Protein AF-A0A3C1VAZ7-F1 (afdb_monomer_lite)

Structure (mmCIF, N/CA/C/O backbone):
data_AF-A0A3C1VAZ7-F1
#
_entry.id   AF-A0A3C1VAZ7-F1
#
loop_
_atom_site.group_PDB
_atom_site.id
_atom_site.type_symbol
_atom_site.label_atom_id
_atom_site.label_alt_id
_atom_site.label_comp_id
_atom_site.label_asym_id
_atom_site.label_entity_id
_atom_site.label_seq_id
_atom_site.pdbx_PDB_ins_code
_atom_site.Cartn_x
_atom_site.Cartn_y
_atom_site.Cartn_z
_atom_site.occupancy
_atom_site.B_iso_or_equiv
_atom_site.auth_seq_id
_atom_site.auth_comp_id
_atom_site.auth_asym_id
_atom_site.auth_atom_id
_atom_site.pdbx_PDB_model_num
ATOM 1 N N . GLY A 1 1 ? 1.420 -20.128 -1.796 1.00 36.81 1 GLY A N 1
ATOM 2 C CA . GLY A 1 1 ? 0.536 -19.399 -2.718 1.00 36.81 1 GLY A CA 1
ATOM 3 C C . GLY A 1 1 ? -0.106 -18.225 -2.012 1.00 36.81 1 GLY A C 1
ATOM 4 O O . GLY A 1 1 ? -1.118 -18.433 -1.373 1.00 36.81 1 GLY A O 1
ATOM 5 N N . TYR A 1 2 ? 0.516 -17.045 -2.110 1.00 27.75 2 TYR A N 1
ATOM 6 C CA . TYR A 1 2 ? -0.061 -15.713 -1.829 1.00 27.75 2 TYR A CA 1
ATOM 7 C C . TYR A 1 2 ? 0.664 -14.588 -2.610 1.00 27.75 2 TYR A C 1
ATOM 9 O O . TYR A 1 2 ? 0.330 -13.420 -2.457 1.00 27.75 2 TYR A O 1
ATOM 17 N N . SER A 1 3 ? 1.632 -14.919 -3.482 1.00 29.75 3 SER A N 1
ATOM 18 C CA . SER A 1 3 ? 2.457 -13.948 -4.221 1.00 29.75 3 SER A CA 1
ATOM 19 C C . SER A 1 3 ? 2.117 -13.813 -5.714 1.00 29.75 3 SER A C 1
ATOM 21 O O . SER A 1 3 ? 2.773 -13.043 -6.401 1.00 29.75 3 SER A O 1
ATOM 23 N N . GLU A 1 4 ? 1.137 -14.552 -6.248 1.00 40.81 4 GLU A N 1
ATOM 24 C CA . GLU A 1 4 ? 0.911 -14.657 -7.708 1.00 40.81 4 GLU A CA 1
ATOM 25 C C . GLU A 1 4 ? -0.204 -13.739 -8.258 1.00 40.81 4 GLU A C 1
ATOM 27 O O . GLU A 1 4 ? -0.572 -13.859 -9.423 1.00 40.81 4 GLU A O 1
ATOM 32 N N . ASN A 1 5 ? -0.716 -12.781 -7.473 1.00 44.91 5 ASN A N 1
ATOM 33 C CA . ASN A 1 5 ? -1.681 -11.777 -7.969 1.00 44.91 5 ASN A CA 1
ATOM 34 C C . ASN A 1 5 ? -1.020 -10.574 -8.673 1.00 44.91 5 ASN A C 1
ATOM 36 O O . ASN A 1 5 ? -1.720 -9.663 -9.131 1.00 44.91 5 ASN A O 1
ATOM 40 N N . TYR A 1 6 ? 0.312 -10.572 -8.766 1.00 53.22 6 TYR A N 1
ATOM 41 C CA . TYR A 1 6 ? 1.106 -9.571 -9.470 1.00 53.22 6 TYR A CA 1
ATOM 42 C C . TYR A 1 6 ? 2.091 -10.269 -10.404 1.00 53.22 6 TYR A C 1
ATOM 44 O O . TYR A 1 6 ? 2.724 -11.259 -10.030 1.00 53.22 6 TYR A O 1
ATOM 52 N N . PHE A 1 7 ? 2.207 -9.759 -11.629 1.00 61.38 7 PHE A N 1
ATOM 53 C CA . PHE A 1 7 ? 3.282 -10.150 -12.526 1.00 61.38 7 PHE A CA 1
ATOM 54 C C . PHE A 1 7 ? 4.599 -9.626 -11.941 1.00 61.38 7 PHE A C 1
ATOM 56 O O . PHE A 1 7 ? 4.721 -8.445 -11.621 1.00 61.38 7 PHE A O 1
ATOM 63 N N . SER A 1 8 ? 5.568 -10.516 -11.724 1.00 72.12 8 SER A N 1
ATOM 64 C CA . SER A 1 8 ? 6.901 -10.116 -11.283 1.00 72.12 8 SER A CA 1
ATOM 65 C C . SER A 1 8 ? 7.791 -9.957 -12.504 1.00 72.12 8 SER A C 1
ATOM 67 O O . SER A 1 8 ? 7.897 -10.887 -13.292 1.00 72.12 8 SER A O 1
ATOM 69 N N . LYS A 1 9 ? 8.496 -8.827 -12.610 1.00 77.50 9 LYS A N 1
ATOM 70 C CA . LYS A 1 9 ? 9.579 -8.637 -13.589 1.00 77.50 9 LYS A CA 1
ATOM 71 C C . LYS A 1 9 ? 10.831 -9.482 -13.275 1.00 77.50 9 LYS A C 1
ATOM 73 O O . LYS A 1 9 ? 11.811 -9.439 -14.007 1.00 77.50 9 LYS A O 1
ATOM 78 N N . ARG A 1 10 ? 10.847 -10.235 -12.163 1.00 75.81 10 ARG A N 1
ATOM 79 C CA . ARG A 1 10 ? 11.965 -11.116 -11.792 1.00 75.81 10 ARG A CA 1
ATOM 80 C C . ARG A 1 10 ? 11.757 -12.522 -12.340 1.00 75.81 10 ARG A C 1
ATOM 82 O O . ARG A 1 10 ? 10.964 -13.293 -11.796 1.00 75.81 10 ARG A O 1
ATOM 89 N N . ILE A 1 11 ? 12.563 -12.892 -13.328 1.00 75.81 11 ILE A N 1
ATOM 90 C CA . ILE A 1 11 ? 12.594 -14.252 -13.865 1.00 75.81 11 ILE A CA 1
ATOM 91 C C . ILE A 1 11 ? 13.490 -15.136 -13.003 1.00 75.81 11 ILE A C 1
ATOM 93 O O . ILE A 1 11 ? 14.661 -14.846 -12.768 1.00 75.81 11 ILE A O 1
ATOM 97 N N . SER A 1 12 ? 12.928 -16.245 -12.520 1.00 74.25 12 SER A N 1
ATOM 98 C CA . SER A 1 12 ? 13.703 -17.271 -11.828 1.00 74.25 12 SER A CA 1
ATOM 99 C C . SER A 1 12 ? 14.470 -18.096 -12.858 1.00 74.25 12 SER A C 1
ATOM 101 O O . SER A 1 12 ? 13.878 -18.905 -13.575 1.00 74.25 12 SER A O 1
ATOM 103 N N . ILE A 1 13 ? 15.783 -17.882 -12.917 1.00 77.56 13 ILE A N 1
ATOM 104 C CA . ILE A 1 13 ? 16.703 -18.651 -13.754 1.00 77.56 13 ILE A CA 1
ATOM 105 C C . ILE A 1 13 ? 17.385 -19.685 -12.850 1.00 77.56 13 ILE A C 1
ATOM 107 O O . ILE A 1 13 ? 18.162 -19.306 -11.968 1.00 77.56 13 ILE A O 1
ATOM 111 N N . PRO A 1 14 ? 17.077 -20.984 -12.984 1.00 72.62 14 PRO A N 1
ATOM 112 C CA . PRO A 1 14 ? 17.751 -22.004 -12.197 1.00 72.62 14 PRO A CA 1
ATOM 113 C C . PRO A 1 14 ? 19.215 -22.142 -12.628 1.00 72.62 14 PRO A C 1
ATOM 115 O O . PRO A 1 14 ? 19.528 -22.076 -13.813 1.00 72.62 14 PRO A O 1
ATOM 118 N N . ALA A 1 15 ? 20.105 -22.382 -11.661 1.00 70.88 15 ALA A N 1
ATOM 119 C CA . ALA A 1 15 ? 21.533 -22.582 -11.925 1.00 70.88 15 ALA A CA 1
ATOM 120 C C . ALA A 1 15 ? 21.819 -23.839 -12.769 1.00 70.88 15 ALA A C 1
ATOM 122 O O . ALA A 1 15 ? 22.816 -23.891 -13.481 1.00 70.88 15 ALA A O 1
ATOM 123 N N . ILE A 1 16 ? 20.941 -24.843 -12.686 1.00 76.38 16 ILE A N 1
ATOM 124 C CA . ILE A 1 16 ? 20.982 -26.062 -13.495 1.00 76.38 16 ILE A CA 1
ATOM 125 C C . ILE A 1 16 ? 19.626 -26.185 -14.203 1.00 76.38 16 ILE A C 1
ATOM 127 O O . ILE A 1 16 ? 18.596 -26.139 -13.520 1.00 76.38 16 ILE A O 1
ATOM 131 N N . PRO A 1 17 ? 19.593 -26.317 -15.542 1.00 83.00 17 PRO A N 1
ATOM 132 C CA . PRO A 1 17 ? 18.349 -26.531 -16.269 1.00 83.00 17 PRO A CA 1
ATOM 133 C C . PRO A 1 17 ? 17.665 -27.837 -15.848 1.00 83.00 17 PRO A C 1
ATOM 135 O O . PRO A 1 17 ? 18.332 -28.819 -15.531 1.00 83.00 17 PRO A O 1
ATOM 138 N N . TYR A 1 18 ? 16.333 -27.849 -15.873 1.00 84.56 18 TYR A N 1
ATOM 139 C CA . TYR A 1 18 ? 15.500 -28.989 -15.473 1.00 84.56 18 TYR A CA 1
ATOM 140 C C . TYR A 1 18 ? 14.808 -29.592 -16.708 1.00 84.56 18 TYR A C 1
ATOM 142 O O . TYR A 1 18 ? 13.743 -29.087 -17.095 1.00 84.56 18 TYR A O 1
ATOM 150 N N . PRO A 1 19 ? 15.369 -30.637 -17.353 1.00 87.75 19 PRO A N 1
ATOM 151 C CA . PRO A 1 19 ? 14.809 -31.222 -18.574 1.00 87.75 19 PRO A CA 1
ATOM 152 C C . PRO A 1 19 ? 13.356 -31.685 -18.421 1.00 87.75 19 PRO A C 1
ATOM 154 O O . PRO A 1 19 ? 12.551 -31.587 -19.349 1.00 87.75 19 PRO A O 1
ATOM 157 N N . GLU A 1 20 ? 12.968 -32.130 -17.225 1.00 89.81 20 GLU A N 1
ATOM 158 C CA . GLU A 1 20 ? 11.612 -32.575 -16.909 1.00 89.81 20 GLU A CA 1
ATOM 159 C C . GLU A 1 20 ? 10.553 -31.473 -17.075 1.00 89.81 20 GLU A C 1
ATOM 161 O O . GLU A 1 20 ? 9.360 -31.773 -17.173 1.00 89.81 20 GLU A O 1
ATOM 166 N N . ARG A 1 21 ? 10.965 -30.199 -17.151 1.00 89.25 21 ARG A N 1
ATOM 167 C CA . ARG A 1 21 ? 10.069 -29.057 -17.368 1.00 89.25 21 ARG A CA 1
ATOM 168 C C . ARG A 1 21 ? 9.699 -28.827 -18.832 1.00 89.25 21 ARG A C 1
ATOM 170 O O . ARG A 1 21 ? 8.687 -28.166 -19.069 1.00 89.25 21 ARG A O 1
ATOM 177 N N . PHE A 1 22 ? 10.431 -29.386 -19.802 1.00 90.88 22 PHE A N 1
ATOM 178 C CA . PHE A 1 22 ? 10.112 -29.210 -21.225 1.00 90.88 22 PHE A CA 1
ATOM 179 C C . PHE A 1 22 ? 8.716 -29.709 -21.562 1.00 90.88 22 PHE A C 1
ATOM 181 O O . PHE A 1 22 ? 7.911 -28.970 -22.123 1.00 90.88 22 PHE A O 1
ATOM 188 N N . ARG A 1 23 ? 8.401 -30.951 -21.188 1.00 91.44 23 ARG A N 1
ATOM 189 C CA . ARG A 1 23 ? 7.120 -31.582 -21.515 1.00 91.44 23 ARG A CA 1
ATOM 190 C C . ARG A 1 23 ? 5.903 -30.813 -20.973 1.00 91.44 23 ARG A C 1
ATOM 192 O O . ARG A 1 23 ? 5.014 -30.521 -21.774 1.00 91.44 23 ARG A O 1
ATOM 199 N N . PRO A 1 24 ? 5.812 -30.469 -19.670 1.00 92.12 24 PRO A N 1
ATOM 200 C CA . PRO A 1 24 ? 4.661 -29.732 -19.154 1.00 92.12 24 PRO A CA 1
ATOM 201 C C . PRO A 1 24 ? 4.561 -28.313 -19.725 1.00 92.12 24 PRO A C 1
ATOM 203 O O . PRO A 1 24 ? 3.452 -27.884 -20.036 1.00 92.12 24 PRO A O 1
ATOM 206 N N . LEU A 1 25 ? 5.680 -27.600 -19.914 1.00 92.06 25 LEU A N 1
ATOM 207 C CA . LEU A 1 25 ? 5.646 -26.246 -20.479 1.00 92.06 25 LEU A CA 1
ATOM 208 C C . LEU A 1 25 ? 5.269 -26.251 -21.958 1.00 92.06 25 LEU A C 1
ATOM 210 O O . LEU A 1 25 ? 4.391 -25.494 -22.350 1.00 92.06 25 LEU A O 1
ATOM 214 N N . THR A 1 26 ? 5.856 -27.137 -22.761 1.00 92.00 26 THR A N 1
ATOM 215 C CA . THR A 1 26 ? 5.510 -27.293 -24.185 1.00 92.00 26 THR A CA 1
ATOM 216 C C . THR A 1 26 ? 4.030 -27.626 -24.336 1.00 92.00 26 THR A C 1
ATOM 218 O O . THR A 1 26 ? 3.324 -26.979 -25.101 1.00 92.00 26 THR A O 1
ATOM 221 N N . ARG A 1 27 ? 3.509 -28.560 -23.529 1.00 91.56 27 ARG A N 1
ATOM 222 C CA . ARG A 1 27 ? 2.085 -28.902 -23.578 1.00 91.56 27 ARG A CA 1
ATOM 223 C C . ARG A 1 27 ? 1.187 -27.734 -23.169 1.00 91.56 27 ARG A C 1
ATOM 225 O O . ARG A 1 27 ? 0.142 -27.531 -23.781 1.00 91.56 27 ARG A O 1
ATOM 232 N N . ALA A 1 28 ? 1.562 -26.985 -22.135 1.00 91.94 28 ALA A N 1
ATOM 233 C CA . ALA A 1 28 ? 0.789 -25.835 -21.681 1.00 91.94 28 ALA A CA 1
ATOM 234 C C . ALA A 1 28 ? 0.773 -24.704 -22.725 1.00 91.94 28 ALA A C 1
ATOM 236 O O . ALA A 1 28 ? -0.286 -24.131 -22.977 1.00 91.94 28 ALA A O 1
ATOM 237 N N . THR A 1 29 ? 1.913 -24.407 -23.359 1.00 92.69 29 THR A N 1
ATOM 238 C CA . THR A 1 29 ? 2.019 -23.365 -24.396 1.00 92.69 29 THR A CA 1
ATOM 239 C C . THR A 1 29 ? 1.281 -23.757 -25.681 1.00 92.69 29 THR A C 1
ATOM 241 O O . THR A 1 29 ? 0.622 -22.913 -26.293 1.00 92.69 29 THR A O 1
ATOM 244 N N . GLU A 1 30 ? 1.289 -25.041 -26.053 1.00 91.31 30 GLU A N 1
ATOM 245 C CA . GLU A 1 30 ? 0.459 -25.591 -27.137 1.00 91.31 30 GLU A CA 1
ATOM 246 C C . GLU A 1 30 ? -1.035 -25.448 -26.861 1.00 91.31 30 GLU A C 1
ATOM 248 O O . GLU A 1 30 ? -1.760 -24.928 -27.708 1.00 91.31 30 GLU A O 1
ATOM 253 N N . LEU A 1 31 ? -1.495 -25.897 -25.686 1.00 89.69 31 LEU A N 1
ATOM 254 C CA . LEU A 1 31 ? -2.902 -25.805 -25.290 1.00 89.69 31 LEU A CA 1
ATOM 255 C C . LEU A 1 31 ? -3.370 -24.352 -25.301 1.00 89.69 31 LEU A C 1
ATOM 257 O O . LEU A 1 31 ? -4.413 -24.040 -25.871 1.00 89.69 31 LEU A O 1
ATOM 261 N N . PHE A 1 32 ? -2.560 -23.445 -24.750 1.00 89.25 32 PHE A N 1
ATOM 262 C CA . PHE A 1 32 ? -2.871 -22.024 -24.804 1.00 89.25 32 PHE A CA 1
ATOM 263 C C . PHE A 1 32 ? -2.904 -21.498 -26.241 1.00 89.25 32 PHE A C 1
ATOM 265 O O . PHE A 1 32 ? -3.777 -20.717 -26.578 1.00 89.25 32 PHE A O 1
ATOM 272 N N . SER A 1 33 ? -2.001 -21.915 -27.125 1.00 85.19 33 SER A N 1
ATOM 273 C CA . SER A 1 33 ? -2.026 -21.453 -28.521 1.00 85.19 33 SER A CA 1
ATOM 274 C C . SER A 1 33 ? -3.241 -21.981 -29.302 1.00 85.19 33 SER A C 1
ATOM 276 O O . SER A 1 33 ? -3.750 -21.297 -30.187 1.00 85.19 33 SER A O 1
ATOM 278 N N . GLN A 1 34 ? -3.717 -23.189 -28.986 1.00 86.19 34 GLN A N 1
ATOM 279 C CA . GLN A 1 34 ? -4.890 -23.808 -29.619 1.00 86.19 34 GLN A CA 1
ATOM 280 C C . GLN A 1 34 ? -6.199 -23.171 -29.140 1.00 86.19 34 GLN A C 1
ATOM 282 O O . GLN A 1 34 ? -7.043 -22.778 -29.955 1.00 86.19 34 GLN A O 1
ATOM 287 N N . ASP A 1 35 ? -6.334 -23.032 -27.821 1.00 83.88 35 ASP A N 1
ATOM 288 C CA . ASP A 1 35 ? -7.590 -22.655 -27.176 1.00 83.88 35 ASP A CA 1
ATOM 289 C C . ASP A 1 35 ? -7.614 -21.199 -26.705 1.00 83.88 35 ASP A C 1
ATOM 291 O O . ASP A 1 35 ? -8.678 -20.645 -26.435 1.00 83.88 35 ASP A O 1
ATOM 295 N N . GLY A 1 36 ? -6.461 -20.535 -26.668 1.00 74.12 36 GLY A N 1
ATOM 296 C CA . GLY A 1 36 ? -6.284 -19.168 -26.178 1.00 74.12 36 GLY A CA 1
ATOM 297 C C . GLY A 1 36 ? -7.160 -18.167 -26.904 1.00 74.12 36 GLY A C 1
ATOM 298 O O . GLY A 1 36 ? -7.711 -17.280 -26.274 1.00 74.12 36 GLY A O 1
ATOM 299 N N . ARG A 1 37 ? -7.413 -18.349 -28.202 1.00 71.31 37 ARG A N 1
ATOM 300 C CA . ARG A 1 37 ? -8.374 -17.510 -28.938 1.00 71.31 37 ARG A CA 1
ATOM 301 C C . ARG A 1 37 ? -9.816 -17.641 -28.432 1.00 71.31 37 ARG A C 1
ATOM 303 O O . ARG A 1 37 ? -10.571 -16.685 -28.530 1.00 71.31 37 ARG A O 1
ATOM 310 N N . PHE A 1 38 ? -10.212 -18.797 -27.899 1.00 72.81 38 PHE A N 1
ATOM 311 C CA . PHE A 1 38 ? -11.530 -18.989 -27.286 1.00 72.81 38 PHE A CA 1
ATOM 312 C C . PHE A 1 38 ? -11.548 -18.458 -25.853 1.00 72.81 38 PHE A C 1
ATOM 314 O O . PHE A 1 38 ? -12.542 -17.871 -25.434 1.00 72.81 38 PHE A O 1
ATOM 321 N N . LEU A 1 39 ? -10.426 -18.603 -25.140 1.00 69.00 39 LEU A N 1
ATOM 322 C CA . LEU A 1 39 ? -10.224 -18.014 -23.816 1.00 69.00 39 LEU A CA 1
ATOM 323 C C . LEU A 1 39 ? -10.212 -16.474 -23.868 1.00 69.00 39 LEU A C 1
ATOM 325 O O . LEU A 1 39 ? -10.691 -15.834 -22.938 1.00 69.00 39 LEU A O 1
ATOM 329 N N . LEU A 1 40 ? -9.701 -15.883 -24.953 1.00 70.88 40 LEU A N 1
ATOM 330 C CA . LEU A 1 40 ? -9.531 -14.435 -25.122 1.00 70.88 40 LEU A CA 1
ATOM 331 C C . LEU A 1 40 ? -10.622 -13.772 -25.990 1.00 70.88 40 LEU A C 1
ATOM 333 O O . LEU A 1 40 ? -10.827 -12.569 -25.879 1.00 70.88 40 LEU A O 1
ATOM 337 N N . GLY A 1 41 ? -11.332 -14.523 -26.840 1.00 57.22 41 GLY A N 1
ATOM 338 C CA . GLY A 1 41 ? -12.222 -13.986 -27.883 1.00 57.22 41 GLY A CA 1
ATOM 339 C C . GLY A 1 41 ? -13.729 -13.993 -27.588 1.00 57.22 41 GLY A C 1
ATOM 340 O O . GLY A 1 41 ? -14.515 -13.773 -28.510 1.00 57.22 41 GLY A O 1
ATOM 341 N N . SER A 1 42 ? -14.179 -14.272 -26.356 1.00 54.72 42 SER A N 1
ATOM 342 C CA . SER A 1 42 ? -15.618 -14.282 -26.024 1.00 54.72 42 SER A CA 1
ATOM 343 C C . SER A 1 42 ? -16.128 -12.910 -25.534 1.00 54.72 42 SER A C 1
ATOM 345 O O . SER A 1 42 ? -15.522 -12.258 -24.688 1.00 54.72 42 SER A O 1
ATOM 347 N N . ASN A 1 43 ? -17.266 -12.460 -26.082 1.00 51.25 43 ASN A N 1
ATOM 348 C CA . ASN A 1 43 ? -17.867 -11.121 -25.912 1.00 51.25 43 ASN A CA 1
ATOM 349 C C . ASN A 1 43 ? -18.485 -10.828 -24.519 1.00 51.25 43 ASN A C 1
ATOM 351 O O . ASN A 1 43 ? -19.367 -9.975 -24.412 1.00 51.25 43 ASN A O 1
ATOM 355 N N . GLN A 1 44 ? -18.091 -11.521 -23.447 1.00 45.09 44 GLN A N 1
ATOM 356 C CA . GLN A 1 44 ? -18.655 -11.301 -22.109 1.00 45.09 44 GLN A CA 1
ATOM 357 C C . GLN A 1 44 ? -17.551 -11.116 -21.065 1.00 45.09 44 GLN A C 1
ATOM 359 O O . GLN A 1 44 ? -16.807 -12.044 -20.785 1.00 45.09 44 GLN A O 1
ATOM 364 N N . ASN A 1 45 ? -17.478 -9.902 -20.505 1.00 48.69 45 ASN A N 1
ATOM 365 C CA . ASN A 1 45 ? -16.803 -9.518 -19.258 1.00 48.69 45 ASN A CA 1
ATOM 366 C C . ASN A 1 45 ? -15.545 -10.321 -18.897 1.00 48.69 45 ASN A C 1
ATOM 368 O O . ASN A 1 45 ? -15.577 -11.308 -18.165 1.00 48.69 45 ASN A O 1
ATOM 372 N N . TRP A 1 46 ? -14.428 -9.818 -19.410 1.00 65.69 46 TRP A N 1
ATOM 373 C CA . TRP A 1 46 ? -13.087 -10.358 -19.264 1.00 65.69 46 TRP A CA 1
ATOM 374 C C . TRP A 1 46 ? -12.631 -10.479 -17.813 1.00 65.69 46 TRP A C 1
ATOM 376 O O . TRP A 1 46 ? -12.909 -9.619 -16.977 1.00 65.69 46 TRP A O 1
ATOM 386 N N . SER A 1 47 ? -11.835 -11.507 -17.545 1.00 63.06 47 SER A N 1
ATOM 387 C CA . SER A 1 47 ? -11.175 -11.693 -16.262 1.00 63.06 47 SER A CA 1
ATOM 388 C C . SER A 1 47 ? -9.664 -11.529 -16.478 1.00 63.06 47 SER A C 1
ATOM 390 O O . SER A 1 47 ? -9.030 -12.290 -17.213 1.00 63.06 47 SER A O 1
ATOM 392 N N . ARG A 1 48 ? -9.095 -10.475 -15.875 1.00 69.19 48 ARG A N 1
ATOM 393 C CA . ARG A 1 48 ? -7.656 -10.143 -15.785 1.00 69.19 48 ARG A CA 1
ATOM 394 C C . ARG A 1 48 ? -6.777 -11.377 -15.548 1.00 69.19 48 ARG A C 1
ATOM 396 O O . ARG A 1 48 ? -5.653 -11.463 -16.035 1.00 69.19 48 ARG A O 1
ATOM 403 N N . GLU A 1 49 ? -7.318 -12.337 -14.820 1.00 74.38 49 GLU A N 1
ATOM 404 C CA . GLU A 1 49 ? -6.706 -13.597 -14.437 1.00 74.38 49 GLU A CA 1
ATOM 405 C C . GLU A 1 49 ? -6.298 -14.440 -15.656 1.00 74.38 49 GLU A C 1
ATOM 407 O O . GLU A 1 49 ? -5.211 -15.007 -15.653 1.00 74.38 49 GLU A O 1
ATOM 412 N N . HIS A 1 50 ? -7.087 -14.468 -16.736 1.00 78.38 50 HIS A N 1
ATOM 413 C CA . HIS A 1 50 ? -6.761 -15.262 -17.929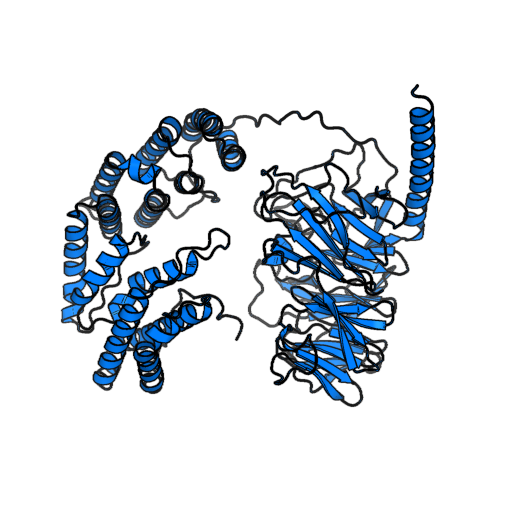 1.00 78.38 50 HIS A CA 1
ATOM 414 C C . HIS A 1 50 ? -5.546 -14.713 -18.685 1.00 78.38 50 HIS A C 1
ATOM 416 O O . HIS A 1 50 ? -4.680 -15.476 -19.116 1.00 78.38 50 HIS A O 1
ATOM 422 N N . PHE A 1 51 ? -5.444 -13.386 -18.804 1.00 82.81 51 PHE A N 1
ATOM 423 C CA . PHE A 1 51 ? -4.277 -12.749 -19.413 1.00 82.81 51 PHE A CA 1
ATOM 424 C C . PHE A 1 51 ? -3.037 -12.905 -18.520 1.00 82.81 51 PHE A C 1
ATOM 426 O O . PHE A 1 51 ? -1.948 -13.199 -19.010 1.00 82.81 51 PHE A O 1
ATOM 433 N N . LEU A 1 52 ? -3.201 -12.797 -17.195 1.00 81.69 52 LEU A N 1
ATOM 434 C CA . LEU A 1 52 ? -2.122 -13.054 -16.237 1.00 81.69 52 LEU A CA 1
ATOM 435 C C . LEU A 1 52 ? -1.606 -14.495 -16.311 1.00 81.69 52 LEU A C 1
ATOM 437 O O . LEU A 1 52 ? -0.396 -14.694 -16.253 1.00 81.69 52 LEU A O 1
ATOM 441 N N . ILE A 1 53 ? -2.478 -15.491 -16.496 1.00 84.88 53 ILE A N 1
ATOM 442 C CA . ILE A 1 53 ? -2.066 -16.888 -16.703 1.00 84.88 53 ILE A CA 1
ATOM 443 C C . ILE A 1 53 ? -1.181 -17.007 -17.951 1.00 84.88 53 ILE A C 1
ATOM 445 O O . ILE A 1 53 ? -0.140 -17.665 -17.905 1.00 84.88 53 ILE A O 1
ATOM 449 N N . ALA A 1 54 ? -1.552 -16.340 -19.049 1.00 88.56 54 ALA A N 1
ATOM 450 C CA . ALA A 1 54 ? -0.753 -16.329 -20.272 1.00 88.56 54 ALA A CA 1
ATOM 451 C C . ALA A 1 54 ? 0.637 -15.712 -20.044 1.00 88.56 54 ALA A C 1
ATOM 453 O O . ALA A 1 54 ? 1.649 -16.296 -20.440 1.00 88.56 54 ALA A O 1
ATOM 454 N N . LEU A 1 55 ? 0.694 -14.572 -19.346 1.00 88.56 55 LEU A N 1
ATOM 455 C CA . LEU A 1 55 ? 1.948 -13.908 -18.986 1.00 88.56 55 LEU A CA 1
ATOM 456 C C . LEU A 1 55 ? 2.818 -14.768 -18.069 1.00 88.56 55 LEU A C 1
ATOM 458 O O . LEU A 1 55 ? 4.016 -14.891 -18.304 1.00 88.56 55 LEU A O 1
ATOM 462 N N . GLN A 1 56 ? 2.234 -15.408 -17.056 1.00 87.81 56 GLN A N 1
ATOM 463 C CA . GLN A 1 56 ? 2.956 -16.316 -16.163 1.00 87.81 56 GLN A CA 1
ATOM 464 C C . GLN A 1 56 ? 3.515 -17.526 -16.918 1.00 87.81 56 GLN A C 1
ATOM 466 O O . GLN A 1 56 ? 4.626 -17.976 -16.630 1.00 87.81 56 GLN A O 1
ATOM 471 N N . LEU A 1 57 ? 2.774 -18.050 -17.896 1.00 92.44 57 LEU A N 1
ATOM 472 C CA . LEU A 1 57 ? 3.229 -19.160 -18.723 1.00 92.44 57 LEU A CA 1
ATOM 473 C C . LEU A 1 57 ? 4.392 -18.750 -19.639 1.00 92.44 57 LEU A C 1
ATOM 475 O O . LEU A 1 57 ? 5.389 -19.474 -19.707 1.00 92.44 57 LEU A O 1
ATOM 479 N N . LEU A 1 58 ? 4.316 -17.576 -20.278 1.00 93.69 58 LEU A N 1
ATOM 480 C CA . LEU A 1 58 ? 5.438 -17.004 -21.031 1.00 93.69 58 LEU A CA 1
ATOM 481 C C . LEU A 1 58 ? 6.646 -16.763 -20.122 1.00 93.69 58 LEU A C 1
ATOM 483 O O . LEU A 1 58 ? 7.745 -17.181 -20.456 1.00 93.69 58 LEU A O 1
ATOM 487 N N . HIS A 1 59 ? 6.446 -16.197 -18.935 1.00 90.06 59 HIS A N 1
ATOM 488 C CA . HIS A 1 59 ? 7.506 -15.935 -17.961 1.00 90.06 59 HIS A CA 1
ATOM 489 C C . HIS A 1 59 ? 8.223 -17.220 -17.503 1.00 90.06 59 HIS A C 1
ATOM 491 O O . HIS A 1 59 ? 9.451 -17.273 -17.439 1.00 90.06 59 HIS A O 1
ATOM 497 N N . ARG A 1 60 ? 7.479 -18.304 -17.239 1.00 90.19 60 ARG A N 1
ATOM 498 C CA . ARG A 1 60 ? 8.063 -19.627 -16.934 1.00 90.19 60 ARG A CA 1
ATOM 499 C C . ARG A 1 60 ? 8.805 -20.218 -18.135 1.00 90.19 60 ARG A C 1
ATOM 501 O O . ARG A 1 60 ? 9.828 -20.875 -17.950 1.00 90.19 60 ARG A O 1
ATOM 508 N N . THR A 1 61 ? 8.301 -19.973 -19.343 1.00 94.50 61 THR A N 1
ATOM 509 C CA . THR A 1 61 ? 8.945 -20.386 -20.596 1.00 94.50 61 THR A CA 1
ATOM 510 C C . THR A 1 61 ? 10.272 -19.658 -20.799 1.00 94.50 61 THR A C 1
ATOM 512 O O . THR A 1 61 ? 11.276 -20.317 -21.060 1.00 94.50 61 THR A O 1
ATOM 515 N N . VAL A 1 62 ? 10.310 -18.338 -20.579 1.00 94.44 62 VAL A N 1
ATOM 516 C CA . VAL A 1 62 ? 11.547 -17.540 -20.577 1.00 94.44 62 VAL A CA 1
ATOM 517 C C . VAL A 1 62 ? 12.538 -18.105 -19.567 1.00 94.44 62 VAL A C 1
ATOM 519 O O . VAL A 1 62 ? 13.655 -18.407 -19.951 1.00 94.44 62 VAL A O 1
ATOM 522 N N . GLY A 1 63 ? 12.135 -18.344 -18.314 1.00 90.75 63 GLY A N 1
ATOM 523 C CA . GLY A 1 63 ? 13.048 -18.869 -17.289 1.00 90.75 63 GLY A CA 1
ATOM 524 C C . GLY A 1 63 ? 13.702 -20.210 -17.655 1.00 90.75 63 GLY A C 1
ATOM 525 O O . GLY A 1 63 ? 14.883 -20.418 -17.371 1.00 90.75 63 GLY A O 1
ATOM 526 N N . LEU A 1 64 ? 12.972 -21.114 -18.324 1.00 92.94 64 LEU A N 1
ATOM 527 C CA . LEU A 1 64 ? 13.555 -22.365 -18.820 1.00 92.94 64 LEU A CA 1
ATOM 528 C C . LEU A 1 64 ? 14.505 -22.112 -19.997 1.00 92.94 64 LEU A C 1
ATOM 530 O O . LEU A 1 64 ? 15.638 -22.589 -19.967 1.00 92.94 64 LEU A O 1
ATOM 534 N N . LEU A 1 65 ? 14.073 -21.349 -21.004 1.00 94.62 65 LEU A N 1
ATOM 535 C CA . LEU A 1 65 ? 14.905 -21.010 -22.161 1.00 94.62 65 LEU A CA 1
ATOM 536 C C . LEU A 1 65 ? 16.196 -20.286 -21.734 1.00 94.62 65 LEU A C 1
ATOM 538 O O . LEU A 1 65 ? 17.269 -20.631 -22.219 1.00 94.62 65 LEU A O 1
ATOM 542 N N . GLU A 1 66 ? 16.113 -19.373 -20.768 1.00 91.62 66 GLU A N 1
ATOM 543 C CA . GLU A 1 66 ? 17.240 -18.648 -20.171 1.00 91.62 66 GLU A CA 1
ATOM 544 C C . GLU A 1 66 ? 18.241 -19.580 -19.497 1.00 91.62 66 GLU A C 1
ATOM 546 O O . GLU A 1 66 ? 19.448 -19.447 -19.696 1.00 91.62 66 GLU A O 1
ATOM 551 N N . SER A 1 67 ? 17.760 -20.566 -18.734 1.00 90.62 67 SER A N 1
ATOM 552 C CA . SER A 1 67 ? 18.654 -21.529 -18.081 1.00 90.62 67 SER A CA 1
ATOM 553 C C . SER A 1 67 ? 19.503 -22.291 -19.098 1.00 90.62 67 SER A C 1
ATOM 555 O O . SER A 1 67 ? 20.713 -22.425 -18.924 1.00 90.62 67 SER A O 1
ATOM 557 N N . TYR A 1 68 ? 18.899 -22.700 -20.216 1.00 92.69 68 TYR A N 1
ATOM 558 C CA . TYR A 1 68 ? 19.627 -23.320 -21.316 1.00 92.69 68 TYR A CA 1
ATOM 559 C C . TYR A 1 68 ? 20.480 -22.303 -22.075 1.00 92.69 68 TYR A C 1
ATOM 561 O O . TYR A 1 68 ? 21.583 -22.636 -22.495 1.00 92.69 68 TYR A O 1
ATOM 569 N N . TYR A 1 69 ? 20.048 -21.048 -22.215 1.00 90.81 69 TYR A N 1
ATOM 570 C CA . TYR A 1 69 ? 20.853 -19.987 -22.819 1.00 90.81 69 TYR A CA 1
ATOM 571 C C . TYR A 1 69 ? 22.158 -19.710 -22.047 1.00 90.81 69 TYR A C 1
ATOM 573 O O . TYR A 1 69 ? 23.186 -19.420 -22.668 1.00 90.81 69 TYR A O 1
ATOM 581 N N . TYR A 1 70 ? 22.178 -19.865 -20.727 1.00 87.00 70 TYR A N 1
ATOM 582 C CA . TYR A 1 70 ? 23.415 -19.750 -19.949 1.00 87.00 70 TYR A CA 1
ATOM 583 C C . TYR A 1 70 ? 24.198 -21.067 -19.834 1.00 87.00 70 TYR A C 1
ATOM 585 O O . TYR A 1 70 ? 25.425 -21.018 -19.803 1.00 87.00 70 TYR A O 1
ATOM 593 N N . ALA A 1 71 ? 23.535 -22.227 -19.868 1.00 87.50 71 ALA A N 1
ATOM 594 C CA . ALA A 1 71 ? 24.169 -23.551 -19.843 1.00 87.50 71 ALA A CA 1
ATOM 595 C C . ALA A 1 71 ? 24.295 -24.153 -21.256 1.00 87.50 71 ALA A C 1
ATOM 597 O O . ALA A 1 71 ? 23.551 -25.063 -21.632 1.00 87.50 71 ALA A O 1
ATOM 598 N N . ALA A 1 72 ? 25.220 -23.624 -22.066 1.00 84.38 72 ALA A N 1
ATOM 599 C CA . ALA A 1 72 ? 25.374 -24.015 -23.471 1.00 84.38 72 ALA A CA 1
ATOM 600 C C . ALA A 1 72 ? 25.649 -25.518 -23.656 1.00 84.38 72 ALA A C 1
ATOM 602 O O . ALA A 1 72 ? 25.111 -26.128 -24.577 1.00 84.38 72 ALA A O 1
ATOM 603 N N . GLU A 1 73 ? 26.407 -26.120 -22.744 1.00 84.38 73 GLU A N 1
ATOM 604 C CA . GLU A 1 73 ? 26.783 -27.535 -22.747 1.00 84.38 73 GLU A CA 1
ATOM 605 C C . GLU A 1 73 ? 25.579 -28.468 -22.555 1.00 84.38 73 GLU A C 1
ATOM 607 O O . GLU A 1 73 ? 25.599 -29.610 -23.003 1.00 84.38 73 GLU A O 1
ATOM 612 N N . ALA A 1 74 ? 24.512 -27.988 -21.910 1.00 86.12 74 ALA A N 1
ATOM 613 C CA . ALA A 1 74 ? 23.298 -28.765 -21.672 1.00 86.12 74 ALA A CA 1
ATOM 614 C C . ALA A 1 74 ? 22.320 -28.737 -22.861 1.00 86.12 74 ALA A C 1
ATOM 616 O O . ALA A 1 74 ? 21.319 -29.453 -22.843 1.00 86.12 74 ALA A O 1
ATOM 617 N N . ARG A 1 75 ? 22.562 -27.903 -23.882 1.00 89.06 75 ARG A N 1
ATOM 618 C CA . ARG A 1 75 ? 21.599 -27.683 -24.975 1.00 89.06 75 ARG A CA 1
ATOM 619 C C . ARG A 1 75 ? 21.585 -28.782 -26.015 1.00 89.06 75 ARG A C 1
ATOM 621 O O . ARG A 1 75 ? 20.524 -29.055 -26.561 1.00 89.06 75 ARG A O 1
ATOM 628 N N . ASP A 1 76 ? 22.737 -29.377 -26.310 1.00 87.00 76 ASP A N 1
ATOM 629 C CA . ASP A 1 76 ? 22.885 -30.296 -27.446 1.00 87.00 76 ASP A CA 1
ATOM 630 C C . ASP A 1 76 ? 21.950 -31.504 -27.337 1.00 87.00 76 ASP A C 1
ATOM 632 O O . ASP A 1 76 ? 21.406 -31.959 -28.340 1.00 87.00 76 ASP A O 1
ATOM 636 N N . ALA A 1 77 ? 21.683 -31.958 -26.111 1.00 91.38 77 ALA A N 1
ATOM 637 C CA . ALA A 1 77 ? 20.749 -33.044 -25.830 1.00 91.38 77 ALA A CA 1
ATOM 638 C C . ALA A 1 77 ? 19.261 -32.657 -25.955 1.00 91.38 77 ALA A C 1
ATOM 640 O O . ALA A 1 77 ? 18.417 -33.546 -25.911 1.00 91.38 77 ALA A O 1
ATOM 641 N N . HIS A 1 78 ? 18.940 -31.363 -26.084 1.00 93.88 78 HIS A N 1
ATOM 642 C CA . HIS A 1 78 ? 17.574 -30.827 -26.010 1.00 93.88 78 HIS A CA 1
ATOM 643 C C . HIS A 1 78 ? 17.244 -29.803 -27.113 1.00 93.88 78 HIS A C 1
ATOM 645 O O . HIS A 1 78 ? 16.373 -28.946 -26.942 1.00 93.88 78 HIS A O 1
ATOM 651 N N . GLN A 1 79 ? 17.967 -29.821 -28.238 1.00 91.31 79 GLN A N 1
ATOM 652 C CA . GLN A 1 79 ? 17.791 -28.830 -29.312 1.00 91.31 79 GLN A CA 1
ATOM 653 C C . GLN A 1 79 ? 16.378 -28.848 -29.910 1.00 91.31 79 GLN A C 1
ATOM 655 O O . GLN A 1 79 ? 15.816 -27.788 -30.204 1.00 91.31 79 GLN A O 1
ATOM 660 N N . GLU A 1 80 ? 15.789 -30.035 -30.063 1.00 93.56 80 GLU A N 1
ATOM 661 C CA . GLU A 1 80 ? 14.435 -30.190 -30.596 1.00 93.56 80 GLU A CA 1
ATOM 662 C C . GLU A 1 80 ? 13.394 -29.613 -29.631 1.00 93.56 80 GLU A C 1
ATOM 664 O O . GLU A 1 80 ? 12.545 -28.821 -30.042 1.00 93.56 80 GLU A O 1
ATOM 669 N N . GLU A 1 81 ? 13.497 -29.918 -28.335 1.00 95.44 81 GLU A N 1
ATOM 670 C CA . GLU A 1 81 ? 12.596 -29.395 -27.308 1.00 95.44 81 GLU A CA 1
ATOM 671 C C . GLU A 1 81 ? 12.729 -27.876 -27.149 1.00 95.44 81 GLU A C 1
ATOM 673 O O . GLU A 1 81 ? 11.724 -27.177 -27.013 1.00 95.44 81 GLU A O 1
ATOM 678 N N . LEU A 1 82 ? 13.952 -27.341 -27.224 1.00 94.88 82 LEU A N 1
ATOM 679 C CA . LEU A 1 82 ? 14.211 -25.900 -27.207 1.00 94.88 82 LEU A CA 1
ATOM 680 C C . LEU A 1 82 ? 13.616 -25.198 -28.432 1.00 94.88 82 LEU A C 1
ATOM 682 O O . LEU A 1 82 ? 13.063 -24.104 -28.307 1.00 94.88 82 LEU A O 1
ATOM 686 N N . SER A 1 83 ? 13.729 -25.790 -29.622 1.00 94.00 83 SER A N 1
ATOM 687 C CA . SER A 1 83 ? 13.115 -25.250 -30.841 1.00 94.00 83 SER A CA 1
ATOM 688 C C . SER A 1 83 ? 11.586 -25.282 -30.757 1.00 94.00 83 SER A C 1
ATOM 690 O O . SER A 1 83 ? 10.940 -24.258 -30.987 1.00 94.00 83 SER A O 1
ATOM 692 N N . ALA A 1 84 ? 11.003 -26.402 -30.321 1.00 94.62 84 ALA A N 1
ATOM 693 C CA . ALA A 1 84 ? 9.559 -26.540 -30.148 1.00 94.62 84 ALA A CA 1
ATOM 694 C C . ALA A 1 84 ? 8.997 -25.541 -29.124 1.00 94.62 84 ALA A C 1
ATOM 696 O O . ALA A 1 84 ? 7.975 -24.898 -29.369 1.00 94.62 84 ALA A O 1
ATOM 697 N N . LEU A 1 85 ? 9.679 -25.363 -27.989 1.00 96.00 85 LEU A N 1
ATOM 698 C CA . LEU A 1 85 ? 9.245 -24.439 -26.945 1.00 96.00 85 LEU A CA 1
ATOM 699 C C . LEU A 1 85 ? 9.301 -22.973 -27.407 1.00 96.00 85 LEU A C 1
ATOM 701 O O . LEU A 1 85 ? 8.369 -22.216 -27.134 1.00 96.00 85 LEU A O 1
ATOM 705 N N . ARG A 1 86 ? 10.351 -22.583 -28.145 1.00 96.44 86 ARG A N 1
ATOM 706 C CA . ARG A 1 86 ? 10.469 -21.252 -28.771 1.00 96.44 86 ARG A CA 1
ATOM 707 C C . ARG A 1 86 ? 9.355 -20.998 -29.781 1.00 96.44 86 ARG A C 1
ATOM 709 O O . ARG A 1 86 ? 8.688 -19.967 -29.718 1.00 96.44 86 ARG A O 1
ATOM 716 N N . GLU A 1 87 ? 9.095 -21.963 -30.655 1.00 96.06 87 GLU A N 1
ATOM 717 C CA . GLU A 1 87 ? 8.016 -21.882 -31.638 1.00 96.06 87 GLU A CA 1
ATOM 718 C C . GLU A 1 87 ? 6.640 -21.720 -30.974 1.00 96.06 87 GLU A C 1
ATOM 720 O O . GLU A 1 87 ? 5.857 -20.849 -31.358 1.00 96.06 87 GLU A O 1
ATOM 725 N N . ASN A 1 88 ? 6.358 -22.495 -29.925 1.00 95.38 88 ASN A N 1
ATOM 726 C CA . ASN A 1 88 ? 5.106 -22.372 -29.184 1.00 95.38 88 ASN A CA 1
ATOM 727 C C . ASN A 1 88 ? 4.983 -21.021 -28.465 1.00 95.38 88 ASN A C 1
ATOM 729 O O . ASN A 1 88 ? 3.909 -20.420 -28.487 1.00 95.38 88 ASN A O 1
ATOM 733 N N . ALA A 1 89 ? 6.070 -20.490 -27.897 1.00 95.94 89 ALA A N 1
ATOM 734 C CA . ALA A 1 89 ? 6.071 -19.147 -27.317 1.00 95.94 89 ALA A CA 1
ATOM 735 C C . ALA A 1 89 ? 5.743 -18.066 -28.366 1.00 95.94 89 ALA A C 1
ATOM 737 O O . ALA A 1 89 ? 4.911 -17.194 -28.106 1.00 95.94 89 ALA A O 1
ATOM 738 N N . ARG A 1 90 ? 6.303 -18.153 -29.584 1.00 96.19 90 ARG A N 1
ATOM 739 C CA . ARG A 1 90 ? 5.969 -17.236 -30.693 1.00 96.19 90 ARG A CA 1
ATOM 740 C C . ARG A 1 90 ? 4.492 -17.314 -31.092 1.00 96.19 90 ARG A C 1
ATOM 742 O O . ARG A 1 90 ? 3.865 -16.278 -31.315 1.00 96.19 90 ARG A O 1
ATOM 749 N N . ARG A 1 91 ? 3.900 -18.513 -31.131 1.00 94.94 91 ARG A N 1
ATOM 750 C CA . ARG A 1 91 ? 2.456 -18.694 -31.401 1.00 94.94 91 ARG A CA 1
ATOM 751 C C . ARG A 1 91 ? 1.576 -18.102 -30.307 1.00 94.94 91 ARG A C 1
ATOM 753 O O . ARG A 1 91 ? 0.553 -17.483 -30.612 1.00 94.94 91 ARG A O 1
ATOM 760 N N . MET A 1 92 ? 1.983 -18.235 -29.046 1.00 93.69 92 MET A N 1
ATOM 761 C CA . MET A 1 92 ? 1.301 -17.573 -27.936 1.00 93.69 92 MET A CA 1
ATOM 762 C C . MET A 1 92 ? 1.358 -16.051 -28.071 1.00 93.69 92 MET A C 1
ATOM 764 O O . MET A 1 92 ? 0.316 -15.409 -27.963 1.00 93.69 92 MET A O 1
ATOM 768 N N . LEU A 1 93 ? 2.532 -15.474 -28.362 1.00 92.88 93 LEU A N 1
ATOM 769 C CA . LEU A 1 93 ? 2.667 -14.033 -28.605 1.00 92.88 93 LEU A CA 1
ATOM 770 C C . LEU A 1 93 ? 1.760 -13.567 -29.747 1.00 92.88 93 LEU A C 1
ATOM 772 O O . LEU A 1 93 ? 1.082 -12.557 -29.608 1.00 92.88 93 LEU A O 1
ATOM 776 N N . ALA A 1 94 ? 1.686 -14.316 -30.850 1.00 92.56 94 ALA A N 1
ATOM 777 C CA . ALA A 1 94 ? 0.780 -13.997 -31.953 1.00 92.56 94 ALA A CA 1
ATOM 778 C C . ALA A 1 94 ? -0.699 -14.023 -31.520 1.00 92.56 94 ALA A C 1
ATOM 780 O O . ALA A 1 94 ? -1.480 -13.161 -31.922 1.00 92.56 94 ALA A O 1
ATOM 781 N N . THR A 1 95 ? -1.077 -14.979 -30.666 1.00 90.00 95 THR A N 1
ATOM 782 C CA . THR A 1 95 ? -2.436 -15.091 -30.113 1.00 90.00 95 THR A CA 1
ATOM 783 C C . THR A 1 95 ? -2.773 -13.910 -29.200 1.00 90.00 95 THR A C 1
ATOM 785 O O . THR A 1 95 ? -3.864 -13.351 -29.306 1.00 90.00 95 THR A O 1
ATOM 788 N N . LEU A 1 96 ? -1.838 -13.501 -28.338 1.00 88.94 96 LEU A N 1
ATOM 789 C CA . LEU A 1 96 ? -1.988 -12.345 -27.447 1.00 88.94 96 LEU A CA 1
ATOM 790 C C . LEU A 1 96 ? -1.988 -11.020 -28.221 1.00 88.94 96 LEU A C 1
ATOM 792 O O . LEU A 1 96 ? -2.785 -10.138 -27.927 1.00 88.94 96 LEU A O 1
ATOM 796 N N . ASP A 1 97 ? -1.157 -10.886 -29.255 1.00 88.44 97 ASP A N 1
ATOM 797 C CA . ASP A 1 97 ? -1.136 -9.710 -30.132 1.00 88.44 97 ASP A CA 1
ATOM 798 C C . ASP A 1 97 ? -2.448 -9.546 -30.917 1.00 88.44 97 ASP A C 1
ATOM 800 O O . ASP A 1 97 ? -2.864 -8.417 -31.177 1.00 88.44 97 ASP A O 1
ATOM 804 N N . ALA A 1 98 ? -3.095 -10.652 -31.298 1.00 88.00 98 ALA A N 1
ATOM 805 C CA . ALA A 1 98 ? -4.402 -10.642 -31.957 1.00 88.00 98 ALA A CA 1
ATOM 806 C C . ALA A 1 98 ? -5.564 -10.348 -30.990 1.00 88.00 98 ALA A C 1
ATOM 808 O O . ALA A 1 98 ? -6.645 -9.971 -31.437 1.00 88.00 98 ALA A O 1
ATOM 809 N N . ASN A 1 99 ? -5.344 -10.516 -29.683 1.00 83.56 99 ASN A N 1
ATOM 810 C CA . ASN A 1 99 ? -6.337 -10.307 -28.630 1.00 83.56 99 ASN A CA 1
ATOM 811 C C . ASN A 1 99 ? -5.722 -9.454 -27.506 1.00 83.56 99 ASN A C 1
ATOM 813 O O . ASN A 1 99 ? -5.485 -9.963 -26.404 1.00 83.56 99 ASN A O 1
ATOM 817 N N . PRO A 1 100 ? -5.394 -8.178 -27.785 1.00 76.50 100 PRO A N 1
ATOM 818 C CA . PRO A 1 100 ? -4.737 -7.321 -26.812 1.00 76.50 100 PRO A CA 1
ATOM 819 C C . PRO A 1 100 ? -5.617 -7.150 -25.564 1.00 76.50 100 PRO A C 1
ATOM 821 O O . PRO A 1 100 ? -6.846 -7.182 -25.668 1.00 76.50 100 PRO A O 1
ATOM 824 N N . PRO A 1 101 ? -5.012 -6.943 -24.382 1.00 72.19 101 PRO A N 1
ATOM 825 C CA . PRO A 1 101 ? -5.788 -6.695 -23.177 1.00 72.19 101 PRO A CA 1
ATOM 826 C C . PRO A 1 101 ? -6.627 -5.408 -23.338 1.00 72.19 101 PRO A C 1
ATOM 828 O O . PRO A 1 101 ? -6.203 -4.516 -24.081 1.00 72.19 101 PRO A O 1
ATOM 831 N N . PRO A 1 102 ? -7.785 -5.282 -22.650 1.00 65.44 102 PRO A N 1
ATOM 832 C CA . PRO A 1 102 ? -8.534 -4.025 -22.528 1.00 65.44 102 PRO A CA 1
ATOM 833 C C . PRO A 1 102 ? -7.599 -2.823 -22.379 1.00 65.44 102 PRO A C 1
ATOM 835 O O . PRO A 1 102 ? -6.783 -2.798 -21.455 1.00 65.44 102 PRO A O 1
ATOM 838 N N . SER A 1 103 ? -7.747 -1.804 -23.229 1.00 56.47 103 SER A N 1
ATOM 839 C CA . SER A 1 103 ? -7.180 -0.487 -22.938 1.00 56.47 103 SER A CA 1
ATOM 840 C C . SER A 1 103 ? -7.812 0.023 -21.640 1.00 56.47 103 SER A C 1
ATOM 842 O O . SER A 1 103 ? -9.037 0.022 -21.542 1.00 56.47 103 SER A O 1
ATOM 844 N N . ALA A 1 104 ? -6.968 0.378 -20.668 1.00 53.22 104 ALA A N 1
ATOM 845 C CA . ALA A 1 104 ? -7.264 0.864 -19.317 1.00 53.22 104 ALA A CA 1
ATOM 846 C C . ALA A 1 104 ? -8.739 1.207 -19.002 1.00 53.22 104 ALA A C 1
ATOM 848 O O . ALA A 1 104 ? -9.335 2.085 -19.621 1.00 53.22 104 ALA A O 1
ATOM 849 N N . ASP A 1 105 ? -9.296 0.588 -17.954 1.00 45.22 105 ASP A N 1
ATOM 850 C CA . ASP A 1 105 ? -10.429 1.179 -17.230 1.00 45.22 105 ASP A CA 1
ATOM 851 C C . ASP A 1 105 ? -9.906 2.441 -16.521 1.00 45.22 105 ASP A C 1
ATOM 853 O O . ASP A 1 105 ? -9.045 2.310 -15.647 1.00 45.22 105 ASP A O 1
ATOM 857 N N . PRO A 1 106 ? -10.392 3.651 -16.847 1.00 42.25 106 PRO A N 1
ATOM 858 C CA . PRO A 1 106 ? -9.924 4.889 -16.223 1.00 42.25 106 PRO A CA 1
ATOM 859 C C . PRO A 1 106 ? -10.100 4.913 -14.696 1.00 42.25 106 PRO A C 1
ATOM 861 O O . PRO A 1 106 ? -9.517 5.755 -14.019 1.00 42.25 106 PRO A O 1
ATOM 864 N N . GLN A 1 107 ? -10.926 4.021 -14.135 1.00 40.03 107 GLN A N 1
ATOM 865 C CA . GLN A 1 107 ? -11.264 4.002 -12.710 1.00 40.03 107 GLN A CA 1
ATOM 866 C C . GLN A 1 107 ? -10.381 3.084 -11.865 1.00 40.03 107 GLN A C 1
ATOM 868 O O . GLN A 1 107 ? -10.476 3.086 -10.637 1.00 40.03 107 GLN A O 1
ATOM 873 N N . ARG A 1 108 ? -9.513 2.287 -12.482 1.00 43.16 108 ARG A N 1
ATOM 874 C CA . ARG A 1 108 ? -8.667 1.324 -11.779 1.00 43.16 108 ARG A CA 1
ATOM 875 C C . ARG A 1 108 ? -7.271 1.403 -12.383 1.00 43.16 108 ARG A C 1
ATOM 877 O O . ARG A 1 108 ? -7.133 1.508 -13.590 1.00 43.16 108 ARG A O 1
ATOM 884 N N . HIS A 1 109 ? -6.232 1.370 -11.552 1.00 41.50 109 HIS A N 1
ATOM 885 C CA . HIS A 1 109 ? -4.823 1.521 -11.953 1.00 41.50 109 HIS A CA 1
ATOM 886 C C . HIS A 1 109 ? -4.296 0.314 -12.782 1.00 41.50 109 HIS A C 1
ATOM 888 O O . HIS A 1 109 ? -3.213 -0.209 -12.535 1.00 41.50 109 HIS A O 1
ATOM 894 N N . TRP A 1 110 ? -5.066 -0.180 -13.757 1.00 48.41 110 TRP A N 1
ATOM 895 C CA . TRP A 1 110 ? -4.799 -1.357 -14.593 1.00 48.41 110 TRP A CA 1
ATOM 896 C C . TRP A 1 110 ? -3.796 -1.116 -15.721 1.00 48.41 110 TRP A C 1
ATOM 898 O O . TRP A 1 110 ? -3.641 -1.967 -16.595 1.00 48.41 110 TRP A O 1
ATOM 908 N N . ILE A 1 111 ? -3.090 0.011 -15.680 1.00 52.12 111 ILE A N 1
ATOM 909 C CA . ILE A 1 111 ? -1.988 0.347 -16.582 1.00 52.12 111 ILE A CA 1
ATOM 910 C C . ILE A 1 111 ? -0.914 -0.778 -16.593 1.00 52.12 111 ILE A C 1
ATOM 912 O O . ILE A 1 111 ? -0.255 -0.982 -17.609 1.00 52.12 111 ILE A O 1
ATOM 916 N N . SER A 1 112 ? -0.829 -1.614 -15.541 1.00 66.62 112 SER A N 1
ATOM 917 C CA . SER A 1 112 ? 0.222 -2.634 -15.404 1.00 66.62 112 SER A CA 1
ATOM 918 C C . SER A 1 112 ? 0.196 -3.764 -16.441 1.00 66.62 112 SER A C 1
ATOM 920 O O . SER A 1 112 ? 1.244 -4.085 -16.963 1.00 66.62 112 SER A O 1
ATOM 922 N N . ILE A 1 113 ? -0.938 -4.386 -16.794 1.00 76.88 113 ILE A N 1
ATOM 923 C CA . ILE A 1 113 ? -0.884 -5.685 -17.514 1.00 76.88 113 ILE A CA 1
ATOM 924 C C . ILE A 1 113 ? -0.396 -5.536 -18.956 1.00 76.88 113 ILE A C 1
ATOM 926 O O . ILE A 1 113 ? 0.356 -6.375 -19.455 1.00 76.88 113 ILE A O 1
ATOM 930 N N . ARG A 1 114 ? -0.832 -4.473 -19.640 1.00 80.94 114 ARG A N 1
ATOM 931 C CA . ARG A 1 114 ? -0.348 -4.178 -20.989 1.00 80.94 114 ARG A CA 1
ATOM 932 C C . ARG A 1 114 ? 1.134 -3.808 -20.954 1.00 80.94 114 ARG A C 1
ATOM 934 O O . ARG A 1 114 ? 1.897 -4.344 -21.748 1.00 80.94 114 ARG A O 1
ATOM 941 N N . GLN A 1 115 ? 1.532 -2.968 -19.999 1.00 81.50 115 GLN A N 1
ATOM 942 C CA . GLN A 1 115 ? 2.932 -2.602 -19.796 1.00 81.50 115 GLN A CA 1
ATOM 943 C C . GLN A 1 115 ? 3.804 -3.807 -19.422 1.00 81.50 115 GLN A C 1
ATOM 945 O O . GLN A 1 115 ? 4.914 -3.917 -19.922 1.00 81.50 115 GLN A O 1
ATOM 950 N N . ASP A 1 116 ? 3.302 -4.733 -18.605 1.00 85.25 116 ASP A N 1
ATOM 951 C CA . ASP A 1 116 ? 3.965 -5.979 -18.211 1.00 85.25 116 ASP A CA 1
ATOM 952 C C . ASP A 1 116 ? 4.176 -6.891 -19.428 1.00 85.25 116 ASP A C 1
ATOM 954 O O . ASP A 1 116 ? 5.232 -7.507 -19.578 1.00 85.25 116 ASP A O 1
ATOM 958 N N . TYR A 1 117 ? 3.190 -6.952 -20.330 1.00 90.44 117 TYR A N 1
ATOM 959 C CA . TYR A 1 117 ? 3.300 -7.689 -21.586 1.00 90.44 117 TYR A CA 1
ATOM 960 C C . TYR A 1 117 ? 4.319 -7.066 -22.541 1.00 90.44 117 TYR A C 1
ATOM 962 O O . TYR A 1 117 ? 5.188 -7.774 -23.050 1.00 90.44 117 TYR A O 1
ATOM 970 N N . ASP A 1 118 ? 4.233 -5.756 -22.773 1.00 90.44 118 ASP A N 1
ATOM 971 C CA . ASP A 1 118 ? 5.161 -5.054 -23.660 1.00 90.44 118 ASP A CA 1
ATOM 972 C C . ASP A 1 118 ? 6.592 -5.079 -23.084 1.00 90.44 118 ASP A C 1
ATOM 974 O O . ASP A 1 118 ? 7.539 -5.331 -23.830 1.00 90.44 118 ASP A O 1
ATOM 978 N N . TRP A 1 119 ? 6.741 -4.972 -21.756 1.00 91.38 119 TRP A N 1
ATOM 979 C CA . TRP A 1 119 ? 8.000 -5.192 -21.036 1.00 91.38 119 TRP A CA 1
ATOM 980 C C . TRP A 1 119 ? 8.550 -6.599 -21.259 1.00 91.38 119 TRP A C 1
ATOM 982 O O . TRP A 1 119 ? 9.706 -6.735 -21.649 1.00 91.38 119 TRP A O 1
ATOM 992 N N . LEU A 1 120 ? 7.737 -7.651 -21.094 1.00 92.50 120 LEU A N 1
ATOM 993 C CA . LEU A 1 120 ? 8.184 -9.028 -21.329 1.00 92.50 120 LEU A CA 1
ATOM 994 C C . LEU A 1 120 ? 8.657 -9.203 -22.772 1.00 92.50 120 LEU A C 1
ATOM 996 O O . LEU A 1 120 ? 9.684 -9.832 -23.018 1.00 92.50 120 LEU A O 1
ATOM 1000 N N . LYS A 1 121 ? 7.938 -8.644 -23.750 1.00 94.19 121 LYS A N 1
ATOM 1001 C CA . LYS A 1 121 ? 8.369 -8.725 -25.149 1.00 94.19 121 LYS A CA 1
ATOM 1002 C C . LYS A 1 121 ? 9.680 -7.976 -25.384 1.00 94.19 121 LYS A C 1
ATOM 1004 O O . LYS A 1 121 ? 10.501 -8.479 -26.143 1.00 94.19 121 LYS A O 1
ATOM 1009 N N . TRP A 1 122 ? 9.867 -6.814 -24.761 1.00 95.19 122 TRP A N 1
ATOM 1010 C CA . TRP A 1 122 ? 11.053 -5.975 -24.924 1.00 95.19 122 TRP A CA 1
ATOM 1011 C C . TRP A 1 122 ? 12.309 -6.561 -24.268 1.00 95.19 122 TRP A C 1
ATOM 1013 O O . TRP A 1 122 ? 13.350 -6.691 -24.917 1.00 95.19 122 TRP A O 1
ATOM 1023 N N . GLU A 1 123 ? 12.195 -6.950 -23.001 1.00 92.31 123 GLU A N 1
ATOM 1024 C CA . GLU A 1 123 ? 13.313 -7.452 -22.201 1.00 92.31 123 GLU A CA 1
ATOM 1025 C C . GLU A 1 123 ? 13.616 -8.921 -22.476 1.00 92.31 123 GLU A C 1
ATOM 1027 O O . GLU A 1 123 ? 14.753 -9.344 -22.333 1.00 92.31 123 GLU A O 1
ATOM 1032 N N . GLU A 1 124 ? 12.627 -9.719 -22.881 1.00 93.56 124 GLU A N 1
ATOM 1033 C CA . GLU A 1 124 ? 12.787 -11.178 -22.910 1.00 93.56 124 GLU A CA 1
ATOM 1034 C C . GLU A 1 124 ? 12.353 -11.816 -24.222 1.00 93.56 124 GLU A C 1
ATOM 1036 O O . GLU A 1 124 ? 12.789 -12.916 -24.556 1.00 93.56 124 GLU A O 1
ATOM 1041 N N . GLY A 1 125 ? 11.535 -11.132 -25.021 1.00 94.12 125 GLY A N 1
ATOM 1042 C CA . GLY A 1 125 ? 10.929 -11.722 -26.210 1.00 94.12 125 GLY A CA 1
ATOM 1043 C C . GLY A 1 125 ? 11.934 -12.183 -27.269 1.00 94.12 125 GLY A C 1
ATOM 1044 O O . GLY A 1 125 ? 11.627 -13.093 -28.038 1.00 94.12 125 GLY A O 1
ATOM 1045 N N . GLY A 1 126 ? 13.151 -11.627 -27.289 1.00 95.94 126 GLY A N 1
ATOM 1046 C CA . GLY A 1 126 ? 14.214 -12.064 -28.197 1.00 95.94 126 GLY A CA 1
ATOM 1047 C C . GLY A 1 126 ? 14.608 -13.534 -28.023 1.00 95.94 126 GLY A C 1
ATOM 1048 O O . GLY A 1 126 ? 15.013 -14.171 -28.994 1.00 95.94 126 GLY A O 1
ATOM 1049 N N . ILE A 1 127 ? 14.424 -14.111 -26.830 1.00 96.00 127 ILE A N 1
ATOM 1050 C CA . ILE A 1 127 ? 14.768 -15.511 -26.548 1.00 96.00 127 ILE A CA 1
ATOM 1051 C C . ILE A 1 127 ? 13.896 -16.514 -27.310 1.00 96.00 127 ILE A C 1
ATOM 1053 O O . ILE A 1 127 ? 14.298 -17.656 -27.533 1.00 96.00 127 ILE A O 1
ATOM 1057 N N . PHE A 1 128 ? 12.710 -16.095 -27.751 1.00 96.75 128 PHE A N 1
ATOM 1058 C CA . PHE A 1 128 ? 11.780 -16.947 -28.490 1.00 96.75 128 PHE A CA 1
ATOM 1059 C C . PHE A 1 128 ? 12.173 -17.141 -29.957 1.00 96.75 128 PHE A C 1
ATOM 1061 O O . PHE A 1 128 ? 11.529 -17.913 -30.664 1.00 96.75 128 PHE A O 1
ATOM 1068 N N . PHE A 1 129 ? 13.197 -16.439 -30.438 1.00 96.88 129 PHE A N 1
ATOM 1069 C CA . PHE A 1 129 ? 13.608 -16.480 -31.835 1.00 96.88 129 PHE A CA 1
ATOM 1070 C C . PHE A 1 129 ? 14.810 -17.394 -32.045 1.00 96.88 129 PHE A C 1
ATOM 1072 O O . PHE A 1 129 ? 15.640 -17.574 -31.151 1.00 96.88 129 PHE A O 1
ATOM 1079 N N . ASP A 1 130 ? 14.884 -18.014 -33.224 1.00 94.19 130 ASP A N 1
ATOM 1080 C CA . ASP A 1 130 ? 16.000 -18.898 -33.560 1.00 94.19 130 ASP A CA 1
ATOM 1081 C C . ASP A 1 130 ? 17.227 -18.075 -33.944 1.00 94.19 130 ASP A C 1
ATOM 1083 O O . ASP A 1 130 ? 18.346 -18.413 -33.552 1.00 94.19 130 ASP A O 1
ATOM 1087 N N . ARG A 1 131 ? 16.999 -16.948 -34.630 1.00 95.94 131 ARG A N 1
ATOM 1088 C CA . ARG A 1 131 ? 18.023 -15.966 -34.989 1.00 95.94 131 ARG A CA 1
ATOM 1089 C C . ARG A 1 131 ? 17.672 -14.575 -34.450 1.00 95.94 131 ARG A C 1
ATOM 1091 O O . ARG A 1 131 ? 16.499 -14.198 -34.480 1.00 95.94 131 ARG A O 1
ATOM 1098 N N . PRO A 1 132 ? 18.663 -13.771 -34.025 1.00 96.44 132 PRO A N 1
ATOM 1099 C CA . PRO A 1 132 ? 18.414 -12.456 -33.433 1.00 96.44 132 PRO A CA 1
ATOM 1100 C C . PRO A 1 132 ? 17.686 -11.489 -34.381 1.00 96.44 132 PRO A C 1
ATOM 1102 O O . PRO A 1 132 ? 16.848 -10.709 -33.934 1.00 96.44 132 PRO A O 1
ATOM 1105 N N . GLU A 1 133 ? 17.950 -11.548 -35.691 1.00 96.62 133 GLU A N 1
ATOM 1106 C CA . GLU A 1 133 ? 17.296 -10.692 -36.691 1.00 96.62 133 GLU A CA 1
ATOM 1107 C C . GLU A 1 133 ? 15.774 -10.905 -36.802 1.00 96.62 133 GLU A C 1
ATOM 1109 O O . GLU A 1 133 ? 15.049 -9.986 -37.181 1.00 96.62 133 GLU A O 1
ATOM 1114 N N . GLU A 1 134 ? 15.268 -12.085 -36.436 1.00 96.88 134 GLU A N 1
ATOM 1115 C CA . GLU A 1 134 ? 13.838 -12.414 -36.520 1.00 96.88 134 GLU A CA 1
ATOM 1116 C C . GLU A 1 134 ? 13.010 -11.699 -35.444 1.00 96.88 134 GLU A C 1
ATOM 1118 O O . GLU A 1 134 ? 11.806 -11.517 -35.617 1.00 96.88 134 GLU A O 1
ATOM 1123 N N . ALA A 1 135 ? 13.651 -11.250 -34.359 1.00 96.69 135 ALA A N 1
ATOM 1124 C CA . ALA A 1 135 ? 13.003 -10.508 -33.282 1.00 96.69 135 ALA A CA 1
ATOM 1125 C C . ALA A 1 135 ? 12.804 -9.014 -33.613 1.00 96.69 135 ALA A C 1
ATOM 1127 O O . ALA A 1 135 ? 11.972 -8.346 -32.996 1.00 96.69 135 ALA A O 1
ATOM 1128 N N . LEU A 1 136 ? 13.528 -8.469 -34.600 1.00 96.94 136 LEU A N 1
ATOM 1129 C CA . LEU A 1 136 ? 13.508 -7.034 -34.926 1.00 96.94 136 LEU A CA 1
ATOM 1130 C C . LEU A 1 136 ? 12.113 -6.487 -35.288 1.00 96.94 136 LEU A C 1
ATOM 1132 O O . LEU A 1 136 ? 11.765 -5.413 -34.788 1.00 96.94 136 LEU A O 1
ATOM 1136 N N . PRO A 1 137 ? 11.272 -7.186 -36.083 1.00 96.50 137 PRO A N 1
ATOM 1137 C CA . PRO A 1 137 ? 9.913 -6.723 -36.365 1.00 96.50 137 PRO A CA 1
ATOM 1138 C C . PRO A 1 137 ? 9.043 -6.615 -35.108 1.00 96.50 137 PRO A C 1
ATOM 1140 O O . PRO A 1 137 ? 8.215 -5.711 -35.011 1.00 96.50 137 PRO A O 1
ATOM 1143 N N . MET A 1 138 ? 9.242 -7.503 -34.127 1.00 96.38 138 MET A N 1
ATOM 1144 C CA . MET A 1 138 ? 8.518 -7.463 -32.856 1.00 96.38 138 MET A CA 1
ATOM 1145 C C . MET A 1 138 ? 8.905 -6.219 -32.049 1.00 96.38 138 MET A C 1
ATOM 1147 O O . MET A 1 138 ? 8.013 -5.494 -31.614 1.00 96.38 138 MET A O 1
ATOM 1151 N N . PHE A 1 139 ? 10.202 -5.934 -31.894 1.00 96.44 139 PHE A N 1
ATOM 1152 C CA . PHE A 1 139 ? 10.670 -4.737 -31.182 1.00 96.44 139 PHE A CA 1
ATOM 1153 C C . PHE A 1 139 ? 10.220 -3.443 -31.861 1.00 96.44 139 PHE A C 1
ATOM 1155 O O . PHE A 1 139 ? 9.761 -2.525 -31.186 1.00 96.44 139 PHE A O 1
ATOM 1162 N N . ARG A 1 140 ? 10.269 -3.388 -33.198 1.00 95.75 140 ARG A N 1
ATOM 1163 C CA . ARG A 1 140 ? 9.750 -2.250 -33.970 1.00 95.75 140 ARG A CA 1
ATOM 1164 C C . ARG A 1 140 ? 8.269 -2.005 -33.679 1.00 95.75 140 ARG A C 1
ATOM 1166 O O . ARG A 1 140 ? 7.903 -0.891 -33.323 1.00 95.75 140 ARG A O 1
ATOM 1173 N N . LYS A 1 141 ? 7.439 -3.049 -33.771 1.00 93.75 141 LYS A N 1
ATOM 1174 C CA . LYS A 1 141 ? 5.992 -2.959 -33.527 1.00 93.75 141 LYS A CA 1
ATOM 1175 C C . LYS A 1 141 ? 5.669 -2.473 -32.109 1.00 93.75 141 LYS A C 1
ATOM 1177 O O . LYS A 1 141 ? 4.694 -1.757 -31.926 1.00 93.75 141 LYS A O 1
ATOM 1182 N N . ILE A 1 142 ? 6.470 -2.866 -31.116 1.00 91.50 142 ILE A N 1
ATOM 1183 C CA . ILE A 1 142 ? 6.306 -2.446 -29.716 1.00 91.50 142 ILE A CA 1
ATOM 1184 C C . ILE A 1 142 ? 6.542 -0.935 -29.567 1.00 91.50 142 ILE A C 1
ATOM 1186 O O . ILE A 1 142 ? 5.679 -0.245 -29.025 1.00 91.50 142 ILE A O 1
ATOM 1190 N N . ILE A 1 143 ? 7.636 -0.405 -30.124 1.00 92.56 143 ILE A N 1
ATOM 1191 C CA . ILE A 1 143 ? 7.904 1.047 -30.136 1.00 92.56 143 ILE A CA 1
ATOM 1192 C C . ILE A 1 143 ? 6.825 1.799 -30.917 1.00 92.56 143 ILE A C 1
ATOM 1194 O O . ILE A 1 143 ? 6.292 2.797 -30.445 1.00 92.56 143 ILE A O 1
ATOM 1198 N N . GLU A 1 144 ? 6.435 1.293 -32.088 1.00 91.12 144 GLU A N 1
ATOM 1199 C CA . GLU A 1 144 ? 5.365 1.888 -32.900 1.00 91.12 144 GLU A CA 1
ATOM 1200 C C . GLU A 1 144 ? 4.000 1.880 -32.191 1.00 91.12 144 GLU A C 1
ATOM 1202 O O . GLU A 1 144 ? 3.146 2.704 -32.512 1.00 91.12 144 GLU A O 1
ATOM 1207 N N . SER A 1 145 ? 3.801 0.990 -31.213 1.00 86.50 145 SER A N 1
ATOM 1208 C CA . SER A 1 145 ? 2.605 0.955 -30.364 1.00 86.50 145 SER A CA 1
ATOM 1209 C C . SER A 1 145 ? 2.658 1.885 -29.146 1.00 86.50 145 SER A C 1
ATOM 1211 O O . SER A 1 145 ? 1.694 1.913 -28.387 1.00 86.50 145 SER A O 1
ATOM 1213 N N . GLY A 1 146 ? 3.746 2.644 -28.970 1.00 87.00 146 GLY A N 1
ATOM 1214 C CA . GLY A 1 146 ? 3.913 3.620 -27.888 1.00 87.00 146 GLY A CA 1
ATOM 1215 C C . GLY A 1 146 ? 4.624 3.090 -26.641 1.00 87.00 146 GLY A C 1
ATOM 1216 O O . GLY A 1 146 ? 4.675 3.787 -25.635 1.00 87.00 146 GLY A O 1
ATOM 1217 N N . TYR A 1 147 ? 5.182 1.874 -26.675 1.00 88.88 147 TYR A N 1
ATOM 1218 C CA . TYR A 1 147 ? 5.943 1.359 -25.537 1.00 88.88 147 TYR A CA 1
ATOM 1219 C C . TYR A 1 147 ? 7.226 2.157 -25.306 1.00 88.88 147 TYR A C 1
ATOM 1221 O O . TYR A 1 147 ? 7.941 2.510 -26.244 1.00 88.88 147 TYR A O 1
ATOM 1229 N N . GLN A 1 148 ? 7.538 2.363 -24.032 1.00 87.44 148 GLN A N 1
ATOM 1230 C CA . GLN A 1 148 ? 8.596 3.248 -23.578 1.00 87.44 148 GLN A CA 1
ATOM 1231 C C . GLN A 1 148 ? 9.705 2.443 -22.912 1.00 87.44 148 GLN A C 1
ATOM 1233 O O . GLN A 1 148 ? 9.626 2.153 -21.717 1.00 87.44 148 GLN A O 1
ATOM 1238 N N . PRO A 1 149 ? 10.735 2.034 -23.660 1.00 87.12 149 PRO A N 1
ATOM 1239 C CA . PRO A 1 149 ? 11.789 1.219 -23.086 1.00 87.12 149 PRO A CA 1
ATOM 1240 C C . PRO A 1 149 ? 12.659 2.031 -22.124 1.00 87.12 149 PRO A C 1
ATOM 1242 O O . PRO A 1 149 ? 12.931 3.208 -22.368 1.00 87.12 149 PRO A O 1
ATOM 1245 N N . GLU A 1 150 ? 13.129 1.379 -21.063 1.00 86.56 150 GLU A N 1
ATOM 1246 C CA . GLU A 1 150 ? 14.170 1.892 -20.154 1.00 86.56 150 GLU A CA 1
ATOM 1247 C C . GLU A 1 150 ? 15.568 1.379 -20.555 1.00 86.56 150 GLU A C 1
ATOM 1249 O O . GLU A 1 150 ? 16.597 1.948 -20.182 1.00 86.56 150 GLU A O 1
ATOM 1254 N N . HIS A 1 151 ? 15.621 0.295 -21.335 1.00 90.25 151 HIS A N 1
ATOM 1255 C CA . HIS A 1 151 ? 16.846 -0.394 -21.742 1.00 90.25 151 HIS A CA 1
ATOM 1256 C C . HIS A 1 151 ? 16.835 -0.737 -23.237 1.00 90.25 151 HIS A C 1
ATOM 1258 O O . HIS A 1 151 ? 15.814 -0.634 -23.917 1.00 90.25 151 HIS A O 1
ATOM 1264 N N . LEU A 1 152 ? 17.984 -1.153 -23.775 1.00 93.62 152 LEU A N 1
ATOM 1265 C CA . LEU A 1 152 ? 18.056 -1.688 -25.139 1.00 93.62 152 LEU A CA 1
ATOM 1266 C C . LEU A 1 152 ? 17.287 -3.017 -25.229 1.00 93.62 152 LEU A C 1
ATOM 1268 O O . LEU A 1 152 ? 17.347 -3.797 -24.280 1.00 93.62 152 LEU A O 1
ATOM 1272 N N . PRO A 1 153 ? 16.620 -3.318 -26.359 1.00 95.12 153 PRO A N 1
ATOM 1273 C CA . PRO A 1 153 ? 15.878 -4.563 -26.481 1.00 95.12 153 PRO A CA 1
ATOM 1274 C C . PRO A 1 153 ? 16.835 -5.752 -26.433 1.00 95.12 153 PRO A C 1
ATOM 1276 O O . PRO A 1 153 ? 17.948 -5.712 -26.975 1.00 95.12 153 PRO A O 1
ATOM 1279 N N . ARG A 1 154 ? 16.398 -6.848 -25.818 1.00 92.50 154 ARG A N 1
ATOM 1280 C CA . ARG A 1 154 ? 17.247 -8.025 -25.656 1.00 92.50 154 ARG A CA 1
ATOM 1281 C C . ARG A 1 154 ? 17.292 -8.859 -26.934 1.00 92.50 154 ARG A C 1
ATOM 1283 O O . ARG A 1 154 ? 16.444 -9.715 -27.171 1.00 92.50 154 ARG A O 1
ATOM 1290 N N . LEU A 1 155 ? 18.325 -8.660 -27.750 1.00 94.62 155 LEU A N 1
ATOM 1291 C CA . LEU A 1 155 ? 18.623 -9.540 -28.885 1.00 94.62 155 LEU A CA 1
ATOM 1292 C C . LEU A 1 155 ? 19.387 -10.786 -28.421 1.00 94.62 155 LEU A C 1
ATOM 1294 O O . LEU A 1 155 ? 20.460 -10.684 -27.826 1.00 94.62 155 LEU A O 1
ATOM 1298 N N . VAL A 1 156 ? 18.852 -11.969 -28.730 1.00 93.62 156 VAL A N 1
ATOM 1299 C CA . VAL A 1 156 ? 19.418 -13.258 -28.309 1.00 93.62 156 VAL A CA 1
ATOM 1300 C C . VAL A 1 156 ? 20.012 -14.000 -29.504 1.00 93.62 156 VAL A C 1
ATOM 1302 O O . VAL A 1 156 ? 19.346 -14.218 -30.511 1.00 93.62 156 VAL A O 1
ATOM 1305 N N . GLY A 1 157 ? 21.277 -14.413 -29.376 1.00 93.38 157 GLY A N 1
ATOM 1306 C CA . GLY A 1 157 ? 21.949 -15.307 -30.320 1.00 93.38 157 GLY A CA 1
ATOM 1307 C C . GLY A 1 157 ? 22.190 -16.679 -29.698 1.00 93.38 157 GLY A C 1
ATOM 1308 O O . GLY A 1 157 ? 22.987 -16.807 -28.763 1.00 93.38 157 GLY A O 1
ATOM 1309 N N . TRP A 1 158 ? 21.514 -17.714 -30.198 1.00 91.62 158 TRP A N 1
ATOM 1310 C CA . TRP A 1 158 ? 21.653 -19.072 -29.664 1.00 91.62 158 TRP A CA 1
ATOM 1311 C C . TRP A 1 158 ? 23.006 -19.694 -30.010 1.00 91.62 158 TRP A C 1
ATOM 1313 O O . TRP A 1 158 ? 23.557 -20.434 -29.195 1.00 91.62 158 TRP A O 1
ATOM 1323 N N . THR A 1 159 ? 23.597 -19.334 -31.148 1.00 89.88 159 THR A N 1
ATOM 1324 C CA . THR A 1 159 ? 24.960 -19.741 -31.508 1.00 89.88 159 THR A CA 1
ATOM 1325 C C . THR A 1 159 ? 25.978 -18.629 -31.255 1.00 89.88 159 THR A C 1
ATOM 1327 O O . THR A 1 159 ? 25.638 -17.454 -31.106 1.00 89.88 159 THR A O 1
ATOM 1330 N N . TRP A 1 160 ? 27.263 -18.986 -31.220 1.00 87.56 160 TRP A N 1
ATOM 1331 C CA . TRP A 1 160 ? 28.341 -18.001 -31.101 1.00 87.56 160 TRP A CA 1
ATOM 1332 C C . TRP A 1 160 ? 28.384 -17.025 -32.283 1.00 87.56 160 TRP A C 1
ATOM 1334 O O . TRP A 1 160 ? 28.582 -15.827 -32.086 1.00 87.56 160 TRP A O 1
ATOM 1344 N N . GLU A 1 161 ? 28.144 -17.516 -33.500 1.00 91.69 161 GLU A N 1
ATOM 1345 C CA . GLU A 1 161 ? 28.096 -16.668 -34.694 1.00 91.69 161 GLU A CA 1
ATOM 1346 C C . GLU A 1 161 ? 26.917 -15.689 -34.647 1.00 91.69 161 GLU A C 1
ATOM 1348 O O . GLU A 1 161 ? 27.071 -14.525 -35.010 1.00 91.69 161 GLU A O 1
ATOM 1353 N N . ASP A 1 162 ? 25.767 -16.092 -34.102 1.00 93.94 162 ASP A N 1
ATOM 1354 C CA . ASP A 1 162 ? 24.649 -15.169 -33.878 1.00 93.94 162 ASP A CA 1
ATOM 1355 C C . ASP A 1 162 ? 25.010 -14.077 -32.872 1.00 93.94 162 ASP A C 1
ATOM 1357 O O . ASP A 1 162 ? 24.754 -12.898 -33.116 1.00 93.94 162 ASP A O 1
ATOM 1361 N N . ARG A 1 163 ? 25.658 -14.449 -31.761 1.00 91.62 163 ARG A N 1
ATOM 1362 C CA . ARG A 1 163 ? 26.071 -13.502 -30.711 1.00 91.62 163 ARG A CA 1
ATOM 1363 C C . ARG A 1 163 ? 27.021 -12.432 -31.243 1.00 91.62 163 ARG A C 1
ATOM 1365 O O . ARG A 1 163 ? 26.876 -11.270 -30.876 1.00 91.62 163 ARG A O 1
ATOM 1372 N N . LYS A 1 164 ? 27.943 -12.787 -32.145 1.00 93.31 164 LYS A N 1
ATOM 1373 C CA . LYS A 1 164 ? 28.840 -11.817 -32.800 1.00 93.31 164 LYS A CA 1
ATOM 1374 C C . LYS A 1 164 ? 28.095 -10.789 -33.651 1.00 93.31 164 LYS A C 1
ATOM 1376 O O . LYS A 1 164 ? 28.560 -9.660 -33.763 1.00 93.31 164 LYS A O 1
ATOM 1381 N N . ARG A 1 165 ? 26.959 -11.164 -34.250 1.00 94.25 165 ARG A N 1
ATOM 1382 C CA . ARG A 1 165 ? 26.155 -10.284 -35.116 1.00 94.25 165 ARG A CA 1
ATOM 1383 C C . ARG A 1 165 ? 25.264 -9.321 -34.328 1.00 94.25 165 ARG A C 1
ATOM 1385 O O . ARG A 1 165 ? 24.884 -8.283 -34.865 1.00 94.25 165 ARG A O 1
ATOM 1392 N N . VAL A 1 166 ? 24.939 -9.625 -33.067 1.00 94.19 166 VAL A N 1
ATOM 1393 C CA . VAL A 1 166 ? 24.012 -8.828 -32.238 1.00 94.19 166 VAL A CA 1
ATOM 1394 C C . VAL A 1 166 ? 24.383 -7.336 -32.153 1.00 94.19 166 VAL A C 1
ATOM 1396 O O . VAL A 1 166 ? 23.493 -6.514 -32.385 1.00 94.19 166 VAL A O 1
ATOM 1399 N N . PRO A 1 167 ? 25.643 -6.933 -31.884 1.00 92.94 167 PRO A N 1
ATOM 1400 C CA . PRO A 1 167 ? 26.002 -5.514 -31.835 1.00 92.94 167 PRO A CA 1
ATOM 1401 C C . PRO A 1 167 ? 25.718 -4.769 -33.146 1.00 92.94 167 PRO A C 1
ATOM 1403 O O . PRO A 1 167 ? 25.281 -3.617 -33.122 1.00 92.94 167 PRO A O 1
ATOM 1406 N N . ASP A 1 168 ? 25.928 -5.427 -34.285 1.00 95.00 168 ASP A N 1
ATOM 1407 C CA . ASP A 1 168 ? 25.702 -4.853 -35.612 1.00 95.00 168 ASP A CA 1
ATOM 1408 C C . ASP A 1 168 ? 24.214 -4.772 -35.930 1.00 95.00 168 ASP A C 1
ATOM 1410 O O . ASP A 1 168 ? 23.747 -3.740 -36.408 1.00 95.00 168 ASP A O 1
ATOM 1414 N N . LEU A 1 169 ? 23.448 -5.814 -35.606 1.00 96.94 169 LEU A N 1
ATOM 1415 C CA . LEU A 1 169 ? 21.990 -5.808 -35.739 1.00 96.94 169 LEU A CA 1
ATOM 1416 C C . LEU A 1 169 ? 21.356 -4.698 -34.897 1.00 96.94 169 LEU A C 1
ATOM 1418 O O . LEU A 1 169 ? 20.487 -3.988 -35.392 1.00 96.94 169 LEU A O 1
ATOM 1422 N N . MET A 1 170 ? 21.837 -4.485 -33.670 1.00 96.19 170 MET A N 1
ATOM 1423 C CA . MET A 1 170 ? 21.368 -3.392 -32.815 1.00 96.19 170 MET A CA 1
ATOM 1424 C C . MET A 1 170 ? 21.647 -2.016 -33.436 1.00 96.19 170 MET A C 1
ATOM 1426 O O . MET A 1 170 ? 20.797 -1.130 -33.387 1.00 96.19 170 MET A O 1
ATOM 1430 N N . ARG A 1 171 ? 22.825 -1.823 -34.052 1.00 94.38 171 ARG A N 1
ATOM 1431 C CA . ARG A 1 171 ? 23.159 -0.571 -34.756 1.00 94.38 171 ARG A CA 1
ATOM 1432 C C . ARG A 1 171 ? 22.218 -0.312 -35.932 1.00 94.38 171 ARG A C 1
ATOM 1434 O O . ARG A 1 171 ? 21.715 0.801 -36.049 1.00 94.38 171 ARG A O 1
ATOM 1441 N N . HIS A 1 172 ? 21.968 -1.322 -36.764 1.00 96.19 172 HIS A N 1
ATOM 1442 C CA . HIS A 1 172 ? 21.047 -1.197 -37.897 1.00 96.19 172 HIS A CA 1
ATOM 1443 C C . HIS A 1 172 ? 19.612 -0.951 -37.431 1.00 96.19 172 HIS A C 1
ATOM 1445 O O . HIS A 1 172 ? 18.962 -0.048 -37.937 1.00 96.19 172 HIS A O 1
ATOM 1451 N N . PHE A 1 173 ? 19.153 -1.667 -36.403 1.00 97.06 173 PHE A N 1
ATOM 1452 C CA . PHE A 1 173 ? 17.821 -1.476 -35.834 1.00 97.06 173 PHE A CA 1
ATOM 1453 C C . PHE A 1 173 ? 17.583 -0.031 -35.379 1.00 97.06 173 PHE A C 1
ATOM 1455 O O . PHE A 1 173 ? 16.589 0.581 -35.765 1.00 97.06 173 PHE A O 1
ATOM 1462 N N . ILE A 1 174 ? 18.517 0.542 -34.612 1.00 96.94 174 ILE A N 1
ATOM 1463 C CA . ILE A 1 174 ? 18.427 1.938 -34.160 1.00 96.94 174 ILE A CA 1
ATOM 1464 C C . ILE A 1 174 ? 18.463 2.902 -35.356 1.00 96.94 174 ILE A C 1
ATOM 1466 O O . ILE A 1 174 ? 17.673 3.843 -35.398 1.00 96.94 174 ILE A O 1
ATOM 1470 N N . ALA A 1 175 ? 19.330 2.664 -36.346 1.00 95.94 175 ALA A N 1
ATOM 1471 C CA . ALA A 1 175 ? 19.399 3.489 -37.553 1.00 95.94 175 ALA A CA 1
ATOM 1472 C C . ALA A 1 175 ? 18.087 3.458 -38.360 1.00 95.94 175 ALA A C 1
ATOM 1474 O O . ALA A 1 175 ? 17.609 4.503 -38.802 1.00 95.94 175 ALA A O 1
ATOM 1475 N N . ASP A 1 176 ? 17.462 2.288 -38.488 1.00 95.88 176 ASP A N 1
ATOM 1476 C CA . ASP A 1 176 ? 16.197 2.138 -39.202 1.00 95.88 176 ASP A CA 1
ATOM 1477 C C . ASP A 1 176 ? 15.025 2.791 -38.453 1.00 95.88 176 ASP A C 1
ATOM 1479 O O . ASP A 1 176 ? 14.090 3.285 -39.085 1.00 95.88 176 ASP A O 1
ATOM 1483 N N . LEU A 1 177 ? 15.028 2.785 -37.113 1.00 96.19 177 LEU A N 1
ATOM 1484 C CA . LEU A 1 177 ? 14.042 3.527 -36.317 1.00 96.19 177 LEU A CA 1
ATOM 1485 C C . LEU A 1 177 ? 14.256 5.041 -36.438 1.00 96.19 177 LEU A C 1
ATOM 1487 O O . LEU A 1 177 ? 13.291 5.795 -36.549 1.00 96.19 177 LEU A O 1
ATOM 1491 N N . ARG A 1 178 ? 15.513 5.487 -36.498 1.00 94.81 178 ARG A N 1
ATOM 1492 C CA . ARG A 1 178 ? 15.881 6.897 -36.691 1.00 94.81 178 ARG A CA 1
ATOM 1493 C C . ARG A 1 178 ? 15.456 7.440 -38.054 1.00 94.81 178 ARG A C 1
ATOM 1495 O O . ARG A 1 178 ? 15.150 8.625 -38.168 1.00 94.81 178 ARG A O 1
ATOM 1502 N N . ALA A 1 179 ? 15.372 6.575 -39.062 1.00 94.75 179 ALA A N 1
ATOM 1503 C CA . ALA A 1 179 ? 14.830 6.891 -40.383 1.00 94.75 179 ALA A CA 1
ATOM 1504 C C . ALA A 1 179 ? 13.286 6.899 -40.444 1.00 94.75 179 ALA A C 1
ATOM 1506 O O . ALA A 1 179 ? 12.722 7.174 -41.505 1.00 94.75 179 ALA A O 1
ATOM 1507 N N . SER A 1 180 ? 12.587 6.601 -39.341 1.00 95.44 180 SER A N 1
ATOM 1508 C CA . SER A 1 180 ? 11.122 6.598 -39.297 1.00 95.44 180 SER A CA 1
ATOM 1509 C C . SER A 1 180 ? 10.534 7.980 -39.591 1.00 95.44 180 SER A C 1
ATOM 1511 O O . SER A 1 180 ? 11.023 9.009 -39.121 1.00 95.44 180 SER A O 1
ATOM 1513 N N . THR A 1 181 ? 9.424 8.002 -40.334 1.00 94.31 181 THR A N 1
ATOM 1514 C CA . THR A 1 181 ? 8.628 9.217 -40.560 1.00 94.31 181 THR A CA 1
ATOM 1515 C C . THR A 1 181 ? 7.728 9.557 -39.376 1.00 94.31 181 THR A C 1
ATOM 1517 O O . THR A 1 181 ? 7.190 10.660 -39.338 1.00 94.31 181 THR A O 1
ATOM 1520 N N . ASN A 1 182 ? 7.538 8.633 -38.425 1.00 94.44 182 ASN A N 1
ATOM 1521 C CA . ASN A 1 182 ? 6.818 8.899 -37.185 1.00 94.44 182 ASN A CA 1
ATOM 1522 C C . ASN A 1 182 ? 7.763 9.618 -36.202 1.00 94.44 182 ASN A C 1
ATOM 1524 O O . ASN A 1 182 ? 8.738 9.005 -35.753 1.00 94.44 182 ASN A O 1
ATOM 1528 N N . PRO A 1 183 ? 7.493 10.886 -35.839 1.00 94.06 183 PRO A N 1
ATOM 1529 C CA . PRO A 1 183 ? 8.386 11.636 -34.967 1.00 94.06 183 PRO A CA 1
ATOM 1530 C C . PRO A 1 183 ? 8.557 11.017 -33.574 1.00 94.06 183 PRO A C 1
ATOM 1532 O O . PRO A 1 183 ? 9.663 11.077 -33.049 1.00 94.06 183 PRO A O 1
ATOM 1535 N N . ALA A 1 184 ? 7.524 10.381 -33.006 1.00 93.19 184 ALA A N 1
ATOM 1536 C CA . ALA A 1 184 ? 7.607 9.716 -31.701 1.00 93.19 184 ALA A CA 1
ATOM 1537 C C . ALA A 1 184 ? 8.604 8.546 -31.735 1.00 93.19 184 ALA A C 1
ATOM 1539 O O . ALA A 1 184 ? 9.548 8.496 -30.953 1.00 93.19 184 ALA A O 1
ATOM 1540 N N . VAL A 1 185 ? 8.484 7.677 -32.746 1.00 94.81 185 VAL A N 1
ATOM 1541 C CA . VAL A 1 185 ? 9.421 6.559 -32.972 1.00 94.81 185 VAL A CA 1
ATOM 1542 C C . VAL A 1 185 ? 10.849 7.067 -33.180 1.00 94.81 185 VAL A C 1
ATOM 1544 O O . VAL A 1 185 ? 11.807 6.467 -32.692 1.00 94.81 185 VAL A O 1
ATOM 1547 N N . ARG A 1 186 ? 11.009 8.189 -33.892 1.00 95.56 186 ARG A N 1
ATOM 1548 C CA . ARG A 1 186 ? 12.317 8.814 -34.095 1.00 95.56 186 ARG A CA 1
ATOM 1549 C C . ARG A 1 186 ? 12.907 9.335 -32.780 1.00 95.56 186 ARG A C 1
ATOM 1551 O O . ARG A 1 186 ? 14.098 9.134 -32.560 1.00 95.56 186 ARG A O 1
ATOM 1558 N N . LEU A 1 187 ? 12.114 9.953 -31.904 1.00 95.88 187 LEU A N 1
ATOM 1559 C CA . LEU A 1 187 ? 12.576 10.390 -30.581 1.00 95.88 187 LEU A CA 1
ATOM 1560 C C . LEU A 1 187 ? 13.027 9.205 -29.719 1.00 95.88 187 LEU A C 1
ATOM 1562 O O . LEU A 1 187 ? 14.146 9.228 -29.204 1.00 95.88 187 LEU A O 1
ATOM 1566 N N . ASP A 1 188 ? 12.231 8.135 -29.645 1.00 94.69 188 ASP A N 1
ATOM 1567 C CA . ASP A 1 188 ? 12.627 6.919 -28.924 1.00 94.69 188 ASP A CA 1
ATOM 1568 C C . ASP A 1 188 ? 13.902 6.299 -29.525 1.00 94.69 188 ASP A C 1
ATOM 1570 O O . ASP A 1 188 ? 14.781 5.853 -28.791 1.00 94.69 188 ASP A O 1
ATOM 1574 N N . SER A 1 189 ? 14.088 6.342 -30.851 1.00 95.81 189 SER A N 1
ATOM 1575 C CA . SER A 1 189 ? 15.323 5.855 -31.488 1.00 95.81 189 SER A CA 1
ATOM 1576 C C . SER A 1 189 ? 16.576 6.638 -31.074 1.00 95.81 189 SER A C 1
ATOM 1578 O O . SER A 1 189 ? 17.641 6.046 -30.894 1.00 95.81 189 SER A O 1
ATOM 1580 N N . LEU A 1 190 ? 16.457 7.958 -30.899 1.00 96.81 190 LEU A N 1
ATOM 1581 C CA . LEU A 1 190 ? 17.558 8.821 -30.469 1.00 96.81 190 LEU A CA 1
ATOM 1582 C C . LEU A 1 190 ? 17.890 8.579 -28.994 1.00 96.81 190 LEU A C 1
ATOM 1584 O O . LEU A 1 190 ? 19.062 8.547 -28.623 1.00 96.81 190 LEU A O 1
ATOM 1588 N N . TYR A 1 191 ? 16.878 8.303 -28.175 1.00 96.94 191 TYR A N 1
ATOM 1589 C CA . TYR A 1 191 ? 17.071 7.835 -26.807 1.00 96.94 191 TYR A CA 1
ATOM 1590 C C . TYR A 1 191 ? 17.775 6.471 -26.742 1.00 96.94 191 TYR A C 1
ATOM 1592 O O . TYR A 1 191 ? 18.743 6.313 -25.998 1.00 96.94 191 TYR A O 1
ATOM 1600 N N . LEU A 1 192 ? 17.384 5.502 -27.577 1.00 96.69 192 LEU A N 1
ATOM 1601 C CA . LEU A 1 192 ? 18.088 4.216 -27.672 1.00 96.69 192 LEU A CA 1
ATOM 1602 C C . LEU A 1 192 ? 19.540 4.387 -28.154 1.00 96.69 192 LEU A C 1
ATOM 1604 O O . LEU A 1 192 ? 20.438 3.680 -27.689 1.00 96.69 192 LEU A O 1
ATOM 1608 N N . ALA A 1 193 ? 19.797 5.338 -29.059 1.00 96.44 193 ALA A N 1
ATOM 1609 C CA . ALA A 1 193 ? 21.152 5.686 -29.478 1.00 96.44 193 ALA A CA 1
ATOM 1610 C C . ALA A 1 193 ? 21.984 6.232 -28.305 1.00 96.44 193 ALA A C 1
ATOM 1612 O O . ALA A 1 193 ? 23.115 5.781 -28.112 1.00 96.44 193 ALA A O 1
ATOM 1613 N N . LEU A 1 194 ? 21.407 7.119 -27.485 1.00 96.31 194 LEU A N 1
ATOM 1614 C CA . LEU A 1 194 ? 22.037 7.649 -26.273 1.00 96.31 194 LEU A CA 1
ATOM 1615 C C . LEU A 1 194 ? 22.338 6.547 -25.244 1.00 96.31 194 LEU A C 1
ATOM 1617 O O . LEU A 1 194 ? 23.464 6.455 -24.754 1.00 96.31 194 LEU A O 1
ATOM 1621 N N . LEU A 1 195 ? 21.374 5.664 -24.966 1.00 94.94 195 LEU A N 1
ATOM 1622 C CA . LEU A 1 195 ? 21.561 4.485 -24.108 1.00 94.94 195 LEU A CA 1
ATOM 1623 C C . LEU A 1 195 ? 22.771 3.652 -24.550 1.00 94.94 195 LEU A C 1
ATOM 1625 O O . LEU A 1 195 ? 23.613 3.260 -23.733 1.00 94.94 195 LEU A O 1
ATOM 1629 N N . LYS A 1 196 ? 22.875 3.402 -25.859 1.00 94.62 196 LYS A N 1
ATOM 1630 C CA . LYS A 1 196 ? 23.940 2.593 -26.457 1.00 94.62 196 LYS A CA 1
ATOM 1631 C C . LYS A 1 196 ? 25.297 3.307 -26.497 1.00 94.62 196 LYS A C 1
ATOM 1633 O O . LYS A 1 196 ? 26.321 2.621 -26.532 1.00 94.62 196 LYS A O 1
ATOM 1638 N N . ALA A 1 197 ? 25.334 4.637 -26.542 1.00 94.00 197 ALA A N 1
ATOM 1639 C CA . ALA A 1 197 ? 26.568 5.388 -26.761 1.00 94.00 197 ALA A CA 1
ATOM 1640 C C . ALA A 1 197 ? 27.609 5.091 -25.655 1.00 94.00 197 ALA A C 1
ATOM 1642 O O . ALA A 1 197 ? 27.277 5.157 -24.465 1.00 94.00 197 ALA A O 1
ATOM 1643 N N . PRO A 1 198 ? 28.849 4.707 -26.004 1.00 91.12 198 PRO A N 1
ATOM 1644 C CA . PRO A 1 198 ? 29.900 4.479 -25.019 1.00 91.12 198 PRO A CA 1
ATOM 1645 C C . PRO A 1 198 ? 30.469 5.807 -24.504 1.00 91.12 198 PRO A C 1
ATOM 1647 O O . PRO A 1 198 ? 30.465 6.809 -25.216 1.00 91.12 198 PRO A O 1
ATOM 1650 N N . MET A 1 199 ? 31.003 5.792 -23.281 1.00 87.75 199 MET A N 1
ATOM 1651 C CA . MET A 1 199 ? 31.873 6.867 -22.800 1.00 87.75 199 MET A CA 1
ATOM 1652 C C . MET A 1 199 ? 33.243 6.687 -23.455 1.00 87.75 199 MET A C 1
ATOM 1654 O O . MET A 1 199 ? 34.009 5.812 -23.055 1.00 87.75 199 MET A O 1
ATOM 1658 N N . ASP A 1 200 ? 33.513 7.459 -24.504 1.00 87.69 200 ASP A N 1
ATOM 1659 C CA . ASP A 1 200 ? 34.724 7.366 -25.315 1.00 87.69 200 ASP A CA 1
ATOM 1660 C C . ASP A 1 200 ? 35.385 8.737 -25.539 1.00 87.69 200 ASP A C 1
ATOM 1662 O O . ASP A 1 200 ? 34.813 9.792 -25.254 1.00 87.69 200 ASP A O 1
ATOM 1666 N N . GLU A 1 201 ? 36.623 8.724 -26.040 1.00 78.38 201 GLU A N 1
ATOM 1667 C CA . GLU A 1 201 ? 37.381 9.943 -26.370 1.00 78.38 201 GLU A CA 1
ATOM 1668 C C . GLU A 1 201 ? 36.766 10.712 -27.552 1.00 78.38 201 GLU A C 1
ATOM 1670 O O . GLU A 1 201 ? 37.081 11.879 -27.774 1.00 78.38 201 GLU A O 1
ATOM 1675 N N . GLN A 1 202 ? 35.880 10.067 -28.316 1.00 79.50 202 GLN A N 1
ATOM 1676 C CA . GLN A 1 202 ? 35.153 10.654 -29.439 1.00 79.50 202 GLN A CA 1
ATOM 1677 C C . GLN A 1 202 ? 33.889 11.413 -29.009 1.00 79.50 202 GLN A C 1
ATOM 1679 O O . GLN A 1 202 ? 33.197 11.957 -29.869 1.00 79.50 202 GLN A O 1
ATOM 1684 N N . HIS A 1 203 ? 33.601 11.490 -27.705 1.00 87.81 203 HIS A N 1
ATOM 1685 C CA . HIS A 1 203 ? 32.440 12.190 -27.155 1.00 87.81 203 HIS A CA 1
ATOM 1686 C C . HIS A 1 203 ? 31.098 11.682 -27.721 1.00 87.81 203 HIS A C 1
ATOM 1688 O O . HIS A 1 203 ? 30.166 12.456 -27.970 1.00 87.81 203 HIS A O 1
ATOM 1694 N N . SER A 1 204 ? 30.983 10.364 -27.927 1.00 89.88 204 SER A N 1
ATOM 1695 C CA . SER A 1 204 ? 29.796 9.724 -28.507 1.00 89.88 204 SER A CA 1
ATOM 1696 C C . SER A 1 204 ? 28.516 9.999 -27.709 1.00 89.88 204 SER A C 1
ATOM 1698 O O . SER A 1 204 ? 27.462 10.222 -28.309 1.00 89.88 204 SER A O 1
ATOM 1700 N N . VAL A 1 205 ? 28.592 10.024 -26.371 1.00 92.75 205 VAL A N 1
ATOM 1701 C CA . VAL A 1 205 ? 27.451 10.367 -25.497 1.00 92.75 205 VAL A CA 1
ATOM 1702 C C . VAL A 1 205 ? 26.996 11.804 -25.736 1.00 92.75 205 VAL A C 1
ATOM 1704 O O . VAL A 1 205 ? 25.819 12.008 -26.017 1.00 92.75 205 VAL A O 1
ATOM 1707 N N . GLN A 1 206 ? 27.915 12.774 -25.728 1.00 92.94 206 GLN A N 1
ATOM 1708 C CA . GLN A 1 206 ? 27.594 14.191 -25.928 1.00 92.94 206 GLN A CA 1
ATOM 1709 C C . GLN A 1 206 ? 26.978 14.444 -27.308 1.00 92.94 206 GLN A C 1
ATOM 1711 O O . GLN A 1 206 ? 26.036 15.223 -27.443 1.00 92.94 206 GLN A O 1
ATOM 1716 N N . SER A 1 207 ? 27.473 13.763 -28.348 1.00 93.88 207 SER A N 1
ATOM 1717 C CA . SER A 1 207 ? 26.890 13.872 -29.687 1.00 93.88 207 SER A CA 1
ATOM 1718 C C . SER A 1 207 ? 25.459 13.326 -29.739 1.00 93.88 207 SER A C 1
ATOM 1720 O O . SER A 1 207 ? 24.603 13.947 -30.368 1.00 93.88 207 SER A O 1
ATOM 1722 N N . CYS A 1 208 ? 25.190 12.179 -29.104 1.00 95.75 208 CYS A N 1
ATOM 1723 C CA . CYS A 1 208 ? 23.844 11.595 -29.061 1.00 95.75 208 CYS A CA 1
ATOM 1724 C C . CYS A 1 208 ? 22.888 12.437 -28.205 1.00 95.75 208 CYS A C 1
ATOM 1726 O O . CYS A 1 208 ? 21.737 12.635 -28.585 1.00 95.75 208 CYS A O 1
ATOM 1728 N N . GLU A 1 209 ? 23.373 12.960 -27.080 1.00 96.44 209 GLU A N 1
ATOM 1729 C CA . GLU A 1 209 ? 22.641 13.865 -26.194 1.00 96.44 209 GLU A CA 1
ATOM 1730 C C . GLU A 1 209 ? 22.220 15.136 -26.940 1.00 96.44 209 GLU A C 1
ATOM 1732 O O . GLU A 1 209 ? 21.038 15.474 -26.965 1.00 96.44 209 GLU A O 1
ATOM 1737 N N . GLN A 1 210 ? 23.160 15.807 -27.614 1.00 96.38 210 GLN A N 1
ATOM 1738 C CA . GLN A 1 210 ? 22.880 17.026 -28.371 1.00 96.38 210 GLN A CA 1
ATOM 1739 C C . GLN A 1 210 ? 21.874 16.780 -29.498 1.00 96.38 210 GLN A C 1
ATOM 1741 O O . GLN A 1 210 ? 20.995 17.611 -29.748 1.00 96.38 210 GLN A O 1
ATOM 1746 N N . GLU A 1 211 ? 21.988 15.645 -30.185 1.00 96.31 211 GLU A N 1
ATOM 1747 C CA . GLU A 1 211 ? 21.052 15.273 -31.237 1.00 96.31 211 GLU A CA 1
ATOM 1748 C C . GLU A 1 211 ? 19.641 15.039 -30.683 1.00 96.31 211 GLU A C 1
ATOM 1750 O O . GLU A 1 211 ? 18.672 15.588 -31.215 1.00 96.31 211 GLU A O 1
ATOM 1755 N N . LEU A 1 212 ? 19.525 14.277 -29.592 1.00 97.12 212 LEU A N 1
ATOM 1756 C CA . LEU A 1 212 ? 18.254 14.010 -28.925 1.00 97.12 212 LEU A CA 1
ATOM 1757 C C . LEU A 1 212 ? 17.607 15.305 -28.424 1.00 97.12 212 LEU A C 1
ATOM 1759 O O . LEU A 1 212 ? 16.440 15.547 -28.710 1.00 97.12 212 LEU A O 1
ATOM 1763 N N . ILE A 1 213 ? 18.365 16.168 -27.746 1.00 97.19 213 ILE A N 1
ATOM 1764 C CA . ILE A 1 213 ? 17.901 17.477 -27.263 1.00 97.19 213 ILE A CA 1
ATOM 1765 C C . ILE A 1 213 ? 17.341 18.325 -28.406 1.00 97.19 213 ILE A C 1
ATOM 1767 O O . ILE A 1 213 ? 16.252 18.891 -28.292 1.00 97.19 213 ILE A O 1
ATOM 1771 N N . THR A 1 214 ? 18.071 18.395 -29.520 1.00 97.06 214 THR A N 1
ATOM 1772 C CA . THR A 1 214 ? 17.654 19.164 -30.699 1.00 97.06 214 THR A CA 1
ATOM 1773 C C . THR A 1 214 ? 16.350 18.604 -31.262 1.00 97.06 214 THR A C 1
ATOM 1775 O O . THR A 1 214 ? 15.393 19.346 -31.478 1.00 97.06 214 THR A O 1
ATOM 1778 N N . ALA A 1 215 ? 16.266 17.279 -31.410 1.00 96.69 215 ALA A N 1
ATOM 1779 C CA . ALA A 1 215 ? 15.065 16.622 -31.903 1.00 96.69 215 ALA A CA 1
ATOM 1780 C C . ALA A 1 215 ? 13.865 16.807 -30.963 1.00 96.69 215 ALA A C 1
ATOM 1782 O O . ALA A 1 215 ? 12.762 17.069 -31.447 1.00 96.69 215 ALA A O 1
ATOM 1783 N N . ILE A 1 216 ? 14.050 16.713 -29.642 1.00 96.31 216 ILE A N 1
ATOM 1784 C CA . ILE A 1 216 ? 12.975 16.973 -28.678 1.00 96.31 216 ILE A CA 1
ATOM 1785 C C . ILE A 1 216 ? 12.510 18.424 -28.806 1.00 96.31 216 ILE A C 1
ATOM 1787 O O . ILE A 1 216 ? 11.309 18.664 -28.877 1.00 96.31 216 ILE A O 1
ATOM 1791 N N . TRP A 1 217 ? 13.427 19.392 -28.882 1.00 96.50 217 TRP A N 1
ATOM 1792 C CA . TRP A 1 217 ? 13.064 20.803 -29.020 1.00 96.50 217 TRP A CA 1
ATOM 1793 C C . TRP A 1 217 ? 12.225 21.068 -30.277 1.00 96.50 217 TRP A C 1
ATOM 1795 O O . TRP A 1 217 ? 11.184 21.731 -30.211 1.00 96.50 217 TRP A O 1
ATOM 1805 N N . ASP A 1 218 ? 12.639 20.511 -31.414 1.00 96.06 218 ASP A N 1
ATOM 1806 C CA . ASP A 1 218 ? 11.941 20.668 -32.693 1.00 96.06 218 ASP A CA 1
ATOM 1807 C C . ASP A 1 218 ? 10.559 19.997 -32.693 1.00 96.06 218 ASP A C 1
ATOM 1809 O O . ASP A 1 218 ? 9.653 20.445 -33.395 1.00 96.06 218 ASP A O 1
ATOM 1813 N N . ASN A 1 219 ? 10.372 18.957 -31.873 1.00 94.69 219 ASN A N 1
ATOM 1814 C CA . ASN A 1 219 ? 9.139 18.172 -31.784 1.00 94.69 219 ASN A CA 1
ATOM 1815 C C . ASN A 1 219 ? 8.388 18.368 -30.450 1.00 94.69 219 ASN A C 1
ATOM 1817 O O . ASN A 1 219 ? 7.506 17.579 -30.121 1.00 94.69 219 ASN A O 1
ATOM 1821 N N . ARG A 1 220 ? 8.696 19.423 -29.685 1.00 93.81 220 ARG A N 1
ATOM 1822 C CA . ARG A 1 220 ? 8.217 19.618 -28.301 1.00 93.81 220 ARG A CA 1
ATOM 1823 C C . ARG A 1 220 ? 6.699 19.643 -28.126 1.00 93.81 220 ARG A C 1
ATOM 1825 O O . ARG A 1 220 ? 6.216 19.260 -27.069 1.00 93.81 220 ARG A O 1
ATOM 1832 N N . GLN A 1 221 ? 5.941 20.015 -29.159 1.00 92.19 221 GLN A N 1
ATOM 1833 C CA . GLN A 1 221 ? 4.476 19.946 -29.105 1.00 92.19 221 GLN A CA 1
ATOM 1834 C C . GLN A 1 221 ? 3.971 18.513 -28.877 1.00 92.19 221 GLN A C 1
ATOM 1836 O O . GLN A 1 221 ? 3.013 18.326 -28.140 1.00 92.19 221 GLN A O 1
ATOM 1841 N N . LEU A 1 222 ? 4.672 17.490 -29.385 1.00 90.62 222 LEU A N 1
ATOM 1842 C CA . LEU A 1 222 ? 4.320 16.091 -29.115 1.00 90.62 222 LEU A CA 1
ATOM 1843 C C . LEU A 1 222 ? 4.448 15.738 -27.632 1.00 90.62 222 LEU A C 1
ATOM 1845 O O . LEU A 1 222 ? 3.621 15.000 -27.106 1.00 90.62 222 LEU A O 1
ATOM 1849 N N . LEU A 1 223 ? 5.449 16.296 -26.945 1.00 91.06 223 LEU A N 1
ATOM 1850 C CA . LEU A 1 223 ? 5.608 16.128 -25.500 1.00 91.06 223 LEU A CA 1
ATOM 1851 C C . LEU A 1 223 ? 4.504 16.864 -24.731 1.00 91.06 223 LEU A C 1
ATOM 1853 O O . LEU A 1 223 ? 4.148 16.461 -23.633 1.00 91.06 223 LEU A O 1
ATOM 1857 N N . PHE A 1 224 ? 3.959 17.947 -25.286 1.00 90.81 224 PHE A N 1
ATOM 1858 C CA . PHE A 1 224 ? 2.895 18.727 -24.647 1.00 90.81 224 PHE A CA 1
ATOM 1859 C C . PHE A 1 224 ? 1.497 18.133 -24.883 1.00 90.81 224 PHE A C 1
ATOM 1861 O O . PHE A 1 224 ? 0.531 18.542 -24.236 1.00 90.81 224 PHE A O 1
ATOM 1868 N N . GLU A 1 225 ? 1.387 17.141 -25.767 1.00 87.69 225 GLU A N 1
ATOM 1869 C CA . GLU A 1 225 ? 0.139 16.454 -26.112 1.00 87.69 225 GLU A CA 1
ATOM 1870 C C . GLU A 1 225 ? 0.085 14.999 -25.616 1.00 87.69 225 GLU A C 1
ATOM 1872 O O . GLU A 1 225 ? -1.008 14.458 -25.452 1.00 87.69 225 GLU A O 1
ATOM 1877 N N . SER A 1 226 ? 1.234 14.378 -25.326 1.00 85.81 226 SER A N 1
ATOM 1878 C CA . SER A 1 226 ? 1.345 12.983 -24.887 1.00 85.81 226 SER A CA 1
ATOM 1879 C C . SER A 1 226 ? 2.195 12.862 -23.621 1.00 85.81 226 SER A C 1
ATOM 1881 O O . SER A 1 226 ? 3.366 13.237 -23.600 1.00 85.81 226 SER A O 1
ATOM 1883 N N . ASP A 1 227 ? 1.597 12.309 -22.567 1.00 81.94 227 ASP A N 1
ATOM 1884 C CA . ASP A 1 227 ? 2.252 11.980 -21.296 1.00 81.94 227 ASP A CA 1
ATOM 1885 C C . ASP A 1 227 ? 3.339 10.924 -21.469 1.00 81.94 227 ASP A C 1
ATOM 1887 O O . ASP A 1 227 ? 4.435 11.102 -20.936 1.00 81.94 227 ASP A O 1
ATOM 1891 N N . ASP A 1 228 ? 3.083 9.916 -22.306 1.00 82.00 228 ASP A N 1
ATOM 1892 C CA . ASP A 1 228 ? 4.112 8.988 -22.764 1.00 82.00 228 ASP A CA 1
ATOM 1893 C C . ASP A 1 228 ? 5.307 9.793 -23.313 1.00 82.00 228 ASP A C 1
ATOM 1895 O O . ASP A 1 228 ? 6.415 9.743 -22.776 1.00 82.00 228 ASP A O 1
ATOM 1899 N N . GLN A 1 229 ? 5.123 10.621 -24.342 1.00 88.94 229 GLN A N 1
ATOM 1900 C CA . GLN A 1 229 ? 6.257 11.350 -24.925 1.00 88.94 229 GLN A CA 1
ATOM 1901 C C . GLN A 1 229 ? 6.950 12.288 -23.925 1.00 88.94 229 GLN A C 1
ATOM 1903 O O . GLN A 1 229 ? 8.174 12.409 -23.957 1.00 88.94 229 GLN A O 1
ATOM 1908 N N . ALA A 1 230 ? 6.215 12.894 -22.991 1.00 88.44 230 ALA A N 1
ATOM 1909 C CA . ALA A 1 230 ? 6.799 13.713 -21.933 1.00 88.44 230 ALA A CA 1
ATOM 1910 C C . ALA A 1 230 ? 7.732 12.917 -20.995 1.00 88.44 230 ALA A C 1
ATOM 1912 O O . ALA A 1 230 ? 8.767 13.445 -20.577 1.00 88.44 230 ALA A O 1
ATOM 1913 N N . ALA A 1 231 ? 7.436 11.640 -20.719 1.00 87.44 231 ALA A N 1
ATOM 1914 C CA . ALA A 1 231 ? 8.266 10.765 -19.881 1.00 87.44 231 ALA A CA 1
ATOM 1915 C C . ALA A 1 231 ? 9.671 10.502 -20.466 1.00 87.44 231 ALA A C 1
ATOM 1917 O O . ALA A 1 231 ? 10.589 10.099 -19.748 1.00 87.44 231 ALA A O 1
ATOM 1918 N N . LEU A 1 232 ? 9.891 10.779 -21.759 1.00 91.75 232 LEU A N 1
ATOM 1919 C CA . LEU A 1 232 ? 11.212 10.731 -22.400 1.00 91.75 232 LEU A CA 1
ATOM 1920 C C . LEU A 1 232 ? 12.255 11.606 -21.687 1.00 91.75 232 LEU A C 1
ATOM 1922 O O . LEU A 1 232 ? 13.440 11.269 -21.671 1.00 91.75 232 LEU A O 1
ATOM 1926 N N . LEU A 1 233 ? 11.825 12.724 -21.100 1.00 91.00 233 LEU A N 1
ATOM 1927 C CA . LEU A 1 233 ? 12.709 13.665 -20.418 1.00 91.00 233 LEU A CA 1
ATOM 1928 C C . LEU A 1 233 ? 13.318 13.050 -19.151 1.00 91.00 233 LEU A C 1
ATOM 1930 O O . LEU A 1 233 ? 14.527 13.138 -18.951 1.00 91.00 233 LEU A O 1
ATOM 1934 N N . GLU A 1 234 ? 12.500 12.392 -18.328 1.00 88.56 234 GLU A N 1
ATOM 1935 C CA . GLU A 1 234 ? 12.973 11.695 -17.127 1.00 88.56 234 GLU A CA 1
ATOM 1936 C C . GLU A 1 234 ? 13.853 10.496 -17.495 1.00 88.56 234 GLU A C 1
ATOM 1938 O O . GLU A 1 234 ? 14.956 10.363 -16.967 1.00 88.56 234 GLU A O 1
ATOM 1943 N N . ARG A 1 235 ? 13.433 9.693 -18.485 1.00 91.25 235 ARG A N 1
ATOM 1944 C CA . ARG A 1 235 ? 14.234 8.564 -18.984 1.00 91.25 235 ARG A CA 1
ATOM 1945 C C . ARG A 1 235 ? 15.614 9.008 -19.466 1.00 91.25 235 ARG A C 1
ATOM 1947 O O . ARG A 1 235 ? 16.604 8.327 -19.219 1.00 91.25 235 ARG A O 1
ATOM 1954 N N . THR A 1 236 ? 15.692 10.144 -20.157 1.00 93.56 236 THR A N 1
ATOM 1955 C CA . THR A 1 236 ? 16.960 10.690 -20.657 1.00 93.56 236 THR A CA 1
ATOM 1956 C C . THR A 1 236 ? 17.862 11.145 -19.510 1.00 93.56 236 THR A C 1
ATOM 1958 O O . THR A 1 236 ? 19.051 10.833 -19.526 1.00 93.56 236 THR A O 1
ATOM 1961 N N . GLU A 1 237 ? 17.314 11.817 -18.493 1.00 91.50 237 GLU A N 1
ATOM 1962 C CA . GLU A 1 237 ? 18.077 12.189 -17.296 1.00 91.50 237 GLU A CA 1
ATOM 1963 C C . GLU A 1 237 ? 18.660 10.968 -16.585 1.00 91.50 237 GLU A C 1
ATOM 1965 O O . GLU A 1 237 ? 19.852 10.959 -16.284 1.00 91.50 237 GLU A O 1
ATOM 1970 N N . ASP A 1 238 ? 17.850 9.933 -16.351 1.00 90.25 238 ASP A N 1
ATOM 1971 C CA . ASP A 1 238 ? 18.282 8.721 -15.648 1.00 90.25 238 ASP A CA 1
ATOM 1972 C C . ASP A 1 238 ? 19.447 8.035 -16.383 1.00 90.25 238 ASP A C 1
ATOM 1974 O O . ASP A 1 238 ? 20.424 7.604 -15.764 1.00 90.25 238 ASP A O 1
ATOM 1978 N N . VAL A 1 239 ? 19.397 8.001 -17.719 1.00 92.75 239 VAL A N 1
ATOM 1979 C CA . VAL A 1 239 ? 20.489 7.467 -18.544 1.00 92.75 239 VAL A CA 1
ATOM 1980 C C . VAL A 1 239 ? 21.745 8.315 -18.422 1.00 92.75 239 VAL A C 1
ATOM 1982 O O . VAL A 1 239 ? 22.828 7.765 -18.223 1.00 92.75 239 VAL A O 1
ATOM 1985 N N . LEU A 1 240 ? 21.633 9.638 -18.535 1.00 93.19 240 LEU A N 1
ATOM 1986 C CA . LEU A 1 240 ? 22.803 10.506 -18.449 1.00 93.19 240 LEU A CA 1
ATOM 1987 C C . LEU A 1 240 ? 23.424 10.474 -17.047 1.00 93.19 240 LEU A C 1
ATOM 1989 O O . LEU A 1 240 ? 24.644 10.395 -16.930 1.00 93.19 240 LEU A O 1
ATOM 1993 N N . ARG A 1 241 ? 22.613 10.455 -15.985 1.00 90.88 241 ARG A N 1
ATOM 1994 C CA . ARG A 1 241 ? 23.076 10.254 -14.603 1.00 90.88 241 ARG A CA 1
ATOM 1995 C C . ARG A 1 241 ? 23.878 8.967 -14.462 1.00 90.88 241 ARG A C 1
ATOM 1997 O O . ARG A 1 241 ? 24.996 9.000 -13.957 1.00 90.88 241 ARG A O 1
ATOM 2004 N N . ALA A 1 242 ? 23.366 7.858 -14.996 1.00 89.81 242 ALA A N 1
ATOM 2005 C CA . ALA A 1 242 ? 24.084 6.587 -14.998 1.00 89.81 242 ALA A CA 1
ATOM 2006 C C . ALA A 1 242 ? 25.403 6.646 -15.797 1.00 89.81 242 ALA A C 1
ATOM 2008 O O . ALA A 1 242 ? 26.389 6.034 -15.392 1.00 89.81 242 ALA A O 1
ATOM 2009 N N . LYS A 1 243 ? 25.451 7.383 -16.916 1.00 91.00 243 LYS A N 1
ATOM 2010 C CA . LYS A 1 243 ? 26.669 7.551 -17.737 1.00 91.00 243 LYS A CA 1
ATOM 2011 C C . LYS A 1 243 ? 27.733 8.414 -17.053 1.00 91.00 243 LYS A C 1
ATOM 2013 O O . LYS A 1 243 ? 28.918 8.137 -17.224 1.00 91.00 243 LYS A O 1
ATOM 2018 N N . TYR A 1 244 ? 27.319 9.436 -16.306 1.00 89.00 244 TYR A N 1
ATOM 2019 C CA . TYR A 1 244 ? 28.207 10.376 -15.615 1.00 89.00 244 TYR A CA 1
ATOM 2020 C C . TYR A 1 244 ? 28.477 10.017 -14.142 1.00 89.00 244 TYR A C 1
ATOM 2022 O O . TYR A 1 244 ? 29.145 10.784 -13.455 1.00 89.00 244 TYR A O 1
ATOM 2030 N N . ASP A 1 245 ? 28.008 8.851 -13.680 1.00 81.56 245 ASP A N 1
ATOM 2031 C CA . ASP A 1 245 ? 28.114 8.370 -12.290 1.00 81.56 245 ASP A CA 1
ATOM 2032 C C . ASP A 1 245 ? 27.513 9.338 -11.245 1.00 81.56 245 ASP A C 1
ATOM 2034 O O . ASP A 1 245 ? 27.959 9.438 -10.103 1.00 81.56 245 ASP A O 1
ATOM 2038 N N . ASP A 1 246 ? 26.460 10.056 -11.640 1.00 82.69 246 ASP A N 1
ATOM 2039 C CA . ASP A 1 246 ? 25.703 10.965 -10.777 1.00 82.69 246 ASP A CA 1
ATOM 2040 C C . ASP A 1 246 ? 24.515 10.224 -10.144 1.00 82.69 246 ASP A C 1
ATOM 2042 O O . ASP A 1 246 ? 23.395 10.212 -10.659 1.00 82.69 246 ASP A O 1
ATOM 2046 N N . GLN A 1 247 ? 24.787 9.549 -9.026 1.00 75.12 247 GLN A N 1
ATOM 2047 C CA . GLN A 1 247 ? 23.827 8.690 -8.318 1.00 75.12 247 GLN A CA 1
ATOM 2048 C C . GLN A 1 247 ? 22.968 9.448 -7.286 1.00 75.12 247 GLN A C 1
ATOM 2050 O O . GLN A 1 247 ? 22.056 8.853 -6.703 1.00 75.12 247 GLN A O 1
ATOM 2055 N N . ASP A 1 248 ? 23.238 10.733 -7.011 1.00 78.06 248 ASP A N 1
ATOM 2056 C CA . ASP A 1 248 ? 22.470 11.490 -6.014 1.00 78.06 248 ASP A CA 1
ATOM 2057 C C . ASP A 1 248 ? 21.206 12.091 -6.632 1.00 78.06 248 ASP A C 1
ATOM 2059 O O . ASP A 1 248 ? 21.121 13.268 -6.990 1.00 78.06 248 ASP A O 1
ATOM 2063 N N . TYR A 1 249 ? 20.165 11.264 -6.682 1.00 73.00 249 TYR A N 1
ATOM 2064 C CA . TYR A 1 249 ? 18.831 11.666 -7.120 1.00 73.00 249 TYR A CA 1
ATOM 2065 C C . TYR A 1 249 ? 18.208 12.788 -6.270 1.00 73.00 249 TYR A C 1
ATOM 2067 O O . TYR A 1 249 ? 17.173 13.327 -6.657 1.00 73.00 249 TYR A O 1
ATOM 2075 N N . ASN A 1 250 ? 18.790 13.162 -5.124 1.00 73.81 250 ASN A N 1
ATOM 2076 C CA . ASN A 1 250 ? 18.291 14.266 -4.302 1.00 73.81 250 ASN A CA 1
ATOM 2077 C C . ASN A 1 250 ? 18.855 15.631 -4.713 1.00 73.81 250 ASN A C 1
ATOM 2079 O O . ASN A 1 250 ? 18.442 16.633 -4.127 1.00 73.81 250 ASN A O 1
ATOM 2083 N N . GLN A 1 251 ? 19.766 15.693 -5.687 1.00 80.00 251 GLN A N 1
ATOM 2084 C CA . GLN A 1 251 ? 20.317 16.942 -6.210 1.00 80.00 251 GLN A CA 1
ATOM 2085 C C . GLN A 1 251 ? 19.766 17.259 -7.607 1.00 80.00 251 GLN A C 1
ATOM 2087 O O . GLN A 1 251 ? 19.512 16.337 -8.394 1.00 80.00 251 GLN A O 1
ATOM 2092 N N . PRO A 1 252 ? 19.617 18.555 -7.951 1.00 83.69 252 PRO A N 1
ATOM 2093 C CA . PRO A 1 252 ? 19.333 18.967 -9.320 1.00 83.69 252 PRO A CA 1
ATOM 2094 C C . PRO A 1 252 ? 20.360 18.392 -10.287 1.00 83.69 252 PRO A C 1
ATOM 2096 O O . PRO A 1 252 ? 21.556 18.400 -10.007 1.00 83.69 252 PRO A O 1
ATOM 2099 N N . TYR A 1 253 ? 19.893 17.912 -1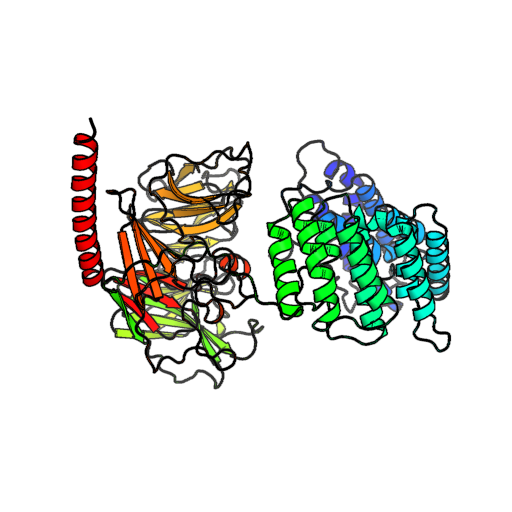1.435 1.00 86.25 253 TYR A N 1
ATOM 2100 C CA . TYR A 1 253 ? 20.781 17.505 -12.513 1.00 86.25 253 TYR A CA 1
ATOM 2101 C C . TYR A 1 253 ? 21.449 18.744 -13.118 1.00 86.25 253 TYR A C 1
ATOM 2103 O O . TYR A 1 253 ? 20.754 19.648 -13.584 1.00 86.25 253 TYR A O 1
ATOM 2111 N N . ILE A 1 254 ? 22.783 18.795 -13.100 1.00 87.44 254 ILE A N 1
ATOM 2112 C CA . ILE A 1 254 ? 23.560 19.989 -13.488 1.00 87.44 254 ILE A CA 1
ATOM 2113 C C . ILE A 1 254 ? 24.405 19.811 -14.753 1.00 87.44 254 ILE A C 1
ATOM 2115 O O . ILE A 1 254 ? 25.074 20.756 -15.168 1.00 87.44 254 ILE A O 1
ATOM 2119 N N . HIS A 1 255 ? 24.428 18.622 -15.357 1.00 89.88 255 HIS A N 1
ATOM 2120 C CA . HIS A 1 255 ? 25.267 18.387 -16.528 1.00 89.88 255 HIS A CA 1
ATOM 2121 C C . HIS A 1 255 ? 24.667 19.038 -17.778 1.00 89.88 255 HIS A C 1
ATOM 2123 O O . HIS A 1 255 ? 23.495 18.854 -18.115 1.00 89.88 255 HIS A O 1
ATOM 2129 N N . GLU A 1 256 ? 25.505 19.811 -18.460 1.00 91.25 256 GLU A N 1
ATOM 2130 C CA . GLU A 1 256 ? 25.165 20.481 -19.709 1.00 91.25 256 GLU A CA 1
ATOM 2131 C C . GLU A 1 256 ? 25.522 19.617 -20.922 1.00 91.25 256 GLU A C 1
ATOM 2133 O O . GLU A 1 256 ? 26.537 18.914 -20.872 1.00 91.25 256 GLU A O 1
ATOM 2138 N N . PRO A 1 257 ? 24.770 19.732 -22.036 1.00 93.88 257 PRO A N 1
ATOM 2139 C CA . PRO A 1 257 ? 23.704 20.718 -22.311 1.00 93.88 257 PRO A CA 1
ATOM 2140 C C . PRO A 1 257 ? 22.288 20.358 -21.815 1.00 93.88 257 PRO A C 1
ATOM 2142 O O . PRO A 1 257 ? 21.368 21.178 -21.938 1.00 93.88 257 PRO A O 1
ATOM 2145 N N . PHE A 1 258 ? 22.061 19.143 -21.305 1.00 94.19 258 PHE A N 1
ATOM 2146 C CA . PHE A 1 258 ? 20.709 18.690 -20.965 1.00 94.19 258 PHE A CA 1
ATOM 2147 C C . PHE A 1 258 ? 20.054 19.478 -19.821 1.00 94.19 258 PHE A C 1
ATOM 2149 O O . PHE A 1 258 ? 18.854 19.756 -19.895 1.00 94.19 258 PHE A O 1
ATOM 2156 N N . ALA A 1 259 ? 20.807 19.900 -18.799 1.00 90.44 259 ALA A N 1
ATOM 2157 C CA . ALA A 1 259 ? 20.273 20.683 -17.681 1.00 90.44 259 ALA A CA 1
ATOM 2158 C C . ALA A 1 259 ? 19.629 22.006 -18.141 1.00 90.44 259 ALA A C 1
ATOM 2160 O O . ALA A 1 259 ? 18.461 22.274 -17.826 1.00 90.44 259 ALA A O 1
ATOM 2161 N N . SER A 1 260 ? 20.341 22.809 -18.941 1.00 92.38 260 SER A N 1
ATOM 2162 C CA . SER A 1 260 ? 19.796 24.056 -19.492 1.00 92.38 260 SER A CA 1
ATOM 2163 C C . SER A 1 260 ? 18.644 23.806 -20.464 1.00 92.38 260 SER A C 1
ATOM 2165 O O . SER A 1 260 ? 17.644 24.530 -20.442 1.00 92.38 260 SER A O 1
ATOM 2167 N N . PHE A 1 261 ? 18.739 22.766 -21.296 1.00 95.19 261 PHE A N 1
ATOM 2168 C CA . PHE A 1 261 ? 17.658 22.386 -22.205 1.00 95.19 261 PHE A CA 1
ATOM 2169 C C . PHE A 1 261 ? 16.365 22.041 -21.456 1.00 95.19 261 PHE A C 1
ATOM 2171 O O . PHE A 1 261 ? 15.299 22.561 -21.791 1.00 95.19 261 PHE A O 1
ATOM 2178 N N . LYS A 1 262 ? 16.454 21.203 -20.422 1.00 92.69 262 LYS A N 1
ATOM 2179 C CA . LYS A 1 262 ? 15.314 20.773 -19.612 1.00 92.69 262 LYS A CA 1
ATOM 2180 C C . LYS A 1 262 ? 14.607 21.955 -18.956 1.00 92.69 262 LYS A C 1
ATOM 2182 O O . LYS A 1 262 ? 13.378 22.034 -18.990 1.00 92.69 262 LYS A O 1
ATOM 2187 N N . HIS A 1 263 ? 15.371 22.888 -18.389 1.00 92.38 263 HIS A N 1
ATOM 2188 C CA . HIS A 1 263 ? 14.829 24.130 -17.830 1.00 92.38 263 HIS A CA 1
ATOM 2189 C C . HIS A 1 263 ? 14.096 24.950 -18.895 1.00 92.38 263 HIS A C 1
ATOM 2191 O O . HIS A 1 263 ? 12.936 25.316 -18.713 1.00 92.38 263 HIS A O 1
ATOM 2197 N N . ARG A 1 264 ? 14.726 25.153 -20.057 1.00 95.38 264 ARG A N 1
ATOM 2198 C CA . ARG A 1 264 ? 14.130 25.879 -21.185 1.00 95.38 264 ARG A CA 1
ATOM 2199 C C . ARG A 1 264 ? 12.833 25.234 -21.685 1.00 95.38 264 ARG A C 1
ATOM 2201 O O . ARG A 1 264 ? 11.880 25.949 -21.978 1.00 95.38 264 ARG A O 1
ATOM 2208 N N . LEU A 1 265 ? 12.775 23.904 -21.770 1.00 94.44 265 LEU A N 1
ATOM 2209 C CA . LEU A 1 265 ? 11.577 23.167 -22.184 1.00 94.44 265 LEU A CA 1
ATOM 2210 C C . LEU A 1 265 ? 10.417 23.367 -21.199 1.00 94.44 265 LEU A C 1
ATOM 2212 O O . LEU A 1 265 ? 9.277 23.543 -21.616 1.00 94.44 265 LEU A O 1
ATOM 2216 N N . ARG A 1 266 ? 10.707 23.383 -19.895 1.00 92.88 266 ARG A N 1
ATOM 2217 C CA . ARG A 1 266 ? 9.710 23.634 -18.843 1.00 92.88 266 ARG A CA 1
ATOM 2218 C C . ARG A 1 266 ? 9.171 25.058 -18.872 1.00 92.88 266 ARG A C 1
ATOM 2220 O O . ARG A 1 266 ? 7.969 25.237 -18.691 1.00 92.88 266 ARG A O 1
ATOM 2227 N N . LEU A 1 267 ? 10.033 26.048 -19.115 1.00 94.88 267 LEU A N 1
ATOM 2228 C CA . LEU A 1 267 ? 9.600 27.430 -19.341 1.00 94.88 267 LEU A CA 1
ATOM 2229 C C . LEU A 1 267 ? 8.629 27.493 -20.531 1.00 94.88 267 LEU A C 1
ATOM 2231 O O . LEU A 1 267 ? 7.525 28.009 -20.381 1.00 94.88 267 LEU A O 1
ATOM 2235 N N . ASP A 1 268 ? 9.001 26.888 -21.667 1.00 94.88 268 ASP A N 1
ATOM 2236 C CA . ASP A 1 268 ? 8.169 26.864 -22.879 1.00 94.88 268 ASP A CA 1
ATOM 2237 C C . ASP A 1 268 ? 6.823 26.165 -22.648 1.00 94.88 268 ASP A C 1
ATOM 2239 O O . ASP A 1 268 ? 5.787 26.669 -23.076 1.00 94.88 268 ASP A O 1
ATOM 2243 N N . PHE A 1 269 ? 6.817 25.046 -21.918 1.00 92.50 269 PHE A N 1
ATOM 2244 C CA . PHE A 1 269 ? 5.589 24.348 -21.543 1.00 92.50 269 PHE A CA 1
ATOM 2245 C C . PHE A 1 269 ? 4.670 25.236 -20.702 1.00 92.50 269 PHE A C 1
ATOM 2247 O O . PHE A 1 269 ? 3.503 25.421 -21.043 1.00 92.50 269 PHE A O 1
ATOM 2254 N N . LEU A 1 270 ? 5.184 25.810 -19.609 1.00 91.75 270 LEU A N 1
ATOM 2255 C CA . LEU A 1 270 ? 4.371 26.643 -18.725 1.00 91.75 270 LEU A CA 1
ATOM 2256 C C . LEU A 1 270 ? 3.851 27.888 -19.445 1.00 91.75 270 LEU A C 1
ATOM 2258 O O . LEU A 1 270 ? 2.753 28.343 -19.141 1.00 91.75 270 LEU A O 1
ATOM 2262 N N . GLU A 1 271 ? 4.603 28.447 -20.389 1.00 91.94 271 GLU A N 1
ATOM 2263 C CA . GLU A 1 271 ? 4.201 29.639 -21.130 1.00 91.94 271 GLU A CA 1
ATOM 2264 C C . GLU A 1 271 ? 3.188 29.325 -22.244 1.00 91.94 271 GLU A C 1
ATOM 2266 O O . GLU A 1 271 ? 2.148 29.990 -22.321 1.00 91.94 271 GLU A O 1
ATOM 2271 N N . HIS A 1 272 ? 3.440 28.290 -23.049 1.00 88.12 272 HIS A N 1
ATOM 2272 C CA . HIS A 1 272 ? 2.777 28.078 -24.339 1.00 88.12 272 HIS A CA 1
ATOM 2273 C C . HIS A 1 272 ? 1.875 26.842 -24.427 1.00 88.12 272 HIS A C 1
ATOM 2275 O O . HIS A 1 272 ? 1.135 26.729 -25.407 1.00 88.12 272 HIS A O 1
ATOM 2281 N N . ALA A 1 273 ? 1.905 25.911 -23.467 1.00 82.75 273 ALA A N 1
ATOM 2282 C CA . ALA A 1 273 ? 1.066 24.717 -23.548 1.00 82.75 273 ALA A CA 1
ATOM 2283 C C . ALA A 1 273 ? -0.423 25.094 -23.536 1.00 82.75 273 ALA A C 1
ATOM 2285 O O . ALA A 1 273 ? -0.916 25.767 -22.629 1.00 82.75 273 ALA A O 1
ATOM 2286 N N . THR A 1 274 ? -1.140 24.653 -24.569 1.00 73.88 274 THR A N 1
ATOM 2287 C CA . THR A 1 274 ? -2.576 24.923 -24.752 1.00 73.88 274 THR A CA 1
ATOM 2288 C C . THR A 1 274 ? -3.451 23.807 -24.186 1.00 73.88 274 THR A C 1
ATOM 2290 O O . THR A 1 274 ? -4.617 24.027 -23.859 1.00 73.88 274 THR A O 1
ATOM 2293 N N . THR A 1 275 ? -2.880 22.613 -24.037 1.00 69.19 275 THR A N 1
ATOM 2294 C CA . THR A 1 275 ? -3.501 21.416 -23.483 1.00 69.19 275 THR A CA 1
ATOM 2295 C C . THR A 1 275 ? -3.247 21.325 -21.984 1.00 69.19 275 THR A C 1
ATOM 2297 O O . THR A 1 275 ? -2.117 21.253 -21.498 1.00 69.19 275 THR A O 1
ATOM 2300 N N . THR A 1 276 ? -4.335 21.290 -21.224 1.00 67.38 276 THR A N 1
ATOM 2301 C CA . THR A 1 276 ? -4.293 21.009 -19.793 1.00 67.38 276 THR A CA 1
ATOM 2302 C C . THR A 1 276 ? -4.288 19.498 -19.578 1.00 67.38 276 THR A C 1
ATOM 2304 O O . THR A 1 276 ? -5.345 18.868 -19.606 1.00 67.38 276 THR A O 1
ATOM 2307 N N . ASN A 1 277 ? -3.114 18.908 -19.344 1.00 72.88 277 ASN A N 1
ATOM 2308 C CA . ASN A 1 277 ? -2.994 17.495 -18.990 1.00 72.88 277 ASN A CA 1
ATOM 2309 C C . ASN A 1 277 ? -2.132 17.325 -17.731 1.00 72.88 277 ASN A C 1
ATOM 2311 O O . ASN A 1 277 ? -0.955 17.687 -17.697 1.00 72.88 277 ASN A O 1
ATOM 2315 N N . ARG A 1 278 ? -2.750 16.760 -16.691 1.00 78.81 278 ARG A N 1
ATOM 2316 C CA . ARG A 1 278 ? -2.120 16.477 -15.398 1.00 78.81 278 ARG A CA 1
ATOM 2317 C C . ARG A 1 278 ? -0.911 15.552 -15.531 1.00 78.81 278 ARG A C 1
ATOM 2319 O O . ARG A 1 278 ? 0.093 15.799 -14.872 1.00 78.81 278 ARG A O 1
ATOM 2326 N N . GLU A 1 279 ? -1.005 14.526 -16.368 1.00 79.06 279 GLU A N 1
ATOM 2327 C CA . GLU A 1 279 ? 0.048 13.518 -16.509 1.00 79.06 279 GLU A CA 1
ATOM 2328 C C . GLU A 1 279 ? 1.279 14.100 -17.215 1.00 79.06 279 GLU A C 1
ATOM 2330 O O . GLU A 1 279 ? 2.402 13.903 -16.763 1.00 79.06 279 GLU A O 1
ATOM 2335 N N . ILE A 1 280 ? 1.077 14.953 -18.226 1.00 84.44 280 ILE A N 1
ATOM 2336 C CA . ILE A 1 280 ? 2.164 15.690 -18.897 1.00 84.44 280 ILE A CA 1
ATOM 2337 C C . ILE A 1 280 ? 2.860 16.640 -17.924 1.00 84.44 280 ILE A C 1
ATOM 2339 O O . ILE A 1 280 ? 4.090 16.698 -17.869 1.00 84.44 280 ILE A O 1
ATOM 2343 N N . PHE A 1 281 ? 2.079 17.365 -17.117 1.00 84.81 281 PHE A N 1
ATOM 2344 C CA . PHE A 1 281 ? 2.650 18.213 -16.080 1.00 84.81 281 PHE A CA 1
ATOM 2345 C C . PHE A 1 281 ? 3.499 17.391 -15.103 1.00 84.81 281 PHE A C 1
ATOM 2347 O O . PHE A 1 281 ? 4.598 17.820 -14.770 1.00 84.81 281 PHE A O 1
ATOM 2354 N N . TYR A 1 282 ? 3.048 16.210 -14.674 1.00 80.69 282 TYR A N 1
ATOM 2355 C CA . TYR A 1 282 ? 3.855 15.350 -13.807 1.00 80.69 282 TYR A CA 1
ATOM 2356 C C . TYR A 1 282 ? 5.085 14.770 -14.495 1.00 80.69 282 TYR A C 1
ATOM 2358 O O . TYR A 1 282 ? 6.120 14.681 -13.851 1.00 80.69 282 TYR A O 1
ATOM 2366 N N . ALA A 1 283 ? 5.038 14.437 -15.779 1.00 81.75 283 ALA A N 1
ATOM 2367 C CA . ALA A 1 283 ? 6.232 13.999 -16.496 1.00 81.75 283 ALA A CA 1
ATOM 2368 C C . ALA A 1 283 ? 7.291 15.118 -16.581 1.00 81.75 283 ALA A C 1
ATOM 2370 O O . ALA A 1 283 ? 8.488 14.879 -16.423 1.00 81.75 283 ALA A O 1
ATOM 2371 N N . LEU A 1 284 ? 6.861 16.372 -16.761 1.00 85.75 284 LEU A N 1
ATOM 2372 C CA . LEU A 1 284 ? 7.765 17.527 -16.798 1.00 85.75 284 LEU A CA 1
ATOM 2373 C C . LEU A 1 284 ? 8.173 18.016 -15.401 1.00 85.75 284 LEU A C 1
ATOM 2375 O O . LEU A 1 284 ? 9.283 18.528 -15.240 1.00 85.75 284 LEU A O 1
ATOM 2379 N N . PHE A 1 285 ? 7.316 17.837 -14.394 1.00 84.19 285 PHE A N 1
ATOM 2380 C CA . PHE A 1 285 ? 7.488 18.209 -12.986 1.00 84.19 285 PHE A CA 1
ATOM 2381 C C . PHE A 1 285 ? 7.128 17.016 -12.071 1.00 84.19 285 PHE A C 1
ATOM 2383 O O . PHE A 1 285 ? 6.087 17.039 -11.399 1.00 84.19 285 PHE A O 1
ATOM 2390 N N . PRO A 1 286 ? 7.969 15.966 -12.021 1.00 72.12 286 PRO A N 1
ATOM 2391 C CA . PRO A 1 286 ? 7.681 14.741 -11.283 1.00 72.12 286 PRO A CA 1
ATOM 2392 C C . PRO A 1 286 ? 7.457 14.983 -9.796 1.00 72.12 286 PRO A C 1
ATOM 2394 O O . PRO A 1 286 ? 8.164 15.747 -9.131 1.00 72.12 286 PRO A O 1
ATOM 2397 N N . ASN A 1 287 ? 6.449 14.288 -9.264 1.00 63.56 287 ASN A N 1
ATOM 2398 C CA . ASN A 1 287 ? 6.113 14.269 -7.845 1.00 63.56 287 ASN A CA 1
ATOM 2399 C C . ASN A 1 287 ? 7.011 13.281 -7.087 1.00 63.56 287 ASN A C 1
ATOM 2401 O O . ASN A 1 287 ? 6.546 12.348 -6.439 1.00 63.56 287 ASN A O 1
ATOM 2405 N N . SER A 1 288 ? 8.322 13.458 -7.229 1.00 61.75 288 SER A N 1
ATOM 2406 C CA . SER A 1 288 ? 9.331 12.648 -6.559 1.00 61.75 288 SER A CA 1
ATOM 2407 C C . SER A 1 288 ? 10.077 13.480 -5.513 1.00 61.75 288 SER A C 1
ATOM 2409 O O . SER A 1 288 ? 9.951 14.710 -5.429 1.00 61.75 288 SER A O 1
ATOM 2411 N N . ASN A 1 289 ? 10.864 12.802 -4.679 1.00 57.31 289 ASN A N 1
ATOM 2412 C CA . ASN A 1 289 ? 11.792 13.462 -3.757 1.00 57.31 289 ASN A CA 1
ATOM 2413 C C . ASN A 1 289 ? 12.995 14.087 -4.486 1.00 57.31 289 ASN A C 1
ATOM 2415 O O . ASN A 1 289 ? 13.821 14.729 -3.839 1.00 57.31 289 ASN A O 1
ATOM 2419 N N . ARG A 1 290 ? 13.080 13.933 -5.817 1.00 65.94 290 ARG A N 1
ATOM 2420 C CA . ARG A 1 290 ? 14.144 14.514 -6.632 1.00 65.94 290 ARG A CA 1
ATOM 2421 C C . ARG A 1 290 ? 14.071 16.038 -6.545 1.00 65.94 290 ARG A C 1
ATOM 2423 O O . ARG A 1 290 ? 12.998 16.632 -6.692 1.00 65.94 290 ARG A O 1
ATOM 2430 N N . GLN A 1 291 ? 15.199 16.683 -6.255 1.00 66.19 291 GLN A N 1
ATOM 2431 C CA . GLN A 1 291 ? 15.300 18.133 -6.401 1.00 66.19 291 GLN A CA 1
ATOM 2432 C C . GLN A 1 291 ? 15.528 18.421 -7.872 1.00 66.19 291 GLN A C 1
ATOM 2434 O O . GLN A 1 291 ? 16.479 17.917 -8.451 1.00 66.19 291 GLN A O 1
ATOM 2439 N N . MET A 1 292 ? 14.636 19.191 -8.481 1.00 68.94 292 MET A N 1
ATOM 2440 C CA . MET A 1 292 ? 14.602 19.328 -9.935 1.00 68.94 292 MET A CA 1
ATOM 2441 C C . MET A 1 292 ? 15.131 20.687 -10.404 1.00 68.94 292 MET A C 1
ATOM 2443 O O . MET A 1 292 ? 15.486 20.833 -11.570 1.00 68.94 292 MET A O 1
ATOM 2447 N N . GLU A 1 293 ? 15.192 21.672 -9.507 1.00 81.50 293 GLU A N 1
ATOM 2448 C CA . GLU A 1 293 ? 15.549 23.051 -9.813 1.00 81.50 293 GLU A CA 1
ATOM 2449 C C . GLU A 1 293 ? 16.605 23.583 -8.839 1.00 81.50 293 GLU A C 1
ATOM 2451 O O . GLU A 1 293 ? 16.555 23.349 -7.626 1.00 81.50 293 GLU A O 1
ATOM 2456 N N . THR A 1 294 ? 17.524 24.385 -9.366 1.00 87.06 294 THR A N 1
ATOM 2457 C CA . THR A 1 294 ? 18.305 25.331 -8.562 1.00 87.06 294 THR A CA 1
ATOM 2458 C C . THR A 1 294 ? 17.413 26.476 -8.057 1.00 87.06 294 THR A C 1
ATOM 2460 O O . THR A 1 294 ? 16.335 26.725 -8.598 1.00 87.06 294 THR A O 1
ATOM 2463 N N . GLU A 1 295 ? 17.862 27.230 -7.047 1.00 87.31 295 GLU A N 1
ATOM 2464 C CA . GLU A 1 295 ? 17.128 28.408 -6.544 1.00 87.31 295 GLU A CA 1
ATOM 2465 C C . GLU A 1 295 ? 16.806 29.418 -7.664 1.00 87.31 295 GLU A C 1
ATOM 2467 O O . GLU A 1 295 ? 15.711 29.983 -7.700 1.00 87.31 295 GLU A O 1
ATOM 2472 N N . ALA A 1 296 ? 17.740 29.630 -8.598 1.00 88.12 296 ALA A N 1
ATOM 2473 C CA . ALA A 1 296 ? 17.554 30.535 -9.730 1.00 88.12 296 ALA A CA 1
ATOM 2474 C C . ALA A 1 296 ? 16.458 30.037 -10.685 1.00 88.12 296 ALA A C 1
ATOM 2476 O O . ALA A 1 296 ? 15.537 30.783 -11.010 1.00 88.12 296 ALA A O 1
ATOM 2477 N N . GLN A 1 297 ? 16.500 28.754 -11.055 1.00 90.62 297 GLN A N 1
ATOM 2478 C CA . GLN A 1 297 ? 15.479 28.140 -11.908 1.00 90.62 297 GLN A CA 1
ATOM 2479 C C . GLN A 1 297 ? 14.096 28.170 -11.247 1.00 90.62 297 GLN A C 1
ATOM 2481 O O . GLN A 1 297 ? 13.102 28.468 -11.907 1.00 90.62 297 GLN A O 1
ATOM 2486 N N . ALA A 1 298 ? 14.023 27.935 -9.932 1.00 89.62 298 ALA A N 1
ATOM 2487 C CA . ALA A 1 298 ? 12.770 27.998 -9.186 1.00 89.62 298 ALA A CA 1
ATOM 2488 C C . ALA A 1 298 ? 12.141 29.403 -9.214 1.00 89.62 298 ALA A C 1
ATOM 2490 O O . ALA A 1 298 ? 10.927 29.531 -9.380 1.00 89.62 298 ALA A O 1
ATOM 2491 N N . LYS A 1 299 ? 12.960 30.462 -9.109 1.00 90.88 299 LYS A N 1
ATOM 2492 C CA . LYS A 1 299 ? 12.504 31.861 -9.216 1.00 90.88 299 LYS A CA 1
ATOM 2493 C C . LYS A 1 299 ? 11.933 32.192 -10.596 1.00 90.88 299 LYS A C 1
ATOM 2495 O O . LYS A 1 299 ? 10.970 32.949 -10.669 1.00 90.88 299 LYS A O 1
ATOM 2500 N N . GLU A 1 300 ? 12.494 31.626 -11.661 1.00 93.62 300 GLU A N 1
ATOM 2501 C CA . GLU A 1 300 ? 12.010 31.828 -13.035 1.00 93.62 300 GLU A CA 1
ATOM 2502 C C . GLU A 1 300 ? 10.732 31.032 -13.336 1.00 93.62 300 GLU A C 1
ATOM 2504 O O . GLU A 1 300 ? 9.803 31.557 -13.949 1.00 93.62 300 GLU A O 1
ATOM 2509 N N . LEU A 1 301 ? 10.652 29.781 -12.872 1.00 92.94 301 LEU A N 1
ATOM 2510 C CA . LEU A 1 301 ? 9.508 28.897 -13.123 1.00 92.94 301 LEU A CA 1
ATOM 2511 C C . LEU A 1 301 ? 8.263 29.303 -12.329 1.00 92.94 301 LEU A C 1
ATOM 2513 O O . LEU A 1 301 ? 7.148 29.171 -12.831 1.00 92.94 301 LEU A O 1
ATOM 2517 N N . LEU A 1 302 ? 8.426 29.805 -11.101 1.00 91.12 302 LEU A N 1
ATOM 2518 C CA . LEU A 1 302 ? 7.313 30.118 -10.202 1.00 91.12 302 LEU A CA 1
ATOM 2519 C C . LEU A 1 302 ? 6.241 31.062 -10.795 1.00 91.12 302 LEU A C 1
ATOM 2521 O O . LEU A 1 302 ? 5.063 30.703 -10.726 1.00 91.12 302 LEU A O 1
ATOM 2525 N N . PRO A 1 303 ? 6.565 32.245 -11.360 1.00 92.75 303 PRO A N 1
ATOM 2526 C CA . PRO A 1 303 ? 5.543 33.130 -11.924 1.00 92.75 303 PRO A CA 1
ATOM 2527 C C . PRO A 1 303 ? 4.804 32.491 -13.108 1.00 92.75 303 PRO A C 1
ATOM 2529 O O . PRO A 1 303 ? 3.592 32.666 -13.241 1.00 92.75 303 PRO A O 1
ATOM 2532 N N . LEU A 1 304 ? 5.502 31.704 -13.932 1.00 92.69 304 LEU A N 1
ATOM 2533 C CA . LEU A 1 304 ? 4.892 30.986 -15.051 1.00 92.69 304 LEU A CA 1
ATOM 2534 C C . LEU A 1 304 ? 3.996 29.843 -14.568 1.00 92.69 304 LEU A C 1
ATOM 2536 O O . LEU A 1 304 ? 2.912 29.657 -15.112 1.00 92.69 304 LEU A O 1
ATOM 2540 N N . ALA A 1 305 ? 4.396 29.126 -13.515 1.00 88.81 305 ALA A N 1
ATOM 2541 C CA . ALA A 1 305 ? 3.598 28.069 -12.903 1.00 88.81 305 ALA A CA 1
ATOM 2542 C C . ALA A 1 305 ? 2.304 28.616 -12.284 1.00 88.81 305 ALA A C 1
ATOM 2544 O O . ALA A 1 305 ? 1.249 28.010 -12.450 1.00 88.81 305 ALA A O 1
ATOM 2545 N N . LEU A 1 306 ? 2.360 29.786 -11.636 1.00 87.94 306 LEU A N 1
ATOM 2546 C CA . LEU A 1 306 ? 1.176 30.485 -11.120 1.00 87.94 306 LEU A CA 1
ATOM 2547 C C . LEU A 1 306 ? 0.228 30.905 -12.254 1.00 87.94 306 LEU A C 1
ATOM 2549 O O . LEU A 1 306 ? -0.966 30.630 -12.194 1.00 87.94 306 LEU A O 1
ATOM 2553 N N . ASN A 1 307 ? 0.751 31.489 -13.333 1.00 88.12 307 ASN A N 1
ATOM 2554 C CA . ASN A 1 307 ? -0.064 31.847 -14.499 1.00 88.12 307 ASN A CA 1
ATOM 2555 C C . ASN A 1 307 ? -0.648 30.600 -15.197 1.00 88.12 307 ASN A C 1
ATOM 2557 O O . ASN A 1 307 ? -1.808 30.565 -15.605 1.00 88.12 307 ASN A O 1
ATOM 2561 N N . TYR A 1 308 ? 0.139 29.531 -15.328 1.00 86.69 308 TYR A N 1
ATOM 2562 C CA . TYR A 1 308 ? -0.343 28.252 -15.846 1.00 86.69 308 TYR A CA 1
ATOM 2563 C C . TYR A 1 308 ? -1.456 27.672 -14.962 1.00 86.69 308 TYR A C 1
ATOM 2565 O O . TYR A 1 308 ? -2.453 27.177 -15.481 1.00 86.69 308 TYR A O 1
ATOM 2573 N N . GLN A 1 309 ? -1.348 27.785 -13.637 1.00 84.75 309 GLN A N 1
ATOM 2574 C CA . GLN A 1 309 ? -2.383 27.365 -12.690 1.00 84.75 309 GLN A CA 1
ATOM 2575 C C . GLN A 1 309 ? -3.706 28.111 -12.892 1.00 84.75 309 GLN A C 1
ATOM 2577 O O . GLN A 1 309 ? -4.769 27.486 -12.879 1.00 84.75 309 GLN A O 1
ATOM 2582 N N . GLU A 1 310 ? -3.645 29.423 -13.114 1.00 81.62 310 GLU A N 1
ATOM 2583 C CA . GLU A 1 310 ? -4.821 30.254 -13.387 1.00 81.62 310 GLU A CA 1
ATOM 2584 C C . GLU A 1 310 ? -5.490 29.884 -14.718 1.00 81.62 310 GLU A C 1
ATOM 2586 O O . GLU A 1 310 ? -6.715 29.770 -14.778 1.00 81.62 310 GLU A O 1
ATOM 2591 N N . ARG A 1 311 ? -4.695 29.632 -15.768 1.00 84.81 311 ARG A N 1
ATOM 2592 C CA . ARG A 1 311 ? -5.191 29.278 -17.112 1.00 84.81 311 ARG A CA 1
ATOM 2593 C C . ARG A 1 311 ? -5.710 27.843 -17.226 1.00 84.81 311 ARG A C 1
ATOM 2595 O O . ARG A 1 311 ? -6.649 27.594 -17.972 1.00 84.81 311 ARG A O 1
ATOM 2602 N N . SER A 1 312 ? -5.096 26.899 -16.516 1.00 74.00 312 SER A N 1
ATOM 2603 C CA . SER A 1 312 ? -5.374 25.462 -16.659 1.00 74.00 312 SER A CA 1
ATOM 2604 C C . SER A 1 312 ? -6.514 24.954 -15.774 1.00 74.00 312 SER A C 1
ATOM 2606 O O . SER A 1 312 ? -6.987 23.839 -15.969 1.00 74.00 312 SER A O 1
ATOM 2608 N N . HIS A 1 313 ? -6.953 25.724 -14.774 1.00 70.19 313 HIS A N 1
ATOM 2609 C CA . HIS A 1 313 ? -7.885 25.268 -13.731 1.00 70.19 313 HIS A CA 1
ATOM 2610 C C . HIS A 1 313 ? -7.404 24.025 -12.937 1.00 70.19 313 HIS A C 1
ATOM 2612 O O . HIS A 1 313 ? -8.173 23.449 -12.166 1.00 70.19 313 HIS A O 1
ATOM 2618 N N . LEU A 1 314 ? -6.124 23.629 -13.045 1.00 66.50 314 LEU A N 1
ATOM 2619 C CA . LEU A 1 314 ? -5.502 22.532 -12.281 1.00 66.50 314 LEU A CA 1
ATOM 2620 C C . LEU A 1 314 ? -5.023 22.980 -10.891 1.00 66.50 314 LEU A C 1
ATOM 2622 O O . LEU A 1 314 ? -3.977 22.542 -10.408 1.00 66.50 314 LEU A O 1
ATOM 2626 N N . THR A 1 315 ? -5.781 23.854 -10.226 1.00 62.50 315 THR A N 1
ATOM 2627 C CA . THR A 1 315 ? -5.322 24.617 -9.056 1.00 62.50 315 THR A CA 1
ATOM 2628 C C . THR A 1 315 ? -4.661 23.726 -7.998 1.00 62.50 315 THR A C 1
ATOM 2630 O O . THR A 1 315 ? -3.517 23.953 -7.632 1.00 62.50 315 THR A O 1
ATOM 2633 N N . ARG A 1 316 ? -5.285 22.611 -7.610 1.00 58.03 316 ARG A N 1
ATOM 2634 C CA . ARG A 1 316 ? -4.768 21.771 -6.513 1.00 58.03 316 ARG A CA 1
ATOM 2635 C C . ARG A 1 316 ? -3.645 20.806 -6.869 1.00 58.03 316 ARG A C 1
ATOM 2637 O O . ARG A 1 316 ? -2.874 20.430 -5.994 1.00 58.03 316 ARG A O 1
ATOM 2644 N N . VAL A 1 317 ? -3.557 20.388 -8.129 1.00 60.66 317 VAL A N 1
ATOM 2645 C CA . VAL A 1 317 ? -2.458 19.527 -8.598 1.00 60.66 317 VAL A CA 1
ATOM 2646 C C . VAL A 1 317 ? -1.146 20.307 -8.588 1.00 60.66 317 VAL A C 1
ATOM 2648 O O . VAL A 1 317 ? -0.096 19.764 -8.251 1.00 60.66 317 VAL A O 1
ATOM 2651 N N . LEU A 1 318 ? -1.238 21.593 -8.923 1.00 70.31 318 LEU A N 1
ATOM 2652 C CA . LEU A 1 318 ? -0.110 22.502 -9.036 1.00 70.31 318 LEU A CA 1
ATOM 2653 C C . LEU A 1 318 ? 0.283 23.125 -7.696 1.00 70.31 318 LEU A C 1
ATOM 2655 O O . LEU A 1 318 ? 1.448 23.468 -7.544 1.00 70.31 318 LEU A O 1
ATOM 2659 N N . ASP A 1 319 ? -0.630 23.215 -6.718 1.00 74.06 319 ASP A N 1
ATOM 2660 C CA . ASP A 1 319 ? -0.364 23.812 -5.397 1.00 74.06 319 ASP A CA 1
ATOM 2661 C C . ASP A 1 319 ? 0.897 23.241 -4.740 1.00 74.06 319 ASP A C 1
ATOM 2663 O O . ASP A 1 319 ? 1.732 23.989 -4.239 1.00 74.06 319 ASP A O 1
ATOM 2667 N N . TRP A 1 320 ? 1.074 21.917 -4.777 1.00 73.12 320 TRP A N 1
ATOM 2668 C CA . TRP A 1 320 ? 2.245 21.277 -4.180 1.00 73.12 320 TRP A CA 1
ATOM 2669 C C . TRP A 1 320 ? 3.547 21.601 -4.925 1.00 73.12 320 TRP A C 1
ATOM 2671 O O . TRP A 1 320 ? 4.563 21.867 -4.282 1.00 73.12 320 TRP A O 1
ATOM 2681 N N . GLN A 1 321 ? 3.530 21.636 -6.263 1.00 78.44 321 GLN A N 1
ATOM 2682 C CA . GLN A 1 321 ? 4.723 22.017 -7.028 1.00 78.44 321 GLN A CA 1
ATOM 2683 C C . GLN A 1 321 ? 5.034 23.508 -6.901 1.00 78.44 321 GLN A C 1
ATOM 2685 O O . GLN A 1 321 ? 6.189 23.886 -6.746 1.00 78.44 321 GLN A O 1
ATOM 2690 N N . ILE A 1 322 ? 4.015 24.363 -6.906 1.00 83.06 322 ILE A N 1
ATOM 2691 C CA . ILE A 1 322 ? 4.154 25.801 -6.666 1.00 83.06 322 ILE A CA 1
ATOM 2692 C C . ILE A 1 322 ? 4.747 26.043 -5.281 1.00 83.06 322 ILE A C 1
ATOM 2694 O O . ILE A 1 322 ? 5.635 26.876 -5.135 1.00 83.06 322 ILE A O 1
ATOM 2698 N N . GLU A 1 323 ? 4.303 25.298 -4.274 1.00 80.31 323 GLU A N 1
ATOM 2699 C CA . GLU A 1 323 ? 4.848 25.370 -2.924 1.00 80.31 323 GLU A CA 1
ATOM 2700 C C . GLU A 1 323 ? 6.314 24.922 -2.874 1.00 80.31 323 GLU A C 1
ATOM 2702 O O . GLU A 1 323 ? 7.153 25.625 -2.312 1.00 80.31 323 GLU A O 1
ATOM 2707 N N . LYS A 1 324 ? 6.670 23.818 -3.542 1.00 80.50 324 LYS A N 1
ATOM 2708 C CA . LYS A 1 324 ? 8.073 23.401 -3.699 1.00 80.50 324 LYS A CA 1
ATOM 2709 C C . LYS A 1 324 ? 8.925 24.473 -4.377 1.00 80.50 324 LYS A C 1
ATOM 2711 O O . LYS A 1 324 ? 10.005 24.791 -3.878 1.00 80.50 324 LYS A O 1
ATOM 2716 N N . LEU A 1 325 ? 8.439 25.052 -5.475 1.00 85.69 325 LEU A N 1
ATOM 2717 C CA . LEU A 1 325 ? 9.118 26.133 -6.189 1.00 85.69 325 LEU A CA 1
ATOM 2718 C C . LEU A 1 325 ? 9.269 27.373 -5.298 1.00 85.69 325 LEU A C 1
ATOM 2720 O O . LEU A 1 325 ? 10.341 27.967 -5.282 1.00 85.69 325 LEU A O 1
ATOM 2724 N N . ARG A 1 326 ? 8.256 27.738 -4.499 1.00 84.44 326 ARG A N 1
ATOM 2725 C CA . ARG A 1 326 ? 8.336 28.840 -3.517 1.00 84.44 326 ARG A CA 1
ATOM 2726 C C . ARG A 1 326 ? 9.398 28.582 -2.457 1.00 84.44 326 ARG A C 1
ATOM 2728 O O . ARG A 1 326 ? 10.245 29.446 -2.233 1.00 84.44 326 ARG A O 1
ATOM 2735 N N . GLN A 1 327 ? 9.386 27.396 -1.850 1.00 82.12 327 GLN A N 1
ATOM 2736 C CA . GLN A 1 327 ? 10.376 26.996 -0.848 1.00 82.12 327 GLN A CA 1
ATOM 2737 C C . GLN A 1 327 ? 11.792 27.033 -1.428 1.00 82.12 327 GLN A C 1
ATOM 2739 O O . GLN A 1 327 ? 12.697 27.587 -0.808 1.00 82.12 327 GLN A O 1
ATOM 2744 N N . LYS A 1 328 ? 11.985 26.503 -2.642 1.00 84.06 328 LYS A N 1
ATOM 2745 C CA . LYS A 1 328 ? 13.284 26.505 -3.327 1.00 84.06 328 LYS A CA 1
ATOM 2746 C C . LYS A 1 328 ? 13.728 27.885 -3.789 1.00 84.06 328 LYS A C 1
ATOM 2748 O O . LYS A 1 328 ? 14.915 28.174 -3.724 1.00 84.06 328 LYS A O 1
ATOM 2753 N N . ALA A 1 329 ? 12.796 28.749 -4.176 1.00 85.62 329 ALA A N 1
ATOM 2754 C CA . ALA A 1 329 ? 13.053 30.152 -4.478 1.00 85.62 329 ALA A CA 1
ATOM 2755 C C . ALA A 1 329 ? 13.345 30.998 -3.222 1.00 85.62 329 ALA A C 1
ATOM 2757 O O . ALA A 1 329 ? 13.603 32.197 -3.353 1.00 85.62 329 ALA A O 1
ATOM 2758 N N . ASN A 1 330 ? 13.292 30.398 -2.023 1.00 84.88 330 ASN A N 1
ATOM 2759 C CA . ASN A 1 330 ? 13.413 31.068 -0.730 1.00 84.88 330 ASN A CA 1
ATOM 2760 C C . ASN A 1 330 ? 12.380 32.201 -0.554 1.00 84.88 330 ASN A C 1
ATOM 2762 O O . ASN A 1 330 ? 12.671 33.271 -0.018 1.00 84.88 330 ASN A O 1
ATOM 2766 N N . LEU A 1 331 ? 11.161 31.977 -1.052 1.00 78.88 331 LEU A N 1
ATOM 2767 C CA . LEU A 1 331 ? 10.038 32.900 -0.929 1.00 78.88 331 LEU A CA 1
ATOM 2768 C C . LEU A 1 331 ? 9.095 32.409 0.169 1.00 78.88 331 LEU A C 1
ATOM 2770 O O . LEU A 1 331 ? 8.722 31.238 0.206 1.00 78.88 331 LEU A O 1
ATOM 2774 N N . ALA A 1 332 ? 8.686 33.317 1.056 1.00 65.88 332 ALA A N 1
ATOM 2775 C CA . ALA A 1 332 ? 7.729 32.996 2.106 1.00 65.88 332 ALA A CA 1
ATOM 2776 C C . ALA A 1 332 ? 6.405 32.500 1.501 1.00 65.88 332 ALA A C 1
ATOM 2778 O O . ALA A 1 332 ? 5.867 33.096 0.562 1.00 65.88 332 ALA A O 1
ATOM 2779 N N . VAL A 1 333 ? 5.869 31.418 2.061 1.00 57.81 333 VAL A N 1
ATOM 2780 C CA . VAL A 1 333 ? 4.549 30.894 1.707 1.00 57.81 333 VAL A CA 1
ATOM 2781 C C . VAL A 1 333 ? 3.506 31.936 2.099 1.00 57.81 333 VAL A C 1
ATOM 2783 O O . VAL A 1 333 ? 3.448 32.305 3.277 1.00 57.81 333 VAL A O 1
ATOM 2786 N N . PRO A 1 334 ? 2.667 32.433 1.172 1.00 49.56 334 PRO A N 1
ATOM 2787 C CA . PRO A 1 334 ? 1.505 33.203 1.564 1.00 49.56 334 PRO A CA 1
ATOM 2788 C C . PRO A 1 334 ? 0.561 32.245 2.288 1.00 49.56 334 PRO A C 1
ATOM 2790 O O . PRO A 1 334 ? -0.166 31.472 1.668 1.00 49.56 334 PRO A O 1
ATOM 2793 N N . VAL A 1 335 ? 0.606 32.260 3.620 1.00 48.09 335 VAL A N 1
ATOM 2794 C CA . VAL A 1 335 ? -0.395 31.592 4.445 1.00 48.09 335 VAL A CA 1
ATOM 2795 C C . VAL A 1 335 ? -1.724 32.219 4.051 1.00 48.09 335 VAL A C 1
ATOM 2797 O O . VAL A 1 335 ? -1.935 33.414 4.264 1.00 48.09 335 VAL A O 1
ATOM 2800 N N . ALA A 1 336 ? -2.589 31.442 3.399 1.00 44.41 336 ALA A N 1
ATOM 2801 C CA . ALA A 1 336 ? -3.949 31.870 3.142 1.00 44.41 336 ALA A CA 1
ATOM 2802 C C . ALA A 1 336 ? -4.574 32.170 4.507 1.00 44.41 336 ALA A C 1
ATOM 2804 O O . ALA A 1 336 ? -4.908 31.256 5.259 1.00 44.41 336 ALA A O 1
ATOM 2805 N N . ASN A 1 337 ? -4.675 33.457 4.838 1.00 38.25 337 ASN A N 1
ATOM 2806 C CA . ASN A 1 337 ? -5.351 33.952 6.026 1.00 38.25 337 ASN A CA 1
ATOM 2807 C C . ASN A 1 337 ? -6.855 33.735 5.838 1.00 38.25 337 ASN A C 1
ATOM 2809 O O . ASN A 1 337 ? -7.621 34.674 5.632 1.00 38.25 337 ASN A O 1
ATOM 2813 N N . VAL A 1 338 ? -7.294 32.479 5.892 1.00 43.44 338 VAL A N 1
ATOM 2814 C CA . VAL A 1 338 ? -8.639 32.198 6.374 1.00 43.44 338 VAL A CA 1
ATOM 2815 C C . VAL A 1 338 ? -8.615 32.668 7.826 1.00 43.44 338 VAL A C 1
ATOM 2817 O O . VAL A 1 338 ? -7.726 32.233 8.556 1.00 43.44 338 VAL A O 1
ATOM 2820 N N . PRO A 1 339 ? -9.490 33.591 8.258 1.00 41.72 339 PRO A N 1
ATOM 2821 C CA . PRO A 1 339 ? -9.543 33.993 9.655 1.00 41.72 339 PRO A CA 1
ATOM 2822 C C . PRO A 1 339 ? -9.789 32.742 10.499 1.00 41.72 339 PRO A C 1
ATOM 2824 O O . PRO A 1 339 ? -10.885 32.181 10.514 1.00 41.72 339 PRO A O 1
ATOM 2827 N N . GLU A 1 340 ? -8.727 32.263 11.137 1.00 54.00 340 GLU A N 1
ATOM 2828 C CA . GLU A 1 340 ? -8.753 31.057 11.941 1.00 54.00 340 GLU A CA 1
ATOM 2829 C C . GLU A 1 340 ? -9.613 31.350 13.165 1.00 54.00 340 GLU A C 1
ATOM 2831 O O . GLU A 1 340 ? -9.270 32.164 14.025 1.00 54.00 340 GLU A O 1
ATOM 2836 N N . LYS A 1 341 ? -10.774 30.702 13.238 1.00 57.91 341 LYS A N 1
ATOM 2837 C CA . LYS A 1 341 ? -11.571 30.704 14.458 1.00 57.91 341 LYS A CA 1
ATOM 2838 C C . LYS A 1 341 ? -10.803 29.915 15.514 1.00 57.91 341 LYS A C 1
ATOM 2840 O O . LYS A 1 341 ? -10.838 28.689 15.526 1.00 57.91 341 LYS A O 1
ATOM 2845 N N . THR A 1 342 ? -10.123 30.623 16.407 1.00 68.50 342 THR A N 1
ATOM 2846 C CA . THR A 1 342 ? -9.572 30.020 17.620 1.00 68.50 342 THR A CA 1
ATOM 2847 C C . THR A 1 342 ? -10.727 29.608 18.524 1.00 68.50 342 THR A C 1
ATOM 2849 O O . THR A 1 342 ? -11.519 30.448 18.960 1.00 68.50 342 THR A O 1
ATOM 2852 N N . VAL A 1 343 ? -10.839 28.312 18.806 1.00 74.75 343 VAL A N 1
ATOM 2853 C CA . VAL A 1 343 ? -11.834 27.795 19.751 1.00 74.75 343 VAL A CA 1
ATOM 2854 C C . VAL A 1 343 ? -11.367 28.118 21.181 1.00 74.75 343 VAL A C 1
ATOM 2856 O O . VAL A 1 343 ? -10.198 27.859 21.493 1.00 74.75 343 VAL A O 1
ATOM 2859 N N . PRO A 1 344 ? -12.236 28.677 22.052 1.00 75.19 344 PRO A N 1
ATOM 2860 C CA . PRO A 1 344 ? -11.882 29.010 23.430 1.00 75.19 344 PRO A CA 1
ATOM 2861 C C . PRO A 1 344 ? -11.428 27.799 24.248 1.00 75.19 344 PRO A C 1
ATOM 2863 O O . PRO A 1 344 ? -11.811 26.660 23.972 1.00 75.19 344 PRO A O 1
ATOM 2866 N N . ALA A 1 345 ? -10.652 28.073 25.296 1.00 75.88 345 ALA A N 1
ATOM 2867 C CA . ALA A 1 345 ? -10.135 27.058 26.197 1.00 75.88 345 ALA A CA 1
ATOM 2868 C C . ALA A 1 345 ? -11.289 26.342 26.904 1.00 75.88 345 ALA A C 1
ATOM 2870 O O . ALA A 1 345 ? -12.200 26.984 27.433 1.00 75.88 345 ALA A O 1
ATOM 2871 N N . ALA A 1 346 ? -11.227 25.016 26.932 1.00 79.19 346 ALA A N 1
ATOM 2872 C CA . ALA A 1 346 ? -12.156 24.193 27.689 1.00 79.19 346 ALA A CA 1
ATOM 2873 C C . ALA A 1 346 ? -11.411 23.395 28.760 1.00 79.19 346 ALA A C 1
ATOM 2875 O O . ALA A 1 346 ? -10.221 23.108 28.641 1.00 79.19 346 ALA A O 1
ATOM 2876 N N . ASP A 1 347 ? -12.137 23.029 29.811 1.00 86.69 347 ASP A N 1
ATOM 2877 C CA . ASP A 1 347 ? -11.603 22.205 30.885 1.00 86.69 347 ASP A CA 1
ATOM 2878 C C . ASP A 1 347 ? -11.284 20.796 30.351 1.00 86.69 347 ASP A C 1
ATOM 2880 O O . ASP A 1 347 ? -12.184 20.049 29.945 1.00 86.69 347 ASP A O 1
ATOM 2884 N N . MET A 1 348 ? -9.998 20.447 30.325 1.00 90.62 348 MET A N 1
ATOM 2885 C CA . MET A 1 348 ? -9.494 19.234 29.682 1.00 90.62 348 MET A CA 1
ATOM 2886 C C . MET A 1 348 ? -9.708 17.995 30.553 1.00 90.62 348 MET A C 1
ATOM 2888 O O . MET A 1 348 ? -9.780 18.069 31.779 1.00 90.62 348 MET A O 1
ATOM 2892 N N . LEU A 1 349 ? -9.829 16.839 29.908 1.00 93.62 349 LEU A N 1
ATOM 2893 C CA . LEU A 1 349 ? -9.814 15.537 30.556 1.00 93.62 349 LEU A CA 1
ATOM 2894 C C . LEU A 1 349 ? -8.428 14.914 30.381 1.00 93.62 349 LEU A C 1
ATOM 2896 O O . LEU A 1 349 ? -7.951 14.750 29.258 1.00 93.62 349 LEU A O 1
ATOM 2900 N N . GLU A 1 350 ? -7.788 14.579 31.495 1.00 92.00 350 GLU A N 1
ATOM 2901 C CA . GLU A 1 350 ? -6.476 13.939 31.491 1.00 92.00 350 GLU A CA 1
ATOM 2902 C C . GLU A 1 350 ? -6.611 12.421 31.301 1.00 92.00 350 GLU A C 1
ATOM 2904 O O . GLU A 1 350 ? -7.280 11.732 32.074 1.00 92.00 350 GLU A O 1
ATOM 2909 N N . ALA A 1 351 ? -5.957 11.906 30.265 1.00 91.06 351 ALA A N 1
ATOM 2910 C CA . ALA A 1 351 ? -5.717 10.493 30.034 1.00 91.06 351 ALA A CA 1
ATOM 2911 C C . ALA A 1 351 ? -4.430 10.090 30.770 1.00 91.06 351 ALA A C 1
ATOM 2913 O O . ALA A 1 351 ? -3.349 10.584 30.442 1.00 91.06 351 ALA A O 1
ATOM 2914 N N . LYS A 1 352 ? -4.541 9.201 31.762 1.00 91.75 352 LYS A N 1
ATOM 2915 C CA . LYS A 1 352 ? -3.426 8.817 32.646 1.00 91.75 352 LYS A CA 1
ATOM 2916 C C . LYS A 1 352 ? -2.617 7.671 32.071 1.00 91.75 352 LYS A C 1
ATOM 2918 O O . LYS A 1 352 ? -3.209 6.702 31.604 1.00 91.75 352 LYS A O 1
ATOM 2923 N N . PHE A 1 353 ? -1.292 7.745 32.135 1.00 89.06 353 PHE A N 1
ATOM 2924 C CA . PHE A 1 353 ? -0.419 6.707 31.593 1.00 89.06 353 PHE A CA 1
ATOM 2925 C C . PHE A 1 353 ? -0.150 5.591 32.610 1.00 89.06 353 PHE A C 1
ATOM 2927 O O . PHE A 1 353 ? 0.403 5.811 33.686 1.00 89.06 353 PHE A O 1
ATOM 2934 N N . ILE A 1 354 ? -0.472 4.360 32.226 1.00 89.19 354 ILE A N 1
ATOM 2935 C CA . ILE A 1 354 ? -0.235 3.130 32.975 1.00 89.19 354 ILE A CA 1
ATOM 2936 C C . ILE A 1 354 ? 0.925 2.375 32.318 1.00 89.19 354 ILE A C 1
ATOM 2938 O O . ILE A 1 354 ? 0.777 1.734 31.272 1.00 89.19 354 ILE A O 1
ATOM 2942 N N . ALA A 1 355 ? 2.101 2.459 32.939 1.00 84.94 355 ALA A N 1
ATOM 2943 C CA . ALA A 1 355 ? 3.313 1.808 32.452 1.00 84.94 355 ALA A CA 1
ATOM 2944 C C . ALA A 1 355 ? 3.251 0.281 32.617 1.00 84.94 355 ALA A C 1
ATOM 2946 O O . ALA A 1 355 ? 2.866 -0.237 33.668 1.00 84.94 355 ALA A O 1
ATOM 2947 N N . TRP A 1 356 ? 3.701 -0.453 31.601 1.00 85.12 356 TRP A N 1
ATOM 2948 C CA . TRP A 1 356 ? 3.882 -1.899 31.680 1.00 85.12 356 TRP A CA 1
ATOM 2949 C C . TRP A 1 356 ? 5.282 -2.203 32.192 1.00 85.12 356 TRP A C 1
ATOM 2951 O O . TRP A 1 356 ? 6.279 -1.844 31.569 1.00 85.12 356 TRP A O 1
ATOM 2961 N N . LYS A 1 357 ? 5.368 -2.859 33.347 1.00 76.81 357 LYS A N 1
ATOM 2962 C CA . LYS A 1 357 ? 6.643 -3.333 33.881 1.00 76.81 357 LYS A CA 1
ATOM 2963 C C . LYS A 1 357 ? 6.943 -4.683 33.247 1.00 76.81 357 LYS A C 1
ATOM 2965 O O . LYS A 1 357 ? 6.446 -5.697 33.721 1.00 76.81 357 LYS A O 1
ATOM 2970 N N . LEU A 1 358 ? 7.723 -4.688 32.170 1.00 73.94 358 LEU A N 1
ATOM 2971 C CA . LEU A 1 358 ? 8.205 -5.939 31.594 1.00 73.94 358 LEU A CA 1
ATOM 2972 C C . LEU A 1 358 ? 9.336 -6.470 32.482 1.00 73.94 358 LEU A C 1
ATOM 2974 O O . LEU A 1 358 ? 10.324 -5.752 32.682 1.00 73.94 358 LEU A O 1
ATOM 2978 N N . PRO A 1 359 ? 9.207 -7.675 33.063 1.00 60.44 359 PRO A N 1
ATOM 2979 C CA . PRO A 1 359 ? 10.320 -8.312 33.742 1.00 60.44 359 PRO A CA 1
ATOM 2980 C C . PRO A 1 359 ? 11.376 -8.562 32.665 1.00 60.44 359 PRO A C 1
ATOM 2982 O O . PRO A 1 359 ? 11.182 -9.358 31.762 1.00 60.44 359 PRO A O 1
ATOM 2985 N N . GLY A 1 360 ? 12.485 -7.829 32.708 1.00 56.53 360 GLY A N 1
ATOM 2986 C CA . GLY A 1 360 ? 13.493 -7.846 31.650 1.00 56.53 360 GLY A CA 1
ATOM 2987 C C . GLY A 1 360 ? 14.642 -8.860 31.770 1.00 56.53 360 GLY A C 1
ATOM 2988 O O . GLY A 1 360 ? 15.763 -8.436 31.492 1.00 56.53 360 GLY A O 1
ATOM 2989 N N . PRO A 1 361 ? 14.502 -10.147 32.159 1.00 44.28 361 PRO A N 1
ATOM 2990 C CA . PRO A 1 361 ? 15.614 -11.079 32.056 1.00 44.28 361 PRO A CA 1
ATOM 2991 C C . PRO A 1 361 ? 15.499 -11.881 30.750 1.00 44.28 361 PRO A C 1
ATOM 2993 O O . PRO A 1 361 ? 14.827 -12.904 30.706 1.00 44.28 361 PRO A O 1
ATOM 2996 N N . GLY A 1 362 ? 16.165 -11.438 29.679 1.00 49.44 362 GLY A N 1
ATOM 2997 C CA . GLY A 1 362 ? 16.390 -12.302 28.505 1.00 49.44 362 GLY A CA 1
ATOM 2998 C C . GLY A 1 362 ? 16.246 -11.662 27.128 1.00 49.44 362 GLY A C 1
ATOM 2999 O O . GLY A 1 362 ? 16.491 -12.334 26.131 1.00 49.44 362 GLY A O 1
ATOM 3000 N N . ILE A 1 363 ? 15.880 -10.384 27.042 1.00 56.00 363 ILE A N 1
ATOM 3001 C CA . ILE A 1 363 ? 15.879 -9.674 25.761 1.00 56.00 363 ILE A CA 1
ATOM 3002 C C . ILE A 1 363 ? 17.333 -9.320 25.437 1.00 56.00 363 ILE A C 1
ATOM 3004 O O . ILE A 1 363 ? 17.971 -8.582 26.187 1.00 56.00 363 ILE A O 1
ATOM 3008 N N . GLU A 1 364 ? 17.864 -9.882 24.350 1.00 58.41 364 GLU A N 1
ATOM 3009 C CA . GLU A 1 364 ? 19.199 -9.555 23.840 1.00 58.41 364 GLU A CA 1
ATOM 3010 C C . GLU A 1 364 ? 19.390 -8.034 23.744 1.00 58.41 364 GLU A C 1
ATOM 3012 O O . GLU A 1 364 ? 18.505 -7.304 23.282 1.00 58.41 364 GLU A O 1
ATOM 3017 N N . THR A 1 365 ? 20.559 -7.555 24.173 1.00 62.31 365 THR A N 1
ATOM 3018 C CA . THR A 1 365 ? 20.946 -6.145 24.085 1.00 62.31 365 THR A CA 1
ATOM 3019 C C . THR A 1 365 ? 20.758 -5.645 22.648 1.00 62.31 365 THR A C 1
ATOM 3021 O O . THR A 1 365 ? 21.408 -6.150 21.738 1.00 62.31 365 THR A O 1
ATOM 3024 N N . GLY A 1 366 ? 19.877 -4.659 22.439 1.00 67.81 366 GLY A N 1
ATOM 3025 C CA . GLY A 1 366 ? 19.610 -4.059 21.120 1.00 67.81 366 GLY A CA 1
ATOM 3026 C C . GLY A 1 366 ? 18.223 -4.331 20.526 1.00 67.81 366 GLY A C 1
ATOM 3027 O O . GLY A 1 366 ? 17.883 -3.738 19.503 1.00 67.81 366 GLY A O 1
ATOM 3028 N N . ARG A 1 367 ? 17.390 -5.171 21.155 1.00 73.44 367 ARG A N 1
ATOM 3029 C CA . ARG A 1 367 ? 15.998 -5.372 20.720 1.00 73.44 367 ARG A CA 1
ATOM 3030 C C . ARG A 1 367 ? 15.023 -4.427 21.428 1.00 73.44 367 ARG A C 1
ATOM 3032 O O . ARG A 1 367 ? 15.125 -4.196 22.632 1.00 73.44 367 ARG A O 1
ATOM 3039 N N . THR A 1 368 ? 14.039 -3.925 20.691 1.00 74.75 368 THR A N 1
ATOM 3040 C CA . THR A 1 368 ? 12.922 -3.113 21.182 1.00 74.75 368 THR A CA 1
ATOM 3041 C C . THR A 1 368 ? 11.611 -3.903 21.124 1.00 74.75 368 THR A C 1
ATOM 3043 O O . THR A 1 368 ? 11.379 -4.651 20.170 1.00 74.75 368 THR A O 1
ATOM 3046 N N . PRO A 1 369 ? 10.739 -3.777 22.142 1.00 79.50 369 PRO A N 1
ATOM 3047 C CA . PRO A 1 369 ? 9.427 -4.403 22.107 1.00 79.50 369 PRO A CA 1
ATOM 3048 C C . PRO A 1 369 ? 8.520 -3.682 21.106 1.00 79.50 369 PRO A C 1
ATOM 3050 O O . PRO A 1 369 ? 8.413 -2.455 21.104 1.00 79.50 369 PRO A O 1
ATOM 3053 N N . HIS A 1 370 ? 7.837 -4.471 20.289 1.00 81.69 370 HIS A N 1
ATOM 3054 C CA . HIS A 1 370 ? 6.809 -4.048 19.358 1.00 81.69 370 HIS A CA 1
ATOM 3055 C C . HIS A 1 370 ? 5.486 -4.718 19.728 1.00 81.69 370 HIS A C 1
ATOM 3057 O O . HIS A 1 370 ? 5.300 -5.926 19.549 1.00 81.69 370 HIS A O 1
ATOM 3063 N N . PHE A 1 371 ? 4.544 -3.929 20.219 1.00 82.81 371 PHE A N 1
ATOM 3064 C CA . PHE A 1 371 ? 3.233 -4.388 20.660 1.00 82.81 371 PHE A CA 1
ATOM 3065 C C . PHE A 1 371 ? 2.271 -4.516 19.471 1.00 82.81 371 PHE A C 1
ATOM 3067 O O . PHE A 1 371 ? 2.356 -3.760 18.507 1.00 82.81 371 PHE A O 1
ATOM 3074 N N . SER A 1 372 ? 1.367 -5.497 19.491 1.00 84.81 372 SER A N 1
ATOM 3075 C CA . SER A 1 372 ? 0.330 -5.704 18.465 1.00 84.81 372 SER A CA 1
ATOM 3076 C C . SER A 1 372 ? -0.841 -6.537 19.001 1.00 84.81 372 SER A C 1
ATOM 3078 O O . SER A 1 372 ? -0.713 -7.220 20.016 1.00 84.81 372 SER A O 1
ATOM 3080 N N . GLY A 1 373 ? -1.987 -6.494 18.313 1.00 79.50 373 GLY A N 1
ATOM 3081 C CA . GLY A 1 373 ? -3.109 -7.408 18.567 1.00 79.50 373 GLY A CA 1
ATOM 3082 C C . GLY A 1 373 ? -3.816 -7.235 19.917 1.00 79.50 373 GLY A C 1
ATOM 3083 O O . GLY A 1 373 ? -4.251 -8.222 20.488 1.00 79.50 373 GLY A O 1
ATOM 3084 N N . MET A 1 374 ? -3.927 -6.020 20.462 1.00 85.69 374 MET A N 1
ATOM 3085 C CA . MET A 1 374 ? -4.518 -5.834 21.794 1.00 85.69 374 MET A CA 1
ATOM 3086 C C . MET A 1 374 ? -6.013 -6.205 21.853 1.00 85.69 374 MET A C 1
ATOM 3088 O O . MET A 1 374 ? -6.803 -5.704 21.051 1.00 85.69 374 MET A O 1
ATOM 3092 N N . ILE A 1 375 ? -6.414 -7.010 22.843 1.00 87.88 375 ILE A N 1
ATOM 3093 C CA . ILE A 1 375 ? -7.818 -7.359 23.138 1.00 87.88 375 ILE A CA 1
ATOM 3094 C C . ILE A 1 375 ? -8.114 -7.237 24.638 1.00 87.88 375 ILE A C 1
ATOM 3096 O O . ILE A 1 375 ? -7.210 -7.342 25.460 1.00 87.88 375 ILE A O 1
ATOM 3100 N N . PHE A 1 376 ? -9.382 -7.050 25.016 1.00 89.75 376 PHE A N 1
ATOM 3101 C CA . PHE A 1 376 ? -9.821 -7.104 26.416 1.00 89.75 376 PHE A CA 1
ATOM 3102 C C . PHE A 1 376 ? -10.631 -8.383 26.669 1.00 89.75 376 PHE A C 1
ATOM 3104 O O . PHE A 1 376 ? -11.658 -8.617 26.019 1.00 89.75 376 PHE A O 1
ATOM 3111 N N . ARG A 1 377 ? -10.158 -9.226 27.593 1.00 90.50 377 ARG A N 1
ATOM 3112 C CA . ARG A 1 377 ? -10.760 -10.520 27.957 1.00 90.50 377 ARG A CA 1
ATOM 3113 C C . ARG A 1 377 ? -10.546 -10.804 29.435 1.00 90.50 377 ARG A C 1
ATOM 3115 O O . ARG A 1 377 ? -9.449 -10.616 29.954 1.00 90.50 377 ARG A O 1
ATOM 3122 N N . ASN A 1 378 ? -11.592 -11.296 30.100 1.00 91.44 378 ASN A N 1
ATOM 3123 C CA . ASN A 1 378 ? -11.541 -11.745 31.497 1.00 91.44 378 ASN A CA 1
ATOM 3124 C C . ASN A 1 378 ? -10.946 -10.696 32.458 1.00 91.44 378 ASN A C 1
ATOM 3126 O O . ASN A 1 378 ? -10.133 -11.022 33.318 1.00 91.44 378 ASN A O 1
ATOM 3130 N N . GLY A 1 379 ? -11.307 -9.422 32.274 1.00 91.38 379 GLY A N 1
ATOM 3131 C CA . GLY A 1 379 ? -10.825 -8.323 33.117 1.00 91.38 379 GLY A CA 1
ATOM 3132 C C . GLY A 1 379 ? -9.398 -7.850 32.821 1.00 91.38 379 GLY A C 1
ATOM 3133 O O . GLY A 1 379 ? -8.920 -6.942 33.493 1.00 91.38 379 GLY A O 1
ATOM 3134 N N . LYS A 1 380 ? -8.717 -8.425 31.823 1.00 93.56 380 LYS A N 1
ATOM 3135 C CA . LYS A 1 380 ? -7.341 -8.073 31.459 1.00 93.56 380 LYS A CA 1
ATOM 3136 C C . LYS A 1 380 ? -7.251 -7.599 30.015 1.00 93.56 380 LYS A C 1
ATOM 3138 O O . LYS A 1 380 ? -7.990 -8.056 29.139 1.00 93.56 380 LYS A O 1
ATOM 3143 N N . LEU A 1 381 ? -6.307 -6.703 29.764 1.00 92.44 381 LEU A N 1
ATOM 3144 C CA . LEU A 1 381 ? -5.802 -6.456 28.422 1.00 92.44 381 LEU A CA 1
ATOM 3145 C C . LEU A 1 381 ? -4.802 -7.547 28.072 1.00 92.44 381 LEU A C 1
ATOM 3147 O O . LEU A 1 381 ? -3.946 -7.897 28.878 1.00 92.44 381 LEU A O 1
ATOM 3151 N N . TRP A 1 382 ? -4.898 -8.051 26.857 1.00 93.38 382 TRP A N 1
ATOM 3152 C CA . TRP A 1 382 ? -3.962 -9.011 26.309 1.00 93.38 382 TRP A CA 1
ATOM 3153 C C . TRP A 1 382 ? -3.272 -8.400 25.112 1.00 93.38 382 TRP A C 1
ATOM 3155 O O . TRP A 1 382 ? -3.940 -7.791 24.279 1.00 93.38 382 TRP A O 1
ATOM 3165 N N . VAL A 1 383 ? -1.952 -8.534 25.033 1.00 91.31 383 VAL A N 1
ATOM 3166 C CA . VAL A 1 383 ? -1.129 -7.884 24.005 1.00 91.31 383 VAL A CA 1
ATOM 3167 C C . VAL A 1 383 ? -0.056 -8.849 23.526 1.00 91.31 383 VAL A C 1
ATOM 3169 O O . VAL A 1 383 ? 0.601 -9.488 24.342 1.00 91.31 383 VAL A O 1
ATOM 3172 N N . ARG A 1 384 ? 0.170 -8.920 22.213 1.00 91.19 384 ARG A N 1
ATOM 3173 C CA . ARG A 1 384 ? 1.312 -9.632 21.630 1.00 91.19 384 ARG A CA 1
ATOM 3174 C C . ARG A 1 384 ? 2.520 -8.702 21.554 1.00 91.19 384 ARG A C 1
ATOM 3176 O O . ARG A 1 384 ? 2.401 -7.590 21.042 1.00 91.19 384 ARG A O 1
ATOM 3183 N N . VAL A 1 385 ? 3.682 -9.174 21.984 1.00 88.38 385 VAL A N 1
ATOM 3184 C CA . VAL A 1 385 ? 4.962 -8.456 21.956 1.00 88.38 385 VAL A CA 1
ATOM 3185 C C . VAL A 1 385 ? 5.919 -9.189 21.032 1.00 88.38 385 VAL A C 1
ATOM 3187 O O . VAL A 1 385 ? 6.170 -10.374 21.221 1.00 88.38 385 VAL A O 1
ATOM 3190 N N . ARG A 1 386 ? 6.471 -8.488 20.043 1.00 86.50 386 ARG A N 1
ATOM 3191 C CA . ARG A 1 386 ? 7.591 -8.961 19.220 1.00 86.50 386 ARG A CA 1
ATOM 3192 C C . ARG A 1 386 ? 8.847 -8.190 19.604 1.00 86.50 386 ARG A C 1
ATOM 3194 O O . ARG A 1 386 ? 8.772 -6.977 19.749 1.00 86.50 386 ARG A O 1
ATOM 3201 N N . TYR A 1 387 ? 9.993 -8.848 19.732 1.00 81.12 387 TYR A N 1
ATOM 3202 C CA . TYR A 1 387 ? 11.256 -8.177 20.066 1.00 81.12 387 TYR A CA 1
ATOM 3203 C C . TYR A 1 387 ? 12.147 -8.008 18.830 1.00 81.12 387 TYR A C 1
ATOM 3205 O O . TYR A 1 387 ? 12.870 -8.930 18.439 1.00 81.12 387 TYR A O 1
ATOM 3213 N N . THR A 1 388 ? 12.095 -6.823 18.221 1.00 75.75 388 THR A N 1
ATOM 3214 C CA . THR A 1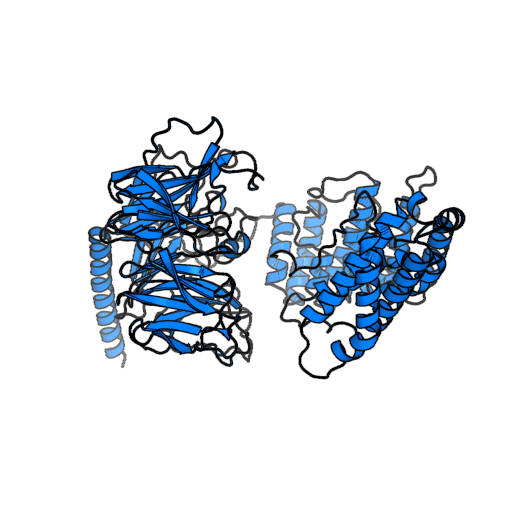 388 ? 12.764 -6.476 16.951 1.00 75.75 388 THR A CA 1
ATOM 3215 C C . THR A 1 388 ? 14.070 -5.719 17.180 1.00 75.75 388 THR A C 1
ATOM 3217 O O . THR A 1 388 ? 14.150 -4.947 18.128 1.00 75.75 388 THR A O 1
ATOM 3220 N N . LEU A 1 389 ? 15.083 -5.878 16.324 1.00 70.81 389 LEU A N 1
ATOM 3221 C CA . LEU A 1 389 ? 16.285 -5.030 16.365 1.00 70.81 389 LEU A CA 1
ATOM 3222 C C . LEU A 1 389 ? 15.950 -3.605 15.893 1.00 70.81 389 LEU A C 1
ATOM 3224 O O . LEU A 1 389 ? 15.196 -3.418 14.939 1.00 70.81 389 LEU A O 1
ATOM 3228 N N . SER A 1 390 ? 16.449 -2.592 16.604 1.00 56.84 390 SER A N 1
ATOM 3229 C CA . SER A 1 390 ? 16.009 -1.195 16.465 1.00 56.84 390 SER A CA 1
ATOM 3230 C C . SER A 1 390 ? 16.516 -0.457 15.217 1.00 56.84 390 SER A C 1
ATOM 3232 O O . SER A 1 390 ? 16.080 0.668 14.975 1.00 56.84 390 SER A O 1
ATOM 3234 N N . ASP A 1 391 ? 17.427 -1.042 14.439 1.00 51.75 391 ASP A N 1
ATOM 3235 C CA . ASP A 1 391 ? 18.213 -0.363 13.400 1.00 51.75 391 ASP A CA 1
ATOM 3236 C C . ASP A 1 391 ? 17.776 -0.661 11.954 1.00 51.75 391 ASP A C 1
ATOM 3238 O O . ASP A 1 391 ? 18.193 0.044 11.033 1.00 51.75 391 ASP A O 1
ATOM 3242 N N . ARG A 1 392 ? 16.902 -1.648 11.724 1.00 47.62 392 ARG A N 1
ATOM 3243 C CA . ARG A 1 392 ? 16.421 -2.003 10.380 1.00 47.62 392 ARG A CA 1
ATOM 3244 C C . ARG A 1 392 ? 14.916 -1.795 10.287 1.00 47.62 392 ARG A C 1
ATOM 3246 O O . ARG A 1 392 ? 14.136 -2.539 10.863 1.00 47.62 392 ARG A O 1
ATOM 3253 N N . GLY A 1 393 ? 14.495 -0.794 9.513 1.00 46.22 393 GLY A N 1
ATOM 3254 C CA . GLY A 1 393 ? 13.083 -0.486 9.234 1.00 46.22 393 GLY A CA 1
ATOM 3255 C C . GLY A 1 393 ? 12.312 -1.561 8.449 1.00 46.22 393 GLY A C 1
ATOM 3256 O O . GLY A 1 393 ? 11.233 -1.275 7.944 1.00 46.22 393 GLY A O 1
ATOM 3257 N N . TRP A 1 394 ? 12.852 -2.776 8.335 1.00 45.97 394 TRP A N 1
ATOM 3258 C CA . TRP A 1 394 ? 12.241 -3.915 7.662 1.00 45.97 394 TRP A CA 1
ATOM 3259 C C . TRP A 1 394 ? 12.285 -5.131 8.593 1.00 45.97 394 TRP A C 1
ATOM 3261 O O . TRP A 1 394 ? 13.324 -5.357 9.217 1.00 45.97 394 TRP A O 1
ATOM 3271 N N . PRO A 1 395 ? 11.198 -5.920 8.695 1.00 50.09 395 PRO A N 1
ATOM 3272 C CA . PRO A 1 395 ? 11.201 -7.142 9.490 1.00 50.09 395 PRO A CA 1
ATOM 3273 C C . PRO A 1 395 ? 12.306 -8.074 8.985 1.00 50.09 395 PRO A C 1
ATOM 3275 O O . PRO A 1 395 ? 12.379 -8.378 7.793 1.00 50.09 395 PRO A O 1
ATOM 3278 N N . GLU A 1 396 ? 13.198 -8.491 9.882 1.00 51.97 396 GLU A N 1
ATOM 3279 C CA . GLU A 1 396 ? 14.241 -9.452 9.540 1.00 51.97 396 GLU A CA 1
ATOM 3280 C C . GLU A 1 396 ? 13.631 -10.781 9.091 1.00 51.97 396 GLU A C 1
ATOM 3282 O O . GLU A 1 396 ? 12.631 -11.252 9.631 1.00 51.97 396 GLU A O 1
ATOM 3287 N N . SER A 1 397 ? 14.286 -11.431 8.131 1.00 44.31 397 SER A N 1
ATOM 3288 C CA . SER A 1 397 ? 14.053 -12.839 7.834 1.00 44.31 397 SER A CA 1
ATOM 3289 C C . SER A 1 397 ? 14.662 -13.693 8.956 1.00 44.31 397 SER A C 1
ATOM 3291 O O . SER A 1 397 ? 15.843 -14.034 8.905 1.00 44.31 397 SER A O 1
ATOM 3293 N N . GLY A 1 398 ? 13.881 -14.009 9.988 1.00 58.47 398 GLY A N 1
ATOM 3294 C CA . GLY A 1 398 ? 14.296 -14.852 11.112 1.00 58.47 398 GLY A CA 1
ATOM 3295 C C . GLY A 1 398 ? 13.213 -14.953 12.188 1.00 58.47 398 GLY A C 1
ATOM 3296 O O . GLY A 1 398 ? 12.320 -14.116 12.251 1.00 58.47 398 GLY A O 1
ATOM 3297 N N . THR A 1 399 ? 13.274 -15.976 13.047 1.00 67.00 399 THR A N 1
ATOM 3298 C CA . THR A 1 399 ? 12.302 -16.151 14.140 1.00 67.00 399 THR A CA 1
ATOM 3299 C C . THR A 1 399 ? 12.436 -15.023 15.162 1.00 67.00 399 THR A C 1
ATOM 3301 O O . THR A 1 399 ? 13.416 -14.967 15.910 1.00 67.00 399 THR A O 1
ATOM 3304 N N . VAL A 1 400 ? 11.446 -14.134 15.215 1.00 78.62 400 VAL A N 1
ATOM 3305 C CA . VAL A 1 400 ? 11.390 -13.047 16.197 1.00 78.62 400 VAL A CA 1
ATOM 3306 C C . VAL A 1 400 ? 10.832 -13.591 17.520 1.00 78.62 400 VAL A C 1
ATOM 3308 O O . VAL A 1 400 ? 9.718 -14.127 17.526 1.00 78.62 400 VAL A O 1
ATOM 3311 N N . PRO A 1 401 ? 11.549 -13.457 18.657 1.00 85.88 401 PRO A N 1
ATOM 3312 C CA . PRO A 1 401 ? 11.008 -13.810 19.962 1.00 85.88 401 PRO A CA 1
ATOM 3313 C C . PRO A 1 401 ? 9.675 -13.097 20.176 1.00 85.88 401 PRO A C 1
ATOM 3315 O O . PRO A 1 401 ? 9.591 -11.870 20.052 1.00 85.88 401 PRO A O 1
ATOM 3318 N N . THR A 1 402 ? 8.641 -13.883 20.462 1.00 89.69 402 THR A N 1
ATOM 3319 C CA . THR A 1 402 ? 7.279 -13.388 20.648 1.00 89.69 402 THR A CA 1
ATOM 3320 C C . THR A 1 402 ? 6.763 -13.803 22.016 1.00 89.69 402 THR A C 1
ATOM 3322 O O . THR A 1 402 ? 6.882 -14.966 22.408 1.00 89.69 402 THR A O 1
ATOM 3325 N N . THR A 1 403 ? 6.184 -12.857 22.747 1.00 92.06 403 THR A N 1
ATOM 3326 C CA . THR A 1 403 ? 5.552 -13.092 24.049 1.00 92.06 403 THR A CA 1
ATOM 3327 C C . THR A 1 403 ? 4.151 -12.485 24.074 1.00 92.06 403 THR A C 1
ATOM 3329 O O . THR A 1 403 ? 3.803 -11.643 23.244 1.00 92.06 403 THR A O 1
ATOM 3332 N N . TYR A 1 404 ? 3.312 -12.953 24.994 1.00 93.94 404 TYR A N 1
ATOM 3333 C CA . TYR A 1 404 ? 1.968 -12.427 25.216 1.00 93.94 404 TYR A CA 1
ATOM 3334 C C . TYR A 1 404 ? 1.869 -11.891 26.637 1.00 93.94 404 TYR A C 1
ATOM 3336 O O . TYR A 1 404 ? 2.230 -12.581 27.587 1.00 93.94 404 TYR A O 1
ATOM 3344 N N . LEU A 1 405 ? 1.376 -10.666 26.785 1.00 92.38 405 LEU A N 1
ATOM 3345 C CA . LEU A 1 405 ? 1.199 -10.020 28.080 1.00 92.38 405 LEU A CA 1
ATOM 3346 C C . LEU A 1 405 ? -0.255 -10.100 28.506 1.00 92.38 405 LEU A C 1
ATOM 3348 O O . LEU A 1 405 ? -1.131 -9.734 27.724 1.00 92.38 405 LEU A O 1
ATOM 3352 N N . ALA A 1 406 ? -0.489 -10.485 29.756 1.00 94.12 406 ALA A N 1
ATOM 3353 C CA . ALA A 1 406 ? -1.732 -10.207 30.457 1.00 94.12 406 ALA A CA 1
ATOM 3354 C C . ALA A 1 406 ? -1.518 -8.972 31.339 1.00 94.12 406 ALA A C 1
ATOM 3356 O O . ALA A 1 406 ? -0.632 -8.926 32.195 1.00 94.12 406 ALA A O 1
ATOM 3357 N N . VAL A 1 407 ? -2.323 -7.946 31.107 1.00 91.44 407 VAL A N 1
ATOM 3358 C CA . VAL A 1 407 ? -2.146 -6.606 31.655 1.00 91.44 407 VAL A CA 1
ATOM 3359 C C . VAL A 1 407 ? -3.408 -6.211 32.405 1.00 91.44 407 VAL A C 1
ATOM 3361 O O . VAL A 1 407 ? -4.515 -6.241 31.869 1.00 91.44 407 VAL A O 1
ATOM 3364 N N . ASN A 1 408 ? -3.231 -5.784 33.643 1.00 91.56 408 ASN A N 1
ATOM 3365 C CA . ASN A 1 408 ? -4.253 -5.098 34.404 1.00 91.56 408 ASN A CA 1
ATOM 3366 C C . ASN A 1 408 ? -4.388 -3.658 33.888 1.00 91.56 408 ASN A C 1
ATOM 3368 O O . ASN A 1 408 ? -3.393 -2.922 33.881 1.00 91.56 408 ASN A O 1
ATOM 3372 N N . PRO A 1 409 ? -5.585 -3.228 33.459 1.00 89.75 409 PRO A N 1
ATOM 3373 C CA . PRO A 1 409 ? -5.786 -1.876 32.945 1.00 89.75 409 PRO A CA 1
ATOM 3374 C C . PRO A 1 409 ? -5.420 -0.756 33.932 1.00 89.75 409 PRO A C 1
ATOM 3376 O O . PRO A 1 409 ? -5.167 0.370 33.524 1.00 89.75 409 PRO A O 1
ATOM 3379 N N . GLN A 1 410 ? -5.414 -1.025 35.237 1.00 89.38 410 GLN A N 1
ATOM 3380 C CA . GLN A 1 410 ? -5.153 -0.023 36.269 1.00 89.38 410 GLN A CA 1
ATOM 3381 C C . GLN A 1 410 ? -3.710 -0.055 36.765 1.00 89.38 410 GLN A C 1
ATOM 3383 O O . GLN A 1 410 ? -3.151 0.994 37.077 1.00 89.38 410 GLN A O 1
ATOM 3388 N N . SER A 1 411 ? -3.114 -1.244 36.883 1.00 88.38 411 SER A N 1
ATOM 3389 C CA . SER A 1 411 ? -1.794 -1.418 37.506 1.00 88.38 411 SER A CA 1
ATOM 3390 C C . SER A 1 411 ? -0.667 -1.766 36.527 1.00 88.38 411 SER A C 1
ATOM 3392 O O . SER A 1 411 ? 0.504 -1.656 36.898 1.00 88.38 411 SER A O 1
ATOM 3394 N N . GLY A 1 412 ? -0.988 -2.117 35.277 1.00 86.12 412 GLY A N 1
ATOM 3395 C CA . GLY A 1 412 ? -0.024 -2.466 34.233 1.00 86.12 412 GLY A CA 1
ATOM 3396 C C . GLY A 1 412 ? 0.156 -3.976 34.041 1.00 86.12 412 GLY A C 1
ATOM 3397 O O . GLY A 1 412 ? -0.717 -4.770 34.375 1.00 86.12 412 GLY A O 1
ATOM 3398 N N . ALA A 1 413 ? 1.265 -4.379 33.416 1.00 77.75 413 ALA A N 1
ATOM 3399 C CA . ALA A 1 413 ? 1.528 -5.786 33.100 1.00 77.75 413 ALA A CA 1
ATOM 3400 C C . ALA A 1 413 ? 1.626 -6.656 34.365 1.00 77.75 413 ALA A C 1
ATOM 3402 O O . ALA A 1 413 ? 2.359 -6.315 35.293 1.00 77.75 413 ALA A O 1
ATOM 3403 N N . GLU A 1 414 ? 0.896 -7.775 34.376 1.00 79.50 414 GLU A N 1
ATOM 3404 C CA . GLU A 1 414 ? 0.868 -8.738 35.484 1.00 79.50 414 GLU A CA 1
ATOM 3405 C C . GLU A 1 414 ? 1.573 -10.053 35.133 1.00 79.50 414 GLU A C 1
ATOM 3407 O O . GLU A 1 414 ? 2.188 -10.665 36.002 1.00 79.50 414 GLU A O 1
ATOM 3412 N N . GLU A 1 415 ? 1.475 -10.502 33.879 1.00 89.19 415 GLU A N 1
ATOM 3413 C CA . GLU A 1 415 ? 1.986 -11.803 33.444 1.00 89.19 415 GLU A CA 1
ATOM 3414 C C . GLU A 1 415 ? 2.541 -11.732 32.019 1.00 89.19 415 GLU A C 1
ATOM 3416 O O . GLU A 1 415 ? 1.966 -11.070 31.155 1.00 89.19 415 GLU A O 1
ATOM 3421 N N . GLU A 1 416 ? 3.640 -12.447 31.777 1.00 90.12 416 GLU A N 1
ATOM 3422 C CA . GLU A 1 416 ? 4.252 -12.620 30.461 1.00 90.12 416 GLU A CA 1
ATOM 3423 C C . GLU A 1 416 ? 4.330 -14.108 30.107 1.00 90.12 416 GLU A C 1
ATOM 3425 O O . GLU A 1 416 ? 4.817 -14.927 30.888 1.00 90.12 416 GLU A O 1
ATOM 3430 N N . ILE A 1 417 ? 3.842 -14.454 28.916 1.00 93.75 417 ILE A N 1
ATOM 3431 C CA . ILE A 1 417 ? 3.742 -15.824 28.417 1.00 93.75 417 ILE A CA 1
ATOM 3432 C C . ILE A 1 417 ? 4.602 -15.940 27.153 1.00 93.75 417 ILE A C 1
ATOM 3434 O O . ILE A 1 417 ? 4.188 -15.472 26.086 1.00 93.75 417 ILE A O 1
ATOM 3438 N N . PRO A 1 418 ? 5.798 -16.548 27.229 1.00 92.81 418 PRO A N 1
ATOM 3439 C CA . PRO A 1 418 ? 6.650 -16.706 26.061 1.00 92.81 418 PRO A CA 1
ATOM 3440 C C . PRO A 1 418 ? 6.089 -17.744 25.085 1.00 92.81 418 PRO A C 1
ATOM 3442 O O . PRO A 1 418 ? 5.680 -18.841 25.484 1.00 92.81 418 PRO A O 1
ATOM 3445 N N . PHE A 1 419 ? 6.105 -17.414 23.791 1.00 93.62 419 PHE A N 1
ATOM 3446 C CA . PHE A 1 419 ? 5.807 -18.372 22.734 1.00 93.62 419 PHE A CA 1
ATOM 3447 C C . PHE A 1 419 ? 7.068 -19.201 22.417 1.00 93.62 419 PHE A C 1
ATOM 3449 O O . PHE A 1 419 ? 8.136 -18.623 22.189 1.00 93.62 419 PHE A O 1
ATOM 3456 N N . PRO A 1 420 ? 7.007 -20.545 22.415 1.00 93.31 420 PRO A N 1
ATOM 3457 C CA . PRO A 1 420 ? 8.195 -21.367 22.223 1.00 93.31 420 PRO A CA 1
ATOM 3458 C C . PRO A 1 420 ? 8.737 -21.248 20.794 1.00 93.31 420 PRO A C 1
ATOM 3460 O O . PRO A 1 420 ? 8.077 -21.668 19.850 1.00 93.31 420 PRO A O 1
ATOM 3463 N N . ALA A 1 421 ? 9.984 -20.792 20.635 1.00 87.75 421 ALA A N 1
ATOM 3464 C CA . ALA A 1 421 ? 10.620 -20.607 19.321 1.00 87.75 421 ALA A CA 1
ATOM 3465 C C . ALA A 1 421 ? 10.621 -21.873 18.437 1.00 87.75 421 ALA A C 1
ATOM 3467 O O . ALA A 1 421 ? 10.551 -21.787 17.216 1.00 87.75 421 ALA A O 1
ATOM 3468 N N . LYS A 1 422 ? 10.643 -23.065 19.052 1.00 89.75 422 LYS A N 1
ATOM 3469 C CA . LYS A 1 422 ? 10.559 -24.357 18.347 1.00 89.75 422 LYS A CA 1
ATOM 3470 C C . LYS A 1 422 ? 9.231 -24.591 17.611 1.00 89.75 422 LYS A C 1
ATOM 3472 O O . LYS A 1 422 ? 9.171 -25.480 16.773 1.00 89.75 422 LYS A O 1
ATOM 3477 N N . LEU A 1 423 ? 8.178 -23.849 17.962 1.00 89.44 423 LEU A N 1
ATOM 3478 C CA . LEU A 1 423 ? 6.867 -23.900 17.307 1.00 89.44 423 LEU A CA 1
ATOM 3479 C C . LEU A 1 423 ? 6.769 -22.906 16.137 1.00 89.44 423 LEU A C 1
ATOM 3481 O O . LEU A 1 423 ? 5.731 -22.839 15.484 1.00 89.44 423 LEU A O 1
ATOM 3485 N N . GLY A 1 424 ? 7.850 -22.165 15.866 1.00 87.69 424 GLY A N 1
ATOM 3486 C CA . GLY A 1 424 ? 7.952 -21.194 14.786 1.00 87.69 424 GLY A CA 1
ATOM 3487 C C . GLY A 1 424 ? 7.515 -19.785 15.172 1.00 87.69 424 GLY A C 1
ATOM 3488 O O . GLY A 1 424 ? 7.474 -19.431 16.352 1.00 87.69 424 GLY A O 1
ATOM 3489 N N . GLU A 1 425 ? 7.224 -18.964 14.165 1.00 87.31 425 GLU A N 1
ATOM 3490 C CA . GLU A 1 425 ? 6.714 -17.607 14.372 1.00 87.31 425 GLU A CA 1
ATOM 3491 C C . GLU A 1 425 ? 5.178 -17.628 14.428 1.00 87.31 425 GLU A C 1
ATOM 3493 O O . GLU A 1 425 ? 4.544 -18.176 13.520 1.00 87.31 425 GLU A O 1
ATOM 3498 N N . PRO A 1 426 ? 4.563 -17.056 15.477 1.00 89.62 426 PRO A N 1
ATOM 3499 C CA . PRO A 1 426 ? 3.117 -16.998 15.573 1.00 89.62 426 PRO A CA 1
ATOM 3500 C C . PRO A 1 426 ? 2.528 -15.951 14.622 1.00 89.62 426 PRO A C 1
ATOM 3502 O O . PRO A 1 426 ? 3.072 -14.857 14.437 1.00 89.62 426 PRO A O 1
ATOM 3505 N N . ASP A 1 427 ? 1.352 -16.253 14.081 1.00 86.56 427 ASP A N 1
ATOM 3506 C CA . ASP A 1 427 ? 0.586 -15.325 13.257 1.00 86.56 427 ASP A CA 1
ATOM 3507 C C . ASP A 1 427 ? 0.136 -14.087 14.062 1.00 86.56 427 ASP A C 1
ATOM 3509 O O . ASP A 1 427 ? 0.277 -13.983 15.286 1.00 86.56 427 ASP A O 1
ATOM 3513 N N . ALA A 1 428 ? -0.424 -13.098 13.359 1.00 80.88 428 ALA A N 1
ATOM 3514 C CA . ALA A 1 428 ? -0.915 -11.856 13.963 1.00 80.88 428 ALA A CA 1
ATOM 3515 C C . ALA A 1 428 ? -2.078 -12.052 14.950 1.00 80.88 428 ALA A C 1
ATOM 3517 O O . ALA A 1 428 ? -2.208 -11.271 15.894 1.00 80.88 428 ALA A O 1
ATOM 3518 N N . GLY A 1 429 ? -2.929 -13.052 14.714 1.00 84.62 429 GLY A N 1
ATOM 3519 C CA . GLY A 1 429 ? -4.134 -13.303 15.497 1.00 84.62 429 GLY A CA 1
ATOM 3520 C C . GLY A 1 429 ? -3.871 -14.150 16.740 1.00 84.62 429 GLY A C 1
ATOM 3521 O O . GLY A 1 429 ? -3.143 -15.137 16.696 1.00 84.62 429 GLY A O 1
ATOM 3522 N N . PHE A 1 430 ? -4.520 -13.789 17.842 1.00 92.88 430 PHE A N 1
ATOM 3523 C CA . PHE A 1 430 ? -4.655 -14.633 19.025 1.00 92.88 430 PHE A CA 1
ATOM 3524 C C . PHE A 1 430 ? -6.012 -14.366 19.682 1.00 92.88 430 PHE A C 1
ATOM 3526 O O . PHE A 1 430 ? -6.672 -13.371 19.380 1.00 92.88 430 PHE A O 1
ATOM 3533 N N . GLU A 1 431 ? -6.431 -15.251 20.578 1.00 94.62 431 GLU A N 1
ATOM 3534 C CA . GLU A 1 431 ? -7.661 -15.085 21.354 1.00 94.62 431 GLU A CA 1
ATOM 3535 C C . GLU A 1 431 ? -7.508 -15.710 22.739 1.00 94.62 431 GLU A C 1
ATOM 3537 O O . GLU A 1 431 ? -6.669 -16.587 22.954 1.00 94.62 431 GLU A O 1
ATOM 3542 N N . VAL A 1 432 ? -8.309 -15.242 23.694 1.00 95.75 432 VAL A N 1
ATOM 3543 C CA . VAL A 1 432 ? -8.232 -15.659 25.091 1.00 95.75 432 VAL A CA 1
ATOM 3544 C C . VAL A 1 432 ? -9.593 -16.119 25.599 1.00 95.75 432 VAL A C 1
ATOM 3546 O O . VAL A 1 432 ? -10.593 -15.404 25.545 1.00 95.75 432 VAL A O 1
ATOM 3549 N N . SER A 1 433 ? -9.593 -17.322 26.157 1.00 95.56 433 SER A N 1
ATOM 3550 C CA . SER A 1 433 ? -10.689 -17.910 26.928 1.00 95.56 433 SER A CA 1
ATOM 3551 C C . SER A 1 433 ? -10.454 -17.734 28.434 1.00 95.56 433 SER A C 1
ATOM 3553 O O . SER A 1 433 ? -9.387 -17.265 28.830 1.00 95.56 433 SER A O 1
ATOM 3555 N N . PRO A 1 434 ? -11.418 -18.079 29.307 1.00 95.00 434 PRO A N 1
ATOM 3556 C CA . PRO A 1 434 ? -11.223 -18.020 30.757 1.00 95.00 434 PRO A CA 1
ATOM 3557 C C . PRO A 1 434 ? -10.021 -18.815 31.289 1.00 95.00 434 PRO A C 1
ATOM 3559 O O . PRO A 1 434 ? -9.454 -18.419 32.304 1.00 95.00 434 PRO A O 1
ATOM 3562 N N . ASP A 1 435 ? -9.622 -19.903 30.625 1.00 95.69 435 ASP A N 1
ATOM 3563 C CA . ASP A 1 435 ? -8.579 -20.819 31.104 1.00 95.69 435 ASP A CA 1
ATOM 3564 C C . ASP A 1 435 ? -7.349 -20.921 30.188 1.00 95.69 435 ASP A C 1
ATOM 3566 O O . ASP A 1 435 ? -6.341 -21.503 30.593 1.00 95.69 435 ASP A O 1
ATOM 3570 N N . SER A 1 436 ? -7.413 -20.359 28.976 1.00 97.31 436 SER A N 1
ATOM 3571 C CA . SER A 1 436 ? -6.383 -20.571 27.960 1.00 97.31 436 SER A CA 1
ATOM 3572 C C . SER A 1 436 ? -6.187 -19.406 26.985 1.00 97.31 436 SER A C 1
ATOM 3574 O O . SER A 1 436 ? -7.139 -18.706 26.627 1.00 97.31 436 SER A O 1
ATOM 3576 N N . LEU A 1 437 ? -4.961 -19.282 26.468 1.00 97.25 437 LEU A N 1
ATOM 3577 C CA . LEU A 1 437 ? -4.571 -18.439 25.330 1.00 97.25 437 LEU A CA 1
ATOM 3578 C C . LEU A 1 437 ? -4.429 -19.300 24.063 1.00 97.25 437 LEU A C 1
ATOM 3580 O O . LEU A 1 437 ? -3.805 -20.359 24.106 1.00 97.25 437 LEU A O 1
ATOM 3584 N N . PHE A 1 438 ? -4.964 -18.829 22.937 1.00 96.31 438 PHE A N 1
ATOM 3585 C CA . PHE A 1 438 ? -4.922 -19.502 21.636 1.00 96.31 438 PHE A CA 1
ATOM 3586 C C . PHE A 1 438 ? -4.138 -18.696 20.609 1.00 96.31 438 PHE A C 1
ATOM 3588 O O . PHE A 1 438 ? -4.358 -17.494 20.463 1.00 96.31 438 PHE A O 1
ATOM 3595 N N . VAL A 1 439 ? -3.256 -19.371 19.876 1.00 94.38 439 VAL A N 1
ATOM 3596 C CA . VAL A 1 439 ? -2.339 -18.779 18.892 1.00 94.38 439 VAL A CA 1
ATOM 3597 C C . VAL A 1 439 ? -2.220 -19.710 17.689 1.00 94.38 439 VAL A C 1
ATOM 3599 O O . VAL A 1 439 ? -2.202 -20.923 17.881 1.00 94.38 439 VAL A O 1
ATOM 3602 N N . SER A 1 440 ? -2.092 -19.187 16.467 1.00 91.56 440 SER A N 1
ATOM 3603 C CA . SER A 1 440 ? -1.665 -19.998 15.318 1.00 91.56 440 SER A CA 1
ATOM 3604 C C . SER A 1 440 ? -0.201 -19.784 14.973 1.00 91.56 440 SER A C 1
ATOM 3606 O O . SER A 1 440 ? 0.319 -18.678 15.101 1.00 91.56 440 SER A O 1
ATOM 3608 N N . ALA A 1 441 ? 0.457 -20.847 14.514 1.00 89.50 441 ALA A N 1
ATOM 3609 C CA . ALA A 1 441 ? 1.768 -20.783 13.876 1.00 89.50 441 ALA A CA 1
ATOM 3610 C C . ALA A 1 441 ? 1.893 -21.927 12.861 1.00 89.50 441 ALA A C 1
ATOM 3612 O O . ALA A 1 441 ? 1.481 -23.055 13.142 1.00 89.50 441 ALA A O 1
ATOM 3613 N N . HIS A 1 442 ? 2.441 -21.645 11.674 1.00 85.94 442 HIS A N 1
ATOM 3614 C CA . HIS A 1 442 ? 2.656 -22.630 10.599 1.00 85.94 442 HIS A CA 1
ATOM 3615 C C . HIS A 1 442 ? 1.426 -23.495 10.255 1.00 85.94 442 HIS A C 1
ATOM 3617 O O . HIS A 1 442 ? 1.540 -24.695 10.007 1.00 85.94 442 HIS A O 1
ATOM 3623 N N . GLY A 1 443 ? 0.237 -22.888 10.236 1.00 85.69 443 GLY A N 1
ATOM 3624 C CA . GLY A 1 443 ? -1.002 -23.585 9.884 1.00 85.69 443 GLY A CA 1
ATOM 3625 C C . GLY A 1 443 ? -1.583 -24.484 10.983 1.00 85.69 443 GLY A C 1
ATOM 3626 O O . GLY A 1 443 ? -2.535 -25.215 10.711 1.00 85.69 443 GLY A O 1
ATOM 3627 N N . GLN A 1 444 ? -1.038 -24.423 12.203 1.00 89.50 444 GLN A N 1
ATOM 3628 C CA . GLN A 1 444 ? -1.520 -25.145 13.385 1.00 89.50 444 GLN A CA 1
ATOM 3629 C C . GLN A 1 444 ? -2.073 -24.186 14.441 1.00 89.50 444 GLN A C 1
ATOM 3631 O O . GLN A 1 444 ? -1.685 -23.017 14.475 1.00 89.50 444 GLN A O 1
ATOM 3636 N N . VAL A 1 445 ? -2.938 -24.691 15.328 1.00 93.12 445 VAL A N 1
ATOM 3637 C CA . VAL A 1 445 ? -3.422 -23.971 16.518 1.00 93.12 445 VAL A CA 1
ATOM 3638 C C . VAL A 1 445 ? -2.715 -24.499 17.763 1.00 93.12 445 VAL A C 1
ATOM 3640 O O . VAL A 1 445 ? -2.686 -25.702 18.019 1.00 93.12 445 VAL A O 1
ATOM 3643 N N . TYR A 1 446 ? -2.217 -23.588 18.587 1.00 94.88 446 TYR A N 1
ATOM 3644 C CA . TYR A 1 446 ? -1.616 -23.867 19.880 1.00 94.88 446 TYR A CA 1
ATOM 3645 C C . TYR A 1 446 ? -2.446 -23.248 20.998 1.00 94.88 446 TYR A C 1
ATOM 3647 O O . TYR A 1 446 ? -2.922 -22.116 20.890 1.00 94.88 446 TYR A O 1
ATOM 3655 N N . ARG A 1 447 ? -2.595 -23.996 22.089 1.00 96.19 447 ARG A N 1
ATOM 3656 C CA . ARG A 1 447 ? -3.278 -23.580 23.312 1.00 96.19 447 ARG A CA 1
ATOM 3657 C C . ARG A 1 447 ? -2.277 -23.535 24.459 1.00 96.19 447 ARG A C 1
ATOM 3659 O O . ARG A 1 447 ? -1.643 -24.543 24.755 1.00 96.19 447 ARG A O 1
ATOM 3666 N N . PHE A 1 448 ? -2.162 -22.393 25.125 1.00 97.69 448 PHE A N 1
ATOM 3667 C CA . PHE A 1 448 ? -1.480 -22.273 26.408 1.00 97.69 448 PHE A CA 1
ATOM 3668 C C . PHE A 1 448 ? -2.505 -22.324 27.532 1.00 97.69 448 PHE A C 1
ATOM 3670 O O . PHE A 1 448 ? -3.346 -21.429 27.624 1.00 97.69 448 PHE A O 1
ATOM 3677 N N . LYS A 1 449 ? -2.434 -23.342 28.389 1.00 96.69 449 LYS A N 1
ATOM 3678 C CA . LYS A 1 449 ? -3.336 -23.457 29.540 1.00 96.69 449 LYS A CA 1
ATOM 3679 C C . LYS A 1 449 ? -2.792 -22.682 30.733 1.00 96.69 449 LYS A C 1
ATOM 3681 O O . LYS A 1 449 ? -1.644 -22.877 31.139 1.00 96.69 449 LYS A O 1
ATOM 3686 N N . PHE A 1 450 ? -3.610 -21.812 31.317 1.00 95.31 450 PHE A N 1
ATOM 3687 C CA . PHE A 1 450 ? -3.167 -20.907 32.376 1.00 95.31 450 PHE A CA 1
ATOM 3688 C C . PHE A 1 450 ? -2.830 -21.613 33.686 1.00 95.31 450 PHE A C 1
ATOM 3690 O O . PHE A 1 450 ? -1.981 -21.102 34.415 1.00 95.31 450 PHE A O 1
ATOM 3697 N N . LEU A 1 451 ? -3.464 -22.748 33.993 1.00 95.19 451 LEU A N 1
ATOM 3698 C CA . LEU A 1 451 ? -3.207 -23.490 35.227 1.00 95.19 451 LEU A CA 1
ATOM 3699 C C . LEU A 1 451 ? -1.915 -24.310 35.123 1.00 95.19 451 LEU A C 1
ATOM 3701 O O . LEU A 1 451 ? -1.051 -24.224 35.991 1.00 95.19 451 LEU A O 1
ATOM 3705 N N . GLU A 1 452 ? -1.768 -25.074 34.046 1.00 96.19 452 GLU A N 1
ATOM 3706 C CA . GLU A 1 452 ? -0.648 -25.989 33.827 1.00 96.19 452 GLU A CA 1
ATOM 3707 C C . GLU A 1 452 ? 0.604 -25.282 33.301 1.00 96.19 452 GLU A C 1
ATOM 3709 O O . GLU A 1 452 ? 1.700 -25.827 33.409 1.00 96.19 452 GLU A O 1
ATOM 3714 N N . LYS A 1 453 ? 0.453 -24.078 32.734 1.00 95.38 453 LYS A N 1
ATOM 3715 C CA . LYS A 1 453 ? 1.527 -23.290 32.109 1.00 95.38 453 LYS A CA 1
ATOM 3716 C C . LYS A 1 453 ? 2.254 -24.045 30.990 1.00 95.38 453 LYS A C 1
ATOM 3718 O O . LYS A 1 453 ? 3.463 -23.900 30.807 1.00 95.38 453 LYS A O 1
ATOM 3723 N N . ILE A 1 454 ? 1.510 -24.838 30.220 1.00 95.69 454 ILE A N 1
ATOM 3724 C CA . ILE A 1 454 ? 2.031 -25.602 29.081 1.00 95.69 454 ILE A CA 1
ATOM 3725 C C . ILE A 1 454 ? 1.357 -25.182 27.779 1.00 95.69 454 ILE A C 1
ATOM 3727 O O . ILE A 1 454 ? 0.158 -24.904 27.745 1.00 95.69 454 ILE A O 1
ATOM 3731 N N . TRP A 1 455 ? 2.150 -25.184 26.708 1.00 96.94 455 TRP A N 1
ATOM 3732 C CA . TRP A 1 455 ? 1.665 -25.113 25.334 1.00 96.94 455 TRP A CA 1
ATOM 3733 C C . TRP A 1 455 ? 1.347 -26.520 24.830 1.00 96.94 455 TRP A C 1
ATOM 3735 O O . TRP A 1 455 ? 2.182 -27.420 24.929 1.00 96.94 455 TRP A O 1
ATOM 3745 N N . GLU A 1 456 ? 0.168 -26.698 24.250 1.00 95.44 456 GLU A N 1
ATOM 3746 C CA . GLU A 1 456 ? -0.245 -27.922 23.569 1.00 95.44 456 GLU A CA 1
ATOM 3747 C C . GLU A 1 456 ? -0.789 -27.617 22.170 1.00 95.44 456 GLU A C 1
ATOM 3749 O O . GLU A 1 456 ? -1.350 -26.552 21.913 1.00 95.44 456 GLU A O 1
ATOM 3754 N N . GLU A 1 457 ? -0.607 -28.567 21.257 1.00 94.25 457 GLU A N 1
ATOM 3755 C CA . GLU A 1 457 ? -1.119 -28.482 19.893 1.00 94.25 457 GLU A CA 1
ATOM 3756 C C . GLU A 1 457 ? -2.567 -28.990 19.822 1.00 94.25 457 GLU A C 1
ATOM 3758 O O . GLU A 1 457 ? -2.916 -30.067 20.337 1.00 94.25 457 GLU A O 1
ATOM 3763 N N . ILE A 1 458 ? -3.405 -28.218 19.134 1.00 91.50 458 ILE A N 1
ATOM 3764 C CA . ILE A 1 458 ? -4.736 -28.618 18.700 1.00 91.50 458 ILE A CA 1
ATOM 3765 C C . ILE A 1 458 ? -4.648 -28.901 17.204 1.00 91.50 458 ILE A C 1
ATOM 3767 O O . ILE A 1 458 ? -4.451 -27.990 16.401 1.00 91.50 458 ILE A O 1
ATOM 3771 N N . SER A 1 459 ? -4.824 -30.169 16.837 1.00 83.62 459 SER A N 1
ATOM 3772 C CA . SER A 1 459 ? -4.803 -30.613 15.445 1.00 83.62 459 SER A CA 1
ATOM 3773 C C . SER A 1 459 ? -6.016 -30.059 14.690 1.00 83.62 459 SER A C 1
ATOM 3775 O O . SER A 1 459 ? -7.073 -30.685 14.634 1.00 83.62 459 SER A O 1
ATOM 3777 N N . ALA A 1 460 ? -5.869 -28.861 14.126 1.00 84.31 460 ALA A N 1
ATOM 3778 C CA . ALA A 1 460 ? -6.870 -28.186 13.315 1.00 84.31 460 ALA A CA 1
ATOM 3779 C C . ALA A 1 460 ? -6.183 -27.522 12.111 1.00 84.31 460 ALA A C 1
ATOM 3781 O O . ALA A 1 460 ? -5.236 -26.761 12.305 1.00 84.31 460 ALA A O 1
ATOM 3782 N N . PRO A 1 461 ? -6.643 -27.774 10.871 1.00 79.75 461 PRO A N 1
ATOM 3783 C CA . PRO A 1 461 ? -6.003 -27.233 9.677 1.00 79.75 461 PRO A CA 1
ATOM 3784 C C . PRO A 1 461 ? -6.383 -25.759 9.488 1.00 79.75 461 PRO A C 1
ATOM 3786 O O . PRO A 1 461 ? -7.379 -25.446 8.828 1.00 79.75 461 PRO A O 1
ATOM 3789 N N . VAL A 1 462 ? -5.593 -24.853 10.062 1.00 82.12 462 VAL A N 1
ATOM 3790 C CA . VAL A 1 462 ? -5.747 -23.392 9.942 1.00 82.12 462 VAL A CA 1
ATOM 3791 C C . VAL A 1 462 ? -4.691 -22.813 9.001 1.00 82.12 462 VAL A C 1
ATOM 3793 O O . VAL A 1 462 ? -3.900 -21.953 9.370 1.00 82.12 462 VAL A O 1
ATOM 3796 N N . GLU A 1 463 ? -4.650 -23.306 7.760 1.00 73.38 463 GLU A N 1
ATOM 3797 C CA . GLU A 1 463 ? -3.731 -22.776 6.749 1.00 73.38 463 GLU A CA 1
ATOM 3798 C C . GLU A 1 463 ? -4.100 -21.341 6.327 1.00 73.38 463 GLU A C 1
ATOM 3800 O O . GLU A 1 463 ? -5.193 -21.071 5.813 1.00 73.38 463 GLU A O 1
ATOM 3805 N N . GLY A 1 464 ? -3.137 -20.428 6.483 1.00 63.53 464 GLY A N 1
ATOM 3806 C CA . GLY A 1 464 ? -3.288 -18.997 6.215 1.00 63.53 464 GLY A CA 1
ATOM 3807 C C . GLY A 1 464 ? -3.585 -18.195 7.484 1.00 63.53 464 GLY A C 1
ATOM 3808 O O . GLY A 1 464 ? -4.061 -18.743 8.471 1.00 63.53 464 GLY A O 1
ATOM 3809 N N . GLY A 1 465 ? -3.285 -16.892 7.460 1.00 62.84 465 GLY A N 1
ATOM 3810 C CA . GLY A 1 465 ? -3.453 -16.013 8.620 1.00 62.84 465 GLY A CA 1
ATOM 3811 C C . GLY A 1 465 ? -4.875 -16.082 9.177 1.00 62.84 465 GLY A C 1
ATOM 3812 O O . GLY A 1 465 ? -5.818 -15.619 8.535 1.00 62.84 465 GLY A O 1
ATOM 3813 N N . SER A 1 466 ? -5.011 -16.680 10.359 1.00 72.44 466 SER A N 1
ATOM 3814 C CA . SER A 1 466 ? -6.301 -16.961 10.981 1.00 72.44 466 SER A CA 1
ATOM 3815 C C . SER A 1 466 ? -6.647 -15.907 12.035 1.00 72.44 466 SER A C 1
ATOM 3817 O O . SER A 1 466 ? -5.830 -15.508 12.863 1.00 72.44 466 SER A O 1
ATOM 3819 N N . GLN A 1 467 ? -7.875 -15.399 11.981 1.00 87.62 467 GLN A N 1
ATOM 3820 C CA . GLN A 1 467 ? -8.500 -14.709 13.108 1.00 87.62 467 GLN A CA 1
ATOM 3821 C C . GLN A 1 467 ? -9.176 -15.725 14.016 1.00 87.62 467 GLN A C 1
ATOM 3823 O O . GLN A 1 467 ? -9.795 -16.672 13.518 1.00 87.62 467 GLN A O 1
ATOM 3828 N N . PHE A 1 468 ? -9.133 -15.453 15.315 1.00 91.62 468 PHE A N 1
ATOM 3829 C CA . PHE A 1 468 ? -9.756 -16.263 16.346 1.00 91.62 468 PHE A CA 1
ATOM 3830 C C . PHE A 1 468 ? -10.852 -15.491 17.076 1.00 91.62 468 PHE A C 1
ATOM 3832 O O . PHE A 1 468 ? -10.687 -14.308 17.366 1.00 91.62 468 PHE A O 1
ATOM 3839 N N . VAL A 1 469 ? -11.952 -16.174 17.391 1.00 92.38 469 VAL A N 1
ATOM 3840 C CA . VAL A 1 469 ? -13.000 -15.681 18.293 1.00 92.38 469 VAL A CA 1
ATOM 3841 C C . VAL A 1 469 ? -13.371 -16.786 19.276 1.00 92.38 469 VAL A C 1
ATOM 3843 O O . VAL A 1 469 ? -13.673 -17.908 18.869 1.00 92.38 469 VAL A O 1
ATOM 3846 N N . TRP A 1 470 ? -13.366 -16.477 20.571 1.00 92.94 470 TRP A N 1
ATOM 3847 C CA . TRP A 1 470 ? -13.801 -17.405 21.615 1.00 92.94 470 TRP A CA 1
ATOM 3848 C C . TRP A 1 470 ? -15.282 -17.205 21.913 1.00 92.94 470 TRP A C 1
ATOM 3850 O O . TRP 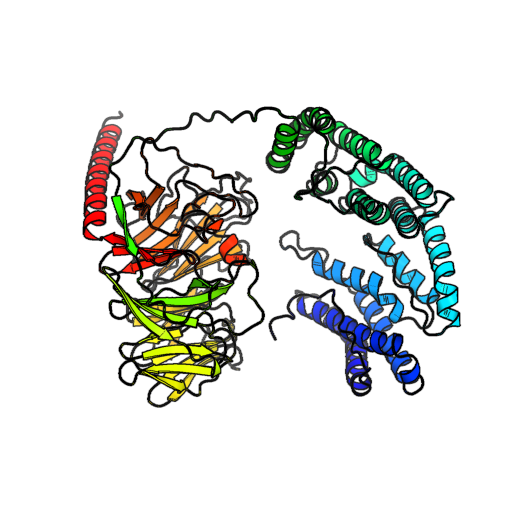A 1 470 ? -15.711 -16.097 22.240 1.00 92.94 470 TRP A O 1
ATOM 3860 N N . LEU A 1 471 ? -16.068 -18.280 21.836 1.00 91.38 471 LEU A N 1
ATOM 3861 C CA . LEU A 1 471 ? -17.497 -18.217 22.113 1.00 91.38 471 LEU A CA 1
ATOM 3862 C C . LEU A 1 471 ? -18.040 -19.536 22.673 1.00 91.38 471 LEU A C 1
ATOM 3864 O O . LEU A 1 471 ? -17.941 -20.586 22.042 1.00 91.38 471 LEU A O 1
ATOM 3868 N N . LYS A 1 472 ? -18.669 -19.464 23.856 1.00 89.19 472 LYS A N 1
ATOM 3869 C CA . LYS A 1 472 ? -19.405 -20.572 24.503 1.00 89.19 472 LYS A CA 1
ATOM 3870 C C . LYS A 1 472 ? -18.630 -21.906 24.491 1.00 89.19 472 LYS A C 1
ATOM 3872 O O . LYS A 1 472 ? -19.162 -22.932 24.078 1.00 89.19 472 LYS A O 1
ATOM 3877 N N . GLY A 1 473 ? -17.361 -21.881 24.908 1.00 92.06 473 GLY A N 1
ATOM 3878 C CA . GLY A 1 473 ? -16.517 -23.083 25.006 1.00 92.06 473 GLY A CA 1
ATOM 3879 C C . GLY A 1 473 ? -15.893 -23.557 23.690 1.00 92.06 473 GLY A C 1
ATOM 3880 O O . GLY A 1 473 ? -15.265 -24.610 23.661 1.00 92.06 473 GLY A O 1
ATOM 3881 N N . ASN A 1 474 ? -16.072 -22.815 22.596 1.00 93.75 474 ASN A N 1
ATOM 3882 C CA . ASN A 1 474 ? -15.518 -23.152 21.291 1.00 93.75 474 ASN A CA 1
ATOM 3883 C C . ASN A 1 474 ? -14.645 -22.008 20.771 1.00 93.75 474 ASN A C 1
ATOM 3885 O O . ASN A 1 474 ? -14.944 -20.827 20.969 1.00 93.75 474 ASN A O 1
ATOM 3889 N N . LEU A 1 475 ? -13.583 -22.381 20.065 1.00 94.69 475 LEU A N 1
ATOM 3890 C CA . LEU A 1 475 ? -12.721 -21.474 19.327 1.00 94.69 475 LEU A CA 1
ATOM 3891 C C . LEU A 1 475 ? -13.160 -21.458 17.863 1.00 94.69 475 LEU A C 1
ATOM 3893 O O . LEU A 1 475 ? -13.181 -22.493 17.201 1.00 94.69 475 LEU A O 1
ATOM 3897 N N . PHE A 1 476 ? -13.487 -20.285 17.343 1.00 94.44 476 PHE A N 1
ATOM 3898 C CA . PHE A 1 476 ? -13.809 -20.091 15.936 1.00 94.44 476 PHE A CA 1
ATOM 3899 C C . PHE A 1 476 ? -12.569 -19.563 15.226 1.00 94.44 476 PHE A C 1
ATOM 3901 O O . PHE A 1 476 ? -12.046 -18.520 15.612 1.00 94.44 476 PHE A O 1
ATOM 3908 N N . ALA A 1 477 ? -12.094 -20.287 14.216 1.00 93.50 477 ALA A N 1
ATOM 3909 C CA . ALA A 1 477 ? -10.858 -19.988 13.503 1.00 93.50 477 ALA A CA 1
ATOM 3910 C C . ALA A 1 477 ? -11.139 -19.764 12.016 1.00 93.50 477 ALA A C 1
ATOM 3912 O O . ALA A 1 477 ? -11.597 -20.667 11.309 1.00 93.50 477 ALA A O 1
ATOM 3913 N N . SER A 1 478 ? -10.891 -18.546 11.544 1.00 91.56 478 SER A N 1
ATOM 3914 C CA . SER A 1 478 ? -11.037 -18.203 10.125 1.00 91.56 478 SER A CA 1
ATOM 3915 C C . SER A 1 478 ? -9.865 -18.724 9.297 1.00 91.56 478 SER A C 1
ATOM 3917 O O . SER A 1 478 ? -8.739 -18.839 9.772 1.00 91.56 478 SER A O 1
ATOM 3919 N N . ARG A 1 479 ? -10.142 -19.030 8.034 1.00 89.94 479 ARG A N 1
ATOM 3920 C CA . ARG A 1 479 ? -9.185 -19.450 7.012 1.00 89.94 479 ARG A CA 1
ATOM 3921 C C . ARG A 1 479 ? -9.369 -18.604 5.764 1.00 89.94 479 ARG A C 1
ATOM 3923 O O . ARG A 1 479 ? -10.370 -17.909 5.600 1.00 89.94 479 ARG A O 1
ATOM 3930 N N . SER A 1 480 ? -8.437 -18.745 4.832 1.00 86.56 480 SER A N 1
ATOM 3931 C CA . SER A 1 480 ? -8.536 -18.134 3.504 1.00 86.56 480 SER A CA 1
ATOM 3932 C C . SER A 1 480 ? -9.783 -18.545 2.715 1.00 86.56 480 SER A C 1
ATOM 3934 O O . SER A 1 480 ? -10.298 -17.773 1.909 1.00 86.56 480 SER A O 1
ATOM 3936 N N . ASP A 1 481 ? -10.272 -19.756 2.969 1.00 88.56 481 ASP A N 1
ATOM 3937 C CA . ASP A 1 481 ? -11.314 -20.438 2.210 1.00 88.56 481 ASP A CA 1
ATOM 3938 C C . ASP A 1 481 ? -12.485 -20.928 3.076 1.00 88.56 481 ASP A C 1
ATOM 3940 O O . ASP A 1 481 ? -13.338 -21.670 2.587 1.00 88.56 481 ASP A O 1
ATOM 3944 N N . GLY A 1 482 ? -12.540 -20.554 4.358 1.00 92.31 482 GLY A N 1
ATOM 3945 C CA . GLY A 1 482 ? -13.641 -20.950 5.230 1.00 92.31 482 GLY A CA 1
ATOM 3946 C C . GLY A 1 482 ? -13.501 -20.563 6.700 1.00 92.31 482 GLY A C 1
ATOM 3947 O O . GLY A 1 482 ? -12.612 -19.811 7.092 1.00 92.31 482 GLY A O 1
ATOM 3948 N N . LEU A 1 483 ? -14.381 -21.125 7.527 1.00 93.94 483 LEU A N 1
ATOM 3949 C CA . LEU A 1 483 ? -14.428 -20.934 8.977 1.00 93.94 483 LEU A CA 1
ATOM 3950 C C . LEU A 1 483 ? -14.561 -22.281 9.681 1.00 93.94 483 LEU A C 1
ATOM 3952 O O . LEU A 1 483 ? -15.439 -23.080 9.340 1.00 93.94 483 LEU A O 1
ATOM 3956 N N . LEU A 1 484 ? -13.733 -22.494 10.698 1.00 93.75 484 LEU A N 1
ATOM 3957 C CA . LEU A 1 484 ? -13.770 -23.669 11.557 1.00 93.75 484 LEU A CA 1
ATOM 3958 C C . LEU A 1 484 ? -14.350 -23.324 12.928 1.00 93.75 484 LEU A C 1
ATOM 3960 O O . LEU A 1 484 ? -14.045 -22.272 13.485 1.00 93.75 484 LEU A O 1
ATOM 3964 N N . GLN A 1 485 ? -15.122 -24.245 13.489 1.00 94.62 485 GLN A N 1
ATOM 3965 C CA . GLN A 1 485 ? -15.420 -24.316 14.913 1.00 94.62 485 GLN A CA 1
ATOM 3966 C C . GLN A 1 485 ? -14.577 -25.434 15.520 1.00 94.62 485 GLN A C 1
ATOM 3968 O O . GLN A 1 485 ? -14.624 -26.575 15.066 1.00 94.62 485 GLN A O 1
ATOM 3973 N N . ILE A 1 486 ? -13.803 -25.104 16.544 1.00 94.75 486 ILE A N 1
ATOM 3974 C CA . ILE A 1 486 ? -12.867 -26.003 17.207 1.00 94.75 486 ILE A CA 1
ATOM 3975 C C . ILE A 1 486 ? -13.288 -26.112 18.668 1.00 94.75 486 ILE A C 1
ATOM 3977 O O . ILE A 1 486 ? -13.318 -25.117 19.395 1.00 94.75 486 ILE A O 1
ATOM 3981 N N . ASN A 1 487 ? -13.591 -27.324 19.117 1.00 94.69 487 ASN A N 1
ATOM 3982 C CA . ASN A 1 487 ? -13.730 -27.611 20.534 1.00 94.69 487 ASN A CA 1
ATOM 3983 C C . ASN A 1 487 ? -12.340 -27.985 21.079 1.00 94.69 487 ASN A C 1
ATOM 3985 O O . ASN A 1 487 ? -11.814 -29.038 20.714 1.00 94.69 487 ASN A O 1
ATOM 3989 N N . PRO A 1 488 ? -11.715 -27.146 21.921 1.00 91.75 488 PRO A N 1
ATOM 3990 C CA . PRO A 1 488 ? -10.314 -27.331 22.294 1.00 91.75 488 PRO A CA 1
ATOM 3991 C C . PRO A 1 488 ? -10.086 -28.536 23.221 1.00 91.75 488 PRO A C 1
ATOM 3993 O O . PRO A 1 488 ? -8.977 -29.063 23.268 1.00 91.75 488 PRO A O 1
ATOM 3996 N N . ASP A 1 489 ? -11.114 -29.001 23.935 1.00 91.12 489 ASP A N 1
ATOM 3997 C CA . ASP A 1 489 ? -10.998 -30.109 24.891 1.00 91.12 489 ASP A CA 1
ATOM 3998 C C . ASP A 1 489 ? -11.159 -31.470 24.222 1.00 91.12 489 ASP A C 1
ATOM 4000 O O . ASP A 1 489 ? -10.348 -32.371 24.423 1.00 91.12 489 ASP A O 1
ATOM 4004 N N . SER A 1 490 ? -12.177 -31.610 23.373 1.00 92.19 490 SER A N 1
ATOM 4005 C CA . SER A 1 490 ? -12.396 -32.824 22.576 1.00 92.19 490 SER A CA 1
ATOM 4006 C C . SER A 1 490 ? -11.539 -32.880 21.311 1.00 92.19 490 SER A C 1
ATOM 4008 O O . SER A 1 490 ? -11.473 -33.927 20.670 1.00 92.19 490 SER A O 1
ATOM 4010 N N . LYS A 1 491 ? -10.909 -31.759 20.932 1.00 88.31 491 LYS A N 1
ATOM 4011 C CA . LYS A 1 491 ? -10.213 -31.549 19.651 1.00 88.31 491 LYS A CA 1
ATOM 4012 C C . LYS A 1 491 ? -11.108 -31.750 18.421 1.00 88.31 491 LYS A C 1
ATOM 4014 O O . LYS A 1 491 ? -10.605 -31.916 17.313 1.00 88.31 491 LYS A O 1
ATOM 4019 N N . ALA A 1 492 ? -12.430 -31.735 18.595 1.00 92.38 492 ALA A N 1
ATOM 4020 C CA . ALA A 1 492 ? -13.368 -31.826 17.487 1.00 92.38 492 ALA A CA 1
ATOM 4021 C C . ALA A 1 492 ? -13.316 -30.546 16.641 1.00 92.38 492 ALA A C 1
ATOM 4023 O O . ALA A 1 492 ? -13.337 -29.437 17.179 1.00 92.38 492 ALA A O 1
ATOM 4024 N N . VAL A 1 493 ? -13.273 -30.711 15.318 1.00 93.06 493 VAL A N 1
ATOM 4025 C CA . VAL A 1 493 ? -13.248 -29.614 14.344 1.00 93.06 493 VAL A CA 1
ATOM 4026 C C . VAL A 1 493 ? -14.442 -29.757 13.404 1.00 93.06 493 VAL A C 1
ATOM 4028 O O . VAL A 1 493 ? -14.606 -30.789 12.757 1.00 93.06 493 VAL A O 1
ATOM 4031 N N . GLU A 1 494 ? -15.262 -28.714 13.309 1.00 93.50 494 GLU A N 1
ATOM 4032 C CA . GLU A 1 494 ? -16.400 -28.617 12.393 1.00 93.50 494 GLU A CA 1
ATOM 4033 C C . GLU A 1 494 ? -16.168 -27.479 11.386 1.00 93.50 494 GLU A C 1
ATOM 4035 O O . GLU A 1 494 ? -15.754 -26.380 11.755 1.00 93.50 494 GLU A O 1
ATOM 4040 N N . ILE A 1 495 ? -16.440 -27.726 10.101 1.00 92.94 495 ILE A N 1
ATOM 4041 C CA . ILE A 1 495 ? -16.360 -26.703 9.047 1.00 92.94 495 ILE A CA 1
ATOM 4042 C C . ILE A 1 495 ? -17.716 -26.003 8.945 1.00 92.94 495 ILE A C 1
ATOM 4044 O O . ILE A 1 495 ? -18.666 -26.557 8.387 1.00 92.94 495 ILE A O 1
ATOM 4048 N N . LEU A 1 496 ? -17.797 -24.764 9.427 1.00 93.50 496 LEU A N 1
ATOM 4049 C CA . LEU A 1 496 ? -19.027 -23.972 9.368 1.00 93.50 496 LEU A CA 1
ATOM 4050 C C . LEU A 1 496 ? -19.222 -23.321 7.999 1.00 93.50 496 LEU A C 1
ATOM 4052 O O . LEU A 1 496 ? -20.318 -23.364 7.438 1.00 93.50 496 LEU A O 1
ATOM 4056 N N . VAL A 1 497 ? -18.145 -22.773 7.435 1.00 94.12 497 VAL A N 1
ATOM 4057 C CA . VAL A 1 497 ? -18.154 -22.089 6.136 1.00 94.12 497 VAL A CA 1
ATOM 4058 C C . VAL A 1 497 ? -17.049 -22.652 5.256 1.00 94.12 497 VAL A C 1
ATOM 4060 O O . VAL A 1 497 ? -15.943 -22.886 5.747 1.00 94.12 497 VAL A O 1
ATOM 4063 N N . SER A 1 498 ? -17.322 -22.860 3.968 1.00 93.00 498 SER A N 1
ATOM 4064 C CA . SER A 1 498 ? -16.284 -23.169 2.983 1.00 93.00 498 SER A CA 1
ATOM 4065 C C . SER A 1 498 ? -16.641 -22.665 1.588 1.00 93.00 498 SER A C 1
ATOM 4067 O O . SER A 1 498 ? -17.627 -23.107 1.000 1.00 93.00 498 SER A O 1
ATOM 4069 N N . SER A 1 499 ? -15.768 -21.841 1.005 1.00 91.56 499 SER A N 1
ATOM 4070 C CA . SER A 1 499 ? -15.910 -21.360 -0.377 1.00 91.56 499 SER A CA 1
ATOM 4071 C C . SER A 1 499 ? -15.690 -22.438 -1.436 1.00 91.56 499 SER A C 1
ATOM 4073 O O . SER A 1 499 ? -15.995 -22.237 -2.610 1.00 91.56 499 SER A O 1
ATOM 4075 N N . ARG A 1 500 ? -15.206 -23.616 -1.030 1.00 90.50 500 ARG A N 1
ATOM 4076 C CA . ARG A 1 500 ? -15.013 -24.782 -1.904 1.00 90.50 500 ARG A CA 1
ATOM 4077 C C . ARG A 1 500 ? -16.217 -25.722 -1.928 1.00 90.50 500 ARG A C 1
ATOM 4079 O O . ARG A 1 500 ? -16.215 -26.689 -2.688 1.00 90.50 500 ARG A O 1
ATOM 4086 N N . ARG A 1 501 ? -17.220 -25.493 -1.077 1.00 91.12 501 ARG A N 1
ATOM 4087 C CA . ARG A 1 501 ? -18.378 -26.379 -0.938 1.00 91.12 501 ARG A CA 1
ATOM 4088 C C . ARG A 1 501 ? -19.287 -26.273 -2.169 1.00 91.12 501 ARG A C 1
ATOM 4090 O O . ARG A 1 501 ? -19.689 -25.178 -2.546 1.00 91.12 501 ARG A O 1
ATOM 4097 N N . GLN A 1 502 ? -19.606 -27.411 -2.789 1.00 90.06 502 GLN A N 1
ATOM 4098 C CA . GLN A 1 502 ? -20.468 -27.497 -3.974 1.00 90.06 502 GLN A CA 1
ATOM 4099 C C . GLN A 1 502 ? -21.513 -28.616 -3.784 1.00 90.06 502 GLN A C 1
ATOM 4101 O O . GLN A 1 502 ? -21.118 -29.782 -3.714 1.00 90.06 502 GLN A O 1
ATOM 4106 N N . PRO A 1 503 ? -22.823 -28.303 -3.698 1.00 89.25 503 PRO A N 1
ATOM 4107 C CA . PRO A 1 503 ? -23.404 -26.956 -3.642 1.00 89.25 503 PRO A CA 1
ATOM 4108 C C . PRO A 1 503 ? -23.107 -26.250 -2.305 1.00 89.25 503 PRO A C 1
ATOM 4110 O O . PRO A 1 503 ? -22.832 -26.903 -1.298 1.00 89.25 503 PRO A O 1
ATOM 4113 N N . ALA A 1 504 ? -23.174 -24.918 -2.292 1.00 91.19 504 ALA A N 1
ATOM 4114 C CA . ALA A 1 504 ? -23.108 -24.128 -1.061 1.00 91.19 504 ALA A CA 1
ATOM 4115 C C . ALA A 1 504 ? -24.234 -24.527 -0.084 1.00 91.19 504 ALA A C 1
ATOM 4117 O O . ALA A 1 504 ? -25.352 -24.809 -0.516 1.00 91.19 504 ALA A O 1
ATOM 4118 N N . ILE A 1 505 ? -23.946 -24.538 1.223 1.00 90.06 505 ILE A N 1
ATOM 4119 C CA . ILE A 1 505 ? -24.952 -24.771 2.281 1.00 90.06 505 ILE A CA 1
ATOM 4120 C C . ILE A 1 505 ? -25.443 -23.439 2.853 1.00 90.06 505 ILE A C 1
ATOM 4122 O O . ILE A 1 505 ? -26.610 -23.327 3.211 1.00 90.06 505 ILE A O 1
ATOM 4126 N N . ASN A 1 506 ? -24.566 -22.434 2.934 1.00 89.12 506 ASN A N 1
ATOM 4127 C CA . ASN A 1 506 ? -24.902 -21.098 3.419 1.00 89.12 506 ASN A CA 1
ATOM 4128 C C . ASN A 1 506 ? -24.591 -20.032 2.365 1.00 89.12 506 ASN A C 1
ATOM 4130 O O . ASN A 1 506 ? -23.604 -20.145 1.642 1.00 89.12 506 ASN A O 1
ATOM 4134 N N . ASP A 1 507 ? -25.341 -18.930 2.376 1.00 89.25 507 ASP A N 1
ATOM 4135 C CA . ASP A 1 507 ? -25.106 -17.776 1.493 1.00 89.25 507 ASP A CA 1
ATOM 4136 C C . ASP A 1 507 ? -23.706 -17.162 1.648 1.00 89.25 507 ASP A C 1
ATOM 4138 O O . ASP A 1 507 ? -23.188 -16.537 0.725 1.00 89.25 507 ASP A O 1
ATOM 4142 N N . ILE A 1 508 ? -23.083 -17.338 2.817 1.00 91.81 508 ILE A N 1
ATOM 4143 C CA . ILE A 1 508 ? -21.720 -16.875 3.082 1.00 91.81 508 ILE A CA 1
ATOM 4144 C C . ILE A 1 508 ? -20.649 -17.758 2.419 1.00 91.81 508 ILE A C 1
ATOM 4146 O O . ILE A 1 508 ? -19.560 -17.256 2.164 1.00 91.81 508 ILE A O 1
ATOM 4150 N N . ASP A 1 509 ? -20.933 -19.033 2.106 1.00 93.00 509 ASP A N 1
ATOM 4151 C CA . ASP A 1 509 ? -19.962 -19.967 1.507 1.00 93.00 509 ASP A CA 1
ATOM 4152 C C . ASP A 1 509 ? -19.302 -19.372 0.242 1.00 93.00 509 ASP A C 1
ATOM 4154 O O . ASP A 1 509 ? -18.084 -19.183 0.253 1.00 93.00 509 ASP A O 1
ATOM 4158 N N . PRO A 1 510 ? -20.045 -18.979 -0.817 1.00 90.50 510 PRO A N 1
ATOM 4159 C CA . PRO A 1 510 ? -19.441 -18.421 -2.032 1.00 90.50 510 PRO A CA 1
ATOM 4160 C C . PRO A 1 510 ? -18.855 -17.014 -1.845 1.00 90.50 510 PRO A C 1
ATOM 4162 O O . PRO A 1 510 ? -18.124 -16.538 -2.710 1.00 90.50 510 PRO A O 1
ATOM 4165 N N . LEU A 1 511 ? -19.185 -16.338 -0.742 1.00 88.31 511 LEU A N 1
ATOM 4166 C CA . LEU A 1 511 ? -18.743 -14.976 -0.438 1.00 88.31 511 LEU A CA 1
ATOM 4167 C C . LEU A 1 511 ? -17.538 -14.948 0.506 1.00 88.31 511 LEU A C 1
ATOM 4169 O O . LEU A 1 511 ? -17.049 -13.868 0.838 1.00 88.31 511 LEU A O 1
ATOM 4173 N N . TRP A 1 512 ? -17.072 -16.103 0.982 1.00 90.12 512 TRP A N 1
ATOM 4174 C CA . TRP A 1 512 ? -15.945 -16.171 1.898 1.00 90.12 512 TRP A CA 1
ATOM 4175 C C . TRP A 1 512 ? -14.621 -15.942 1.169 1.00 90.12 512 TRP A C 1
ATOM 4177 O O . TRP A 1 512 ? -14.310 -16.611 0.182 1.00 90.12 512 TRP A O 1
ATOM 4187 N N . THR A 1 513 ? -13.802 -15.038 1.702 1.00 84.88 513 THR A N 1
ATOM 4188 C CA . THR A 1 513 ? -12.442 -14.776 1.217 1.00 84.88 513 THR A CA 1
ATOM 4189 C C . THR A 1 513 ? -11.483 -14.659 2.399 1.00 84.88 513 THR A C 1
ATOM 4191 O O . THR A 1 513 ? -11.903 -14.466 3.540 1.00 84.88 513 THR A O 1
ATOM 4194 N N . GLY A 1 514 ? -10.173 -14.662 2.140 1.00 81.38 514 GLY A N 1
ATOM 4195 C CA . GLY A 1 514 ? -9.174 -14.365 3.175 1.00 81.38 514 GLY A CA 1
ATOM 4196 C C . GLY A 1 514 ? -9.278 -12.956 3.777 1.00 81.38 514 GLY A C 1
ATOM 4197 O O . GLY A 1 514 ? -8.575 -12.648 4.735 1.00 81.38 514 GLY A O 1
ATOM 4198 N N . GLN A 1 515 ? -10.143 -12.090 3.238 1.00 78.62 515 GLN A N 1
ATOM 4199 C CA . GLN A 1 515 ? -10.420 -10.768 3.788 1.00 78.62 515 GLN A CA 1
ATOM 4200 C C . GLN A 1 515 ? -11.643 -10.720 4.717 1.00 78.62 515 GLN A C 1
ATOM 4202 O O . GLN A 1 515 ? -11.864 -9.687 5.363 1.00 78.62 515 GLN A O 1
ATOM 4207 N N . THR A 1 516 ? -12.448 -11.785 4.775 1.00 86.00 516 THR A N 1
ATOM 4208 C CA . THR A 1 516 ? -13.635 -11.849 5.631 1.00 86.00 516 THR A CA 1
ATOM 4209 C C . THR A 1 516 ? -13.224 -11.709 7.096 1.00 86.00 516 THR A C 1
ATOM 4211 O O . THR A 1 516 ? -12.305 -12.378 7.564 1.00 86.00 516 THR A O 1
ATOM 4214 N N . ARG A 1 517 ? -13.884 -10.803 7.824 1.00 86.12 517 ARG A N 1
ATOM 4215 C CA . ARG A 1 517 ? -13.592 -10.542 9.239 1.00 86.12 517 ARG A CA 1
ATOM 4216 C C . ARG A 1 517 ? -14.623 -11.220 10.128 1.00 86.12 517 ARG A C 1
ATOM 4218 O O . ARG A 1 517 ? -15.808 -10.988 9.923 1.00 86.12 517 ARG A O 1
ATOM 4225 N N . ILE A 1 518 ? -14.194 -11.987 11.124 1.00 89.88 518 ILE A N 1
ATOM 4226 C CA . ILE A 1 518 ? -15.077 -12.530 12.168 1.00 89.88 518 ILE A CA 1
ATOM 4227 C C . ILE A 1 518 ? -14.969 -11.717 13.457 1.00 89.88 518 ILE A C 1
ATOM 4229 O O . ILE A 1 518 ? -13.906 -11.182 13.772 1.00 89.88 518 ILE A O 1
ATOM 4233 N N . PHE A 1 519 ? -16.072 -11.601 14.193 1.00 87.62 519 PHE A N 1
ATOM 4234 C CA . PHE A 1 519 ? -16.147 -10.814 15.425 1.00 87.62 519 PHE A CA 1
ATOM 4235 C C . PHE A 1 519 ? -17.261 -11.315 16.352 1.00 87.62 519 PHE A C 1
ATOM 4237 O O . PHE A 1 519 ? -18.164 -12.032 15.929 1.00 87.62 519 PHE A O 1
ATOM 4244 N N . LEU A 1 520 ? -17.188 -10.956 17.634 1.00 84.25 520 LEU A N 1
ATOM 4245 C CA . LEU A 1 520 ? -18.180 -11.333 18.641 1.00 84.25 520 LEU A CA 1
ATOM 4246 C C . LEU A 1 520 ? -19.292 -10.282 18.731 1.00 84.25 520 LEU A C 1
ATOM 4248 O O . LEU A 1 520 ? -18.990 -9.094 18.806 1.00 84.25 520 LEU A O 1
ATOM 4252 N N . LEU A 1 521 ? -20.549 -10.728 18.784 1.00 83.62 521 LEU A N 1
ATOM 4253 C CA . LEU A 1 521 ? -21.718 -9.879 19.012 1.00 83.62 521 LEU A CA 1
ATOM 4254 C C . LEU A 1 521 ? -22.100 -9.802 20.504 1.00 83.62 521 LEU A C 1
ATOM 4256 O O . LEU A 1 521 ? -21.829 -10.724 21.275 1.00 83.62 521 LEU A O 1
ATOM 4260 N N . SER A 1 522 ? -22.765 -8.720 20.917 1.00 78.56 522 SER A N 1
ATOM 4261 C CA . SER A 1 522 ? -23.183 -8.427 22.298 1.00 78.56 522 SER A CA 1
ATOM 4262 C C . SER A 1 522 ? -24.209 -9.422 22.826 1.00 78.56 522 SER A C 1
ATOM 4264 O O . SER A 1 522 ? -24.266 -9.671 24.025 1.00 78.56 522 SER A O 1
ATOM 4266 N N . ASP A 1 523 ? -24.976 -10.039 21.931 1.00 81.56 523 ASP A N 1
ATOM 4267 C CA . ASP A 1 523 ? -25.913 -11.121 22.243 1.00 81.56 523 ASP A CA 1
ATOM 4268 C C . ASP A 1 523 ? -25.239 -12.508 22.342 1.00 81.56 523 ASP A C 1
ATOM 4270 O O . ASP A 1 523 ? -25.904 -13.532 22.527 1.00 81.56 523 ASP A O 1
ATOM 4274 N N . GLY A 1 524 ? -23.909 -12.569 22.218 1.00 84.38 524 GLY A N 1
ATOM 4275 C CA . GLY A 1 524 ? -23.147 -13.811 22.272 1.00 84.38 524 GLY A CA 1
ATOM 4276 C C . GLY A 1 524 ? -23.324 -14.692 21.033 1.00 84.38 524 GLY A C 1
ATOM 4277 O O . GLY A 1 524 ? -23.263 -15.923 21.149 1.00 84.38 524 GLY A O 1
ATOM 4278 N N . ARG A 1 525 ? -23.572 -14.093 19.863 1.00 89.06 525 ARG A N 1
ATOM 4279 C CA . ARG A 1 525 ? -23.455 -14.738 18.545 1.00 89.06 525 ARG A CA 1
ATOM 4280 C C . ARG A 1 525 ? -22.150 -14.354 17.843 1.00 89.06 525 ARG A C 1
ATOM 4282 O O . ARG A 1 525 ? -21.445 -13.433 18.251 1.00 89.06 525 ARG A O 1
ATOM 4289 N N . LEU A 1 526 ? -21.823 -15.081 16.777 1.00 91.38 526 LEU A N 1
ATOM 4290 C CA . LEU A 1 526 ? -20.675 -14.781 15.921 1.00 91.38 526 LEU A CA 1
ATOM 4291 C C . LEU A 1 526 ? -21.127 -13.912 14.742 1.00 91.38 526 LEU A C 1
ATOM 4293 O O . LEU A 1 526 ? -22.090 -14.247 14.057 1.00 91.38 526 LEU A O 1
ATOM 4297 N N . GLY A 1 527 ? -20.432 -12.807 14.503 1.00 90.50 527 GLY A N 1
ATOM 4298 C CA . GLY A 1 527 ? -20.583 -11.971 13.320 1.00 90.50 527 GLY A CA 1
ATOM 4299 C C . GLY A 1 527 ? -19.510 -12.281 12.278 1.00 90.50 527 GLY A C 1
ATOM 4300 O O . GLY A 1 527 ? -18.388 -12.663 12.622 1.00 90.50 527 GLY A O 1
ATOM 4301 N N . ALA A 1 528 ? -19.840 -12.094 11.002 1.00 90.00 528 ALA A N 1
ATOM 4302 C CA . ALA A 1 528 ? -18.874 -12.106 9.911 1.00 90.00 528 ALA A CA 1
ATOM 4303 C C . ALA A 1 528 ? -19.142 -10.951 8.944 1.00 90.00 528 ALA A C 1
ATOM 4305 O O . ALA A 1 528 ? -20.282 -10.677 8.590 1.00 90.00 528 ALA A O 1
ATOM 4306 N N . LEU A 1 529 ? -18.090 -10.278 8.493 1.00 84.56 529 LEU A N 1
ATOM 4307 C CA . LEU A 1 529 ? -18.159 -9.204 7.510 1.00 84.56 529 LEU A CA 1
ATOM 4308 C C . LEU A 1 529 ? -17.383 -9.623 6.263 1.00 84.56 529 LEU A C 1
ATOM 4310 O O . LEU A 1 529 ? -16.150 -9.683 6.289 1.00 84.56 529 LEU A O 1
ATOM 4314 N N . SER A 1 530 ? -18.111 -9.903 5.182 1.00 83.12 530 SER A N 1
ATOM 4315 C CA . SER A 1 530 ? -17.554 -10.063 3.837 1.00 83.12 530 SER A CA 1
ATOM 4316 C C . SER A 1 530 ? -17.643 -8.746 3.051 1.00 83.12 530 SER A C 1
ATOM 4318 O O . SER A 1 530 ? -18.202 -7.760 3.535 1.00 83.12 530 SER A O 1
ATOM 4320 N N . GLU A 1 531 ? -17.046 -8.701 1.859 1.00 71.88 531 GLU A N 1
ATOM 4321 C CA . GLU A 1 531 ? -16.850 -7.495 1.049 1.00 71.88 531 GLU A CA 1
ATOM 4322 C C . GLU A 1 531 ? -18.091 -6.631 0.862 1.00 71.88 531 GLU A C 1
ATOM 4324 O O . GLU A 1 531 ? -17.935 -5.430 0.726 1.00 71.88 531 GLU A O 1
ATOM 4329 N N . ASP A 1 532 ? -19.303 -7.160 0.863 1.00 70.25 532 ASP A N 1
ATOM 4330 C CA . ASP A 1 532 ? -20.534 -6.387 0.682 1.00 70.25 532 ASP A CA 1
ATOM 4331 C C . ASP A 1 532 ? -21.665 -6.841 1.614 1.00 70.25 532 ASP A C 1
ATOM 4333 O O . ASP A 1 532 ? -22.808 -6.418 1.451 1.00 70.25 532 ASP A O 1
ATOM 4337 N N . ARG A 1 533 ? -21.384 -7.704 2.596 1.00 79.62 533 ARG A N 1
ATOM 4338 C CA . ARG A 1 533 ? -22.421 -8.279 3.464 1.00 79.62 533 ARG A CA 1
ATOM 4339 C C . ARG A 1 533 ? -21.928 -8.494 4.880 1.00 79.62 533 ARG A C 1
ATOM 4341 O O . ARG A 1 533 ? -20.821 -8.983 5.103 1.00 79.62 533 ARG A O 1
ATOM 4348 N N . CYS A 1 534 ? -22.796 -8.163 5.826 1.00 84.50 534 CYS A N 1
ATOM 4349 C CA . CYS A 1 534 ? -22.642 -8.532 7.224 1.00 84.50 534 CYS A CA 1
ATOM 4350 C C . CYS A 1 534 ? -23.513 -9.759 7.494 1.00 84.50 534 CYS A C 1
ATOM 4352 O O . CYS A 1 534 ? -24.641 -9.845 7.007 1.00 84.50 534 CYS A O 1
ATOM 4354 N N . PHE A 1 535 ? -22.997 -10.710 8.255 1.00 88.75 535 PHE A N 1
ATOM 4355 C CA . PHE A 1 535 ? -23.685 -11.936 8.611 1.00 88.75 535 PHE A CA 1
ATOM 4356 C C . PHE A 1 535 ? -23.678 -12.118 10.123 1.00 88.75 535 PHE A C 1
ATOM 4358 O O . PHE A 1 535 ? -22.702 -11.784 10.794 1.00 88.75 535 PHE A O 1
ATOM 4365 N N . SER A 1 536 ? -24.748 -12.711 10.644 1.00 89.88 536 SER A N 1
ATOM 4366 C CA . SER A 1 536 ? -24.822 -13.193 12.023 1.00 89.88 536 SER A CA 1
ATOM 4367 C C . SER A 1 536 ? -25.074 -14.696 12.031 1.00 89.88 536 SER A C 1
ATOM 4369 O O . SER A 1 536 ? -25.957 -15.196 11.332 1.00 89.88 536 SER A O 1
ATOM 4371 N N . PHE A 1 537 ? -24.278 -15.425 12.802 1.00 91.38 537 PHE A N 1
ATOM 4372 C CA . PHE A 1 537 ? -24.387 -16.867 12.942 1.00 91.38 537 PHE A CA 1
ATOM 4373 C C . PHE A 1 537 ? -25.439 -17.212 13.990 1.00 91.38 537 PHE A C 1
ATOM 4375 O O . PHE A 1 537 ? -25.330 -16.800 15.149 1.00 91.38 537 PHE A O 1
ATOM 4382 N N . ASP A 1 538 ? -26.442 -17.988 13.593 1.00 86.06 538 ASP A N 1
ATOM 4383 C CA . ASP A 1 538 ? -27.357 -18.644 14.517 1.00 86.06 538 ASP A CA 1
ATOM 4384 C C . ASP A 1 538 ? -26.783 -20.021 14.894 1.00 86.06 538 ASP A C 1
ATOM 4386 O O . ASP A 1 538 ? -26.800 -20.937 14.067 1.00 86.06 538 ASP A O 1
ATOM 4390 N N . PRO A 1 539 ? -26.281 -20.205 16.129 1.00 81.62 539 PRO A N 1
ATOM 4391 C CA . PRO A 1 539 ? -25.687 -21.472 16.537 1.00 81.62 539 PRO A CA 1
ATOM 4392 C C . PRO A 1 539 ? -26.714 -22.602 16.711 1.00 81.62 539 PRO A C 1
ATOM 4394 O O . PRO A 1 539 ? -26.318 -23.765 16.702 1.00 81.62 539 PRO A O 1
ATOM 4397 N N . VAL A 1 540 ? -28.007 -22.294 16.885 1.00 82.50 540 VAL A N 1
ATOM 4398 C CA . VAL A 1 540 ? -29.066 -23.302 17.065 1.00 82.50 540 VAL A CA 1
ATOM 4399 C C . VAL A 1 540 ? -29.456 -23.887 15.716 1.00 82.50 540 VAL A C 1
ATOM 4401 O O . VAL A 1 540 ? -29.476 -25.105 15.550 1.00 82.50 540 VAL A O 1
ATOM 4404 N N . ALA A 1 541 ? -29.728 -23.019 14.743 1.00 83.19 541 ALA A N 1
ATOM 4405 C CA . ALA A 1 541 ? -30.081 -23.433 13.389 1.00 83.19 541 ALA A CA 1
ATOM 4406 C C . ALA A 1 541 ? -28.853 -23.770 12.519 1.00 83.19 541 ALA A C 1
ATOM 4408 O O . ALA A 1 541 ? -29.009 -24.369 11.459 1.00 83.19 541 ALA A O 1
ATOM 4409 N N . LYS A 1 542 ? -27.639 -23.412 12.965 1.00 84.69 542 LYS A N 1
ATOM 4410 C CA . LYS A 1 542 ? -26.378 -23.506 12.208 1.00 84.69 542 LYS A CA 1
ATOM 4411 C C . LYS A 1 542 ? -26.432 -22.798 10.845 1.00 84.69 542 LYS A C 1
ATOM 4413 O O . LYS A 1 542 ? -25.803 -23.242 9.885 1.00 84.69 542 LYS A O 1
ATOM 4418 N N . ILE A 1 543 ? -27.155 -21.682 10.777 1.00 88.56 543 ILE A N 1
ATOM 4419 C CA . ILE A 1 543 ? -27.308 -20.865 9.566 1.00 88.56 543 ILE A CA 1
ATOM 4420 C C . ILE A 1 543 ? -26.700 -19.477 9.755 1.00 88.56 543 ILE A C 1
ATOM 4422 O O . ILE A 1 543 ? -26.631 -18.948 10.867 1.00 88.56 543 ILE A O 1
ATOM 4426 N N . TRP A 1 544 ? -26.285 -18.872 8.647 1.00 90.69 544 TRP A N 1
ATOM 4427 C CA . TRP A 1 544 ? -25.833 -17.486 8.607 1.00 90.69 544 TRP A CA 1
ATOM 4428 C C . TRP A 1 544 ? -26.933 -16.579 8.072 1.00 90.69 544 TRP A C 1
ATOM 4430 O O . TRP A 1 544 ? -27.306 -16.663 6.905 1.00 90.69 544 TRP A O 1
ATOM 4440 N N . ASN A 1 545 ? -27.417 -15.672 8.914 1.00 87.94 545 ASN A N 1
ATOM 4441 C CA . ASN A 1 545 ? -28.386 -14.663 8.511 1.00 87.94 545 ASN A CA 1
ATOM 4442 C C . ASN A 1 545 ? -27.643 -13.474 7.905 1.00 87.94 545 ASN A C 1
ATOM 4444 O O . ASN A 1 545 ? -26.839 -12.839 8.593 1.00 87.94 545 ASN A O 1
ATOM 4448 N N . SER A 1 546 ? -27.897 -13.186 6.628 1.00 85.50 546 SER A N 1
ATOM 4449 C CA . SER A 1 546 ? -27.256 -12.078 5.917 1.00 85.50 546 SER A CA 1
ATOM 4450 C C . SER A 1 546 ? -28.045 -10.774 6.046 1.00 85.50 546 SER A C 1
ATOM 4452 O O . SER A 1 546 ? -29.273 -10.763 5.987 1.00 85.50 546 SER A O 1
ATOM 4454 N N . GLN A 1 547 ? -27.322 -9.668 6.169 1.00 76.12 547 GLN A N 1
ATOM 4455 C CA . GLN A 1 547 ? -27.826 -8.318 5.967 1.00 76.12 547 GLN A CA 1
ATOM 4456 C C . GLN A 1 547 ? -27.148 -7.738 4.724 1.00 76.12 547 GLN A C 1
ATOM 4458 O O . GLN A 1 547 ? -25.916 -7.713 4.615 1.00 76.12 547 GLN A O 1
ATOM 4463 N N . VAL A 1 548 ? -27.962 -7.292 3.768 1.00 68.12 548 VAL A N 1
ATOM 4464 C CA . VAL A 1 548 ? -27.481 -6.731 2.502 1.00 68.12 548 VAL A CA 1
ATOM 4465 C C . VAL A 1 548 ? -26.927 -5.329 2.747 1.00 68.12 548 VAL A C 1
ATOM 4467 O O . VAL A 1 548 ? -27.580 -4.504 3.385 1.00 68.12 548 VAL A O 1
ATOM 4470 N N . SER A 1 549 ? -25.726 -5.047 2.235 1.00 65.25 549 SER A N 1
ATOM 4471 C CA . SER A 1 549 ? -25.141 -3.706 2.299 1.00 65.25 549 SER A CA 1
ATOM 4472 C C . SER A 1 549 ? -25.978 -2.689 1.518 1.00 65.25 549 SER A C 1
ATOM 4474 O O . SER A 1 549 ? -26.454 -3.000 0.424 1.00 65.25 549 SER A O 1
ATOM 4476 N N . PRO A 1 550 ? -26.073 -1.432 1.991 1.00 59.25 550 PRO A N 1
ATOM 4477 C CA . PRO A 1 550 ? -26.729 -0.357 1.256 1.00 59.25 550 PRO A CA 1
ATOM 4478 C C . PRO A 1 550 ? -25.926 0.016 -0.002 1.00 59.25 550 PRO A C 1
ATOM 4480 O O . PRO A 1 550 ? -26.393 0.790 -0.831 1.00 59.25 550 PRO A O 1
ATOM 4483 N N . MET A 1 551 ? -24.733 -0.568 -0.183 1.00 57.69 551 MET A N 1
ATOM 4484 C CA . MET A 1 551 ? -23.958 -0.481 -1.415 1.00 57.69 551 MET A CA 1
ATOM 4485 C C . MET A 1 551 ? -24.425 -1.435 -2.522 1.00 57.69 551 MET A C 1
ATOM 4487 O O . MET A 1 551 ? -23.907 -1.336 -3.639 1.00 57.69 551 MET A O 1
ATOM 4491 N N . ALA A 1 552 ? -25.354 -2.362 -2.265 1.00 54.50 552 ALA A N 1
ATOM 4492 C CA . ALA A 1 552 ? -25.859 -3.260 -3.300 1.00 54.50 552 ALA A CA 1
ATOM 4493 C C . ALA A 1 552 ? -26.464 -2.443 -4.462 1.00 54.50 552 ALA A C 1
ATOM 4495 O O . ALA A 1 552 ? -27.387 -1.655 -4.273 1.00 54.50 552 ALA A O 1
ATOM 4496 N N . GLY A 1 553 ? -25.903 -2.594 -5.667 1.00 53.84 553 GLY A N 1
ATOM 4497 C CA . GLY A 1 553 ? -26.285 -1.810 -6.852 1.00 53.84 553 GLY A CA 1
ATOM 4498 C C . GLY A 1 553 ? -25.493 -0.513 -7.080 1.00 53.84 553 GLY A C 1
ATOM 4499 O O . GLY A 1 553 ? -25.768 0.199 -8.043 1.00 53.84 553 GLY A O 1
ATOM 4500 N N . THR A 1 554 ? -24.484 -0.204 -6.256 1.00 54.41 554 THR A N 1
ATOM 4501 C CA . THR A 1 554 ? -23.583 0.950 -6.472 1.00 54.41 554 THR A CA 1
ATOM 4502 C C . THR A 1 554 ? -22.431 0.658 -7.446 1.00 54.41 554 THR A C 1
ATOM 4504 O O . THR A 1 554 ? -21.575 1.512 -7.636 1.00 54.41 554 THR A O 1
ATOM 4507 N N . ASN A 1 555 ? -22.397 -0.519 -8.091 1.00 53.06 555 ASN A N 1
ATOM 4508 C CA . ASN A 1 555 ? -21.389 -0.924 -9.089 1.00 53.06 555 ASN A CA 1
ATOM 4509 C C . ASN A 1 555 ? -19.924 -0.737 -8.642 1.00 53.06 555 ASN A C 1
ATOM 4511 O O . ASN A 1 555 ? -19.084 -0.348 -9.448 1.00 53.06 555 ASN A O 1
ATOM 4515 N N . ASN A 1 556 ? -19.602 -0.993 -7.368 1.00 51.81 556 ASN A N 1
ATOM 4516 C CA . ASN A 1 556 ? -18.253 -0.785 -6.815 1.00 51.81 556 ASN A CA 1
ATOM 4517 C C . ASN A 1 556 ? -17.729 0.658 -6.973 1.00 51.81 556 ASN A C 1
ATOM 4519 O O . ASN A 1 556 ? -16.521 0.874 -7.029 1.00 51.81 556 ASN A O 1
ATOM 4523 N N . PHE A 1 557 ? -18.626 1.648 -7.045 1.00 53.22 557 PHE A N 1
ATOM 4524 C CA . PHE A 1 557 ? -18.262 3.061 -7.185 1.00 53.22 557 PHE A CA 1
ATOM 4525 C C . PHE A 1 557 ? -17.553 3.615 -5.939 1.00 53.22 557 PHE A C 1
ATOM 4527 O O . PHE A 1 557 ? -16.774 4.558 -6.040 1.00 53.22 557 PHE A O 1
ATOM 4534 N N . PHE A 1 558 ? -17.806 3.017 -4.772 1.00 53.41 558 PHE A N 1
ATOM 4535 C CA . PHE A 1 558 ? -17.118 3.322 -3.521 1.00 53.41 558 PHE A CA 1
ATOM 4536 C C . PHE A 1 558 ? -15.946 2.368 -3.316 1.00 53.41 558 PHE A C 1
ATOM 4538 O O . PHE A 1 558 ? -16.107 1.146 -3.370 1.00 53.41 558 PHE A O 1
ATOM 4545 N N . SER A 1 559 ? -14.780 2.918 -3.002 1.00 54.91 559 SER A N 1
ATOM 4546 C CA . SER A 1 559 ? -13.672 2.138 -2.467 1.00 54.91 559 SER A CA 1
ATOM 4547 C C . SER A 1 559 ? -13.857 1.984 -0.956 1.00 54.91 559 SER A C 1
ATOM 4549 O O . SER A 1 559 ? -14.226 2.910 -0.230 1.00 54.91 559 SER A O 1
ATOM 4551 N N . SER A 1 560 ? -13.673 0.755 -0.486 1.00 54.72 560 SER A N 1
ATOM 4552 C CA . SER A 1 560 ? -13.813 0.374 0.915 1.00 54.72 560 SER A CA 1
ATOM 4553 C C . SER A 1 560 ? -12.435 0.207 1.518 1.00 54.72 560 SER A C 1
ATOM 4555 O O . SER A 1 560 ? -11.701 -0.685 1.096 1.00 54.72 560 SER A O 1
ATOM 4557 N N . TRP A 1 561 ? -12.131 0.979 2.552 1.00 54.88 561 TRP A N 1
ATOM 4558 C CA . TRP A 1 561 ? -10.755 1.105 3.035 1.00 54.88 561 TRP A CA 1
ATOM 4559 C C . TRP A 1 561 ? -10.548 0.449 4.395 1.00 54.88 561 TRP A C 1
ATOM 4561 O O . TRP A 1 561 ? -9.582 -0.287 4.573 1.00 54.88 561 TRP A O 1
ATOM 4571 N N . THR A 1 562 ? -11.501 0.612 5.320 1.00 60.41 562 THR A N 1
ATOM 4572 C CA . THR A 1 562 ? -11.344 0.128 6.700 1.00 60.41 562 THR A CA 1
ATOM 4573 C C . THR A 1 562 ? -12.618 -0.513 7.232 1.00 60.41 562 THR A C 1
ATOM 4575 O O . THR A 1 562 ? -13.731 -0.032 6.998 1.00 60.41 562 THR A O 1
ATOM 4578 N N . ARG A 1 563 ? -12.437 -1.618 7.963 1.00 67.69 563 ARG A N 1
ATOM 4579 C CA . ARG A 1 563 ? -13.488 -2.369 8.656 1.00 67.69 563 ARG A CA 1
ATOM 4580 C C . ARG A 1 563 ? -13.251 -2.243 10.159 1.00 67.69 563 ARG A C 1
ATOM 4582 O O . ARG A 1 563 ? -12.182 -2.620 10.636 1.00 67.69 563 ARG A O 1
ATOM 4589 N N . PHE A 1 564 ? -14.237 -1.736 10.882 1.00 70.50 564 PHE A N 1
ATOM 4590 C CA . PHE A 1 564 ? -14.283 -1.738 12.339 1.00 70.50 564 PHE A CA 1
ATOM 4591 C C . PHE A 1 564 ? -15.345 -2.747 12.777 1.00 70.50 564 PHE A C 1
ATOM 4593 O O . PHE A 1 564 ? -16.347 -2.942 12.090 1.00 70.50 564 PHE A O 1
ATOM 4600 N N . THR A 1 565 ? -15.118 -3.421 13.895 1.00 68.56 565 THR A N 1
ATOM 4601 C CA . THR A 1 565 ? -16.081 -4.368 14.463 1.00 68.56 565 THR A CA 1
ATOM 4602 C C . THR A 1 565 ? -16.268 -4.041 15.931 1.00 68.56 565 THR A C 1
ATOM 4604 O O . THR A 1 565 ? -15.285 -3.789 16.629 1.00 68.56 565 THR A O 1
ATOM 4607 N N . SER A 1 566 ? -17.507 -4.077 16.401 1.00 66.38 566 SER A N 1
ATOM 4608 C CA . SER A 1 566 ? -17.862 -3.919 17.806 1.00 66.38 566 SER A CA 1
ATOM 4609 C C . SER A 1 566 ? -18.779 -5.053 18.246 1.00 66.38 566 SER A C 1
ATOM 4611 O O . SER A 1 566 ? -19.248 -5.846 17.429 1.00 66.38 566 SER A O 1
ATOM 4613 N N . ALA A 1 567 ? -19.071 -5.117 19.546 1.00 67.12 567 ALA A N 1
ATOM 4614 C CA . ALA A 1 567 ? -20.070 -6.052 20.051 1.00 67.12 567 ALA A CA 1
ATOM 4615 C C . ALA A 1 567 ? -21.436 -5.840 19.368 1.00 67.12 567 ALA A C 1
ATOM 4617 O O . ALA A 1 567 ? -22.211 -6.767 19.199 1.00 67.12 567 ALA A O 1
ATOM 4618 N N . SER A 1 568 ? -21.739 -4.639 18.892 1.00 64.19 568 SER A N 1
ATOM 4619 C CA . SER A 1 568 ? -23.070 -4.327 18.368 1.00 64.19 568 SER A CA 1
ATOM 4620 C C . SER A 1 568 ? -23.178 -4.453 16.850 1.00 64.19 568 SER A C 1
ATOM 4622 O O . SER A 1 568 ? -24.264 -4.266 16.295 1.00 64.19 568 SER A O 1
ATOM 4624 N N . GLY A 1 569 ? -22.083 -4.817 16.181 1.00 72.31 569 GLY A N 1
ATOM 4625 C CA . GLY A 1 569 ? -22.059 -5.061 14.749 1.00 72.31 569 GLY A CA 1
ATOM 4626 C C . GLY A 1 569 ? -20.732 -4.674 14.107 1.00 72.31 569 GLY A C 1
ATOM 4627 O O . GLY A 1 569 ? -19.659 -4.871 14.676 1.00 72.31 569 GLY A O 1
ATOM 4628 N N . ALA A 1 570 ? -20.795 -4.122 12.902 1.00 72.88 570 ALA A N 1
ATOM 4629 C CA . ALA A 1 570 ? -19.615 -3.697 12.163 1.00 72.88 570 ALA A CA 1
ATOM 4630 C C . ALA A 1 570 ? -19.802 -2.297 11.592 1.00 72.88 570 ALA A C 1
ATOM 4632 O O . ALA A 1 570 ? -20.912 -1.888 11.266 1.00 72.88 570 ALA A O 1
ATOM 4633 N N . GLN A 1 571 ? -18.712 -1.560 11.438 1.00 74.12 571 GLN A N 1
ATOM 4634 C CA . GLN A 1 571 ? -18.712 -0.264 10.780 1.00 74.12 571 GLN A CA 1
ATOM 4635 C C . GLN A 1 571 ? -17.722 -0.290 9.632 1.00 74.12 571 GLN A C 1
ATOM 4637 O O . GLN A 1 571 ? -16.674 -0.942 9.685 1.00 74.12 571 GLN A O 1
ATOM 4642 N N . ARG A 1 572 ? -18.059 0.417 8.563 1.00 73.69 572 ARG A N 1
ATOM 4643 C CA . ARG A 1 572 ? -17.259 0.416 7.349 1.00 73.69 572 ARG A CA 1
ATOM 4644 C C . ARG A 1 572 ? -17.052 1.819 6.844 1.00 73.69 572 ARG A C 1
ATOM 4646 O O . ARG A 1 572 ? -18.009 2.558 6.642 1.00 73.69 572 ARG A O 1
ATOM 4653 N N . PHE A 1 573 ? -15.792 2.130 6.589 1.00 72.75 573 PHE A N 1
ATOM 4654 C CA . PHE A 1 573 ? -15.413 3.376 5.962 1.00 72.75 573 PHE A CA 1
ATOM 4655 C C . PHE A 1 573 ? -15.452 3.228 4.443 1.00 72.75 573 PHE A C 1
ATOM 4657 O O . PHE A 1 573 ? -14.794 2.345 3.877 1.00 72.75 573 PHE A O 1
ATOM 4664 N N . LEU A 1 574 ? -16.225 4.090 3.796 1.00 71.38 574 LEU A N 1
ATOM 4665 C CA . LEU A 1 574 ? -16.306 4.202 2.349 1.00 71.38 574 LEU A CA 1
ATOM 4666 C C . LEU A 1 574 ? -15.745 5.551 1.934 1.00 71.38 574 LEU A C 1
ATOM 4668 O O . LEU A 1 574 ? -16.135 6.577 2.489 1.00 71.38 574 LEU A O 1
ATOM 4672 N N . THR A 1 575 ? -14.899 5.571 0.912 1.00 63.31 575 THR A N 1
ATOM 4673 C CA . THR A 1 575 ? -14.645 6.822 0.201 1.00 63.31 575 THR A CA 1
ATOM 4674 C C . THR A 1 575 ? -15.406 6.784 -1.110 1.00 63.31 575 THR A C 1
ATOM 4676 O O . THR A 1 575 ? -15.274 5.838 -1.894 1.00 63.31 575 THR A O 1
ATOM 4679 N N . GLY A 1 576 ? -16.193 7.827 -1.361 1.00 59.66 576 GLY A N 1
ATOM 4680 C CA . GLY A 1 576 ? -16.623 8.127 -2.718 1.00 59.66 576 GLY A CA 1
ATOM 4681 C C . GLY A 1 576 ? -15.397 8.389 -3.595 1.00 59.66 576 GLY A C 1
ATOM 4682 O O . GLY A 1 576 ? -14.332 8.728 -3.073 1.00 59.66 576 GLY A O 1
ATOM 4683 N N . PRO A 1 577 ? -15.514 8.247 -4.921 1.00 51.75 577 PRO A N 1
ATOM 4684 C CA . PRO A 1 577 ? -14.359 8.347 -5.793 1.00 51.75 577 PRO A CA 1
ATOM 4685 C C . PRO A 1 577 ? -13.710 9.733 -5.763 1.00 51.75 577 PRO A C 1
ATOM 4687 O O . PRO A 1 577 ? -12.537 9.808 -6.103 1.00 51.75 577 PRO A O 1
ATOM 4690 N N . LEU A 1 578 ? -14.413 10.816 -5.370 1.00 55.12 578 LEU A N 1
ATOM 4691 C CA . LEU A 1 578 ? -13.843 12.171 -5.472 1.00 55.12 578 LEU A CA 1
ATOM 4692 C C . LEU A 1 578 ? -14.246 13.217 -4.397 1.00 55.12 578 LEU A C 1
ATOM 4694 O O . LEU A 1 578 ? -13.517 14.198 -4.289 1.00 55.12 578 LEU A O 1
ATOM 4698 N N . ALA A 1 579 ? -15.319 13.077 -3.589 1.00 61.53 579 ALA A N 1
ATOM 4699 C CA . ALA A 1 579 ? -15.783 14.207 -2.742 1.00 61.53 579 ALA A CA 1
ATOM 4700 C C . ALA A 1 579 ? -16.169 13.917 -1.276 1.00 61.53 579 ALA A C 1
ATOM 4702 O O . ALA A 1 579 ? -16.028 14.813 -0.445 1.00 61.53 579 ALA A O 1
ATOM 4703 N N . HIS A 1 580 ? -16.642 12.717 -0.924 1.00 73.06 580 HIS A N 1
ATOM 4704 C CA . HIS A 1 580 ? -17.171 12.457 0.423 1.00 73.06 580 HIS A CA 1
ATOM 4705 C C . HIS A 1 580 ? -16.623 11.172 1.037 1.00 73.06 580 HIS A C 1
ATOM 4707 O O . HIS A 1 580 ? -16.389 10.169 0.353 1.00 73.06 580 HIS A O 1
ATOM 4713 N N . TRP A 1 581 ? -16.460 11.204 2.354 1.00 76.94 581 TRP A N 1
ATOM 4714 C CA . TRP A 1 581 ? -16.123 10.064 3.189 1.00 76.94 581 TRP A CA 1
ATOM 4715 C C . TRP A 1 581 ? -17.332 9.690 4.026 1.00 76.94 581 TRP A C 1
ATOM 4717 O O . TRP A 1 581 ? -17.891 10.540 4.712 1.00 76.94 581 TRP A O 1
ATOM 4727 N N . TYR A 1 582 ? -17.728 8.424 3.966 1.00 79.00 582 TYR A N 1
ATOM 4728 C CA . TYR A 1 582 ? -18.885 7.904 4.682 1.00 79.00 582 TYR A CA 1
ATOM 4729 C C . TYR A 1 582 ? -18.441 6.861 5.694 1.00 79.00 582 TYR A C 1
ATOM 4731 O O . TYR A 1 582 ? -17.637 5.976 5.387 1.00 79.00 582 TYR A O 1
ATOM 4739 N N . LEU A 1 583 ? -19.045 6.906 6.874 1.00 79.94 583 LEU A N 1
ATOM 4740 C CA . LEU A 1 583 ? -19.022 5.795 7.810 1.00 79.94 583 LEU A CA 1
ATOM 4741 C C . LEU A 1 583 ? -20.394 5.123 7.799 1.00 79.94 583 LEU A C 1
ATOM 4743 O O . LEU A 1 583 ? -21.397 5.742 8.147 1.00 79.94 583 LEU A O 1
ATOM 4747 N N . LEU A 1 584 ? -20.434 3.853 7.410 1.00 79.75 584 LEU A N 1
ATOM 4748 C CA . LEU A 1 584 ? -21.633 3.021 7.467 1.00 79.75 584 LEU A CA 1
ATOM 4749 C C . LEU A 1 584 ? -21.645 2.162 8.726 1.00 79.75 584 LEU A C 1
ATOM 4751 O O . LEU A 1 584 ? -20.608 1.610 9.096 1.00 79.75 584 LEU A O 1
ATOM 4755 N N . GLY A 1 585 ? -22.821 1.996 9.324 1.00 78.69 585 GLY A N 1
ATOM 4756 C CA . GLY A 1 585 ? -23.079 1.088 10.438 1.00 78.69 585 GLY A CA 1
ATOM 4757 C C . GLY A 1 585 ? -23.902 -0.115 9.994 1.00 78.69 585 GLY A C 1
ATOM 4758 O O . GLY A 1 585 ? -24.916 0.037 9.318 1.00 78.69 585 GLY A O 1
ATOM 4759 N N . TYR A 1 586 ? -23.463 -1.308 10.381 1.00 76.00 586 TYR A N 1
ATOM 4760 C CA . TYR A 1 586 ? -24.197 -2.566 10.281 1.00 76.00 586 TYR A CA 1
ATOM 4761 C C . TYR A 1 586 ? -24.516 -3.008 11.703 1.00 76.00 586 TYR A C 1
ATOM 4763 O O . TYR A 1 586 ? -23.590 -3.270 12.473 1.00 76.00 586 TYR A O 1
ATOM 4771 N N . TRP A 1 587 ? -25.797 -3.094 12.048 1.00 76.62 587 TRP A N 1
ATOM 4772 C CA . TRP A 1 587 ? -26.241 -3.388 13.408 1.00 76.62 587 TRP A CA 1
ATOM 4773 C C . TRP A 1 587 ? -26.826 -4.795 13.511 1.00 76.62 587 TRP A C 1
ATOM 4775 O O . TRP A 1 587 ? -27.573 -5.261 12.650 1.00 76.62 587 TRP A O 1
ATOM 4785 N N . HIS A 1 588 ? -26.472 -5.502 14.580 1.00 71.00 588 HIS A N 1
ATOM 4786 C CA . HIS A 1 588 ? -26.884 -6.895 14.783 1.00 71.00 588 HIS A CA 1
ATOM 4787 C C . HIS A 1 588 ? -28.355 -7.078 15.198 1.00 71.00 588 HIS A C 1
ATOM 4789 O O . HIS A 1 588 ? -28.856 -8.203 15.174 1.00 71.00 588 HIS A O 1
ATOM 4795 N N . ASP A 1 589 ? -29.044 -5.995 15.557 1.00 69.31 589 ASP A N 1
ATOM 4796 C CA . ASP A 1 589 ? -30.449 -5.966 15.986 1.00 69.31 589 ASP A CA 1
ATOM 4797 C C . ASP A 1 589 ? -31.453 -6.071 14.822 1.00 69.31 589 ASP A C 1
ATOM 4799 O O . ASP A 1 589 ? -32.665 -6.038 15.029 1.00 69.31 589 ASP A O 1
ATOM 4803 N N . GLY A 1 590 ? -30.961 -6.260 13.594 1.00 64.62 590 GLY A N 1
ATOM 4804 C CA . GLY A 1 590 ? -31.797 -6.447 12.410 1.00 64.62 590 GLY A CA 1
ATOM 4805 C C . GLY A 1 590 ? -32.174 -5.148 11.706 1.00 64.62 590 GLY A C 1
ATOM 4806 O O . GLY A 1 590 ? -32.862 -5.207 10.686 1.00 64.62 590 GLY A O 1
ATOM 4807 N N . HIS A 1 591 ? -31.715 -3.990 12.191 1.00 70.38 591 HIS A N 1
ATOM 4808 C CA . HIS A 1 591 ? -31.862 -2.750 11.443 1.00 70.38 591 HIS A CA 1
ATOM 4809 C C . HIS A 1 591 ? -31.115 -2.818 10.108 1.00 70.38 591 HIS A C 1
ATOM 4811 O O . HIS A 1 591 ? -30.040 -3.412 9.988 1.00 70.38 591 HIS A O 1
ATOM 4817 N N . ALA A 1 592 ? -31.710 -2.200 9.085 1.00 72.44 592 ALA A N 1
ATOM 4818 C CA . ALA A 1 592 ? -31.021 -1.997 7.822 1.00 72.44 592 ALA A CA 1
ATOM 4819 C C . ALA A 1 592 ? -29.739 -1.193 8.085 1.00 72.44 592 ALA A C 1
ATOM 4821 O O . ALA A 1 592 ? -29.752 -0.310 8.950 1.00 72.44 592 ALA A O 1
ATOM 4822 N N . PRO A 1 593 ? -28.643 -1.467 7.360 1.00 75.69 593 PRO A N 1
ATOM 4823 C CA . PRO A 1 593 ? -27.448 -0.666 7.527 1.00 75.69 593 PRO A CA 1
ATOM 4824 C C . PRO A 1 593 ? -27.754 0.806 7.248 1.00 75.69 593 PRO A C 1
ATOM 4826 O O . PRO A 1 593 ? -28.490 1.134 6.314 1.00 75.69 593 PRO A O 1
ATOM 4829 N N . GLU A 1 594 ? -27.157 1.685 8.036 1.00 79.69 594 GLU A N 1
ATOM 4830 C CA . GLU A 1 594 ? -27.408 3.120 7.970 1.00 79.69 594 GLU A CA 1
ATOM 4831 C C . GLU A 1 594 ? -26.110 3.902 7.776 1.00 79.69 594 GLU A C 1
ATOM 4833 O O . GLU A 1 594 ? -25.011 3.446 8.116 1.00 79.69 594 GLU A O 1
ATOM 4838 N N . SER A 1 595 ? -26.240 5.106 7.232 1.00 81.94 595 SER A N 1
ATOM 4839 C CA . SER A 1 595 ? -25.132 6.048 7.160 1.00 81.94 595 SER A CA 1
ATOM 4840 C C . SER A 1 595 ? -25.004 6.793 8.475 1.00 81.94 595 SER A C 1
ATOM 4842 O O . SER A 1 595 ? -25.888 7.553 8.870 1.00 81.94 595 SER A O 1
ATOM 4844 N N . LEU A 1 596 ? -23.884 6.581 9.157 1.00 83.38 596 LEU A N 1
ATOM 4845 C CA . LEU A 1 596 ? -23.643 7.146 10.476 1.00 83.38 596 LEU A CA 1
ATOM 4846 C C . LEU A 1 596 ? -23.227 8.608 10.375 1.00 83.38 596 LEU A C 1
ATOM 4848 O O . LEU A 1 596 ? -23.818 9.459 11.030 1.00 83.38 596 LEU A O 1
ATOM 4852 N N . LEU A 1 597 ? -22.230 8.894 9.541 1.00 85.38 597 LEU A N 1
ATOM 4853 C CA . LEU A 1 597 ? -21.694 10.236 9.341 1.00 85.38 597 LEU A CA 1
ATOM 4854 C C . LEU A 1 597 ? -21.072 10.370 7.952 1.00 85.38 597 LEU A C 1
ATOM 4856 O O . LEU A 1 597 ? -20.684 9.379 7.323 1.00 85.38 597 LEU A O 1
ATOM 4860 N N . MET A 1 598 ? -20.976 11.617 7.501 1.00 85.31 598 MET A N 1
ATOM 4861 C CA . MET A 1 598 ? -20.325 11.998 6.257 1.00 85.31 598 MET A CA 1
ATOM 4862 C C . MET A 1 598 ? -19.400 13.182 6.523 1.00 85.31 598 MET A C 1
ATOM 4864 O O . MET A 1 598 ? -19.840 14.200 7.055 1.00 85.31 598 MET A O 1
ATOM 4868 N N . GLU A 1 599 ? -18.142 13.069 6.111 1.00 81.75 599 GLU A N 1
ATOM 4869 C CA . GLU A 1 599 ? -17.258 14.219 5.953 1.00 81.75 599 GLU A CA 1
ATOM 4870 C C . GLU A 1 599 ? -17.183 14.569 4.465 1.00 81.75 599 GLU A C 1
ATOM 4872 O O . GLU A 1 599 ? -16.897 13.717 3.620 1.00 81.75 599 GLU A O 1
ATOM 4877 N N . THR A 1 600 ? -17.422 15.834 4.130 1.00 71.69 600 THR A N 1
ATOM 4878 C CA . THR A 1 600 ? -17.045 16.348 2.813 1.00 71.69 600 THR A CA 1
ATOM 4879 C C . THR A 1 600 ? -15.538 16.497 2.805 1.00 71.69 600 THR A C 1
ATOM 4881 O O . THR A 1 600 ? -14.996 17.302 3.562 1.00 71.69 600 THR A O 1
ATOM 4884 N N . ALA A 1 601 ? -14.866 15.719 1.962 1.00 63.53 601 ALA A N 1
ATOM 4885 C CA . ALA A 1 601 ? -13.421 15.718 1.917 1.00 63.53 601 ALA A CA 1
ATOM 4886 C C . ALA A 1 601 ? -12.919 17.161 1.691 1.00 63.53 601 ALA A C 1
ATOM 4888 O O . ALA A 1 601 ? -13.508 17.910 0.900 1.00 63.53 601 ALA A O 1
ATOM 4889 N N . PRO A 1 602 ? -11.828 17.583 2.356 1.00 53.72 602 PRO A N 1
ATOM 4890 C CA . PRO A 1 602 ? -11.320 18.958 2.254 1.00 53.72 602 PRO A CA 1
ATOM 4891 C C . PRO A 1 602 ? -11.018 19.352 0.794 1.00 53.72 602 PRO A C 1
ATOM 4893 O O . PRO A 1 602 ? -11.106 20.519 0.384 1.00 53.72 602 PRO A O 1
ATOM 4896 N N . TRP A 1 603 ? -10.751 18.350 -0.040 1.00 54.72 603 TRP A N 1
ATOM 4897 C CA . TRP A 1 603 ? -10.728 18.445 -1.488 1.00 54.72 603 TRP A CA 1
ATOM 4898 C C . TRP A 1 603 ? -12.165 18.547 -2.041 1.00 54.72 603 TRP A C 1
ATOM 4900 O O . TRP A 1 603 ? -12.769 17.561 -2.436 1.00 54.72 603 TRP A O 1
ATOM 4910 N N . LYS A 1 604 ? -12.702 19.774 -2.123 1.00 49.44 604 LYS A N 1
ATOM 4911 C CA . LYS A 1 604 ? -13.822 20.155 -3.014 1.00 49.44 604 LYS A CA 1
ATOM 4912 C C . LYS A 1 604 ? -13.569 19.726 -4.474 1.00 49.44 604 LYS A C 1
ATOM 4914 O O . LYS A 1 604 ? -13.149 20.557 -5.277 1.00 49.44 604 LYS A O 1
ATOM 4919 N N . MET A 1 605 ? -13.727 18.456 -4.814 1.00 48.16 605 MET A N 1
ATOM 4920 C CA . MET A 1 605 ? -13.956 18.056 -6.197 1.00 48.16 605 MET A CA 1
ATOM 4921 C C . MET A 1 605 ? -15.454 18.197 -6.478 1.00 48.16 605 MET A C 1
ATOM 4923 O O . MET A 1 605 ? -16.259 17.984 -5.566 1.00 48.16 605 MET A O 1
ATOM 4927 N N . PRO A 1 606 ? -15.863 18.586 -7.695 1.00 52.12 606 PRO A N 1
ATOM 4928 C CA . PRO A 1 606 ? -17.271 18.536 -8.053 1.00 52.12 606 PRO A CA 1
ATOM 4929 C C . PRO A 1 606 ? -17.770 17.097 -7.880 1.00 52.12 606 PRO A C 1
ATOM 4931 O O . PRO A 1 606 ? -17.178 16.163 -8.424 1.00 52.12 606 PRO A O 1
ATOM 4934 N N . ALA A 1 607 ? -18.827 16.922 -7.082 1.00 55.41 607 ALA A N 1
ATOM 4935 C CA . ALA A 1 607 ? -19.445 15.619 -6.874 1.00 55.41 607 ALA A CA 1
ATOM 4936 C C . ALA A 1 607 ? -19.817 15.014 -8.235 1.00 55.41 607 ALA A C 1
ATOM 4938 O O . ALA A 1 607 ? -20.369 15.698 -9.103 1.00 55.41 607 ALA A O 1
ATOM 4939 N N . HIS A 1 608 ? -19.497 13.737 -8.441 1.00 56.09 608 HIS A N 1
ATOM 4940 C CA . HIS A 1 608 ? -19.814 13.085 -9.705 1.00 56.09 608 HIS A CA 1
ATOM 4941 C C . HIS A 1 608 ? -21.347 13.002 -9.853 1.00 56.09 608 HIS A C 1
ATOM 4943 O O . HIS A 1 608 ? -22.012 12.620 -8.892 1.00 56.09 608 HIS A O 1
ATOM 4949 N N . PRO A 1 609 ? -21.947 13.248 -11.035 1.00 59.03 609 PRO A N 1
ATOM 4950 C CA . PRO A 1 609 ? -23.410 13.242 -11.207 1.00 59.03 609 PRO A CA 1
ATOM 4951 C C . PRO A 1 609 ? -24.104 11.921 -10.829 1.00 59.03 609 PRO A C 1
ATOM 4953 O O . PRO A 1 609 ? -25.319 11.868 -10.668 1.00 59.03 609 PRO A O 1
ATOM 4956 N N . ARG A 1 610 ? -23.329 10.833 -10.734 1.00 58.69 610 ARG A N 1
ATOM 4957 C CA . ARG A 1 610 ? -23.791 9.494 -10.326 1.00 58.69 610 ARG A CA 1
ATOM 4958 C C . ARG A 1 610 ? -23.555 9.173 -8.846 1.00 58.69 610 ARG A C 1
ATOM 4960 O O . ARG A 1 610 ? -23.994 8.116 -8.402 1.00 58.69 610 ARG A O 1
ATOM 4967 N N . GLU A 1 611 ? -22.865 10.033 -8.097 1.00 61.88 611 GLU A N 1
ATOM 4968 C CA . GLU A 1 611 ? -22.692 9.858 -6.656 1.00 61.88 611 GLU A CA 1
ATOM 4969 C C . GLU A 1 611 ? -24.043 10.086 -5.969 1.00 61.88 611 GLU A C 1
ATOM 4971 O O . GLU A 1 611 ? -24.514 11.213 -5.825 1.00 61.88 611 GLU A O 1
ATOM 4976 N N . LYS A 1 612 ? -24.703 8.996 -5.573 1.00 66.81 612 LYS A N 1
ATOM 4977 C CA . LYS A 1 612 ? -25.894 9.076 -4.729 1.00 66.81 612 LYS A CA 1
ATOM 4978 C C . LYS A 1 612 ? -25.438 9.263 -3.287 1.00 66.81 612 LYS A C 1
ATOM 4980 O O . LYS A 1 612 ? -24.831 8.354 -2.724 1.00 66.81 612 LYS A O 1
ATOM 4985 N N . LEU A 1 613 ? -25.749 10.420 -2.700 1.00 67.00 613 LEU A N 1
ATOM 4986 C CA . LEU A 1 613 ? -25.556 10.644 -1.268 1.00 67.00 613 LEU A CA 1
ATOM 4987 C C . LEU A 1 613 ? -26.336 9.582 -0.488 1.00 67.00 613 LEU A C 1
ATOM 4989 O O . LEU A 1 613 ? -27.529 9.381 -0.728 1.00 67.00 613 LEU A O 1
ATOM 4993 N N . LEU A 1 614 ? -25.675 8.927 0.462 1.00 71.06 614 LEU A N 1
ATOM 4994 C CA . LEU A 1 614 ? -26.274 7.867 1.271 1.00 71.06 614 LEU A CA 1
ATOM 4995 C C . LEU A 1 614 ? -27.129 8.452 2.413 1.00 71.06 614 LEU A C 1
ATOM 4997 O O . LEU A 1 614 ? -26.852 8.204 3.573 1.00 71.06 614 LEU A O 1
ATOM 5001 N N . GLN A 1 615 ? -28.127 9.283 2.113 1.00 70.88 615 GLN A N 1
ATOM 5002 C CA . GLN A 1 615 ? -28.964 9.968 3.114 1.00 70.88 615 GLN A CA 1
ATOM 5003 C C . GLN A 1 615 ? -30.112 9.083 3.647 1.00 70.88 615 GLN A C 1
ATOM 5005 O O . GLN A 1 615 ? -30.580 8.207 2.916 1.00 70.88 615 GLN A O 1
ATOM 5010 N N . PRO A 1 616 ? -30.638 9.357 4.860 1.00 80.94 616 PRO A N 1
ATOM 5011 C CA . PRO A 1 616 ? -30.203 10.386 5.818 1.00 80.94 616 PRO A CA 1
ATOM 5012 C C . PRO A 1 616 ? -28.948 9.989 6.620 1.00 80.94 616 PRO A C 1
ATOM 5014 O O . PRO A 1 616 ? -28.717 8.808 6.857 1.00 80.94 616 PRO A O 1
ATOM 5017 N N . MET A 1 617 ? -28.154 10.978 7.056 1.00 86.19 617 MET A N 1
ATOM 5018 C CA . MET A 1 617 ? -27.107 10.766 8.073 1.00 86.19 617 MET A CA 1
ATOM 5019 C C . MET A 1 617 ? -27.716 10.700 9.475 1.00 86.19 617 MET A C 1
ATOM 5021 O O . MET A 1 617 ? -28.557 11.538 9.815 1.00 86.19 617 MET A O 1
ATOM 5025 N N . ARG A 1 618 ? -27.243 9.764 10.304 1.00 86.50 618 ARG A N 1
ATOM 5026 C CA . ARG A 1 618 ? -27.598 9.702 11.730 1.00 86.50 618 ARG A CA 1
ATOM 5027 C C . ARG A 1 618 ? -27.014 10.874 12.520 1.00 86.50 618 ARG A C 1
ATOM 5029 O O . ARG A 1 618 ? -27.716 11.470 13.335 1.00 86.50 618 ARG A O 1
ATOM 5036 N N . TRP A 1 619 ? -25.755 11.212 12.261 1.00 90.50 619 TRP A N 1
ATOM 5037 C CA . TRP A 1 619 ? -25.010 12.229 12.993 1.00 90.50 619 TRP A CA 1
ATOM 5038 C C . TRP A 1 619 ? -24.373 13.272 12.079 1.00 90.50 619 TRP A C 1
ATOM 5040 O O . TRP A 1 619 ? -23.978 12.987 10.947 1.00 90.50 619 TRP A O 1
ATOM 5050 N N . ASP A 1 620 ? -24.239 14.484 12.611 1.00 89.38 620 ASP A N 1
ATOM 5051 C CA . ASP A 1 620 ? -23.581 15.603 11.949 1.00 89.38 620 ASP A CA 1
ATOM 5052 C C . ASP A 1 620 ? -22.103 15.625 12.331 1.00 89.38 620 ASP A C 1
ATOM 5054 O O . ASP A 1 620 ? -21.739 15.729 13.505 1.00 89.38 620 ASP A O 1
ATOM 5058 N N . TRP A 1 621 ? -21.234 15.525 11.329 1.00 90.12 621 TRP A N 1
ATOM 5059 C CA . TRP A 1 621 ? -19.800 15.609 11.553 1.00 90.12 621 TRP A CA 1
ATOM 5060 C C . TRP A 1 621 ? -19.384 17.056 11.893 1.00 90.12 621 TRP A C 1
ATOM 5062 O O . TRP A 1 621 ? -19.812 17.984 11.201 1.00 90.12 621 TRP A O 1
ATOM 5072 N N . PRO A 1 622 ? -18.554 17.285 12.931 1.00 87.44 622 PRO A N 1
ATOM 5073 C CA . PRO A 1 622 ? -18.063 18.617 13.272 1.00 87.44 622 PRO A CA 1
ATOM 5074 C C . PRO A 1 622 ? -17.263 19.257 12.136 1.00 87.44 622 PRO A C 1
ATOM 5076 O O . PRO A 1 622 ? -16.321 18.664 11.613 1.00 87.44 622 PRO A O 1
ATOM 5079 N N . GLU A 1 623 ? -17.579 20.508 11.803 1.00 81.38 623 GLU A N 1
ATOM 5080 C CA . GLU A 1 623 ? -16.816 21.257 10.803 1.00 81.38 623 GLU A CA 1
ATOM 5081 C C . GLU A 1 623 ? -15.337 21.392 11.201 1.00 81.38 623 GLU A C 1
ATOM 5083 O O . GLU A 1 623 ? -15.007 21.635 12.364 1.00 81.38 623 GLU A O 1
ATOM 5088 N N . ASN A 1 624 ? -14.447 21.333 10.205 1.00 78.94 624 ASN A N 1
ATOM 5089 C CA . ASN A 1 624 ? -12.992 21.530 10.322 1.00 78.94 624 ASN A CA 1
ATOM 5090 C C . ASN A 1 624 ? -12.215 20.418 11.046 1.00 78.94 624 ASN A C 1
ATOM 5092 O O . ASN A 1 624 ? -10.988 20.487 11.107 1.00 78.94 624 ASN A O 1
ATOM 5096 N N . PHE A 1 625 ? -12.879 19.382 11.562 1.00 84.00 625 PHE A N 1
ATOM 5097 C CA . PHE A 1 625 ? -12.190 18.194 12.060 1.00 84.00 625 PHE A CA 1
ATOM 5098 C C . PHE A 1 625 ? -12.039 17.175 10.931 1.00 84.00 625 PHE A C 1
ATOM 5100 O O . PHE A 1 625 ? -13.037 16.848 10.301 1.00 84.00 625 PHE A O 1
ATOM 5107 N N . PRO A 1 626 ? -10.837 16.642 10.674 1.00 78.25 626 PRO A N 1
ATOM 5108 C CA . PRO A 1 626 ? -10.668 15.607 9.666 1.00 78.25 626 PRO A CA 1
ATOM 5109 C C . PRO A 1 626 ? -11.018 14.230 10.236 1.00 78.25 626 PRO A C 1
ATOM 5111 O O . PRO A 1 626 ? -10.573 13.857 11.325 1.00 78.25 626 PRO A O 1
ATOM 5114 N N . LEU A 1 627 ? -11.784 13.443 9.491 1.00 78.00 627 LEU A N 1
ATOM 5115 C CA . LEU A 1 627 ? -12.171 12.082 9.858 1.00 78.00 627 LEU A CA 1
ATOM 5116 C C . LEU A 1 627 ? -11.078 11.060 9.493 1.00 78.00 627 LEU A C 1
ATOM 5118 O O . LEU A 1 627 ? -10.898 10.093 10.226 1.00 78.00 627 LEU A O 1
ATOM 5122 N N . GLU A 1 628 ? -10.294 11.291 8.428 1.00 72.56 628 GLU A N 1
ATOM 5123 C CA . GLU A 1 628 ? -9.192 10.405 7.976 1.00 72.56 628 GLU A CA 1
ATOM 5124 C C . GLU A 1 628 ? -8.193 10.003 9.064 1.00 72.56 628 GLU A C 1
ATOM 5126 O O . GLU A 1 628 ? -7.845 8.825 9.160 1.00 72.56 628 GLU A O 1
ATOM 5131 N N . PRO A 1 629 ? -7.654 10.960 9.846 1.00 69.88 629 PRO A N 1
ATOM 5132 C CA . PRO A 1 629 ? -6.646 10.665 10.848 1.00 69.88 629 PRO A CA 1
ATOM 5133 C C . PRO A 1 629 ? -7.287 10.308 12.192 1.00 69.88 629 PRO A C 1
ATOM 5135 O O . PRO A 1 629 ? -6.578 10.213 13.189 1.00 69.88 629 PRO A O 1
ATOM 5138 N N . SER A 1 630 ? -8.611 10.151 12.255 1.00 77.81 630 SER A N 1
ATOM 5139 C CA . SER A 1 630 ? -9.323 9.891 13.499 1.00 77.81 630 SER A CA 1
ATOM 5140 C C . SER A 1 630 ? -9.419 8.397 13.784 1.00 77.81 630 SER A C 1
ATOM 5142 O O . SER A 1 630 ? -9.586 7.569 12.888 1.00 77.81 630 SER A O 1
ATOM 5144 N N . SER A 1 631 ? -9.332 8.033 15.061 1.00 76.44 631 SER A N 1
ATOM 5145 C CA . SER A 1 631 ? -9.654 6.672 15.492 1.00 76.44 631 SER A CA 1
ATOM 5146 C C . SER A 1 631 ? -11.158 6.596 15.707 1.00 76.44 631 SER A C 1
ATOM 5148 O O . SER A 1 631 ? -11.744 7.575 16.170 1.00 76.44 631 SER A O 1
ATOM 5150 N N . ILE A 1 632 ? -11.773 5.450 15.385 1.00 77.00 632 ILE A N 1
ATOM 5151 C CA . ILE A 1 632 ? -13.222 5.208 15.521 1.00 77.00 632 ILE A CA 1
ATOM 5152 C C . ILE A 1 632 ? -13.460 3.960 16.385 1.00 77.00 632 ILE A C 1
ATOM 5154 O O . ILE A 1 632 ? -12.847 2.919 16.148 1.00 77.00 632 ILE A O 1
ATOM 5158 N N . LEU A 1 633 ? -14.351 4.068 17.373 1.00 78.19 633 LEU A N 1
ATOM 5159 C CA . LEU A 1 633 ? -14.828 2.958 18.191 1.00 78.19 633 LEU A CA 1
ATOM 5160 C C . LEU A 1 633 ? -16.346 3.043 18.291 1.00 78.19 633 LEU A C 1
ATOM 5162 O O . LEU A 1 633 ? -16.894 4.003 18.825 1.00 78.19 633 LEU A O 1
ATOM 5166 N N . ALA A 1 634 ? -17.024 2.016 17.797 1.00 74.00 634 ALA A N 1
ATOM 5167 C CA . ALA A 1 634 ? -18.453 1.877 18.000 1.00 74.00 634 ALA A CA 1
ATOM 5168 C C . ALA A 1 634 ? -18.738 1.056 19.253 1.00 74.00 634 ALA A C 1
ATOM 5170 O O . ALA A 1 634 ? -18.051 0.077 19.551 1.00 74.00 634 ALA A O 1
ATOM 5171 N N . ASP A 1 635 ? -19.781 1.451 19.958 1.00 75.81 635 ASP A N 1
ATOM 5172 C CA . ASP A 1 635 ? -20.146 0.923 21.258 1.00 75.81 635 ASP A CA 1
ATOM 5173 C C . ASP A 1 635 ? -21.663 1.012 21.369 1.00 75.81 635 ASP A C 1
ATOM 5175 O O . ASP A 1 635 ? -22.215 2.094 21.548 1.00 75.81 635 ASP A O 1
ATOM 5179 N N . GLU A 1 636 ? -22.345 -0.117 21.171 1.00 76.75 636 GLU A N 1
ATOM 5180 C CA . GLU A 1 636 ? -23.805 -0.125 21.056 1.00 76.75 636 GLU A CA 1
ATOM 5181 C C . GLU A 1 636 ? -24.284 0.815 19.955 1.00 76.75 636 GLU A C 1
ATOM 5183 O O . GLU A 1 636 ? -23.794 0.749 18.829 1.00 76.75 636 GLU A O 1
ATOM 5188 N N . GLN A 1 637 ? -25.251 1.666 20.271 1.00 75.56 637 GLN A N 1
ATOM 5189 C CA . GLN A 1 637 ? -25.782 2.673 19.365 1.00 75.56 637 GLN A CA 1
ATOM 5190 C C . GLN A 1 637 ? -25.041 4.014 19.473 1.00 75.56 637 GLN A C 1
ATOM 5192 O O . GLN A 1 637 ? -25.539 5.027 18.979 1.00 75.56 637 GLN A O 1
ATOM 5197 N N . ALA A 1 638 ? -23.877 4.028 20.123 1.00 83.56 638 ALA A N 1
ATOM 5198 C CA . ALA A 1 638 ? -23.006 5.183 20.221 1.00 83.56 638 ALA A CA 1
ATOM 5199 C C . ALA A 1 638 ? -21.753 5.014 19.355 1.00 83.56 638 ALA A C 1
ATOM 5201 O O . ALA A 1 638 ? -21.261 3.908 19.095 1.00 83.56 638 ALA A O 1
ATOM 5202 N N . LEU A 1 639 ? -21.214 6.149 18.924 1.00 84.75 639 LEU A N 1
ATOM 5203 C CA . LEU A 1 639 ? -19.942 6.227 18.230 1.00 84.75 639 LEU A CA 1
ATOM 5204 C C . LEU A 1 639 ? -18.997 7.132 19.004 1.00 84.75 639 LEU A C 1
ATOM 5206 O O . LEU A 1 639 ? -19.328 8.261 19.361 1.00 84.75 639 LEU A O 1
ATOM 5210 N N . TRP A 1 640 ? -17.787 6.643 19.207 1.00 87.31 640 TRP A N 1
ATOM 5211 C CA . TRP A 1 640 ? -16.689 7.411 19.751 1.00 87.31 640 TRP A CA 1
ATOM 5212 C C . TRP A 1 640 ? -15.699 7.683 18.630 1.00 87.31 640 TRP A C 1
ATOM 5214 O O . TRP A 1 640 ? -15.313 6.769 17.895 1.00 87.31 640 TRP A O 1
ATOM 5224 N N . VAL A 1 641 ? -15.247 8.930 18.519 1.00 87.06 641 VAL A N 1
ATOM 5225 C CA . VAL A 1 641 ? -14.220 9.320 17.547 1.00 87.06 641 VAL A CA 1
ATOM 5226 C C . VAL A 1 641 ? -13.149 10.154 18.236 1.00 87.06 641 VAL A C 1
ATOM 5228 O O . VAL A 1 641 ? -13.446 11.209 18.784 1.00 87.06 641 VAL A O 1
ATOM 5231 N N . LEU A 1 642 ? -11.899 9.689 18.236 1.00 86.38 642 LEU A N 1
ATOM 5232 C CA . LEU A 1 642 ? -10.776 10.442 18.796 1.00 86.38 642 LEU A CA 1
ATOM 5233 C C . LEU A 1 642 ? -10.022 11.143 17.661 1.00 86.38 642 LEU A C 1
ATOM 5235 O O . LEU A 1 642 ? -9.333 10.489 16.875 1.00 86.38 642 LEU A O 1
ATOM 5239 N N . CYS A 1 643 ? -10.148 12.470 17.602 1.00 87.50 643 CYS A N 1
ATOM 5240 C CA . CYS A 1 643 ? -9.499 13.316 16.604 1.00 87.50 643 CYS A CA 1
ATOM 5241 C C . CYS A 1 643 ? -8.217 13.931 17.186 1.00 87.50 643 CYS A C 1
ATOM 5243 O O . CYS A 1 643 ? -8.300 14.677 18.172 1.00 87.50 643 CYS A O 1
ATOM 5245 N N . PRO A 1 644 ? -7.032 13.675 16.609 1.00 85.44 644 PRO A N 1
ATOM 5246 C CA . PRO A 1 644 ? -5.799 14.294 17.078 1.00 85.44 644 PRO A CA 1
ATOM 5247 C C . PRO A 1 644 ? -5.787 15.798 16.761 1.00 85.44 644 PRO A C 1
ATOM 5249 O O . PRO A 1 644 ? -6.306 16.240 15.736 1.00 85.44 644 PRO A O 1
ATOM 5252 N N . ARG A 1 645 ? -5.165 16.605 17.630 1.00 86.12 645 ARG A N 1
ATOM 5253 C CA . ARG A 1 645 ? -4.953 18.043 17.379 1.00 86.12 645 ARG A CA 1
ATOM 5254 C C . ARG A 1 645 ? -4.026 18.272 16.192 1.00 86.12 645 ARG A C 1
ATOM 5256 O O . ARG A 1 645 ? -4.230 19.212 15.433 1.00 86.12 645 ARG A O 1
ATOM 5263 N N . LYS A 1 646 ? -2.991 17.441 16.081 1.00 83.12 646 LYS A N 1
ATOM 5264 C CA . LYS A 1 646 ? -2.001 17.482 15.009 1.00 83.12 646 LYS A CA 1
ATOM 5265 C C . LYS A 1 646 ? -2.258 16.334 14.052 1.00 83.12 646 LYS A C 1
ATOM 5267 O O . LYS A 1 646 ? -2.284 15.178 14.459 1.00 83.12 646 LYS A O 1
ATOM 5272 N N . THR A 1 647 ? -2.424 16.662 12.783 1.00 74.38 647 THR A N 1
ATOM 5273 C CA . THR A 1 647 ? -2.632 15.696 11.707 1.00 74.38 647 THR A CA 1
ATOM 5274 C C . THR A 1 647 ? -1.452 15.724 10.759 1.00 74.38 647 THR A C 1
ATOM 5276 O O . THR A 1 647 ? -0.931 16.797 10.447 1.00 74.38 647 THR A O 1
ATOM 5279 N N . TYR A 1 648 ? -1.058 14.554 10.276 1.00 67.62 648 TYR A N 1
ATOM 5280 C CA . TYR A 1 648 ? 0.050 14.376 9.348 1.00 67.62 648 TYR A CA 1
ATOM 5281 C C . TYR A 1 648 ? -0.527 13.898 8.019 1.00 67.62 648 TYR A C 1
ATOM 5283 O O . TYR A 1 648 ? -1.369 13.006 8.011 1.00 67.62 648 TYR A O 1
ATOM 5291 N N . GLN A 1 649 ? -0.130 14.520 6.907 1.00 55.69 649 GLN A N 1
ATOM 5292 C CA . GLN A 1 649 ? -0.702 14.184 5.598 1.00 55.69 649 GLN A CA 1
ATOM 5293 C C . GLN A 1 649 ? -0.175 12.856 5.036 1.00 55.69 649 GLN A C 1
ATOM 5295 O O . GLN A 1 649 ? -0.885 12.226 4.262 1.00 55.69 649 GLN A O 1
ATOM 5300 N N . ASN A 1 650 ? 1.048 12.447 5.395 1.00 55.56 650 ASN A N 1
ATOM 5301 C CA . ASN A 1 650 ? 1.658 11.157 5.046 1.00 55.56 650 ASN A CA 1
ATOM 5302 C C . ASN A 1 650 ? 2.991 10.995 5.818 1.00 55.56 650 ASN A C 1
ATOM 5304 O O . ASN A 1 650 ? 3.633 11.999 6.137 1.00 55.56 650 ASN A O 1
ATOM 5308 N N . GLN A 1 651 ? 3.461 9.767 6.040 1.00 48.88 651 GLN A N 1
ATOM 5309 C CA . GLN A 1 651 ? 4.808 9.386 6.488 1.00 48.88 651 GLN A CA 1
ATOM 5310 C C . GLN A 1 651 ? 5.928 10.107 5.735 1.00 48.88 651 GLN A C 1
ATOM 5312 O O . GLN A 1 651 ? 6.957 10.418 6.331 1.00 48.88 651 GLN A O 1
ATOM 5317 N N . MET A 1 652 ? 5.732 10.414 4.449 1.00 44.06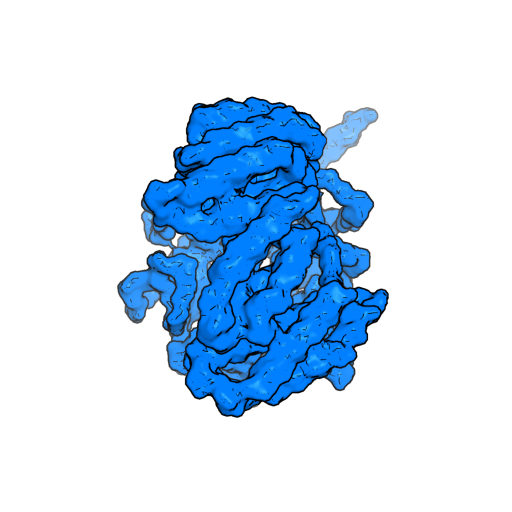 652 MET A N 1
ATOM 5318 C CA . MET A 1 652 ? 6.726 11.126 3.640 1.00 44.06 652 MET A CA 1
ATOM 5319 C C . MET A 1 652 ? 6.843 12.628 3.956 1.00 44.06 652 MET A C 1
ATOM 5321 O O . MET A 1 652 ? 7.836 13.246 3.578 1.00 44.06 652 MET A O 1
ATOM 5325 N N . PHE A 1 653 ? 5.881 13.230 4.667 1.00 53.19 653 PHE A N 1
ATOM 5326 C CA . PHE A 1 653 ? 5.868 14.667 4.961 1.00 53.19 653 PHE A CA 1
ATOM 5327 C C . PHE A 1 653 ? 5.581 14.924 6.451 1.00 53.19 653 PHE A C 1
ATOM 5329 O O . PHE A 1 653 ? 4.423 15.048 6.853 1.00 53.19 653 PHE A O 1
ATOM 5336 N N . PRO A 1 654 ? 6.617 15.072 7.297 1.00 53.09 654 PRO A N 1
ATOM 5337 C CA . PRO A 1 654 ? 6.472 15.152 8.754 1.00 53.09 654 PRO A CA 1
ATOM 5338 C C . PRO A 1 654 ? 5.881 16.477 9.267 1.00 53.09 654 PRO A C 1
ATOM 5340 O O . PRO A 1 654 ? 5.825 16.695 10.479 1.00 53.09 654 PRO A O 1
ATOM 5343 N N . GLN A 1 655 ? 5.446 17.384 8.385 1.00 62.53 655 GLN A N 1
ATOM 5344 C CA . GLN A 1 655 ? 4.846 18.646 8.807 1.00 62.53 655 GLN A CA 1
ATOM 5345 C C . GLN A 1 655 ? 3.449 18.401 9.388 1.00 62.53 655 GLN A C 1
ATOM 5347 O O . GLN A 1 655 ? 2.477 18.172 8.668 1.00 62.53 655 GLN A O 1
ATOM 5352 N N . ALA A 1 656 ? 3.363 18.473 10.716 1.00 68.88 656 ALA A N 1
ATOM 5353 C CA . ALA A 1 656 ? 2.101 18.459 11.436 1.00 68.88 656 ALA A CA 1
ATOM 5354 C C . ALA A 1 656 ? 1.269 19.698 11.074 1.00 68.88 656 ALA A C 1
ATOM 5356 O O . ALA A 1 656 ? 1.748 20.828 11.176 1.00 68.88 656 ALA A O 1
ATOM 5357 N N . ARG A 1 657 ? 0.005 19.490 10.709 1.00 77.12 657 ARG A N 1
ATOM 5358 C CA . ARG A 1 657 ? -1.000 20.553 10.584 1.00 77.12 657 ARG A CA 1
ATOM 5359 C C . ARG A 1 657 ? -1.927 20.523 11.793 1.00 77.12 657 ARG A C 1
ATOM 5361 O O . ARG A 1 657 ? -2.270 19.444 12.266 1.00 77.12 657 ARG A O 1
ATOM 5368 N N . GLU A 1 658 ? -2.349 21.692 12.267 1.00 83.44 658 GLU A N 1
ATOM 5369 C CA . GLU A 1 658 ? -3.421 21.825 13.262 1.00 83.44 658 GLU A CA 1
ATOM 5370 C C . GLU A 1 658 ? -4.695 22.285 12.537 1.00 83.44 658 GLU A C 1
ATOM 5372 O O . GLU A 1 658 ? -4.858 23.486 12.324 1.00 83.44 658 GLU A O 1
ATOM 5377 N N . PRO A 1 659 ? -5.573 21.361 12.094 1.00 77.56 659 PRO A N 1
ATOM 5378 C CA . PRO A 1 659 ? -6.761 21.713 11.308 1.00 77.56 659 PRO A CA 1
ATOM 5379 C C . PRO A 1 659 ? -7.751 22.580 12.098 1.00 77.56 659 PRO A C 1
ATOM 5381 O O . PRO A 1 659 ? -8.501 23.357 11.514 1.00 77.56 659 PRO A O 1
ATOM 5384 N N . VAL A 1 660 ? -7.711 22.490 13.432 1.00 83.62 660 VAL A N 1
ATOM 5385 C CA . VAL A 1 660 ? -8.446 23.359 14.350 1.00 83.62 660 VAL A CA 1
ATOM 5386 C C . VAL A 1 660 ? -7.470 23.929 15.372 1.00 83.62 660 VAL A C 1
ATOM 5388 O O . VAL A 1 660 ? -6.766 23.177 16.050 1.00 83.62 660 VAL A O 1
ATOM 5391 N N . LYS A 1 661 ? -7.445 25.260 15.511 1.00 84.81 661 LYS A N 1
ATOM 5392 C CA . LYS A 1 661 ? -6.658 25.941 16.543 1.00 84.81 661 LYS A CA 1
ATOM 5393 C C . LYS A 1 661 ? -7.461 26.078 17.829 1.00 84.81 661 LYS A C 1
ATOM 5395 O O . LYS A 1 661 ? -8.545 26.662 17.853 1.00 84.81 661 LYS A O 1
ATOM 5400 N N . PHE A 1 662 ? -6.884 25.579 18.912 1.00 84.31 662 PHE A N 1
ATOM 5401 C CA . PHE A 1 662 ? -7.425 25.702 20.261 1.00 84.31 662 PHE A CA 1
ATOM 5402 C C . PHE A 1 662 ? -6.539 26.635 21.077 1.00 84.31 662 PHE A C 1
ATOM 5404 O O . PHE A 1 662 ? -5.313 26.583 20.960 1.00 84.31 662 PHE A O 1
ATOM 5411 N N . SER A 1 663 ? -7.144 27.458 21.935 1.00 86.88 663 SER A N 1
ATOM 5412 C CA . SER A 1 663 ? -6.380 28.262 22.897 1.00 86.88 663 SER A CA 1
ATOM 5413 C C . SER A 1 663 ? -5.900 27.460 24.115 1.00 86.88 663 SER A C 1
ATOM 5415 O O . SER A 1 663 ? -5.141 27.987 24.920 1.00 86.88 663 SER A O 1
ATOM 5417 N N . ASP A 1 664 ? -6.357 26.215 24.282 1.00 88.56 664 ASP A N 1
ATOM 5418 C CA . ASP A 1 664 ? -5.893 25.304 25.334 1.00 88.56 664 ASP A CA 1
ATOM 5419 C C . ASP A 1 664 ? -4.783 24.351 24.852 1.00 88.56 664 ASP A C 1
ATOM 5421 O O . ASP A 1 664 ? -4.390 24.327 23.682 1.00 88.56 664 ASP A O 1
ATOM 5425 N N . ALA A 1 665 ? -4.246 23.570 25.792 1.00 87.19 665 ALA A N 1
ATOM 5426 C CA . ALA A 1 665 ? -3.150 22.630 25.570 1.00 87.19 665 ALA A CA 1
ATOM 5427 C C . ALA A 1 665 ? -3.632 21.197 25.267 1.00 87.19 665 ALA A C 1
ATOM 5429 O O . ALA A 1 665 ? -2.881 20.240 25.481 1.00 87.19 665 ALA A O 1
ATOM 5430 N N . ARG A 1 666 ? -4.874 21.018 24.782 1.00 89.50 666 ARG A N 1
ATOM 5431 C CA . ARG A 1 666 ? -5.367 19.681 24.422 1.00 89.50 666 ARG A CA 1
ATOM 5432 C C . ARG A 1 666 ? -4.494 19.088 23.320 1.00 89.50 666 ARG A C 1
ATOM 5434 O O . ARG A 1 666 ? -3.989 19.818 22.465 1.00 89.50 666 ARG A O 1
ATOM 5441 N N . GLN A 1 667 ? -4.355 17.770 23.318 1.00 88.62 667 GLN A N 1
ATOM 5442 C CA . GLN A 1 667 ? -3.637 17.017 22.282 1.00 88.62 667 GLN A CA 1
ATOM 5443 C C . GLN A 1 667 ? -4.589 16.259 21.356 1.00 88.62 667 GLN A C 1
ATOM 5445 O O . GLN A 1 667 ? -4.224 15.934 20.229 1.00 88.62 667 GLN A O 1
ATOM 5450 N N . ALA A 1 668 ? -5.822 16.016 21.797 1.00 90.00 668 ALA A N 1
ATOM 5451 C CA . ALA A 1 668 ? -6.882 15.439 20.986 1.00 90.00 668 ALA A CA 1
ATOM 5452 C C . ALA A 1 668 ? -8.255 15.962 21.433 1.00 90.00 668 ALA A C 1
ATOM 5454 O O . ALA A 1 668 ? -8.393 16.582 22.489 1.00 90.00 668 ALA A O 1
ATOM 5455 N N . THR A 1 669 ? -9.278 15.710 20.623 1.00 92.38 669 THR A N 1
ATOM 5456 C CA . THR A 1 669 ? -10.687 15.896 20.983 1.00 92.38 669 THR A CA 1
ATOM 5457 C C . THR A 1 669 ? -11.407 14.564 20.804 1.00 92.38 669 THR A C 1
ATOM 5459 O O . THR A 1 669 ? -11.356 13.978 19.726 1.00 92.38 669 THR A O 1
ATOM 5462 N N . LEU A 1 670 ? -12.048 14.077 21.865 1.00 92.69 670 LEU A N 1
ATOM 5463 C CA . LEU A 1 670 ? -12.882 12.881 21.843 1.00 92.69 670 LEU A CA 1
ATOM 5464 C C . LEU A 1 670 ? -14.330 13.290 21.576 1.00 92.69 670 LEU A C 1
ATOM 5466 O O . LEU A 1 670 ? -14.954 13.943 22.411 1.00 92.69 670 LEU A O 1
ATOM 5470 N N . PHE A 1 671 ? -14.860 12.896 20.429 1.00 93.31 671 PHE A N 1
ATOM 5471 C CA . PHE A 1 671 ? -16.265 13.046 20.099 1.00 93.31 671 PHE A CA 1
ATOM 5472 C C . PHE A 1 671 ? -17.064 11.830 20.552 1.00 93.31 671 PHE A C 1
ATOM 5474 O O . PHE A 1 671 ? -16.651 10.692 20.330 1.00 93.31 671 PHE A O 1
ATOM 5481 N N . HIS A 1 672 ? -18.213 12.093 21.163 1.00 93.31 672 HIS A N 1
ATOM 5482 C CA . HIS A 1 672 ? -19.220 11.102 21.505 1.00 93.31 672 HIS A CA 1
ATOM 5483 C C . HIS A 1 672 ? -20.507 11.430 20.758 1.00 93.31 672 HIS A C 1
ATOM 5485 O O . HIS A 1 672 ? -21.081 12.509 20.931 1.00 93.31 672 HIS A O 1
ATOM 5491 N N . PHE A 1 673 ? -20.939 10.498 19.926 1.00 90.69 673 PHE A N 1
ATOM 5492 C CA . PHE A 1 673 ? -22.201 10.545 19.215 1.00 90.69 673 PHE A CA 1
ATOM 5493 C C . PHE A 1 673 ? -23.141 9.541 19.872 1.00 90.69 673 PHE A C 1
ATOM 5495 O O . PHE A 1 673 ? -22.870 8.341 19.842 1.00 90.69 673 PHE A O 1
ATOM 5502 N N . ASP A 1 674 ? -24.224 10.021 20.474 1.00 88.50 674 ASP A N 1
ATOM 5503 C CA . ASP A 1 674 ? -25.258 9.171 21.061 1.00 88.50 674 ASP A CA 1
ATOM 5504 C C . ASP A 1 674 ? -26.531 9.175 20.206 1.00 88.50 674 ASP A C 1
ATOM 5506 O O . ASP A 1 674 ? -26.665 9.913 19.231 1.00 88.50 674 ASP A O 1
ATOM 5510 N N . SER A 1 675 ? -27.480 8.304 20.533 1.00 82.75 675 SER A N 1
ATOM 5511 C CA . SER A 1 675 ? -28.755 8.216 19.818 1.00 82.75 675 SER A CA 1
ATOM 5512 C C . SER A 1 675 ? -29.682 9.413 20.053 1.00 82.75 675 SER A C 1
ATOM 5514 O O . SER A 1 675 ? -30.680 9.538 19.349 1.00 82.75 675 SER A O 1
ATOM 5516 N N . GLU A 1 676 ? -29.406 10.264 21.047 1.00 84.38 676 GLU A N 1
ATOM 5517 C CA . GLU A 1 676 ? -30.302 11.352 21.455 1.00 84.38 676 GLU A CA 1
ATOM 5518 C C . GLU A 1 676 ? -30.058 12.654 20.678 1.00 84.38 676 GLU A C 1
ATOM 5520 O O . GLU A 1 676 ? -30.932 13.523 20.652 1.00 84.38 676 GLU A O 1
ATOM 5525 N N . SER A 1 677 ? -28.888 12.812 20.051 1.00 85.69 677 SER A N 1
ATOM 5526 C CA . SER A 1 677 ? -28.473 14.050 19.388 1.00 85.69 677 SER A CA 1
ATOM 5527 C C . SER A 1 677 ? -27.795 13.792 18.045 1.00 85.69 677 SER A C 1
ATOM 5529 O O . SER A 1 677 ? -26.942 12.919 17.924 1.00 85.69 677 SER A O 1
ATOM 5531 N N . ARG A 1 678 ? -28.107 14.624 17.040 1.00 87.50 678 ARG A N 1
ATOM 5532 C CA . ARG A 1 678 ? -27.349 14.650 15.776 1.00 87.50 678 ARG A CA 1
ATOM 5533 C C . ARG A 1 678 ? -25.952 15.240 15.952 1.00 87.50 678 ARG A C 1
ATOM 5535 O O . ARG A 1 678 ? -25.011 14.765 15.327 1.00 87.50 678 ARG A O 1
ATOM 5542 N N . ALA A 1 679 ? -25.818 16.266 16.791 1.00 89.50 679 ALA A N 1
ATOM 5543 C CA . ALA A 1 679 ? -24.539 16.910 17.062 1.00 89.50 679 ALA A CA 1
ATOM 5544 C C . ALA A 1 679 ? -23.754 16.122 18.125 1.00 89.50 679 ALA A C 1
ATOM 5546 O O . ALA A 1 679 ? -24.350 15.745 19.144 1.00 89.50 679 ALA A O 1
ATOM 5547 N N . PRO A 1 680 ? -22.439 15.908 17.946 1.00 92.75 680 PRO A N 1
ATOM 5548 C CA . PRO A 1 680 ? -21.631 15.205 18.928 1.00 92.75 680 PRO A CA 1
ATOM 5549 C C . PRO A 1 680 ? -21.333 16.059 20.153 1.00 92.75 680 PRO A C 1
ATOM 5551 O O . PRO A 1 680 ? -21.234 17.286 20.106 1.00 92.75 680 PRO A O 1
ATOM 5554 N N . GLN A 1 681 ? -21.069 15.362 21.247 1.00 93.38 681 GLN A N 1
ATOM 5555 C CA . GLN A 1 681 ? -20.425 15.908 22.432 1.00 93.38 681 GLN A CA 1
ATOM 5556 C C . GLN A 1 681 ? -18.908 15.873 22.215 1.00 93.38 681 GLN A C 1
ATOM 5558 O O . GLN A 1 681 ? -18.397 14.902 21.666 1.00 93.38 681 GLN A O 1
ATOM 5563 N N . SER A 1 682 ? -18.171 16.907 22.621 1.00 93.19 682 SER A N 1
ATOM 5564 C CA . SER A 1 682 ? -16.745 17.071 22.310 1.00 93.19 682 SER A CA 1
ATOM 5565 C C . SER A 1 682 ? -15.893 17.237 23.569 1.00 93.19 682 SER A C 1
ATOM 5567 O O . SER A 1 682 ? -15.838 18.322 24.147 1.00 93.19 682 SER A O 1
ATOM 5569 N N . VAL A 1 683 ? -15.174 16.207 23.996 1.00 94.06 683 VAL A N 1
ATOM 5570 C CA . VAL A 1 683 ? -14.352 16.240 25.213 1.00 94.06 683 VAL A CA 1
ATOM 5571 C C . VAL A 1 683 ? -12.886 16.537 24.856 1.00 94.06 683 VAL A C 1
ATOM 5573 O O . VAL A 1 683 ? -12.264 15.747 24.146 1.00 94.06 683 VAL A O 1
ATOM 5576 N N . PRO A 1 684 ? -12.296 17.654 25.326 1.00 93.94 684 PRO A N 1
ATOM 5577 C CA . PRO A 1 684 ? -10.871 17.937 25.145 1.00 93.94 684 PRO A CA 1
ATOM 5578 C C . PRO A 1 684 ? -10.020 16.921 25.907 1.00 93.94 684 PRO A C 1
ATOM 5580 O O . PRO A 1 684 ? -10.217 16.762 27.112 1.00 93.94 684 PRO A O 1
ATOM 5583 N N . ILE A 1 685 ? -9.059 16.276 25.246 1.00 92.12 685 ILE A N 1
ATOM 5584 C CA . ILE A 1 685 ? -8.181 15.278 25.867 1.00 92.12 685 ILE A CA 1
ATOM 5585 C C . ILE A 1 685 ? -6.745 15.800 25.945 1.00 92.12 685 ILE A C 1
ATOM 5587 O O . ILE A 1 685 ? -6.179 16.279 24.956 1.00 92.12 685 ILE A O 1
ATOM 5591 N N . HIS A 1 686 ? -6.149 15.659 27.123 1.00 90.88 686 HIS A N 1
ATOM 5592 C CA . HIS A 1 686 ? -4.721 15.822 27.370 1.00 90.88 686 HIS A CA 1
ATOM 5593 C C . HIS A 1 686 ? -4.137 14.468 27.781 1.00 90.88 686 HIS A C 1
ATOM 5595 O O . HIS A 1 686 ? -4.716 13.792 28.627 1.00 90.88 686 HIS A O 1
ATOM 5601 N N . PHE A 1 687 ? -3.020 14.055 27.192 1.00 86.81 687 PHE A N 1
ATOM 5602 C CA . PHE A 1 687 ? -2.340 12.819 27.566 1.00 86.81 687 PHE A CA 1
ATOM 5603 C C . PHE A 1 687 ? -1.225 13.144 28.550 1.00 86.81 687 PHE A C 1
ATOM 5605 O O . PHE A 1 687 ? -0.357 13.966 28.257 1.00 86.81 687 PHE A O 1
ATOM 5612 N N . GLU A 1 688 ? -1.231 12.475 29.701 1.00 86.69 688 GLU A N 1
ATOM 5613 C CA . GLU A 1 688 ? -0.176 12.616 30.698 1.00 86.69 688 GLU A CA 1
ATOM 5614 C C . GLU A 1 688 ? 1.195 12.373 30.046 1.00 86.69 688 GLU A C 1
ATOM 5616 O O . GLU A 1 688 ? 1.490 11.286 29.531 1.00 86.69 688 GLU A O 1
ATOM 5621 N N . SER A 1 689 ? 2.031 13.413 30.051 1.00 69.56 689 SER A N 1
ATOM 5622 C CA . SER A 1 689 ? 3.405 13.345 29.563 1.00 69.56 689 SER A CA 1
ATOM 5623 C C . SER A 1 689 ? 4.299 12.812 30.678 1.00 69.56 689 SER A C 1
ATOM 5625 O O . SER A 1 689 ? 4.750 13.550 31.551 1.00 69.56 689 SER A O 1
ATOM 5627 N N . ASN A 1 690 ? 4.578 11.507 30.693 1.00 54.38 690 ASN A N 1
ATOM 5628 C CA . ASN A 1 690 ? 5.609 11.022 31.606 1.00 54.38 690 ASN A CA 1
ATOM 5629 C C . ASN A 1 690 ? 6.967 11.484 31.053 1.00 54.38 690 ASN A C 1
ATOM 5631 O O . ASN A 1 690 ? 7.444 10.980 30.038 1.00 54.38 690 ASN A O 1
ATOM 5635 N N . SER A 1 691 ? 7.650 12.384 31.756 1.00 48.41 691 SER A N 1
ATOM 5636 C CA . SER A 1 691 ? 9.057 12.757 31.515 1.00 48.41 691 SER A CA 1
ATOM 5637 C C . SER A 1 691 ? 10.044 11.576 31.632 1.00 48.41 691 SER A C 1
ATOM 5639 O O . SER A 1 691 ? 11.251 11.749 31.490 1.00 48.41 691 SER A O 1
ATOM 5641 N N . LYS A 1 692 ? 9.523 10.367 31.886 1.00 49.62 692 LYS A N 1
ATOM 5642 C CA . LYS A 1 692 ? 10.220 9.083 32.005 1.00 49.62 692 LYS A CA 1
ATOM 5643 C C . LYS A 1 692 ? 9.827 8.054 30.936 1.00 49.62 692 LYS A C 1
ATOM 5645 O O . LYS A 1 692 ? 10.328 6.933 30.991 1.00 49.62 692 LYS A O 1
ATOM 5650 N N . ILE A 1 693 ? 8.930 8.376 29.996 1.00 56.69 693 ILE A N 1
ATOM 5651 C CA . ILE A 1 693 ? 8.675 7.480 28.858 1.00 56.69 693 ILE A CA 1
ATOM 5652 C C . ILE A 1 693 ? 9.937 7.493 27.995 1.00 56.69 693 ILE A C 1
ATOM 5654 O O . ILE A 1 693 ? 10.412 8.563 27.618 1.00 56.69 693 ILE A O 1
ATOM 5658 N N . VAL A 1 694 ? 10.470 6.316 27.656 1.00 51.94 694 VAL A N 1
ATOM 5659 C CA . VAL A 1 694 ? 11.401 6.183 26.528 1.00 51.94 694 VAL A CA 1
ATOM 5660 C C . VAL A 1 694 ? 10.576 6.443 25.273 1.00 51.94 694 VAL A C 1
ATOM 5662 O O . VAL A 1 694 ? 10.053 5.529 24.642 1.00 51.94 694 VAL A O 1
ATOM 5665 N N . ILE A 1 695 ? 10.340 7.721 24.986 1.00 53.50 695 ILE A N 1
ATOM 5666 C CA . ILE A 1 695 ? 9.725 8.145 23.739 1.00 53.50 695 ILE A CA 1
ATOM 5667 C C . ILE A 1 695 ? 10.714 7.724 22.651 1.00 53.50 695 ILE A C 1
ATOM 5669 O O . ILE A 1 695 ? 11.906 8.011 22.803 1.00 53.50 695 ILE A O 1
ATOM 5673 N N . PRO A 1 696 ? 10.275 7.044 21.577 1.00 49.53 696 PRO A N 1
ATOM 5674 C CA . PRO A 1 696 ? 11.145 6.815 20.439 1.00 49.53 696 PRO A CA 1
ATOM 5675 C C . PRO A 1 696 ? 11.723 8.165 20.014 1.00 49.53 696 PRO A C 1
ATOM 5677 O O . PRO A 1 696 ? 10.980 9.083 19.670 1.00 49.53 696 PRO A O 1
ATOM 5680 N N . ILE A 1 697 ? 13.041 8.305 20.105 1.00 48.34 697 ILE A N 1
ATOM 5681 C CA . ILE A 1 697 ? 13.734 9.488 19.617 1.00 48.34 697 ILE A CA 1
ATOM 5682 C C . ILE A 1 697 ? 13.997 9.229 18.142 1.00 48.34 697 ILE A C 1
ATOM 5684 O O . ILE A 1 697 ? 14.764 8.333 17.797 1.00 48.34 697 ILE A O 1
ATOM 5688 N N . VAL A 1 698 ? 13.366 10.006 17.269 1.00 41.25 698 VAL A N 1
ATOM 5689 C CA . VAL A 1 698 ? 13.668 9.983 15.835 1.00 41.25 698 VAL A CA 1
ATOM 5690 C C . VAL A 1 698 ? 14.378 11.289 15.515 1.00 41.25 698 VAL A C 1
ATOM 5692 O O . VAL A 1 698 ? 13.869 12.367 15.816 1.00 41.25 698 VAL A O 1
ATOM 5695 N N . ASN A 1 699 ? 15.590 11.197 14.964 1.00 39.66 699 ASN A N 1
ATOM 5696 C CA . ASN A 1 699 ? 16.446 12.349 14.649 1.00 39.66 699 ASN A CA 1
ATOM 5697 C C . ASN A 1 699 ? 16.708 13.289 15.846 1.00 39.66 699 ASN A C 1
ATOM 5699 O O . ASN A 1 699 ? 16.747 14.508 15.698 1.00 39.66 699 ASN A O 1
ATOM 5703 N N . GLY A 1 700 ? 16.861 12.737 17.054 1.00 42.69 700 GLY A N 1
ATOM 5704 C CA . GLY A 1 700 ? 17.142 13.529 18.259 1.00 42.69 700 GLY A CA 1
ATOM 5705 C C . GLY A 1 700 ? 15.932 14.254 18.862 1.00 42.69 700 GLY A C 1
ATOM 5706 O O . GLY A 1 700 ? 16.105 14.979 19.838 1.00 42.69 700 GLY A O 1
ATOM 5707 N N . GLN A 1 701 ? 14.720 14.062 18.325 1.00 43.47 701 GLN A N 1
ATOM 5708 C CA . GLN A 1 701 ? 13.495 14.685 18.832 1.00 43.47 701 GLN A CA 1
ATOM 5709 C C . GLN A 1 701 ? 12.547 13.643 19.448 1.00 43.47 701 GLN A C 1
ATOM 5711 O O . GLN A 1 701 ? 12.364 12.568 18.866 1.00 43.47 701 GLN A O 1
ATOM 5716 N N . PRO A 1 702 ? 11.922 13.935 20.606 1.00 53.22 702 PRO A N 1
ATOM 5717 C CA . PRO A 1 702 ? 10.845 13.110 21.133 1.00 53.22 702 PRO A CA 1
ATOM 5718 C C . PRO A 1 702 ? 9.665 13.142 20.159 1.00 53.22 702 PRO A C 1
ATOM 5720 O O . PRO A 1 702 ? 9.183 14.207 19.773 1.00 53.22 702 PRO A O 1
ATOM 5723 N N . VAL A 1 703 ? 9.208 11.966 19.745 1.00 56.72 703 VAL A N 1
ATOM 5724 C CA . VAL A 1 703 ? 8.081 11.839 18.824 1.00 56.72 703 VAL A CA 1
ATOM 5725 C C . VAL A 1 703 ? 6.758 11.872 19.599 1.00 56.72 703 VAL A C 1
ATOM 5727 O O . VAL A 1 703 ? 6.584 11.166 20.590 1.00 56.72 703 VAL A O 1
ATOM 5730 N N . ASP A 1 704 ? 5.820 12.705 19.142 1.00 66.38 704 ASP A N 1
ATOM 5731 C CA . ASP A 1 704 ? 4.437 12.728 19.636 1.00 66.38 704 ASP A CA 1
ATOM 5732 C C . ASP A 1 704 ? 3.826 11.318 19.513 1.00 66.38 704 ASP A C 1
ATOM 5734 O O . ASP A 1 704 ? 3.937 10.696 18.457 1.00 66.38 704 ASP A O 1
ATOM 5738 N N . MET A 1 705 ? 3.170 10.804 20.562 1.00 69.25 705 MET A N 1
ATOM 5739 C CA . MET A 1 705 ? 2.481 9.503 20.507 1.00 69.25 705 MET A CA 1
ATOM 5740 C C . MET A 1 705 ? 1.438 9.474 19.389 1.00 69.25 705 MET A C 1
ATOM 5742 O O . MET A 1 705 ? 1.143 8.413 18.846 1.00 69.25 705 MET A O 1
ATOM 5746 N N . LEU A 1 706 ? 0.896 10.634 19.016 1.00 70.56 706 LEU A N 1
ATOM 5747 C CA . LEU A 1 706 ? -0.058 10.754 17.927 1.00 70.56 706 LEU A CA 1
ATOM 5748 C C . LEU A 1 706 ? 0.605 10.915 16.549 1.00 70.56 706 LEU A C 1
ATOM 5750 O O . LEU A 1 706 ? -0.097 10.999 15.548 1.00 70.56 706 LEU A O 1
ATOM 5754 N N . SER A 1 707 ? 1.938 10.940 16.471 1.00 67.25 707 SER A N 1
ATOM 5755 C CA . SER A 1 707 ? 2.674 11.023 15.210 1.00 67.25 707 SER A CA 1
ATOM 5756 C C . SER A 1 707 ? 2.818 9.650 14.541 1.00 67.25 707 SER A C 1
ATOM 5758 O O . SER A 1 707 ? 3.165 8.677 15.222 1.00 67.25 707 SER A O 1
ATOM 5760 N N . PRO A 1 708 ? 2.694 9.576 13.201 1.00 62.16 708 PRO A N 1
ATOM 5761 C CA . PRO A 1 708 ? 2.972 8.369 12.422 1.00 62.16 708 PRO A CA 1
ATOM 5762 C C . PRO A 1 708 ? 4.327 7.727 12.751 1.00 62.16 708 PRO A C 1
ATOM 5764 O O . PRO A 1 708 ? 4.445 6.505 12.825 1.00 62.16 708 PRO A O 1
ATOM 5767 N N . MET A 1 709 ? 5.363 8.532 13.027 1.00 59.09 709 MET A N 1
ATOM 5768 C CA . MET A 1 709 ? 6.717 8.016 13.276 1.00 59.09 709 MET A CA 1
ATOM 5769 C C . MET A 1 709 ? 6.846 7.211 14.581 1.00 59.09 709 MET A C 1
ATOM 5771 O O . MET A 1 709 ? 7.673 6.295 14.680 1.00 59.09 709 MET A O 1
ATOM 5775 N N . ALA A 1 710 ? 6.011 7.499 15.583 1.00 57.28 710 ALA A N 1
ATOM 5776 C CA . ALA A 1 710 ? 5.967 6.734 16.829 1.00 57.28 710 ALA A CA 1
ATOM 5777 C C . ALA A 1 710 ? 5.197 5.407 16.673 1.00 57.28 710 ALA A C 1
ATOM 5779 O O . ALA A 1 710 ? 5.014 4.682 17.649 1.00 57.28 710 ALA A O 1
ATOM 5780 N N . GLY A 1 711 ? 4.734 5.083 15.459 1.00 54.47 711 GLY A N 1
ATOM 5781 C CA . GLY A 1 711 ? 3.666 4.104 15.257 1.00 54.47 711 GLY A CA 1
ATOM 5782 C C . GLY A 1 711 ? 2.309 4.620 15.752 1.00 54.47 711 GLY A C 1
ATOM 5783 O O . GLY A 1 711 ? 1.359 3.847 15.828 1.00 54.47 711 GLY A O 1
ATOM 5784 N N . GLY A 1 712 ? 2.234 5.909 16.109 1.00 56.16 712 GLY A N 1
ATOM 5785 C CA . GLY A 1 712 ? 1.001 6.645 16.353 1.00 56.16 712 GLY A CA 1
ATOM 5786 C C . GLY A 1 712 ? 0.191 6.818 15.078 1.00 56.16 712 GLY A C 1
ATOM 5787 O O . GLY A 1 712 ? 0.631 6.376 14.023 1.00 56.16 712 GLY A O 1
ATOM 5788 N N . TYR A 1 713 ? -0.992 7.437 15.196 1.00 56.34 713 TYR A N 1
ATOM 5789 C CA . TYR A 1 713 ? -2.008 7.608 14.145 1.00 56.34 713 TYR A CA 1
ATOM 5790 C C . TYR A 1 713 ? -1.464 7.502 12.716 1.00 56.34 713 TYR A C 1
ATOM 5792 O O . TYR A 1 713 ? -1.108 8.491 12.081 1.00 56.34 713 TYR A O 1
ATOM 5800 N N . LEU A 1 714 ? -1.448 6.274 12.204 1.00 51.03 714 LEU A N 1
ATOM 5801 C CA . LEU A 1 714 ? -1.418 6.040 10.776 1.00 51.03 714 LEU A CA 1
ATOM 5802 C C . LEU A 1 714 ? -2.794 6.474 10.281 1.00 51.03 714 LEU A C 1
ATOM 5804 O O . LEU A 1 714 ? -3.806 5.964 10.788 1.00 51.03 714 LEU A O 1
ATOM 5808 N N . GLY A 1 715 ? -2.832 7.428 9.348 1.00 49.12 715 GLY A N 1
ATOM 5809 C CA . GLY A 1 715 ? -4.071 7.789 8.659 1.00 49.12 715 GLY A CA 1
ATOM 5810 C C . GLY A 1 715 ? -4.752 6.532 8.114 1.00 49.12 715 GLY A C 1
ATOM 5811 O O . GLY A 1 715 ? -4.094 5.503 7.918 1.00 49.12 715 GLY A O 1
ATOM 5812 N N . ILE A 1 716 ? -6.067 6.585 7.876 1.00 47.00 716 ILE A N 1
ATOM 5813 C CA . ILE A 1 716 ? -6.828 5.452 7.317 1.00 47.00 716 ILE A CA 1
ATOM 5814 C C . ILE A 1 716 ? -6.087 4.801 6.132 1.00 47.00 716 ILE A C 1
ATOM 5816 O O . ILE A 1 716 ? -6.039 3.577 6.069 1.00 47.00 716 ILE A O 1
ATOM 5820 N N . GLN A 1 717 ? -5.426 5.585 5.270 1.00 39.09 717 GLN A N 1
ATOM 5821 C CA . GLN A 1 717 ? -4.609 5.083 4.157 1.00 39.09 717 GLN A CA 1
ATOM 5822 C C . GLN A 1 717 ? -3.352 4.292 4.566 1.00 39.09 717 GLN A C 1
ATOM 5824 O O . GLN A 1 717 ? -3.029 3.287 3.938 1.00 39.09 717 GLN A O 1
ATOM 5829 N N . GLU A 1 718 ? -2.629 4.689 5.611 1.00 41.47 718 GLU A N 1
ATOM 5830 C CA . GLU A 1 718 ? -1.350 4.060 5.978 1.00 41.47 718 GLU A CA 1
ATOM 5831 C C . GLU A 1 718 ? -1.526 2.725 6.711 1.00 41.47 718 GLU A C 1
ATOM 5833 O O . GLU A 1 718 ? -0.702 1.824 6.549 1.00 41.47 718 GLU A O 1
ATOM 5838 N N . ARG A 1 719 ? -2.640 2.544 7.438 1.00 48.09 719 ARG A N 1
ATOM 5839 C CA . ARG A 1 719 ? -3.012 1.245 8.042 1.00 48.09 719 ARG A CA 1
ATOM 5840 C C . ARG A 1 719 ? -3.246 0.145 6.999 1.00 48.09 719 ARG A C 1
ATOM 5842 O O . ARG A 1 719 ? -3.231 -1.035 7.335 1.00 48.09 719 ARG A O 1
ATOM 5849 N N . ILE A 1 720 ? -3.498 0.533 5.750 1.00 39.28 720 ILE A N 1
ATOM 5850 C CA . ILE A 1 720 ? -3.870 -0.364 4.650 1.00 39.28 720 ILE A CA 1
ATOM 5851 C C . ILE A 1 720 ? -2.630 -0.913 3.953 1.00 39.28 720 ILE A C 1
ATOM 5853 O O . ILE A 1 720 ? -2.608 -2.078 3.568 1.00 39.28 720 ILE A O 1
ATOM 5857 N N . VAL A 1 721 ? -1.582 -0.097 3.825 1.00 34.12 721 VAL A N 1
ATOM 5858 C CA . VAL A 1 721 ? -0.354 -0.495 3.127 1.00 34.12 721 VAL A CA 1
ATOM 5859 C C . VAL A 1 721 ? 0.497 -1.418 3.999 1.00 34.12 721 VAL A C 1
ATOM 5861 O O . VAL A 1 721 ? 1.023 -2.415 3.505 1.00 34.12 721 VAL A O 1
ATOM 5864 N N . SER A 1 722 ? 0.595 -1.149 5.305 1.00 35.00 722 SER A N 1
ATOM 5865 C CA . SER A 1 722 ? 1.519 -1.889 6.171 1.00 35.00 722 SER A CA 1
ATOM 5866 C C . SER A 1 722 ? 1.047 -3.297 6.549 1.00 35.00 722 SER A C 1
ATOM 5868 O O . SER A 1 722 ? 1.870 -4.096 6.976 1.00 35.00 722 SER A O 1
ATOM 5870 N N . HIS A 1 723 ? -0.243 -3.640 6.398 1.00 37.25 723 HIS A N 1
ATOM 5871 C CA . HIS A 1 723 ? -0.835 -4.911 6.872 1.00 37.25 723 HIS A CA 1
ATOM 5872 C C . HIS A 1 723 ? -0.584 -5.216 8.367 1.00 37.25 723 HIS A C 1
ATOM 5874 O O . HIS A 1 723 ? -0.944 -6.287 8.865 1.00 37.25 723 HIS A O 1
ATOM 5880 N N . GLU A 1 724 ? -0.008 -4.272 9.110 1.00 36.72 724 GLU A N 1
ATOM 5881 C CA . GLU A 1 724 ? 0.264 -4.395 10.529 1.00 36.72 724 GLU A CA 1
ATOM 5882 C C . GLU A 1 724 ? -1.016 -4.023 11.276 1.00 36.72 724 GLU A C 1
ATOM 5884 O O . GLU A 1 724 ? -1.474 -2.880 11.247 1.00 36.72 724 GLU A O 1
ATOM 5889 N N . GLY A 1 725 ? -1.653 -5.020 11.894 1.00 42.44 725 GLY A N 1
ATOM 5890 C CA . GLY A 1 725 ? -2.899 -4.822 12.632 1.00 42.44 725 GLY A CA 1
ATOM 5891 C C . GLY A 1 725 ? -2.808 -3.661 13.628 1.00 42.44 725 GLY A C 1
ATOM 5892 O O . GLY A 1 725 ? -1.813 -3.546 14.332 1.00 42.44 725 GLY A O 1
ATOM 5893 N N . ASN A 1 726 ? -3.859 -2.830 13.670 1.00 44.06 726 ASN A N 1
ATOM 5894 C CA . ASN A 1 726 ? -4.095 -1.708 14.594 1.00 44.06 726 ASN A CA 1
ATOM 5895 C C . ASN A 1 726 ? -2.833 -1.145 15.266 1.00 44.06 726 ASN A C 1
ATOM 5897 O O . ASN A 1 726 ? -2.537 -1.468 16.412 1.00 44.06 726 ASN A O 1
ATOM 5901 N N . THR A 1 727 ? -2.125 -0.260 14.566 1.00 49.12 727 THR A N 1
ATOM 5902 C CA . THR A 1 727 ? -0.947 0.430 15.106 1.00 49.12 727 THR A CA 1
ATOM 5903 C C . THR A 1 727 ? -1.273 1.341 16.291 1.00 49.12 727 THR A C 1
ATOM 5905 O O . THR A 1 727 ? -0.445 1.515 17.161 1.00 49.12 727 THR A O 1
ATOM 5908 N N . VAL A 1 728 ? -2.500 1.835 16.448 1.00 56.84 728 VAL A N 1
ATOM 5909 C CA . VAL A 1 728 ? -2.953 2.413 17.726 1.00 56.84 728 VAL A CA 1
ATOM 5910 C C . VAL A 1 728 ? -4.048 1.519 18.276 1.00 56.84 728 VAL A C 1
ATOM 5912 O O . VAL A 1 728 ? -5.062 1.288 17.609 1.00 56.84 728 VAL A O 1
ATOM 5915 N N . PHE A 1 729 ? -3.841 0.991 19.479 1.00 72.81 729 PHE A N 1
ATOM 5916 C CA . PHE A 1 729 ? -4.844 0.179 20.146 1.00 72.81 729 PHE A CA 1
ATOM 5917 C C . PHE A 1 729 ? -5.842 1.106 20.825 1.00 72.81 729 PHE A C 1
ATOM 5919 O O . PHE A 1 729 ? -5.470 1.842 21.736 1.00 72.81 729 PHE A O 1
ATOM 5926 N N . TRP A 1 730 ? -7.096 1.058 20.384 1.00 79.06 730 TRP A N 1
ATOM 5927 C CA . TRP A 1 730 ? -8.198 1.752 21.032 1.00 79.06 730 TRP A CA 1
ATOM 5928 C C . TRP A 1 730 ? -9.271 0.749 21.440 1.00 79.06 730 TRP A C 1
ATOM 5930 O O . TRP A 1 730 ? -9.833 0.063 20.588 1.00 79.06 730 TRP A O 1
ATOM 5940 N N . LEU A 1 731 ? -9.528 0.638 22.743 1.00 82.75 731 LEU A N 1
ATOM 5941 C CA . LEU A 1 731 ? -10.516 -0.280 23.306 1.00 82.75 731 LEU A CA 1
ATOM 5942 C C . LEU A 1 731 ? -11.324 0.414 24.404 1.00 82.75 731 LEU A C 1
ATOM 5944 O O . LEU A 1 731 ? -10.800 1.257 25.133 1.00 82.75 731 LEU A O 1
ATOM 5948 N N . LYS A 1 732 ? -12.583 0.007 24.562 1.00 85.56 732 LYS A N 1
ATOM 5949 C CA . LYS A 1 732 ? -13.395 0.319 25.742 1.00 85.56 732 LYS A CA 1
ATOM 5950 C C . LYS A 1 732 ? -13.342 -0.861 26.712 1.00 85.56 732 LYS A C 1
ATOM 5952 O O . LYS A 1 732 ? -13.478 -2.012 26.300 1.00 85.56 732 LYS A O 1
ATOM 5957 N N . THR A 1 733 ? -13.151 -0.571 27.991 1.00 88.00 733 THR A N 1
ATOM 5958 C CA . THR A 1 733 ? -13.228 -1.528 29.100 1.00 88.00 733 THR A CA 1
ATOM 5959 C C . THR A 1 733 ? -14.303 -1.074 30.098 1.00 88.00 733 THR A C 1
ATOM 5961 O O . THR A 1 733 ? -14.792 0.058 30.006 1.00 88.00 733 THR A O 1
ATOM 5964 N N . PRO A 1 734 ? -14.691 -1.920 31.071 1.00 88.56 734 PRO A N 1
ATOM 5965 C CA . PRO A 1 734 ? -15.601 -1.512 32.143 1.00 88.56 734 PRO A CA 1
ATOM 5966 C C . PRO A 1 734 ? -15.116 -0.283 32.928 1.00 88.56 734 PRO A C 1
ATOM 5968 O O . PRO A 1 734 ? -15.929 0.497 33.422 1.00 88.56 734 PRO A O 1
ATOM 5971 N N . ASP A 1 735 ? -13.801 -0.076 32.997 1.00 87.31 735 ASP A N 1
ATOM 5972 C CA . ASP A 1 735 ? -13.189 0.985 33.798 1.00 87.31 735 ASP A CA 1
ATOM 5973 C C . ASP A 1 735 ? -12.938 2.276 33.011 1.00 87.31 735 ASP A C 1
ATOM 5975 O O . ASP A 1 735 ? -12.831 3.355 33.603 1.00 87.31 735 ASP A O 1
ATOM 5979 N N . GLY A 1 736 ? -12.855 2.201 31.682 1.00 90.81 736 GLY A N 1
ATOM 5980 C CA . GLY A 1 736 ? -12.565 3.370 30.864 1.00 90.81 736 GLY A CA 1
ATOM 5981 C C . GLY A 1 736 ? -12.183 3.074 29.420 1.00 90.81 736 GLY A C 1
ATOM 5982 O O . GLY A 1 736 ? -12.271 1.949 28.932 1.00 90.81 736 GLY A O 1
ATOM 5983 N N . PHE A 1 737 ? -11.719 4.116 28.737 1.00 90.38 737 PHE A N 1
ATOM 5984 C CA . PHE A 1 737 ? -11.148 4.012 27.397 1.00 90.38 737 PHE A CA 1
ATOM 5985 C C . PHE A 1 737 ? -9.641 3.865 27.475 1.00 90.38 737 PHE A C 1
ATOM 5987 O O . PHE A 1 737 ? -8.979 4.582 28.226 1.00 90.38 737 PHE A O 1
ATOM 5994 N N . ILE A 1 738 ? -9.114 2.955 26.665 1.00 89.00 738 ILE A N 1
ATOM 5995 C CA . ILE A 1 738 ? -7.708 2.587 26.661 1.00 89.00 738 ILE A CA 1
ATOM 5996 C C . ILE A 1 738 ? -7.090 2.904 25.314 1.00 89.00 738 ILE A C 1
ATOM 5998 O O . ILE A 1 738 ? -7.606 2.483 24.278 1.00 89.00 738 ILE A O 1
ATOM 6002 N N . PHE A 1 739 ? -5.965 3.612 25.359 1.00 86.69 739 PHE A N 1
ATOM 6003 C CA . PHE A 1 739 ? -5.182 4.015 24.198 1.00 86.69 739 PHE A CA 1
ATOM 6004 C C . PHE A 1 739 ? -3.762 3.475 24.333 1.00 86.69 739 PHE A C 1
ATOM 6006 O O . PHE A 1 739 ? -3.116 3.688 25.351 1.00 86.69 739 PHE A O 1
ATOM 6013 N N . GLY A 1 740 ? -3.254 2.788 23.319 1.00 79.75 740 GLY A N 1
ATOM 6014 C CA . GLY A 1 740 ? -1.879 2.290 23.286 1.00 79.75 740 GLY A CA 1
ATOM 6015 C C . GLY A 1 740 ? -1.267 2.439 21.899 1.00 79.75 740 GLY A C 1
ATOM 6016 O O . GLY A 1 740 ? -1.980 2.675 20.928 1.00 79.75 740 GLY A O 1
ATOM 6017 N N . ALA A 1 741 ? 0.050 2.296 21.801 1.00 76.62 741 ALA A N 1
ATOM 6018 C CA . ALA A 1 741 ? 0.791 2.392 20.543 1.00 76.62 741 ALA A CA 1
ATOM 6019 C C . ALA A 1 741 ? 1.935 1.357 20.519 1.00 76.62 741 ALA A C 1
ATOM 6021 O O . ALA A 1 741 ? 2.391 0.932 21.584 1.00 76.62 741 ALA A O 1
ATOM 6022 N N . PRO A 1 742 ? 2.434 0.935 19.341 1.00 73.31 742 PRO A N 1
ATOM 6023 C CA . PRO A 1 742 ? 3.210 -0.294 19.177 1.00 73.31 742 PRO A CA 1
ATOM 6024 C C . PRO A 1 742 ? 4.599 -0.181 19.790 1.00 73.31 742 PRO A C 1
ATOM 6026 O O . PRO A 1 742 ? 5.218 -1.190 20.095 1.00 73.31 742 PRO A O 1
ATOM 6029 N N . LYS A 1 743 ? 5.089 1.049 19.971 1.00 72.69 743 LYS A N 1
ATOM 6030 C CA . LYS A 1 743 ? 6.414 1.352 20.519 1.00 72.69 743 LYS A CA 1
ATOM 6031 C C . LYS A 1 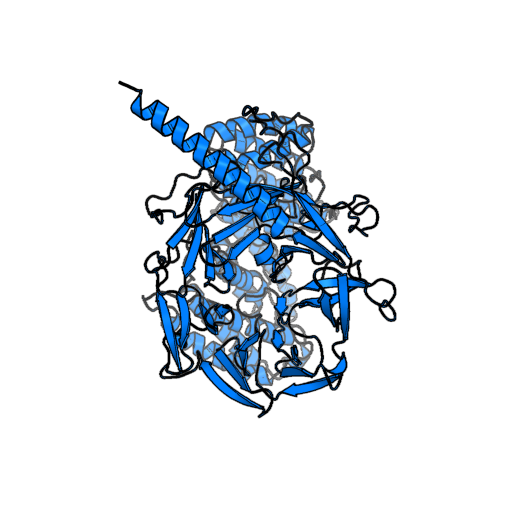743 ? 6.376 1.791 21.987 1.00 72.69 743 LYS A C 1
ATOM 6033 O O . LYS A 1 743 ? 7.418 2.126 22.542 1.00 72.69 743 LYS A O 1
ATOM 6038 N N . TYR A 1 744 ? 5.199 1.814 22.621 1.00 75.38 744 TYR A N 1
ATOM 6039 C CA . TYR A 1 744 ? 5.042 2.268 24.004 1.00 75.38 744 TYR A CA 1
ATOM 6040 C C . TYR A 1 744 ? 4.794 1.093 24.937 1.00 75.38 744 TYR A C 1
ATOM 6042 O O . TYR A 1 744 ? 3.844 0.336 24.779 1.00 75.38 744 TYR A O 1
ATOM 6050 N N . CYS A 1 745 ? 5.638 0.984 25.959 1.00 81.56 745 CYS A N 1
ATOM 6051 C CA . CYS A 1 745 ? 5.519 -0.021 27.007 1.00 81.56 745 CYS A CA 1
ATOM 6052 C C . CYS A 1 745 ? 4.496 0.419 28.070 1.00 81.56 745 CYS A C 1
ATOM 6054 O O . CYS A 1 745 ? 4.840 0.707 29.218 1.00 81.56 745 CYS A O 1
ATOM 6056 N N . GLY A 1 746 ? 3.239 0.561 27.661 1.00 85.38 746 GLY A N 1
ATOM 6057 C CA . GLY A 1 746 ? 2.155 1.064 28.495 1.00 85.38 746 GLY A CA 1
ATOM 6058 C C . GLY A 1 746 ? 0.942 1.492 27.680 1.00 85.38 746 GLY A C 1
ATOM 6059 O O . GLY A 1 746 ? 0.926 1.408 26.453 1.00 85.38 746 GLY A O 1
ATOM 6060 N N . HIS A 1 747 ? -0.073 1.979 28.380 1.00 88.56 747 HIS A N 1
ATOM 6061 C CA . HIS A 1 747 ? -1.287 2.519 27.774 1.00 88.56 747 HIS A CA 1
ATOM 6062 C C . HIS A 1 747 ? -1.790 3.728 28.554 1.00 88.56 747 HIS A C 1
ATOM 6064 O O . HIS A 1 747 ? -1.458 3.900 29.720 1.00 88.56 747 HIS A O 1
ATOM 6070 N N . TRP A 1 748 ? -2.617 4.550 27.925 1.00 90.75 748 TRP A N 1
ATOM 6071 C CA . TRP A 1 748 ? -3.354 5.615 28.581 1.00 90.75 748 TRP A CA 1
ATOM 6072 C C . TRP A 1 748 ? -4.770 5.153 28.904 1.00 90.75 748 TRP A C 1
ATOM 6074 O O . TRP A 1 748 ? -5.405 4.498 28.078 1.00 90.75 748 TRP A O 1
ATOM 6084 N N . LEU A 1 749 ? -5.266 5.529 30.080 1.00 92.50 749 LEU A N 1
ATOM 6085 C CA . LEU A 1 749 ? -6.611 5.243 30.559 1.00 92.50 749 LEU A CA 1
ATOM 6086 C C . LEU A 1 749 ? -7.382 6.551 30.764 1.00 92.50 749 LEU A C 1
ATOM 6088 O O . LEU A 1 749 ? -6.934 7.443 31.488 1.00 92.50 749 LEU A O 1
ATOM 6092 N N . ILE A 1 750 ? -8.572 6.634 30.173 1.00 93.44 750 ILE A N 1
ATOM 6093 C CA . ILE A 1 750 ? -9.585 7.646 30.488 1.00 93.44 750 ILE A CA 1
ATOM 6094 C C . ILE A 1 750 ? -10.684 6.969 31.316 1.00 93.44 750 ILE A C 1
ATOM 6096 O O . ILE A 1 750 ? -11.464 6.205 30.744 1.00 93.44 750 ILE A O 1
ATOM 6100 N N . PRO A 1 751 ? -10.785 7.230 32.632 1.00 93.31 751 PRO A N 1
ATOM 6101 C CA . PRO A 1 751 ? -11.792 6.595 33.476 1.00 93.31 751 PRO A CA 1
ATOM 6102 C C . PRO A 1 751 ? -13.221 6.970 33.071 1.00 93.31 751 PRO A C 1
ATOM 6104 O O . PRO A 1 751 ? -13.518 8.151 32.862 1.00 93.31 751 PRO A O 1
ATOM 6107 N N . ASN A 1 752 ? -14.131 5.991 33.059 1.00 91.69 752 ASN A N 1
ATOM 6108 C CA . ASN A 1 752 ? -15.538 6.206 32.695 1.00 91.69 752 ASN A CA 1
ATOM 6109 C C . ASN A 1 752 ? -16.215 7.285 33.556 1.00 91.69 752 ASN A C 1
ATOM 6111 O O . ASN A 1 752 ? -16.918 8.139 33.026 1.00 91.69 752 ASN A O 1
ATOM 6115 N N . ALA A 1 753 ? -15.954 7.310 34.867 1.00 92.69 753 ALA A N 1
ATOM 6116 C CA . ALA A 1 753 ? -16.545 8.300 35.773 1.00 92.69 753 ALA A CA 1
ATOM 6117 C C . ALA A 1 753 ? -16.159 9.750 35.415 1.00 92.69 753 ALA A C 1
ATOM 6119 O O . ALA A 1 753 ? -16.996 10.657 35.439 1.00 92.69 753 ALA A O 1
ATOM 6120 N N . ALA A 1 754 ? -14.893 9.969 35.049 1.00 92.69 754 ALA A N 1
ATOM 6121 C CA . ALA A 1 754 ? -14.394 11.291 34.683 1.00 92.69 754 ALA A CA 1
ATOM 6122 C C . ALA A 1 754 ? -14.951 11.738 33.323 1.00 92.69 754 ALA A C 1
ATOM 6124 O O . ALA A 1 754 ? -15.349 12.893 33.159 1.00 92.69 754 ALA A O 1
ATOM 6125 N N . LEU A 1 755 ? -15.045 10.806 32.373 1.00 93.00 755 LEU A N 1
ATOM 6126 C CA . LEU A 1 755 ? -15.639 11.055 31.066 1.00 93.00 755 LEU A CA 1
ATOM 6127 C C . LEU A 1 755 ? -17.140 11.359 31.166 1.00 93.00 755 LEU A C 1
ATOM 6129 O O . LEU A 1 755 ? -17.592 12.359 30.612 1.00 93.00 755 LEU A O 1
ATOM 6133 N N . GLN A 1 756 ? -17.896 10.564 31.926 1.00 92.56 756 GLN A N 1
ATOM 6134 C CA . GLN A 1 756 ? -19.340 10.743 32.092 1.00 92.56 756 GLN A CA 1
ATOM 6135 C C . GLN A 1 756 ? -19.676 12.116 32.682 1.00 92.56 756 GLN A C 1
ATOM 6137 O O . GLN A 1 756 ? -20.552 12.811 32.174 1.00 92.56 756 GLN A O 1
ATOM 6142 N N . THR A 1 757 ? -18.897 12.562 33.672 1.00 92.94 757 THR A N 1
ATOM 6143 C CA . THR A 1 757 ? -19.037 13.900 34.266 1.00 92.94 757 THR A CA 1
ATOM 6144 C C . THR A 1 757 ? -18.922 15.011 33.211 1.00 92.94 757 THR A C 1
ATOM 6146 O O . THR A 1 757 ? -19.714 15.955 33.208 1.00 92.94 757 THR A O 1
ATOM 6149 N N . LYS A 1 758 ? -17.965 14.900 32.276 1.00 92.69 758 LYS A N 1
ATOM 6150 C CA . LYS A 1 758 ? -17.785 15.874 31.183 1.00 92.69 758 LYS A CA 1
ATOM 6151 C C . LYS A 1 758 ? -18.936 15.820 30.179 1.00 92.69 758 LYS A C 1
ATOM 6153 O O . LYS A 1 758 ? -19.405 16.868 29.735 1.00 92.69 758 LYS A O 1
ATOM 6158 N N . LEU A 1 759 ? -19.402 14.620 29.836 1.00 92.38 759 LEU A N 1
ATOM 6159 C CA . LEU A 1 759 ? -20.506 14.438 28.895 1.00 92.38 759 LEU A CA 1
ATOM 6160 C C . LEU A 1 759 ? -21.815 14.987 29.457 1.00 92.38 759 LEU A C 1
ATOM 6162 O O . LEU A 1 759 ? -22.518 15.699 28.746 1.00 92.38 759 LEU A O 1
ATOM 6166 N N . ASP A 1 760 ? -22.122 14.746 30.729 1.00 91.69 760 ASP A N 1
ATOM 6167 C CA . ASP A 1 760 ? -23.346 15.252 31.357 1.00 91.69 760 ASP A CA 1
ATOM 6168 C C . ASP A 1 760 ? -23.354 16.781 31.446 1.00 91.69 760 ASP A C 1
ATOM 6170 O O . ASP A 1 760 ? -24.370 17.413 31.137 1.00 91.69 760 ASP A O 1
ATOM 6174 N N . ALA A 1 761 ? -22.206 17.391 31.757 1.00 89.88 761 ALA A N 1
ATOM 6175 C CA . ALA A 1 761 ? -22.044 18.842 31.699 1.00 89.88 761 ALA A CA 1
ATOM 6176 C C . ALA A 1 761 ? -22.317 19.392 30.285 1.00 89.88 761 ALA A C 1
ATOM 6178 O O . ALA A 1 761 ? -22.991 20.413 30.130 1.00 89.88 761 ALA A O 1
ATOM 6179 N N . GLN A 1 762 ? -21.866 18.692 29.240 1.00 89.25 762 GLN A N 1
ATOM 6180 C CA . GLN A 1 762 ? -22.150 19.082 27.858 1.00 89.25 762 GLN A CA 1
ATOM 6181 C C . GLN A 1 762 ? -23.599 18.855 27.443 1.00 89.25 762 GLN A C 1
ATOM 6183 O O . GLN A 1 762 ? -24.162 19.719 26.773 1.00 89.25 762 GLN A O 1
ATOM 6188 N N . ARG A 1 763 ? -24.245 17.759 27.868 1.00 88.25 763 ARG A N 1
ATOM 6189 C CA . ARG A 1 763 ? -25.688 17.561 27.635 1.00 88.25 763 ARG A CA 1
ATOM 6190 C C . ARG A 1 763 ? -26.485 18.702 28.241 1.00 88.25 763 ARG A C 1
ATOM 6192 O O . ARG A 1 763 ? -27.393 19.221 27.598 1.00 88.25 763 ARG A O 1
ATOM 6199 N N . ALA A 1 764 ? -26.141 19.117 29.460 1.00 88.19 764 ALA A N 1
ATOM 6200 C CA . ALA A 1 764 ? -26.789 20.246 30.114 1.00 88.19 764 ALA A CA 1
ATOM 6201 C C . ALA A 1 764 ? -26.616 21.542 29.305 1.00 88.19 764 ALA A C 1
ATOM 6203 O O . ALA A 1 764 ? -27.598 22.253 29.089 1.00 88.19 764 ALA A O 1
ATOM 6204 N N . LEU A 1 765 ? -25.410 21.810 28.793 1.00 86.12 765 LEU A N 1
ATOM 6205 C CA . LEU A 1 765 ? -25.126 22.987 27.970 1.00 86.12 765 LEU A CA 1
ATOM 6206 C C . LEU A 1 765 ? -25.894 22.971 26.636 1.00 86.12 765 LEU A C 1
ATOM 6208 O O . LEU A 1 765 ? -26.543 23.957 26.290 1.00 86.12 765 LEU A O 1
ATOM 6212 N N . LEU A 1 766 ? -25.892 21.846 25.915 1.00 82.19 766 LEU A N 1
ATOM 6213 C CA . LEU A 1 766 ? -26.618 21.690 24.646 1.00 82.19 766 LEU A CA 1
ATOM 6214 C C . LEU A 1 766 ? -28.140 21.809 24.839 1.00 82.19 766 LEU A C 1
ATOM 6216 O O . LEU A 1 766 ? -28.838 22.439 24.038 1.00 82.19 766 LEU A O 1
ATOM 6220 N N . ARG A 1 767 ? -28.674 21.277 25.947 1.00 84.44 767 ARG A N 1
ATOM 6221 C CA . ARG A 1 767 ? -30.088 21.444 26.331 1.00 84.44 767 ARG A CA 1
ATOM 6222 C C . ARG A 1 767 ? -30.436 22.897 26.666 1.00 84.44 767 ARG A C 1
ATOM 6224 O O . ARG A 1 767 ? -31.561 23.319 26.420 1.00 84.44 767 ARG A O 1
ATOM 6231 N N . GLN A 1 768 ? -29.505 23.672 27.222 1.00 85.25 768 GLN A N 1
ATOM 6232 C CA . GLN A 1 768 ? -29.709 25.107 27.445 1.00 85.25 768 GLN A CA 1
ATOM 6233 C C . GLN A 1 768 ? -29.678 25.888 26.127 1.00 85.25 768 GLN A C 1
ATOM 6235 O O . GLN A 1 768 ? -30.562 26.705 25.889 1.00 85.25 768 GLN A O 1
ATOM 6240 N N . GLN A 1 769 ? -28.718 25.603 25.244 1.00 82.88 769 GLN A N 1
ATOM 6241 C CA . GLN A 1 769 ? -28.596 26.272 23.945 1.00 82.88 769 GLN A CA 1
ATOM 6242 C C . GLN A 1 769 ? -29.811 26.024 23.045 1.00 82.88 769 GLN A C 1
ATOM 6244 O O . GLN A 1 769 ? -30.364 26.976 22.506 1.00 82.88 769 GLN A O 1
ATOM 6249 N N . SER A 1 770 ? -30.285 24.779 22.946 1.00 77.69 770 SER A N 1
ATOM 6250 C CA . SER A 1 770 ? -31.485 24.435 22.164 1.00 77.69 770 SER A CA 1
ATOM 6251 C C . SER A 1 770 ? -32.750 25.141 22.664 1.00 77.69 770 SER A C 1
ATOM 6253 O O . SER A 1 770 ? -33.540 25.626 21.855 1.00 77.69 770 SER A O 1
ATOM 6255 N N . LYS A 1 771 ? -32.928 25.283 23.986 1.00 78.31 771 LYS A N 1
ATOM 6256 C CA . LYS A 1 771 ? -34.038 26.067 24.559 1.00 78.31 771 LYS A CA 1
ATOM 6257 C C . LYS A 1 771 ? -33.961 27.542 24.169 1.00 78.31 771 LYS A C 1
ATOM 6259 O O . LYS A 1 771 ? -34.988 28.129 23.837 1.00 78.31 771 LYS A O 1
ATOM 6264 N N . THR A 1 772 ? -32.766 28.129 24.181 1.00 72.62 772 THR A N 1
ATOM 6265 C CA . THR A 1 772 ? -32.559 29.533 23.803 1.00 72.62 772 THR A CA 1
ATOM 6266 C C . THR A 1 772 ? -32.783 29.752 22.307 1.00 72.62 772 THR A C 1
ATOM 6268 O O . THR A 1 772 ? -33.459 30.707 21.938 1.00 72.62 772 THR A O 1
ATOM 6271 N N . THR A 1 773 ? -32.302 28.855 21.442 1.00 71.31 773 THR A N 1
ATOM 6272 C CA . THR A 1 773 ? -32.523 28.939 19.987 1.00 71.31 773 THR A CA 1
ATOM 6273 C C . THR A 1 773 ? -34.003 28.807 19.635 1.00 71.31 773 THR A C 1
ATOM 6275 O O . THR A 1 773 ? -34.516 29.635 18.889 1.00 71.31 773 THR A O 1
ATOM 6278 N N . ASN A 1 774 ? -34.722 27.862 20.251 1.00 65.25 774 ASN A N 1
ATOM 6279 C CA . ASN A 1 774 ? -36.164 27.710 20.037 1.00 65.25 774 ASN A CA 1
ATOM 6280 C C . ASN A 1 774 ? -36.955 28.927 20.545 1.00 65.25 774 ASN A C 1
ATOM 6282 O O . ASN A 1 774 ? -37.926 29.331 19.913 1.00 65.25 774 ASN A O 1
ATOM 6286 N N . ALA A 1 775 ? -36.537 29.555 21.651 1.00 58.41 775 ALA A N 1
ATOM 6287 C CA . ALA A 1 775 ? -37.153 30.792 22.139 1.00 58.41 775 ALA A CA 1
ATOM 6288 C C . ALA A 1 775 ? -36.883 31.997 21.214 1.00 58.41 775 ALA A C 1
ATOM 6290 O O . ALA A 1 775 ? -37.746 32.862 21.067 1.00 58.41 775 ALA A O 1
ATOM 6291 N N . VAL A 1 776 ? -35.715 32.050 20.564 1.00 59.22 776 VAL A N 1
ATOM 6292 C CA . VAL A 1 776 ? -35.357 33.087 19.578 1.00 59.22 776 VAL A CA 1
ATOM 6293 C C . VAL A 1 776 ? -36.066 32.868 18.236 1.00 59.22 776 VAL A C 1
ATOM 6295 O O . VAL A 1 776 ? -36.475 33.835 17.602 1.00 59.22 776 VAL A O 1
ATOM 6298 N N . GLU A 1 777 ? -36.271 31.625 17.797 1.00 53.28 777 GLU A N 1
ATOM 6299 C CA . GLU A 1 777 ? -37.051 31.332 16.585 1.00 53.28 777 GLU A CA 1
ATOM 6300 C C . GLU A 1 777 ? -38.553 31.557 16.780 1.00 53.28 777 GLU A C 1
ATOM 6302 O O . GLU A 1 777 ? -39.190 32.116 15.894 1.00 53.28 777 GLU A O 1
ATOM 6307 N N . LEU A 1 778 ? -39.105 31.241 17.956 1.00 53.69 778 LEU A N 1
ATOM 6308 C CA . LEU A 1 778 ? -40.503 31.540 18.304 1.00 53.69 778 LEU A CA 1
ATOM 6309 C C . LEU A 1 778 ? -40.775 33.037 18.550 1.00 53.69 778 LEU A C 1
ATOM 6311 O O . LEU A 1 778 ? -41.930 33.425 18.706 1.00 53.69 778 LEU A O 1
ATOM 6315 N N . SER A 1 779 ? -39.733 33.873 18.606 1.00 45.25 779 SER A N 1
ATOM 6316 C CA . SER A 1 779 ? -39.839 35.331 18.765 1.00 45.25 779 SER A CA 1
ATOM 6317 C C . SER A 1 779 ? -39.454 36.123 17.511 1.00 45.25 779 SER A C 1
ATOM 6319 O O . SER A 1 779 ? -39.470 37.355 17.544 1.00 45.25 779 SER A O 1
ATOM 6321 N N . LYS A 1 780 ? -39.162 35.449 16.389 1.00 42.28 780 LYS A N 1
ATOM 6322 C CA . LYS A 1 780 ? -39.104 36.095 15.071 1.00 42.28 780 LYS A CA 1
ATOM 6323 C C . LYS A 1 780 ? -40.539 36.219 14.524 1.00 42.28 780 LYS A C 1
ATOM 6325 O O . LYS A 1 780 ? -41.205 35.191 14.441 1.00 42.28 780 LYS A O 1
ATOM 6330 N N . PRO A 1 781 ? -41.029 37.438 14.224 1.00 43.25 781 PRO A N 1
ATOM 6331 C CA . PRO A 1 781 ? -42.377 37.649 13.698 1.00 43.25 781 PRO A CA 1
ATOM 6332 C C . PRO A 1 781 ? -42.580 37.064 12.299 1.00 43.25 781 PRO A C 1
ATOM 6334 O O . PRO A 1 781 ? -41.588 36.993 11.532 1.00 43.25 781 PRO A O 1
#

Sequence (781 aa):
GYSENYFSKRISIPAIPYPERFRPLTRATELFSQDGRFLLGSNQNWSREHFLIALQLLHRTVGLLESYYYAAEARDAHQEELSALRENARRMLATLDANPPPSADPQRHWISIRQDYDWLKWEEGGIFFDRPEEALPMFRKIIESGYQPEHLPRLVGWTWEDRKRVPDLMRHFIADLRASTNPAVRLDSLYLALLKAPMDEQHSVQSCEQELITAIWDNRQLLFESDDQAALLERTEDVLRAKYDDQDYNQPYIHEPFASFKHRLRLDFLEHATTTNREIFYALFPNSNRQMETEAQAKELLPLALNYQERSHLTRVLDWQIEKLRQKANLAVPVANVPEKTVPAADMLEAKFIAWKLPGPGIETGRTPHFSGMIFRNGKLWVRVRYTLSDRGWPESGTVPTTYLAVNPQSGAEEEIPFPAKLGEPDAGFEVSPDSLFVSAHGQVYRFKFLEKIWEEISAPVEGGSQFVWLKGNLFASRSDGLLQINPDSKAVEILVSSRRQPAINDIDPLWTGQTRIFLLSDGRLGALSEDRCFSFDPVAKIWNSQVSPMAGTNNFFSSWTRFTSASGAQRFLTGPLAHWYLLGYWHDGHAPESLLMETAPWKMPAHPREKLLQPMRWDWPENFPLEPSSILADEQALWVLCPRKTYQNQMFPQAREPVKFSDARQATLFHFDSESRAPQSVPIHFESNSKIVIPIVNGQPVDMLSPMAGGYLGIQERIVSHEGNTVFWLKTPDGFIFGAPKYCGHWLIPNAALQTKLDAQRALLRQQSKTTNAVELSKP

Secondary structure (DSSP, 8-state):
--STTS--S-----SS--GGGHHHHHHHHHHHHHHHHHHH--SS---HHHHHHHHHHHHHHHHHHHHHHH-GGGSGGGHHHHHHHHHHHHHHHHHHHHS------TTS-THHHHHHHHHHHHHTGGGG-SSGGGGHHHHHHHHHTT---SS------SSHHHHHHHHHHHHHHHHHHHT-SSHHHHHHHHHHHHHH----TT-HHHHHHHHHHHHHHHTHHHHHH-HHHHHHHHHHHHHHHHHHT---TTS----TTHHHHHHHHHHHHHHH--S--HHHHHHHS--SS-----HHHHHHHHHHHHHHHHHH--HHHHHHHHHHHHHHTTPPP--------PBPP--PEEEEEEE-----SSPPTTEEEEEEEEEEETTEEEEEEEEEETT-SS--SS---EEEEEEETTTEEEEEEEPPGGG-PEEEEEEE-SSEEEEEETTEEEEEETTTTEEEEE-----SS--EEEETTEEEEEETTEEEEE-TTT--EEEEEETT-SS-SSTTGGG--TTPEEEE-TTSPEEEEETTEEEEEETTTTEEEEEE-TTTTSTT-SEEEEEEEETTEEEEEEE-SSSEEEEEEEETTSPPPEEEEEEE-SS-PPPPTT----PPBSSPPPTT--STT-EEEEETTEEEEEEESSB-SBTTB---B-SS-BSS--SEEEEEE-TT-SSPEEEEEEE---TTS---EETTEEPPTTSGGGT----TTHHHHS--S-SSEEEE-SSEEEEE-TT-SEEEEEEHHHHHHHHHHHHHHHHHHHHHHHHHHTT--

pLDDT: mean 80.55, std 15.52, range [27.75, 97.69]

Foldseek 3Di:
DPPLPDDDPDQAADLAADPVVLVVLLVVLVVCLVCVCVLQVDPDDDDPVSLSVLLVSLSNLLNNLVNCLVVVVVCVVCVVSLLSSLVSSVSSVVSCVVRPPDDDPPQDPPPPSNLSSLSCLFARVLSSDQAQLVSLVVVLVSVVVLHQDLAHGDRDHSDPVRVVCVVVSSVVSLVVQCVDPPLSSNLSSLLNQLLPFAPDPVPSNVVSVVVSLVSCVVVVVVLLVDLSSLLSLVSSLVSVCVRVVVPPQQEADDDPDSLVSLLVSLLCSLQPRPDQDLSSCCSSVPPDSGDHDALVSLVSNLVSLVVSCVNNVPVVSSVVVSVVSCVNVVHDDPPPPPPAPADEDDDAFEWEWAFADDPDDDQPPQWFWFWADWDDDPQWIKIKIWTQGPPDPDGDPDFTWIWMFTAHQVHHTDDIQTDDCVQPHWARAWDDDPFWIWTDDPQWIWIQGPVVRDIDTQPDRAPDRWHWDDADQWIWIDHQFFIWTANRPVSDIDTLEGLPDVPGPAPCNVQGGPPKDWDAAPVRWIWIDGPFWIWTADPVVSYIDIAGHPCVVVVPQWDWQDWAADNFGIWTWTDGSAWKIWIWDDGPVPDHIATAEMDGPPRPDPDDPSDDDRDDHQAYDDPQFDQQLWDWDDDHQKIKIKTFQWDDPAPVGQDTDRSHHYPDPAGIWIWMDHNPDRYTDIHGYDYDDDPPWPQPQDPNDRDDLCGVVSLHRDGSVRCRVVVGHCQWDWDADPQAIWTDGRRTSIIIGRGPVSVVVSRVVRVVVVVVVVVVVVVVVVPDD

Radius of gyration: 31.16 Å; chains: 1; bounding box: 80×71×78 Å